Protein AF-0000000078756675 (afdb_homodimer)

Organism: Turneriella parva (strain ATCC BAA-1111 / DSM 21527 / NCTC 11395 / H) (NCBI:txid869212)

Structure (mmCIF, N/CA/C/O backbone):
data_AF-0000000078756675-model_v1
#
loop_
_entity.id
_entity.type
_entity.pdbx_description
1 polymer '7TM-DISM receptor extracellular domain-containing protein'
#
loop_
_atom_site.group_PDB
_atom_site.id
_atom_site.type_symbol
_atom_site.label_atom_id
_atom_site.label_alt_id
_atom_site.label_comp_id
_atom_site.label_asym_id
_atom_site.label_entity_id
_atom_site.label_seq_id
_atom_site.pdbx_PDB_ins_code
_atom_site.Cartn_x
_atom_site.Cartn_y
_atom_site.Cartn_z
_atom_site.occupancy
_atom_site.B_iso_or_equiv
_atom_site.auth_seq_id
_atom_site.auth_comp_id
_atom_site.auth_asym_id
_atom_site.auth_atom_id
_atom_site.pdbx_PDB_model_num
ATOM 1 N N . MET A 1 1 ? -3.453 3.791 39.656 1 21.52 1 MET A N 1
ATOM 2 C CA . MET A 1 1 ? -2.162 3.156 39.406 1 21.52 1 MET A CA 1
ATOM 3 C C . MET A 1 1 ? -2.143 2.504 38.031 1 21.52 1 MET A C 1
ATOM 5 O O . MET A 1 1 ? -2.396 1.304 37.906 1 21.52 1 MET A O 1
ATOM 9 N N . SER A 1 2 ? -2.785 3 37 1 27.17 2 SER A N 1
ATOM 10 C CA . SER A 1 2 ? -3.178 2.438 35.719 1 27.17 2 SER A CA 1
ATOM 11 C C . SER A 1 2 ? -1.96 2.113 34.844 1 27.17 2 SER A C 1
ATOM 13 O O . SER A 1 2 ? -1.198 3.012 34.469 1 27.17 2 SER A O 1
ATOM 15 N N . PHE A 1 3 ? -1.297 0.916 35.156 1 28.25 3 PHE A N 1
ATOM 16 C CA . PHE A 1 3 ? -0.142 0.22 34.594 1 28.25 3 PHE A CA 1
ATOM 17 C C . PHE A 1 3 ? -0.205 0.2 33.062 1 28.25 3 PHE A C 1
ATOM 19 O O . PHE A 1 3 ? -1.239 -0.137 32.5 1 28.25 3 PHE A O 1
ATOM 26 N N . SER A 1 4 ? 0.704 1 32.438 1 28.89 4 SER A N 1
ATOM 27 C CA . SER A 1 4 ? 1.057 1.388 31.078 1 28.89 4 SER A CA 1
ATOM 28 C C . SER A 1 4 ? 1.45 0.174 30.234 1 28.89 4 SER A C 1
ATOM 30 O O . SER A 1 4 ? 2.535 -0.384 30.422 1 28.89 4 SER A O 1
ATOM 32 N N . ALA A 1 5 ? 0.56 -0.736 29.953 1 31.19 5 ALA A N 1
ATOM 33 C CA . ALA A 1 5 ? 0.582 -1.931 29.125 1 31.19 5 ALA A CA 1
ATOM 34 C C . ALA A 1 5 ? 1.232 -1.641 27.766 1 31.19 5 ALA A C 1
ATOM 36 O O . ALA A 1 5 ? 1.244 -2.498 26.891 1 31.19 5 ALA A O 1
ATOM 37 N N . ARG A 1 6 ? 1.563 -0.287 27.438 1 34.44 6 ARG A N 1
ATOM 38 C CA . ARG A 1 6 ? 2.068 0.158 26.141 1 34.44 6 ARG A CA 1
ATOM 39 C C . ARG A 1 6 ? 3.43 -0.458 25.844 1 34.44 6 ARG A C 1
ATOM 41 O O . ARG A 1 6 ? 3.801 -0.626 24.672 1 34.44 6 ARG A O 1
ATOM 48 N N . HIS A 1 7 ? 4.363 -0.682 26.906 1 33.28 7 HIS A N 1
ATOM 49 C CA . HIS A 1 7 ? 5.777 -0.922 26.641 1 33.28 7 HIS A CA 1
ATOM 50 C C . HIS A 1 7 ? 6.031 -2.385 26.281 1 33.28 7 HIS A C 1
ATOM 52 O O . HIS A 1 7 ? 7.082 -2.723 25.734 1 33.28 7 HIS A O 1
ATOM 58 N N . LEU A 1 8 ? 5.262 -3.309 26.953 1 29.09 8 LEU A N 1
ATOM 59 C CA . LEU A 1 8 ? 5.715 -4.695 26.922 1 29.09 8 LEU A CA 1
ATOM 60 C C . LEU A 1 8 ? 5.484 -5.309 25.547 1 29.09 8 LEU A C 1
ATOM 62 O O . LEU A 1 8 ? 6.27 -6.145 25.094 1 29.09 8 LEU A O 1
ATOM 66 N N . PHE A 1 9 ? 4.387 -4.898 25 1 30.77 9 PHE A N 1
ATOM 67 C CA . PHE A 1 9 ? 4.059 -5.684 23.812 1 30.77 9 PHE A CA 1
ATOM 68 C C . PHE A 1 9 ? 5.074 -5.438 22.703 1 30.77 9 PHE A C 1
ATOM 70 O O . PHE A 1 9 ? 5.195 -6.242 21.781 1 30.77 9 PHE A O 1
ATOM 77 N N . SER A 1 10 ? 5.711 -4.203 22.719 1 34.94 10 SER A N 1
ATOM 78 C CA . SER A 1 10 ? 6.426 -3.861 21.484 1 34.94 10 SER A CA 1
ATOM 79 C C . SER A 1 10 ? 7.738 -4.637 21.391 1 34.94 10 SER A C 1
ATOM 81 O O . SER A 1 10 ? 8.156 -5.008 20.281 1 34.94 10 SER A O 1
ATOM 83 N N . ARG A 1 11 ? 8.523 -4.836 22.547 1 36.66 11 ARG A N 1
ATOM 84 C CA . ARG A 1 11 ? 9.883 -5.359 22.422 1 36.66 11 ARG A CA 1
ATOM 85 C C . ARG A 1 11 ? 9.867 -6.859 22.141 1 36.66 11 ARG A C 1
ATOM 87 O O . ARG A 1 11 ? 10.695 -7.363 21.391 1 36.66 11 ARG A O 1
ATOM 94 N N . LEU A 1 12 ? 9.062 -7.617 22.906 1 33.59 12 LEU A N 1
ATOM 95 C CA . LEU A 1 12 ? 9.227 -9.062 22.891 1 33.59 12 LEU A CA 1
ATOM 96 C C . LEU A 1 12 ? 8.688 -9.664 21.594 1 33.59 12 LEU A C 1
ATOM 98 O O . LEU A 1 12 ? 9.219 -10.656 21.094 1 33.59 12 LEU A O 1
ATOM 102 N N . PHE A 1 13 ? 7.629 -9.07 21.156 1 33.25 13 PHE A N 1
ATOM 103 C CA . PHE A 1 13 ? 7.023 -9.742 20.016 1 33.25 13 PHE A CA 1
ATOM 104 C C . PHE A 1 13 ? 7.902 -9.609 18.781 1 33.25 13 PHE A C 1
ATOM 106 O O . PHE A 1 13 ? 8.039 -10.555 18 1 33.25 13 PHE A O 1
ATOM 113 N N . LEU A 1 14 ? 8.602 -8.445 18.688 1 33.94 14 LEU A N 1
ATOM 114 C CA . LEU A 1 14 ? 9.398 -8.273 17.484 1 33.94 14 LEU A CA 1
ATOM 115 C C . LEU A 1 14 ? 10.656 -9.125 17.547 1 33.94 14 LEU A C 1
ATOM 117 O O . LEU A 1 14 ? 11.094 -9.664 16.516 1 33.94 14 LEU A O 1
ATOM 121 N N . ARG A 1 15 ? 11.234 -9.32 18.734 1 33.56 15 ARG A N 1
ATOM 122 C CA . ARG A 1 15 ? 12.453 -10.117 18.812 1 33.56 15 ARG A CA 1
ATOM 123 C C . ARG A 1 15 ? 12.172 -11.586 18.5 1 33.56 15 ARG A C 1
ATOM 125 O O . ARG A 1 15 ? 12.961 -12.242 17.828 1 33.56 15 ARG A O 1
ATOM 132 N N . LYS A 1 16 ? 11.086 -12.148 19 1 34.91 16 LYS A N 1
ATOM 133 C CA . LYS A 1 16 ? 10.828 -13.57 18.812 1 34.91 16 LYS A CA 1
ATOM 134 C C . LYS A 1 16 ? 10.398 -13.859 17.375 1 34.91 16 LYS A C 1
ATOM 136 O O . LYS A 1 16 ? 10.648 -14.945 16.844 1 34.91 16 LYS A O 1
ATOM 141 N N . LEU A 1 17 ? 9.711 -12.875 16.797 1 33.91 17 LEU A N 1
ATOM 142 C CA . LEU A 1 17 ? 9.312 -13.156 15.422 1 33.91 17 LEU A CA 1
ATOM 143 C C . LEU A 1 17 ? 10.523 -13.234 14.5 1 33.91 17 LEU A C 1
ATOM 145 O O . LEU A 1 17 ? 10.586 -14.078 13.609 1 33.91 17 LEU A O 1
ATOM 149 N N . ILE A 1 18 ? 11.523 -12.484 14.859 1 33.81 18 ILE A N 1
ATOM 150 C CA . ILE A 1 18 ? 12.711 -12.5 14.008 1 33.81 18 ILE A CA 1
ATOM 151 C C . ILE A 1 18 ? 13.461 -13.82 14.188 1 33.81 18 ILE A C 1
ATOM 153 O O . ILE A 1 18 ? 13.914 -14.422 13.211 1 33.81 18 ILE A O 1
ATOM 157 N N . PHE A 1 19 ? 13.547 -14.32 15.383 1 33.44 19 PHE A N 1
ATOM 158 C CA . PHE A 1 19 ? 14.336 -15.523 15.594 1 33.44 19 PHE A CA 1
ATOM 159 C C . PHE A 1 19 ? 13.625 -16.75 15.031 1 33.44 19 PHE A C 1
ATOM 161 O O . PHE A 1 19 ? 14.266 -17.656 14.508 1 33.44 19 PHE A O 1
ATOM 168 N N . LEU A 1 20 ? 12.352 -16.797 15.156 1 32.22 20 LEU A N 1
ATOM 169 C CA . LEU A 1 20 ? 11.672 -18.016 14.703 1 32.22 20 LEU A CA 1
ATOM 170 C C . LEU A 1 20 ? 11.773 -18.156 13.188 1 32.22 20 LEU A C 1
ATOM 172 O O . LEU A 1 20 ? 11.914 -19.266 12.672 1 32.22 20 LEU A O 1
ATOM 176 N N . LEU A 1 21 ? 11.758 -17.078 12.539 1 31.56 21 LEU A N 1
ATOM 177 C CA . LEU A 1 21 ? 11.727 -17.234 11.094 1 31.56 21 LEU A CA 1
ATOM 178 C C . LEU A 1 21 ? 13.078 -17.734 10.57 1 31.56 21 LEU A C 1
ATOM 180 O O . LEU A 1 21 ? 13.133 -18.453 9.57 1 31.56 21 LEU A O 1
ATOM 184 N N . PHE A 1 22 ? 14.125 -17.484 11.273 1 31.11 22 PHE A N 1
ATOM 185 C CA . PHE A 1 22 ? 15.438 -17.844 10.75 1 31.11 22 PHE A CA 1
ATOM 186 C C . PHE A 1 22 ? 15.688 -19.344 10.922 1 31.11 22 PHE A C 1
ATOM 188 O O . PHE A 1 22 ? 16.5 -19.922 10.195 1 31.11 22 PHE A O 1
ATOM 195 N N . GLY A 1 23 ? 15.234 -19.906 12.008 1 30.95 23 GLY A N 1
ATOM 196 C CA . GLY A 1 23 ? 15.719 -21.234 12.328 1 30.95 23 GLY A CA 1
ATOM 197 C C . GLY A 1 23 ? 15.203 -22.297 11.375 1 30.95 23 GLY A C 1
ATOM 198 O O . GLY A 1 23 ? 15.781 -23.391 11.281 1 30.95 23 GLY A O 1
ATOM 199 N N . LEU A 1 24 ? 14.062 -22.141 10.875 1 31.36 24 LEU A N 1
ATOM 200 C CA . LEU A 1 24 ? 13.477 -23.328 10.289 1 31.36 24 LEU A CA 1
ATOM 201 C C . LEU A 1 24 ? 14.219 -23.734 9.016 1 31.36 24 LEU A C 1
ATOM 203 O O . LEU A 1 24 ? 13.945 -24.797 8.445 1 31.36 24 LEU A O 1
ATOM 207 N N . LEU A 1 25 ? 14.93 -22.875 8.398 1 31.7 25 LEU A N 1
ATOM 208 C CA . LEU A 1 25 ? 15.148 -23.203 6.996 1 31.7 25 LEU A CA 1
ATOM 209 C C . LEU A 1 25 ? 16.281 -24.219 6.852 1 31.7 25 LEU A C 1
ATOM 211 O O . LEU A 1 25 ? 16.438 -24.844 5.805 1 31.7 25 LEU A O 1
ATOM 215 N N . PHE A 1 26 ? 17.266 -24.25 7.77 1 32.44 26 PHE A N 1
ATOM 216 C CA . PHE A 1 26 ? 18.5 -24.797 7.23 1 32.44 26 PHE A CA 1
ATOM 217 C C . PHE A 1 26 ? 18.562 -26.297 7.457 1 32.44 26 PHE A C 1
ATOM 219 O O . PHE A 1 26 ? 19.641 -26.906 7.422 1 32.44 26 PHE A O 1
ATOM 226 N N . SER A 1 27 ? 17.578 -27.078 7.695 1 28.56 27 SER A N 1
ATOM 227 C CA . SER A 1 27 ? 18.047 -28.406 8.016 1 28.56 27 SER A CA 1
ATOM 228 C C . SER A 1 27 ? 18.422 -29.188 6.758 1 28.56 27 SER A C 1
ATOM 230 O O . SER A 1 27 ? 17.547 -29.594 5.996 1 28.56 27 SER A O 1
ATOM 232 N N . ALA A 1 28 ? 19.562 -28.984 6.125 1 32.38 28 ALA A N 1
ATOM 233 C CA . ALA A 1 28 ? 20.109 -29.812 5.059 1 32.38 28 ALA A CA 1
ATOM 234 C C . ALA A 1 28 ? 20.5 -31.188 5.578 1 32.38 28 ALA A C 1
ATOM 236 O O . ALA A 1 28 ? 21.391 -31.312 6.418 1 32.38 28 ALA A O 1
ATOM 237 N N . SER A 1 29 ? 19.625 -32.094 5.719 1 29.06 29 SER A N 1
ATOM 238 C CA . SER A 1 29 ? 20.047 -33.469 6.066 1 29.06 29 SER A CA 1
ATOM 239 C C . SER A 1 29 ? 20.828 -34.094 4.918 1 29.06 29 SER A C 1
ATOM 241 O O . SER A 1 29 ? 20.328 -34.156 3.791 1 29.06 29 SER A O 1
ATOM 243 N N . ALA A 1 30 ? 22.172 -34.156 4.969 1 33.31 30 ALA A N 1
ATOM 244 C CA . ALA A 1 30 ? 23.125 -34.875 4.125 1 33.31 30 ALA A CA 1
ATOM 245 C C . ALA A 1 30 ? 22.938 -36.375 4.25 1 33.31 30 ALA A C 1
ATOM 247 O O . ALA A 1 30 ? 23.25 -36.969 5.289 1 33.31 30 ALA A O 1
ATOM 248 N N . ILE A 1 31 ? 22.031 -37.031 3.662 1 32.41 31 ILE A N 1
ATOM 249 C CA . ILE A 1 31 ? 22.016 -38.5 3.709 1 32.41 31 ILE A CA 1
ATOM 250 C C . ILE A 1 31 ? 23.078 -39.062 2.76 1 32.41 31 ILE A C 1
ATOM 252 O O . ILE A 1 31 ? 23.062 -38.75 1.561 1 32.41 31 ILE A O 1
ATOM 256 N N . ALA A 1 32 ? 24.219 -39.469 3.164 1 32.16 32 ALA A N 1
ATOM 257 C CA . ALA A 1 32 ? 25.344 -40.094 2.504 1 32.16 32 ALA A CA 1
ATOM 258 C C . ALA A 1 32 ? 24.984 -41.531 2.07 1 32.16 32 ALA A C 1
ATOM 260 O O . ALA A 1 32 ? 24.891 -42.438 2.902 1 32.16 32 ALA A O 1
ATOM 261 N N . ALA A 1 33 ? 24.125 -41.812 1.209 1 37.94 33 ALA A N 1
ATOM 262 C CA . ALA A 1 33 ? 23.938 -43.219 0.865 1 37.94 33 ALA A CA 1
ATOM 263 C C . ALA A 1 33 ? 25.188 -43.781 0.183 1 37.94 33 ALA A C 1
ATOM 265 O O . ALA A 1 33 ? 25.891 -43.062 -0.529 1 37.94 33 ALA A O 1
ATOM 266 N N . SER A 1 34 ? 25.656 -45 0.435 1 35.44 34 SER A N 1
ATOM 267 C CA . SER A 1 34 ? 26.734 -45.875 0.005 1 35.44 34 SER A CA 1
ATOM 268 C C . SER A 1 34 ? 26.641 -46.188 -1.481 1 35.44 34 SER A C 1
ATOM 270 O O . SER A 1 34 ? 25.547 -46.156 -2.057 1 35.44 34 SER A O 1
ATOM 272 N N . ALA A 1 35 ? 27.766 -46.562 -2.367 1 43.72 35 ALA A N 1
ATOM 273 C CA . ALA A 1 35 ? 28.266 -46.594 -3.738 1 43.72 35 ALA A CA 1
ATOM 274 C C . ALA A 1 35 ? 27.5 -47.594 -4.586 1 43.72 35 ALA A C 1
ATOM 276 O O . ALA A 1 35 ? 27.25 -47.375 -5.77 1 43.72 35 ALA A O 1
ATOM 277 N N . THR A 1 36 ? 27.422 -48.906 -4.168 1 47.44 36 THR A N 1
ATOM 278 C CA . THR A 1 36 ? 27.234 -50 -5.105 1 47.44 36 THR A CA 1
ATOM 279 C C . THR A 1 36 ? 25.766 -50.156 -5.504 1 47.44 36 THR A C 1
ATOM 281 O O . THR A 1 36 ? 25.453 -50.656 -6.586 1 47.44 36 THR A O 1
ATOM 284 N N . GLU A 1 37 ? 24.844 -50.219 -4.605 1 63.09 37 GLU A N 1
ATOM 285 C CA . GLU A 1 37 ? 23.422 -50.5 -4.836 1 63.09 37 GLU A CA 1
ATOM 286 C C . GLU A 1 37 ? 22.656 -49.219 -5.238 1 63.09 37 GLU A C 1
ATOM 288 O O . GLU A 1 37 ? 23 -48.125 -4.809 1 63.09 37 GLU A O 1
ATOM 293 N N . LEU A 1 38 ? 21.953 -49.438 -6.324 1 77 38 LEU A N 1
ATOM 294 C CA . LEU A 1 38 ? 21.125 -48.312 -6.73 1 77 38 LEU A CA 1
ATOM 295 C C . LEU A 1 38 ? 20.406 -47.688 -5.531 1 77 38 LEU A C 1
ATOM 297 O O . LEU A 1 38 ? 19.75 -48.406 -4.77 1 77 38 LEU A O 1
ATOM 301 N N . PRO A 1 39 ? 20.688 -46.469 -5.309 1 85.75 39 PRO A N 1
ATOM 302 C CA . PRO A 1 39 ? 19.984 -45.812 -4.199 1 85.75 39 PRO A CA 1
ATOM 303 C C . PRO A 1 39 ? 18.469 -45.875 -4.336 1 85.75 39 PRO A C 1
ATOM 305 O O . PRO A 1 39 ? 17.938 -45.844 -5.453 1 85.75 39 PRO A O 1
ATOM 308 N N . THR A 1 40 ? 17.781 -46.094 -3.25 1 87.44 40 THR A N 1
ATOM 309 C CA . THR A 1 40 ? 16.312 -46.188 -3.23 1 87.44 40 THR A CA 1
ATOM 310 C C . THR A 1 40 ? 15.695 -44.906 -2.725 1 87.44 40 THR A C 1
ATOM 312 O O . THR A 1 40 ? 16.172 -44.312 -1.749 1 87.44 40 THR A O 1
ATOM 315 N N . ILE A 1 41 ? 14.797 -44.406 -3.473 1 88.25 41 ILE A N 1
ATOM 316 C CA . ILE A 1 41 ? 14.039 -43.219 -3.098 1 88.25 41 ILE A CA 1
ATOM 317 C C . ILE A 1 41 ? 12.672 -43.625 -2.551 1 88.25 41 ILE A C 1
ATOM 319 O O . ILE A 1 41 ? 11.875 -44.25 -3.256 1 88.25 41 ILE A O 1
ATOM 323 N N . ASP A 1 42 ? 12.414 -43.25 -1.293 1 85.12 42 ASP A N 1
ATOM 324 C CA . ASP A 1 42 ? 11.117 -43.5 -0.664 1 85.12 42 ASP A CA 1
ATOM 325 C C . ASP A 1 42 ? 10.305 -42.219 -0.543 1 85.12 42 ASP A C 1
ATOM 327 O O . ASP A 1 42 ? 10.68 -41.312 0.201 1 85.12 42 ASP A O 1
ATOM 331 N N . LEU A 1 43 ? 9.219 -42.219 -1.347 1 85.56 43 LEU A N 1
ATOM 332 C CA . LEU A 1 43 ? 8.383 -41 -1.32 1 85.56 43 LEU A CA 1
ATOM 333 C C . LEU A 1 43 ? 7.328 -41.125 -0.224 1 85.56 43 LEU A C 1
ATOM 335 O O . LEU A 1 43 ? 6.727 -42.188 -0.03 1 85.56 43 LEU A O 1
ATOM 339 N N . ASN A 1 44 ? 7.359 -40.188 0.713 1 76.75 44 ASN A N 1
ATOM 340 C CA . ASN A 1 44 ? 6.289 -40.031 1.696 1 76.75 44 ASN A CA 1
ATOM 341 C C . ASN A 1 44 ? 5.258 -39 1.266 1 76.75 44 ASN A C 1
ATOM 343 O O . ASN A 1 44 ? 5.543 -38.156 0.415 1 76.75 44 ASN A O 1
ATOM 347 N N . ALA A 1 45 ? 4.074 -39.188 1.854 1 67.19 45 ALA A N 1
ATOM 348 C CA . ALA A 1 45 ? 2.971 -38.281 1.512 1 67.19 45 ALA A CA 1
ATOM 349 C C . ALA A 1 45 ? 3.314 -36.844 1.844 1 67.19 45 ALA A C 1
ATOM 351 O O . ALA A 1 45 ? 3.758 -36.531 2.955 1 67.19 45 ALA A O 1
ATOM 352 N N . GLY A 1 46 ? 3.502 -35.969 0.932 1 65.56 46 GLY A N 1
ATOM 353 C CA . GLY A 1 46 ? 3.584 -34.531 1.127 1 65.56 46 GLY A CA 1
ATOM 354 C C . GLY A 1 46 ? 4.992 -34 0.973 1 65.56 46 GLY A C 1
ATOM 355 O O . GLY A 1 46 ? 5.184 -32.781 0.848 1 65.56 46 GLY A O 1
ATOM 356 N N . ASP A 1 47 ? 5.922 -34.906 1.044 1 72.31 47 ASP A N 1
ATOM 357 C CA . ASP A 1 47 ? 7.281 -34.375 1.069 1 72.31 47 ASP A CA 1
ATOM 358 C C . ASP A 1 47 ? 7.957 -34.531 -0.293 1 72.31 47 ASP A C 1
ATOM 360 O O . ASP A 1 47 ? 7.684 -35.469 -1.024 1 72.31 47 ASP A O 1
ATOM 364 N N . ALA A 1 48 ? 8.602 -33.531 -0.696 1 81.94 48 ALA A N 1
ATOM 365 C CA . ALA A 1 48 ? 9.469 -33.594 -1.872 1 81.94 48 ALA A CA 1
ATOM 366 C C . ALA A 1 48 ? 10.875 -34.062 -1.491 1 81.94 48 ALA A C 1
ATOM 368 O O . ALA A 1 48 ? 11.391 -33.656 -0.435 1 81.94 48 ALA A O 1
ATOM 369 N N . ILE A 1 49 ? 11.414 -35 -2.186 1 86.44 49 ILE A N 1
ATOM 370 C CA . ILE A 1 49 ? 12.781 -35.469 -1.955 1 86.44 49 ILE A CA 1
ATOM 371 C C . ILE A 1 49 ? 13.734 -34.781 -2.932 1 86.44 49 ILE A C 1
ATOM 373 O O . ILE A 1 49 ? 13.453 -34.719 -4.133 1 86.44 49 ILE A O 1
ATOM 377 N N . ARG A 1 50 ? 14.836 -34.25 -2.344 1 87.75 50 ARG A N 1
ATOM 378 C CA . ARG A 1 50 ? 15.859 -33.594 -3.166 1 87.75 50 ARG A CA 1
ATOM 379 C C . ARG A 1 50 ? 16.766 -34.625 -3.82 1 87.75 50 ARG A C 1
ATOM 381 O O . ARG A 1 50 ? 17.406 -35.438 -3.131 1 87.75 50 ARG A O 1
ATOM 388 N N . LEU A 1 51 ? 16.812 -34.594 -5.137 1 89.38 51 LEU A N 1
ATOM 389 C CA . LEU A 1 51 ? 17.594 -35.594 -5.887 1 89.38 51 LEU A CA 1
ATOM 390 C C . LEU A 1 51 ? 19.047 -35.125 -6.023 1 89.38 51 LEU A C 1
ATOM 392 O O . LEU A 1 51 ? 19.906 -35.906 -6.398 1 89.38 51 LEU A O 1
ATOM 396 N N . HIS A 1 52 ? 19.266 -33.938 -5.684 1 83 52 HIS A N 1
ATOM 397 C CA . HIS A 1 52 ? 20.594 -33.375 -5.883 1 83 52 HIS A CA 1
ATOM 398 C C . HIS A 1 52 ? 21.641 -34.094 -5.039 1 83 52 HIS A C 1
ATOM 400 O O . HIS A 1 52 ? 22.812 -34.125 -5.398 1 83 52 HIS A O 1
ATOM 406 N N . ASP A 1 53 ? 21.203 -34.656 -3.953 1 83.69 53 ASP A N 1
ATOM 407 C CA . ASP A 1 53 ? 22.156 -35.281 -3.02 1 83.69 53 ASP A CA 1
ATOM 408 C C . ASP A 1 53 ? 22.422 -36.75 -3.395 1 83.69 53 ASP A C 1
ATOM 410 O O . ASP A 1 53 ? 23.219 -37.406 -2.734 1 83.69 53 ASP A O 1
ATOM 414 N N . TYR A 1 54 ? 21.906 -37.25 -4.5 1 89.75 54 TYR A N 1
ATOM 415 C CA . TYR A 1 54 ? 22.141 -38.594 -4.992 1 89.75 54 TYR A CA 1
ATOM 416 C C . TYR A 1 54 ? 23.312 -38.625 -5.98 1 89.75 54 TYR A C 1
ATOM 418 O O . TYR A 1 54 ? 23.734 -37.562 -6.469 1 89.75 54 TYR A O 1
ATOM 426 N N . PRO A 1 55 ? 23.859 -39.781 -6.219 1 91.88 55 PRO A N 1
ATOM 427 C CA . PRO A 1 55 ? 25.016 -39.844 -7.121 1 91.88 55 PRO A CA 1
ATOM 428 C C . PRO A 1 55 ? 24.609 -39.781 -8.594 1 91.88 55 PRO A C 1
ATOM 430 O O . PRO A 1 55 ? 24.016 -40.75 -9.117 1 91.88 55 PRO A O 1
ATOM 433 N N . TRP A 1 56 ? 25.031 -38.781 -9.266 1 93.94 56 TRP A N 1
ATOM 434 C CA . TRP A 1 56 ? 24.719 -38.594 -10.672 1 93.94 56 TRP A CA 1
ATOM 435 C C . TRP A 1 56 ? 25.922 -38.938 -11.547 1 93.94 56 TRP A C 1
ATOM 437 O O . TRP A 1 56 ? 27.062 -38.625 -11.195 1 93.94 56 TRP A O 1
ATOM 447 N N . GLN A 1 57 ? 25.703 -39.625 -12.602 1 94.62 57 GLN A N 1
ATOM 448 C CA . GLN A 1 57 ? 26.719 -39.875 -13.617 1 94.62 57 GLN A CA 1
ATOM 449 C C . GLN A 1 57 ? 26.844 -38.688 -14.578 1 94.62 57 GLN A C 1
ATOM 451 O O . GLN A 1 57 ? 25.844 -38.156 -15.039 1 94.62 57 GLN A O 1
ATOM 456 N N . PHE A 1 58 ? 28.062 -38.344 -14.75 1 95.06 58 PHE A N 1
ATOM 457 C CA . PHE A 1 58 ? 28.328 -37.188 -15.578 1 95.06 58 PHE A CA 1
ATOM 458 C C . PHE A 1 58 ? 29.141 -37.562 -16.812 1 95.06 58 PHE A C 1
ATOM 460 O O . PHE A 1 58 ? 30.188 -38.188 -16.688 1 95.06 58 PHE A O 1
ATOM 467 N N . TYR A 1 59 ? 28.609 -37.125 -18 1 95.62 59 TYR A N 1
ATOM 468 C CA . TYR A 1 59 ? 29.266 -37.375 -19.281 1 95.62 59 TYR A CA 1
ATOM 469 C C . TYR A 1 59 ? 29.594 -36.094 -19.984 1 95.62 59 TYR A C 1
ATOM 471 O O . TYR A 1 59 ? 28.719 -35.438 -20.547 1 95.62 59 TYR A O 1
ATOM 479 N N . TRP A 1 60 ? 30.812 -35.781 -20.016 1 95.06 60 TRP A N 1
ATOM 480 C CA . TRP A 1 60 ? 31.266 -34.5 -20.562 1 95.06 60 TRP A CA 1
ATOM 481 C C . TRP A 1 60 ? 31.406 -34.562 -22.078 1 95.06 60 TRP A C 1
ATOM 483 O O . TRP A 1 60 ? 32 -35.5 -22.609 1 95.06 60 TRP A O 1
ATOM 493 N N . LYS A 1 61 ? 30.844 -33.625 -22.797 1 94.38 61 LYS A N 1
ATOM 494 C CA . LYS A 1 61 ? 30.906 -33.438 -24.25 1 94.38 61 LYS A CA 1
ATOM 495 C C . LYS A 1 61 ? 30.312 -34.625 -24.969 1 94.38 61 LYS A C 1
ATOM 497 O O . LYS A 1 61 ? 30.844 -35.062 -26 1 94.38 61 LYS A O 1
ATOM 502 N N . LYS A 1 62 ? 29.297 -35.188 -24.344 1 94.38 62 LYS A N 1
ATOM 503 C CA . LYS A 1 62 ? 28.516 -36.25 -24.938 1 94.38 62 LYS A CA 1
ATOM 504 C C . LYS A 1 62 ? 27.016 -36.031 -24.703 1 94.38 62 LYS A C 1
ATOM 506 O O . LYS A 1 62 ? 26.578 -35.906 -23.562 1 94.38 62 LYS A O 1
ATOM 511 N N . LEU A 1 63 ? 26.344 -35.938 -25.75 1 95 63 LEU A N 1
ATOM 512 C CA . LEU A 1 63 ? 24.891 -35.875 -25.641 1 95 63 LEU A CA 1
ATOM 513 C C . LEU A 1 63 ? 24.281 -37.281 -25.859 1 95 63 LEU A C 1
ATOM 515 O O . LEU A 1 63 ? 24.031 -37.656 -27 1 95 63 LEU A O 1
ATOM 519 N N . LEU A 1 64 ? 24.031 -37.875 -24.781 1 94.56 64 LEU A N 1
ATOM 520 C CA . LEU A 1 64 ? 23.594 -39.25 -24.828 1 94.56 64 LEU A CA 1
ATOM 521 C C . LEU A 1 64 ? 22.094 -39.344 -24.625 1 94.56 64 LEU A C 1
ATOM 523 O O . LEU A 1 64 ? 21.531 -38.688 -23.75 1 94.56 64 LEU A O 1
ATOM 527 N N . SER A 1 65 ? 21.406 -40.094 -25.453 1 91.56 65 SER A N 1
ATOM 528 C CA . SER A 1 65 ? 20 -40.406 -25.297 1 91.56 65 SER A CA 1
ATOM 529 C C . SER A 1 65 ? 19.812 -41.719 -24.547 1 91.56 65 SER A C 1
ATOM 531 O O . SER A 1 65 ? 20.766 -42.5 -24.406 1 91.56 65 SER A O 1
ATOM 533 N N . PRO A 1 66 ? 18.641 -41.938 -24.031 1 91.81 66 PRO A N 1
ATOM 534 C CA . PRO A 1 66 ? 18.422 -43.219 -23.312 1 91.81 66 PRO A CA 1
ATOM 535 C C . PRO A 1 66 ? 18.766 -44.438 -24.172 1 91.81 66 PRO A C 1
ATOM 537 O O . PRO A 1 66 ? 19.203 -45.469 -23.641 1 91.81 66 PRO A O 1
ATOM 540 N N . LYS A 1 67 ? 18.578 -44.344 -25.453 1 88.56 67 LYS A N 1
ATOM 541 C CA . LYS A 1 67 ? 18.891 -45.438 -26.344 1 88.56 67 LYS A CA 1
ATOM 542 C C . LYS A 1 67 ? 20.391 -45.719 -26.391 1 88.56 67 LYS A C 1
ATOM 544 O O . LYS A 1 67 ? 20.812 -46.875 -26.578 1 88.56 67 LYS A O 1
ATOM 549 N N . ASP A 1 68 ? 21.141 -44.75 -26.172 1 90.56 68 ASP A N 1
ATOM 550 C CA . ASP A 1 68 ? 22.594 -44.875 -26.203 1 90.56 68 ASP A CA 1
ATOM 551 C C . ASP A 1 68 ? 23.094 -45.625 -24.984 1 90.56 68 ASP A C 1
ATOM 553 O O . ASP A 1 68 ? 24.156 -46.281 -25.031 1 90.56 68 ASP A O 1
ATOM 557 N N . PHE A 1 69 ? 22.438 -45.594 -23.922 1 90.31 69 PHE A N 1
ATOM 558 C CA . PHE A 1 69 ? 22.859 -46.25 -22.703 1 90.31 69 PHE A CA 1
ATOM 559 C C . PHE A 1 69 ? 22.531 -47.75 -22.781 1 90.31 69 PHE A C 1
ATOM 561 O O . PHE A 1 69 ? 23.156 -48.562 -22.078 1 90.31 69 PHE A O 1
ATOM 568 N N . GLU A 1 70 ? 21.516 -48.094 -23.484 1 81.75 70 GLU A N 1
ATOM 569 C CA . GLU A 1 70 ? 21.156 -49.5 -23.641 1 81.75 70 GLU A CA 1
ATOM 570 C C . GLU A 1 70 ? 22.234 -50.281 -24.375 1 81.75 70 GLU A C 1
ATOM 572 O O . GLU A 1 70 ? 22.422 -51.469 -24.141 1 81.75 70 GLU A O 1
ATOM 577 N N . SER A 1 71 ? 22.938 -49.625 -25.25 1 74.56 71 SER A N 1
ATOM 578 C CA . SER A 1 71 ? 23.969 -50.281 -26.047 1 74.56 71 SER A CA 1
ATOM 579 C C . SER A 1 71 ? 25.234 -50.5 -25.219 1 74.56 71 SER A C 1
ATOM 581 O O . SER A 1 71 ? 26.156 -51.188 -25.656 1 74.56 71 SER A O 1
ATOM 583 N N . GLY A 1 72 ? 25.266 -50.281 -23.828 1 70.12 72 GLY A N 1
ATOM 584 C CA . GLY A 1 72 ? 26.344 -50.531 -22.906 1 70.12 72 GLY A CA 1
ATOM 585 C C . GLY A 1 72 ? 27.547 -49.656 -23.109 1 70.12 72 GLY A C 1
ATOM 586 O O . GLY A 1 72 ? 28.578 -49.812 -22.438 1 70.12 72 GLY A O 1
ATOM 587 N N . ALA A 1 73 ? 27.594 -48.781 -23.969 1 61.81 73 ALA A N 1
ATOM 588 C CA . ALA A 1 73 ? 28.859 -48.219 -24.469 1 61.81 73 ALA A CA 1
ATOM 589 C C . ALA A 1 73 ? 29.266 -47 -23.656 1 61.81 73 ALA A C 1
ATOM 591 O O . ALA A 1 73 ? 30.453 -46.656 -23.578 1 61.81 73 ALA A O 1
ATOM 592 N N . ALA A 1 74 ? 28.438 -46.344 -22.781 1 79.31 74 ALA A N 1
ATOM 593 C CA . ALA A 1 74 ? 28.953 -45.062 -22.312 1 79.31 74 ALA A CA 1
ATOM 594 C C . ALA A 1 74 ? 29.344 -45.094 -20.844 1 79.31 74 ALA A C 1
ATOM 596 O O . ALA A 1 74 ? 28.547 -45.531 -20 1 79.31 74 ALA A O 1
ATOM 597 N N . LYS A 1 75 ? 30.719 -44.969 -20.5 1 87.44 75 LYS A N 1
ATOM 598 C CA . LYS A 1 75 ? 31.203 -44.875 -19.125 1 87.44 75 LYS A CA 1
ATOM 599 C C . LYS A 1 75 ? 31.219 -43.406 -18.672 1 87.44 75 LYS A C 1
ATOM 601 O O . LYS A 1 75 ? 31.625 -42.531 -19.422 1 87.44 75 LYS A O 1
ATOM 606 N N . PRO A 1 76 ? 30.734 -43.25 -17.453 1 93.62 76 PRO A N 1
ATOM 607 C CA . PRO A 1 76 ? 30.734 -41.875 -16.953 1 93.62 76 PRO A CA 1
ATOM 608 C C . PRO A 1 76 ? 32.125 -41.312 -16.719 1 93.62 76 PRO A C 1
ATOM 610 O O . PRO A 1 76 ? 33.031 -42.062 -16.328 1 93.62 76 PRO A O 1
ATOM 613 N N . ASP A 1 77 ? 32.281 -40.062 -16.984 1 93.5 77 ASP A N 1
ATOM 614 C CA . ASP A 1 77 ? 33.562 -39.375 -16.75 1 93.5 77 ASP A CA 1
ATOM 615 C C . ASP A 1 77 ? 33.75 -39.062 -15.266 1 93.5 77 ASP A C 1
ATOM 617 O O . ASP A 1 77 ? 34.875 -39 -14.773 1 93.5 77 ASP A O 1
ATOM 621 N N . LEU A 1 78 ? 32.625 -38.75 -14.664 1 92.44 78 LEU A N 1
ATOM 622 C CA . LEU A 1 78 ? 32.625 -38.375 -13.266 1 92.44 78 LEU A CA 1
ATOM 623 C C . LEU A 1 78 ? 31.328 -38.719 -12.586 1 92.44 78 LEU A C 1
ATOM 625 O O . LEU A 1 78 ? 30.281 -38.75 -13.234 1 92.44 78 LEU A O 1
ATOM 629 N N . ILE A 1 79 ? 31.453 -39.156 -11.281 1 92.19 79 ILE A N 1
ATOM 630 C CA . ILE A 1 79 ? 30.266 -39.281 -10.438 1 92.19 79 ILE A CA 1
ATOM 631 C C . ILE A 1 79 ? 30.141 -38.062 -9.531 1 92.19 79 ILE A C 1
ATOM 633 O O . ILE A 1 79 ? 31.031 -37.781 -8.719 1 92.19 79 ILE A O 1
ATOM 637 N N . MET A 1 80 ? 29.109 -37.344 -9.781 1 89.56 80 MET A N 1
ATOM 638 C CA . MET A 1 80 ? 28.906 -36.094 -9.023 1 89.56 80 MET A CA 1
ATOM 639 C C . MET A 1 80 ? 27.953 -36.312 -7.863 1 89.56 80 MET A C 1
ATOM 641 O O . MET A 1 80 ? 26.828 -36.812 -8.062 1 89.56 80 MET A O 1
ATOM 645 N N . GLN A 1 81 ? 28.391 -35.938 -6.598 1 86.06 81 GLN A N 1
ATOM 646 C CA . GLN A 1 81 ? 27.562 -35.969 -5.395 1 86.06 81 GLN A CA 1
ATOM 647 C C . GLN A 1 81 ? 28.016 -34.906 -4.402 1 86.06 81 GLN A C 1
ATOM 649 O O . GLN A 1 81 ? 29.031 -35.062 -3.719 1 86.06 81 GLN A O 1
ATOM 654 N N . PRO A 1 82 ? 27.125 -33.812 -4.371 1 84.56 82 PRO A N 1
ATOM 655 C CA . PRO A 1 82 ? 25.859 -33.469 -5.02 1 84.56 82 PRO A CA 1
ATOM 656 C C . PRO A 1 82 ? 26.031 -33.031 -6.473 1 84.56 82 PRO A C 1
ATOM 658 O O . PRO A 1 82 ? 27.125 -32.656 -6.879 1 84.56 82 PRO A O 1
ATOM 661 N N . VAL A 1 83 ? 24.984 -33.188 -7.203 1 87.12 83 VAL A N 1
ATOM 662 C CA . VAL A 1 83 ? 25.016 -32.719 -8.578 1 87.12 83 VAL A CA 1
ATOM 663 C C . VAL A 1 83 ? 25.141 -31.188 -8.594 1 87.12 83 VAL A C 1
ATOM 665 O O . VAL A 1 83 ? 24.531 -30.5 -7.77 1 87.12 83 VAL A O 1
ATOM 668 N N . THR A 1 84 ? 26.016 -30.719 -9.391 1 85.06 84 THR A N 1
ATOM 669 C CA . THR A 1 84 ? 26.281 -29.281 -9.453 1 85.06 84 THR A CA 1
ATOM 670 C C . THR A 1 84 ? 26.703 -28.859 -10.859 1 85.06 84 THR A C 1
ATOM 672 O O . THR A 1 84 ? 26.625 -29.672 -11.789 1 85.06 84 THR A O 1
ATOM 675 N N . ILE A 1 85 ? 27.047 -27.703 -10.977 1 88.75 85 ILE A N 1
ATOM 676 C CA . ILE A 1 85 ? 27.531 -27.188 -12.258 1 88.75 85 ILE A CA 1
ATOM 677 C C . ILE A 1 85 ? 28.875 -27.812 -12.602 1 88.75 85 ILE A C 1
ATOM 679 O O . ILE A 1 85 ? 29.578 -28.297 -11.719 1 88.75 85 ILE A O 1
ATOM 683 N N . TRP A 1 86 ? 29.219 -27.844 -13.82 1 91 86 TRP A N 1
ATOM 684 C CA . TRP A 1 86 ? 30.438 -28.531 -14.227 1 91 86 TRP A CA 1
ATOM 685 C C . TRP A 1 86 ? 31.641 -27.594 -14.18 1 91 86 TRP A C 1
ATOM 687 O O . TRP A 1 86 ? 32.781 -28.031 -14.297 1 91 86 TRP A O 1
ATOM 697 N N . ASN A 1 87 ? 31.328 -26.344 -13.781 1 89.12 87 ASN A N 1
ATOM 698 C CA . ASN A 1 87 ? 32.438 -25.406 -13.695 1 89.12 87 ASN A CA 1
ATOM 699 C C . ASN A 1 87 ? 33.531 -25.906 -12.758 1 89.12 87 ASN A C 1
ATOM 701 O O . ASN A 1 87 ? 33.25 -26.359 -11.648 1 89.12 87 ASN A O 1
ATOM 705 N N . HIS A 1 88 ? 34.75 -25.922 -13.211 1 87.69 88 HIS A N 1
ATOM 706 C CA . HIS A 1 88 ? 35.969 -26.172 -12.422 1 87.69 88 HIS A CA 1
ATOM 707 C C . HIS A 1 88 ? 36.031 -27.641 -11.992 1 87.69 88 HIS A C 1
ATOM 709 O O . HIS A 1 88 ? 36.844 -28 -11.125 1 87.69 88 HIS A O 1
ATOM 715 N N . GLN A 1 89 ? 35.125 -28.438 -12.477 1 90.75 89 GLN A N 1
ATOM 716 C CA . GLN A 1 89 ? 35.312 -29.875 -12.266 1 90.75 89 GLN A CA 1
ATOM 717 C C . GLN A 1 89 ? 36.5 -30.406 -13.039 1 90.75 89 GLN A C 1
ATOM 719 O O . GLN A 1 89 ? 36.875 -29.844 -14.078 1 90.75 89 GLN A O 1
ATOM 724 N N . ILE A 1 90 ? 37.094 -31.391 -12.508 1 91.75 90 ILE A N 1
ATOM 725 C CA . ILE A 1 90 ? 38.312 -31.906 -13.109 1 91.75 90 ILE A CA 1
ATOM 726 C C . ILE A 1 90 ? 38.031 -33.25 -13.75 1 91.75 90 ILE A C 1
ATOM 728 O O . ILE A 1 90 ? 37.562 -34.188 -13.078 1 91.75 90 ILE A O 1
ATOM 732 N N . ILE A 1 91 ? 38.188 -33.281 -14.984 1 90.81 91 ILE A N 1
ATOM 733 C CA . ILE A 1 91 ? 38.125 -34.531 -15.742 1 90.81 91 ILE A CA 1
ATOM 734 C C . ILE A 1 91 ? 39.438 -34.75 -16.484 1 90.81 91 ILE A C 1
ATOM 736 O O . ILE A 1 91 ? 39.906 -33.906 -17.234 1 90.81 91 ILE A O 1
ATOM 740 N N . ALA A 1 92 ? 39.969 -35.938 -16.312 1 88.44 92 ALA A N 1
ATOM 741 C CA . ALA A 1 92 ? 41.219 -36.281 -16.969 1 88.44 92 ALA A CA 1
ATOM 742 C C . ALA A 1 92 ? 42.281 -35.188 -16.812 1 88.44 92 ALA A C 1
ATOM 744 O O . ALA A 1 92 ? 42.875 -34.75 -17.797 1 88.44 92 ALA A O 1
ATOM 745 N N . ALA A 1 93 ? 42.375 -34.562 -15.625 1 85.25 93 ALA A N 1
ATOM 746 C CA . ALA A 1 93 ? 43.375 -33.625 -15.211 1 85.25 93 ALA A CA 1
ATOM 747 C C . ALA A 1 93 ? 43.156 -32.25 -15.875 1 85.25 93 ALA A C 1
ATOM 749 O O . ALA A 1 93 ? 44.094 -31.438 -15.922 1 85.25 93 ALA A O 1
ATOM 750 N N . GLU A 1 94 ? 42.062 -32.094 -16.484 1 89.56 94 GLU A N 1
ATOM 751 C CA . GLU A 1 94 ? 41.719 -30.812 -17.062 1 89.56 94 GLU A CA 1
ATOM 752 C C . GLU A 1 94 ? 40.531 -30.188 -16.359 1 89.56 94 GLU A C 1
ATOM 754 O O . GLU A 1 94 ? 39.531 -30.875 -16.078 1 89.56 94 GLU A O 1
ATOM 759 N N . GLU A 1 95 ? 40.688 -29.016 -16.078 1 92.62 95 GLU A N 1
ATOM 760 C CA . GLU A 1 95 ? 39.594 -28.281 -15.461 1 92.62 95 GLU A CA 1
ATOM 761 C C . GLU A 1 95 ? 38.594 -27.812 -16.5 1 92.62 95 GLU A C 1
ATOM 763 O O . GLU A 1 95 ? 38.969 -27.25 -17.531 1 92.62 95 GLU A O 1
ATOM 768 N N . LEU A 1 96 ? 37.375 -28.078 -16.234 1 92.75 96 LEU A N 1
ATOM 769 C CA . LEU A 1 96 ? 36.312 -27.766 -17.188 1 92.75 96 LEU A CA 1
ATOM 770 C C . LEU A 1 96 ? 35.938 -26.281 -17.109 1 92.75 96 LEU A C 1
ATOM 772 O O . LEU A 1 96 ? 35.906 -25.703 -16.031 1 92.75 96 LEU A O 1
ATOM 776 N N . GLY A 1 97 ? 35.688 -25.688 -18.25 1 88.88 97 GLY A N 1
ATOM 777 C CA . GLY A 1 97 ? 35.188 -24.328 -18.312 1 88.88 97 GLY A CA 1
ATOM 778 C C . GLY A 1 97 ? 33.688 -24.25 -18.188 1 88.88 97 GLY A C 1
ATOM 779 O O . GLY A 1 97 ? 33.031 -25.234 -17.828 1 88.88 97 GLY A O 1
ATOM 780 N N . SER A 1 98 ? 33.188 -23.078 -18.547 1 89.12 98 SER A N 1
ATOM 781 C CA . SER A 1 98 ? 31.734 -22.859 -18.391 1 89.12 98 SER A CA 1
ATOM 782 C C . SER A 1 98 ? 30.969 -23.297 -19.641 1 89.12 98 SER A C 1
ATOM 784 O O . SER A 1 98 ? 29.797 -23.672 -19.547 1 89.12 98 SER A O 1
ATOM 786 N N . TYR A 1 99 ? 31.656 -23.359 -20.703 1 91.38 99 TYR A N 1
ATOM 787 C CA . TYR A 1 99 ? 30.969 -23.609 -21.969 1 91.38 99 TYR A CA 1
ATOM 788 C C . TYR A 1 99 ? 31.125 -25.062 -22.391 1 91.38 99 TYR A C 1
ATOM 790 O O . TYR A 1 99 ? 32.188 -25.656 -22.219 1 91.38 99 TYR A O 1
ATOM 798 N N . GLY A 1 100 ? 30 -25.562 -22.828 1 94.06 100 GLY A N 1
ATOM 799 C CA . GLY A 1 100 ? 30.016 -26.938 -23.297 1 94.06 100 GLY A CA 1
ATOM 800 C C . GLY A 1 100 ? 28.656 -27.609 -23.219 1 94.06 100 GLY A C 1
ATOM 801 O O . GLY A 1 100 ? 27.625 -26.922 -23.266 1 94.06 100 GLY A O 1
ATOM 802 N N . TYR A 1 101 ? 28.672 -28.828 -23.391 1 95.69 101 TYR A N 1
ATOM 803 C CA . TYR A 1 101 ? 27.469 -29.656 -23.297 1 95.69 101 TYR A CA 1
ATOM 804 C C . TYR A 1 101 ? 27.766 -30.969 -22.562 1 95.69 101 TYR A C 1
ATOM 806 O O . TYR A 1 101 ? 28.922 -31.422 -22.531 1 95.69 101 TYR A O 1
ATOM 814 N N . ALA A 1 102 ? 26.766 -31.453 -21.938 1 95.75 102 ALA A N 1
ATOM 815 C CA . ALA A 1 102 ? 26.984 -32.656 -21.156 1 95.75 102 ALA A CA 1
ATOM 816 C C . ALA A 1 102 ? 25.656 -33.406 -20.906 1 95.75 102 ALA A C 1
ATOM 818 O O . ALA A 1 102 ? 24.578 -32.875 -21.188 1 95.75 102 ALA A O 1
ATOM 819 N N . THR A 1 103 ? 25.766 -34.625 -20.469 1 96.31 103 THR A N 1
ATOM 820 C CA . THR A 1 103 ? 24.625 -35.438 -20.078 1 96.31 103 THR A CA 1
ATOM 821 C C . THR A 1 103 ? 24.75 -35.875 -18.625 1 96.31 103 THR A C 1
ATOM 823 O O . THR A 1 103 ? 25.812 -36.312 -18.188 1 96.31 103 THR A O 1
ATOM 826 N N . TYR A 1 104 ? 23.781 -35.594 -17.875 1 95 104 TYR A N 1
ATOM 827 C CA . TYR A 1 104 ? 23.656 -36.094 -16.5 1 95 104 TYR A CA 1
ATOM 828 C C . TYR A 1 104 ? 22.703 -37.281 -16.438 1 95 104 TYR A C 1
ATOM 830 O O . TYR A 1 104 ? 21.672 -37.281 -17.109 1 95 104 TYR A O 1
ATOM 838 N N . ARG A 1 105 ? 23.062 -38.312 -15.656 1 95.12 105 ARG A N 1
ATOM 839 C CA . ARG A 1 105 ? 22.172 -39.438 -15.523 1 95.12 105 ARG A CA 1
ATOM 840 C C . ARG A 1 105 ? 22.062 -39.875 -14.062 1 95.12 105 ARG A C 1
ATOM 842 O O . ARG A 1 105 ? 23.078 -40 -13.367 1 95.12 105 ARG A O 1
ATOM 849 N N . LEU A 1 106 ? 20.906 -40.031 -13.641 1 94.44 106 LEU A N 1
ATOM 850 C CA . LEU A 1 106 ? 20.625 -40.562 -12.312 1 94.44 106 LEU A CA 1
ATOM 851 C C . LEU A 1 106 ? 19.781 -41.844 -12.391 1 94.44 106 LEU A C 1
ATOM 853 O O . LEU A 1 106 ? 18.734 -41.844 -13.031 1 94.44 106 LEU A O 1
ATOM 857 N N . ARG A 1 107 ? 20.297 -42.844 -11.789 1 92.81 107 ARG A N 1
ATOM 858 C CA . ARG A 1 107 ? 19.578 -44.094 -11.703 1 92.81 107 ARG A CA 1
ATOM 859 C C . ARG A 1 107 ? 19.266 -44.469 -10.258 1 92.81 107 ARG A C 1
ATOM 861 O O . ARG A 1 107 ? 20.188 -44.531 -9.43 1 92.81 107 ARG A O 1
ATOM 868 N N . CYS A 1 108 ? 17.984 -44.594 -10.016 1 91.62 108 CYS A N 1
ATOM 869 C CA . CYS A 1 108 ? 17.562 -44.938 -8.664 1 91.62 108 CYS A CA 1
ATOM 870 C C . CYS A 1 108 ? 16.344 -45.844 -8.688 1 91.62 108 CYS A C 1
ATOM 872 O O . CYS A 1 108 ? 15.766 -46.094 -9.75 1 91.62 108 CYS A O 1
ATOM 874 N N . ARG A 1 109 ? 16.141 -46.469 -7.52 1 90.62 109 ARG A N 1
ATOM 875 C CA . ARG A 1 109 ? 14.891 -47.188 -7.312 1 90.62 109 ARG A CA 1
ATOM 876 C C . ARG A 1 109 ? 13.828 -46.312 -6.672 1 90.62 109 ARG A C 1
ATOM 878 O O . ARG A 1 109 ? 14.117 -45.594 -5.707 1 90.62 109 ARG A O 1
ATOM 885 N N . LEU A 1 110 ? 12.75 -46.219 -7.324 1 88.69 110 LEU A N 1
ATOM 886 C CA . LEU A 1 110 ? 11.664 -45.375 -6.828 1 88.69 110 LEU A CA 1
ATOM 887 C C . LEU A 1 110 ? 10.531 -46.25 -6.273 1 88.69 110 LEU A C 1
ATOM 889 O O . LEU A 1 110 ? 9.922 -47.031 -7.004 1 88.69 110 LEU A O 1
ATOM 893 N N . ASN A 1 111 ? 10.32 -46.156 -4.977 1 83.81 111 ASN A N 1
ATOM 894 C CA . ASN A 1 111 ? 9.227 -46.875 -4.34 1 83.81 111 ASN A CA 1
ATOM 895 C C . ASN A 1 111 ? 7.898 -46.125 -4.488 1 83.81 111 ASN A C 1
ATOM 897 O O . ASN A 1 111 ? 7.418 -45.5 -3.541 1 83.81 111 ASN A O 1
ATOM 901 N N . ALA A 1 112 ? 7.344 -46.031 -5.621 1 81.75 112 ALA A N 1
ATOM 902 C CA . ALA A 1 112 ? 6.062 -45.375 -5.918 1 81.75 112 ALA A CA 1
ATOM 903 C C . ALA A 1 112 ? 5.328 -46.125 -7.031 1 81.75 112 ALA A C 1
ATOM 905 O O . ALA A 1 112 ? 4.738 -45.5 -7.918 1 81.75 112 ALA A O 1
ATOM 906 N N . HIS A 1 113 ? 5.301 -47.438 -6.891 1 79.12 113 HIS A N 1
ATOM 907 C CA . HIS A 1 113 ? 4.762 -48.25 -7.973 1 79.12 113 HIS A CA 1
ATOM 908 C C . HIS A 1 113 ? 3.301 -47.906 -8.242 1 79.12 113 HIS A C 1
ATOM 910 O O . HIS A 1 113 ? 2.459 -48 -7.348 1 79.12 113 HIS A O 1
ATOM 916 N N . GLY A 1 114 ? 3.068 -47.438 -9.453 1 75.88 114 GLY A N 1
ATOM 917 C CA . GLY A 1 114 ? 1.706 -47.219 -9.914 1 75.88 114 GLY A CA 1
ATOM 918 C C . GLY A 1 114 ? 1.185 -45.844 -9.57 1 75.88 114 GLY A C 1
ATOM 919 O O . GLY A 1 114 ? 0.101 -45.438 -10.008 1 75.88 114 GLY A O 1
ATOM 920 N N . LYS A 1 115 ? 1.943 -45.094 -8.859 1 80.81 115 LYS A N 1
ATOM 921 C CA . LYS A 1 115 ? 1.474 -43.781 -8.445 1 80.81 115 LYS A CA 1
ATOM 922 C C . LYS A 1 115 ? 2.01 -42.688 -9.375 1 80.81 115 LYS A C 1
ATOM 924 O O . LYS A 1 115 ? 2.963 -42.906 -10.125 1 80.81 115 LYS A O 1
ATOM 929 N N . ARG A 1 116 ? 1.314 -41.625 -9.359 1 82 116 ARG A N 1
ATOM 930 C CA . ARG A 1 116 ? 1.748 -40.5 -10.164 1 82 116 ARG A CA 1
ATOM 931 C C . ARG A 1 116 ? 2.727 -39.625 -9.391 1 82 116 ARG A C 1
ATOM 933 O O . ARG A 1 116 ? 2.467 -39.25 -8.242 1 82 116 ARG A O 1
ATOM 940 N N . VAL A 1 117 ? 3.836 -39.438 -10.023 1 87.88 117 VAL A N 1
ATOM 941 C CA . VAL A 1 117 ? 4.898 -38.656 -9.406 1 87.88 117 VAL A CA 1
ATOM 942 C C . VAL A 1 117 ? 5.25 -37.469 -10.297 1 87.88 117 VAL A C 1
ATOM 944 O O . VAL A 1 117 ? 4.875 -37.438 -11.477 1 87.88 117 VAL A O 1
ATOM 947 N N . ALA A 1 118 ? 5.75 -36.469 -9.656 1 88 118 ALA A N 1
ATOM 948 C CA . ALA A 1 118 ? 6.172 -35.312 -10.406 1 88 118 ALA A CA 1
ATOM 949 C C . ALA A 1 118 ? 7.621 -34.938 -10.086 1 88 118 ALA A C 1
ATOM 951 O O . ALA A 1 118 ? 8.078 -35.125 -8.953 1 88 118 ALA A O 1
ATOM 952 N N . LEU A 1 119 ? 8.328 -34.531 -11.086 1 89.06 119 LEU A N 1
ATOM 953 C CA . LEU A 1 119 ? 9.711 -34.062 -11 1 89.06 119 LEU A CA 1
ATOM 954 C C . LEU A 1 119 ? 9.797 -32.562 -11.258 1 89.06 119 LEU A C 1
ATOM 956 O O . LEU A 1 119 ? 9.297 -32.094 -12.273 1 89.06 119 LEU A O 1
ATOM 960 N N . ARG A 1 120 ? 10.359 -31.891 -10.32 1 85.44 120 ARG A N 1
ATOM 961 C CA . ARG A 1 120 ? 10.547 -30.453 -10.484 1 85.44 120 ARG A CA 1
ATOM 962 C C . ARG A 1 120 ? 12.016 -30.125 -10.727 1 85.44 120 ARG A C 1
ATOM 964 O O . ARG A 1 120 ? 12.883 -30.516 -9.938 1 85.44 120 ARG A O 1
ATOM 971 N N . ILE A 1 121 ? 12.289 -29.5 -11.773 1 83.88 121 ILE A N 1
ATOM 972 C CA . ILE A 1 121 ? 13.633 -29.031 -12.109 1 83.88 121 ILE A CA 1
ATOM 973 C C . ILE A 1 121 ? 13.641 -27.5 -12.148 1 83.88 121 ILE A C 1
ATOM 975 O O . ILE A 1 121 ? 13.117 -26.906 -13.086 1 83.88 121 ILE A O 1
ATOM 979 N N . PRO A 1 122 ? 14.18 -26.984 -11.102 1 76.69 122 PRO A N 1
ATOM 980 C CA . PRO A 1 122 ? 14.203 -25.516 -11.109 1 76.69 122 PRO A CA 1
ATOM 981 C C . PRO A 1 122 ? 15.023 -24.953 -12.266 1 76.69 122 PRO A C 1
ATOM 983 O O . PRO A 1 122 ? 15.922 -25.625 -12.781 1 76.69 122 PRO A O 1
ATOM 986 N N . ALA A 1 123 ? 14.695 -23.797 -12.742 1 68.69 123 ALA A N 1
ATOM 987 C CA . ALA A 1 123 ? 15.203 -23.094 -13.914 1 68.69 123 ALA A CA 1
ATOM 988 C C . ALA A 1 123 ? 16.703 -23.344 -14.102 1 68.69 123 ALA A C 1
ATOM 990 O O . ALA A 1 123 ? 17.531 -22.609 -13.547 1 68.69 123 ALA A O 1
ATOM 991 N N . PRO A 1 124 ? 16.938 -24.359 -14.852 1 66.06 124 PRO A N 1
ATOM 992 C CA . PRO A 1 124 ? 18.344 -24.5 -15.227 1 66.06 124 PRO A CA 1
ATOM 993 C C . PRO A 1 124 ? 18.891 -23.266 -15.93 1 66.06 124 PRO A C 1
ATOM 995 O O . PRO A 1 124 ? 18.125 -22.422 -16.391 1 66.06 124 PRO A O 1
ATOM 998 N N . LEU A 1 125 ? 20.109 -23.109 -15.906 1 75.06 125 LEU A N 1
ATOM 999 C CA . LEU A 1 125 ? 20.75 -21.875 -16.328 1 75.06 125 LEU A CA 1
ATOM 1000 C C . LEU A 1 125 ? 20.578 -21.672 -17.844 1 75.06 125 LEU A C 1
ATOM 1002 O O . LEU A 1 125 ? 20.5 -20.531 -18.312 1 75.06 125 LEU A O 1
ATOM 1006 N N . THR A 1 126 ? 20.516 -22.828 -18.578 1 85.69 126 THR A N 1
ATOM 1007 C CA . THR A 1 126 ? 20.406 -22.703 -20.016 1 85.69 126 THR A CA 1
ATOM 1008 C C . THR A 1 126 ? 19.5 -23.797 -20.578 1 85.69 126 THR A C 1
ATOM 1010 O O . THR A 1 126 ? 18.484 -24.156 -19.969 1 85.69 126 THR A O 1
ATOM 1013 N N . SER A 1 127 ? 19.797 -24.328 -21.844 1 90 127 SER A N 1
ATOM 1014 C CA . SER A 1 127 ? 18.922 -25.281 -22.516 1 90 127 SER A CA 1
ATOM 1015 C C . SER A 1 127 ? 19.109 -26.688 -21.938 1 90 127 SER A C 1
ATOM 1017 O O . SER A 1 127 ? 20.203 -27.047 -21.5 1 90 127 SER A O 1
ATOM 1019 N N . TYR A 1 128 ? 18 -27.406 -21.953 1 91.94 128 TYR A N 1
ATOM 1020 C CA . TYR A 1 128 ? 18.078 -28.766 -21.422 1 91.94 128 TYR A CA 1
ATOM 1021 C C . TYR A 1 128 ? 17.016 -29.656 -22.062 1 91.94 128 TYR A C 1
ATOM 1023 O O . TYR A 1 128 ? 16.062 -29.172 -22.656 1 91.94 128 TYR A O 1
ATOM 1031 N N . ARG A 1 129 ? 17.297 -30.922 -22.031 1 93.38 129 ARG A N 1
ATOM 1032 C CA . ARG A 1 129 ? 16.359 -31.984 -22.375 1 93.38 129 ARG A CA 1
ATOM 1033 C C . ARG A 1 129 ? 16.281 -33.031 -21.266 1 93.38 129 ARG A C 1
ATOM 1035 O O . ARG A 1 129 ? 17.312 -33.469 -20.75 1 93.38 129 ARG A O 1
ATOM 1042 N N . VAL A 1 130 ? 15.062 -33.344 -20.906 1 93.38 130 VAL A N 1
ATOM 1043 C CA . VAL A 1 130 ? 14.898 -34.281 -19.797 1 93.38 130 VAL A CA 1
ATOM 1044 C C . VAL A 1 130 ? 14.203 -35.531 -20.281 1 93.38 130 VAL A C 1
ATOM 1046 O O . VAL A 1 130 ? 13.086 -35.5 -20.812 1 93.38 130 VAL A O 1
ATOM 1049 N N . TYR A 1 131 ? 14.914 -36.656 -20.109 1 93.5 131 TYR A N 1
ATOM 1050 C CA . TYR A 1 131 ? 14.352 -37.969 -20.375 1 93.5 131 TYR A CA 1
ATOM 1051 C C . TYR A 1 131 ? 14.062 -38.719 -19.062 1 93.5 131 TYR A C 1
ATOM 1053 O O . TYR A 1 131 ? 14.922 -38.781 -18.188 1 93.5 131 TYR A O 1
ATOM 1061 N N . VAL A 1 132 ? 12.852 -39.188 -18.922 1 92.25 132 VAL A N 1
ATOM 1062 C CA . VAL A 1 132 ? 12.477 -40 -17.766 1 92.25 132 VAL A CA 1
ATOM 1063 C C . VAL A 1 132 ? 12.102 -41.406 -18.234 1 92.25 132 VAL A C 1
ATOM 1065 O O . VAL A 1 132 ? 11.156 -41.562 -19 1 92.25 132 VAL A O 1
ATOM 1068 N N . ASN A 1 133 ? 12.789 -42.344 -17.781 1 89.75 133 ASN A N 1
ATOM 1069 C CA . ASN A 1 133 ? 12.57 -43.75 -18.125 1 89.75 133 ASN A CA 1
ATOM 1070 C C . ASN A 1 133 ? 12.453 -43.938 -19.641 1 89.75 133 ASN A C 1
ATOM 1072 O O . ASN A 1 133 ? 11.523 -44.594 -20.109 1 89.75 133 ASN A O 1
ATOM 1076 N N . GLY A 1 134 ? 13.336 -43.188 -20.297 1 88.62 134 GLY A N 1
ATOM 1077 C CA . GLY A 1 134 ? 13.484 -43.406 -21.734 1 88.62 134 GLY A CA 1
ATOM 1078 C C . GLY A 1 134 ? 12.633 -42.469 -22.562 1 88.62 134 GLY A C 1
ATOM 1079 O O . GLY A 1 134 ? 12.805 -42.375 -23.781 1 88.62 134 GLY A O 1
ATOM 1080 N N . GLU A 1 135 ? 11.742 -41.719 -22 1 86.81 135 GLU A N 1
ATOM 1081 C CA . GLU A 1 135 ? 10.852 -40.844 -22.734 1 86.81 135 GLU A CA 1
ATOM 1082 C C . GLU A 1 135 ? 11.219 -39.375 -22.531 1 86.81 135 GLU A C 1
ATOM 1084 O O . GLU A 1 135 ? 11.523 -38.969 -21.406 1 86.81 135 GLU A O 1
ATOM 1089 N N . LEU A 1 136 ? 11.234 -38.688 -23.625 1 89.44 136 LEU A N 1
ATOM 1090 C CA . LEU A 1 136 ? 11.461 -37.25 -23.547 1 89.44 136 LEU A CA 1
ATOM 1091 C C . LEU A 1 136 ? 10.234 -36.531 -22.984 1 89.44 136 LEU A C 1
ATOM 1093 O O . LEU A 1 136 ? 9.18 -36.5 -23.625 1 89.44 136 LEU A O 1
ATOM 1097 N N . LEU A 1 137 ? 10.352 -35.938 -21.828 1 85.06 137 LEU A N 1
ATOM 1098 C CA . LEU A 1 137 ? 9.172 -35.375 -21.172 1 85.06 137 LEU A CA 1
ATOM 1099 C C . LEU A 1 137 ? 9.25 -33.844 -21.125 1 85.06 137 LEU A C 1
ATOM 1101 O O . LEU A 1 137 ? 8.227 -33.188 -20.953 1 85.06 137 LEU A O 1
ATOM 1105 N N . ALA A 1 138 ? 10.461 -33.281 -21.156 1 86.31 138 ALA A N 1
ATOM 1106 C CA . ALA A 1 138 ? 10.586 -31.844 -21.094 1 86.31 138 ALA A CA 1
ATOM 1107 C C . ALA A 1 138 ? 11.781 -31.359 -21.922 1 86.31 138 ALA A C 1
ATOM 1109 O O . ALA A 1 138 ? 12.789 -32.062 -22.031 1 86.31 138 ALA A O 1
ATOM 1110 N N . GLU A 1 139 ? 11.648 -30.203 -22.484 1 86.94 139 GLU A N 1
ATOM 1111 C CA . GLU A 1 139 ? 12.719 -29.562 -23.25 1 86.94 139 GLU A CA 1
ATOM 1112 C C . GLU A 1 139 ? 12.625 -28.031 -23.156 1 86.94 139 GLU A C 1
ATOM 1114 O O . GLU A 1 139 ? 11.523 -27.484 -23.141 1 86.94 139 GLU A O 1
ATOM 1119 N N . ALA A 1 140 ? 13.664 -27.438 -22.953 1 84 140 ALA A N 1
ATOM 1120 C CA . ALA A 1 140 ? 13.758 -25.984 -22.969 1 84 140 ALA A CA 1
ATOM 1121 C C . ALA A 1 140 ? 14.891 -25.516 -23.875 1 84 140 ALA A C 1
ATOM 1123 O O . ALA A 1 140 ? 16.031 -25.938 -23.719 1 84 140 ALA A O 1
ATOM 1124 N N . GLY A 1 141 ? 14.516 -24.672 -24.797 1 86.5 141 GLY A N 1
ATOM 1125 C CA . GLY A 1 141 ? 15.508 -24.266 -25.766 1 86.5 141 GLY A CA 1
ATOM 1126 C C . GLY A 1 141 ? 15.945 -25.375 -26.688 1 86.5 141 GLY A C 1
ATOM 1127 O O . GLY A 1 141 ? 15.148 -26.25 -27.031 1 86.5 141 GLY A O 1
ATOM 1128 N N . LYS A 1 142 ? 17.125 -25.172 -27.234 1 91 142 LYS A N 1
ATOM 1129 C CA . LYS A 1 142 ? 17.703 -26.188 -28.094 1 91 142 LYS A CA 1
ATOM 1130 C C . LYS A 1 142 ? 19.094 -26.609 -27.609 1 91 142 LYS A C 1
ATOM 1132 O O . LYS A 1 142 ? 19.984 -25.781 -27.5 1 91 142 LYS A O 1
ATOM 1137 N N . VAL A 1 143 ? 19.078 -27.875 -27.219 1 94.5 143 VAL A N 1
ATOM 1138 C CA . VAL A 1 143 ? 20.359 -28.422 -26.781 1 94.5 143 VAL A CA 1
ATOM 1139 C C . VAL A 1 143 ? 21.203 -28.781 -28 1 94.5 143 VAL A C 1
ATOM 1141 O O . VAL A 1 143 ? 20.766 -29.547 -28.875 1 94.5 143 VAL A O 1
ATOM 1144 N N . GLY A 1 144 ? 22.391 -28.141 -28.094 1 92.94 144 GLY A N 1
ATOM 1145 C CA . GLY A 1 144 ? 23.281 -28.391 -29.219 1 92.94 144 GLY A CA 1
ATOM 1146 C C . GLY A 1 144 ? 24.719 -28.609 -28.797 1 92.94 144 GLY A C 1
ATOM 1147 O O . GLY A 1 144 ? 25.078 -28.422 -27.641 1 92.94 144 GLY A O 1
ATOM 1148 N N . GLU A 1 145 ? 25.531 -29.031 -29.75 1 94.25 145 GLU A N 1
ATOM 1149 C CA . GLU A 1 145 ? 26.938 -29.312 -29.484 1 94.25 145 GLU A CA 1
ATOM 1150 C C . GLU A 1 145 ? 27.812 -28.109 -29.828 1 94.25 145 GLU A C 1
ATOM 1152 O O . GLU A 1 145 ? 29.016 -28.109 -29.578 1 94.25 145 GLU A O 1
ATOM 1157 N N . SER A 1 146 ? 27.156 -27.172 -30.375 1 92.38 146 SER A N 1
ATOM 1158 C CA . SER A 1 146 ? 27.891 -25.953 -30.719 1 92.38 146 SER A CA 1
ATOM 1159 C C . SER A 1 146 ? 27.047 -24.703 -30.453 1 92.38 146 SER A C 1
ATOM 1161 O O . SER A 1 146 ? 25.828 -24.797 -30.281 1 92.38 146 SER A O 1
ATOM 1163 N N . ALA A 1 147 ? 27.719 -23.609 -30.422 1 89.31 147 ALA A N 1
ATOM 1164 C CA . ALA A 1 147 ? 27.062 -22.344 -30.141 1 89.31 147 ALA A CA 1
ATOM 1165 C C . ALA A 1 147 ? 26.062 -21.984 -31.234 1 89.31 147 ALA A C 1
ATOM 1167 O O . ALA A 1 147 ? 25.062 -21.297 -30.984 1 89.31 147 ALA A O 1
ATOM 1168 N N . GLU A 1 148 ? 26.219 -22.453 -32.406 1 88.88 148 GLU A N 1
ATOM 1169 C CA . GLU A 1 148 ? 25.344 -22.141 -33.531 1 88.88 148 GLU A CA 1
ATOM 1170 C C . GLU A 1 148 ? 24.047 -22.953 -33.469 1 88.88 148 GLU A C 1
ATOM 1172 O O . GLU A 1 148 ? 22.984 -22.469 -33.875 1 88.88 148 GLU A O 1
ATOM 1177 N N . ASP A 1 149 ? 24.156 -24.109 -32.969 1 90.12 149 ASP A N 1
ATOM 1178 C CA . ASP A 1 149 ? 22.984 -25 -32.906 1 90.12 149 ASP A CA 1
ATOM 1179 C C . ASP A 1 149 ? 22.344 -24.953 -31.516 1 90.12 149 ASP A C 1
ATOM 1181 O O . ASP A 1 149 ? 21.641 -25.891 -31.141 1 90.12 149 ASP A O 1
ATOM 1185 N N . TYR A 1 150 ? 22.641 -24 -30.875 1 87.75 150 TYR A N 1
ATOM 1186 C CA . TYR A 1 150 ? 22.25 -23.875 -29.484 1 87.75 150 TYR A CA 1
ATOM 1187 C C . TYR A 1 150 ? 21.312 -22.672 -29.297 1 87.75 150 TYR A C 1
ATOM 1189 O O . TYR A 1 150 ? 21.516 -21.625 -29.906 1 87.75 150 TYR A O 1
ATOM 1197 N N . LYS A 1 151 ? 20.172 -22.859 -28.672 1 88.56 151 LYS A N 1
ATOM 1198 C CA . LYS A 1 151 ? 19.297 -21.766 -28.25 1 88.56 151 LYS A CA 1
ATOM 1199 C C . LYS A 1 151 ? 19.047 -21.797 -26.75 1 88.56 151 LYS A C 1
ATOM 1201 O O . LYS A 1 151 ? 18.344 -22.688 -26.25 1 88.56 151 LYS A O 1
ATOM 1206 N N . PRO A 1 152 ? 19.578 -20.812 -26.078 1 86.88 152 PRO A N 1
ATOM 1207 C CA . PRO A 1 152 ? 19.453 -20.812 -24.625 1 86.88 152 PRO A CA 1
ATOM 1208 C C . PRO A 1 152 ? 18.031 -20.469 -24.156 1 86.88 152 PRO A C 1
ATOM 1210 O O . PRO A 1 152 ? 17.359 -19.641 -24.781 1 86.88 152 PRO A O 1
ATOM 1213 N N . MET A 1 153 ? 17.578 -21.156 -23.141 1 82.25 153 MET A N 1
ATOM 1214 C CA . MET A 1 153 ? 16.297 -20.859 -22.5 1 82.25 153 MET A CA 1
ATOM 1215 C C . MET A 1 153 ? 16.328 -21.266 -21.031 1 82.25 153 MET A C 1
ATOM 1217 O O . MET A 1 153 ? 16.766 -22.375 -20.703 1 82.25 153 MET A O 1
ATOM 1221 N N . ARG A 1 154 ? 15.984 -20.281 -20.25 1 79.5 154 ARG A N 1
ATOM 1222 C CA . ARG A 1 154 ? 15.891 -20.547 -18.812 1 79.5 154 ARG A CA 1
ATOM 1223 C C . ARG A 1 154 ? 14.445 -20.719 -18.391 1 79.5 154 ARG A C 1
ATOM 1225 O O . ARG A 1 154 ? 13.688 -19.75 -18.297 1 79.5 154 ARG A O 1
ATOM 1232 N N . ARG A 1 155 ? 14.055 -22 -18.125 1 76.94 155 ARG A N 1
ATOM 1233 C CA . ARG A 1 155 ? 12.688 -22.312 -17.734 1 76.94 155 ARG A CA 1
ATOM 1234 C C . ARG A 1 155 ? 12.641 -23.484 -16.766 1 76.94 155 ARG A C 1
ATOM 1236 O O . ARG A 1 155 ? 13.328 -24.484 -16.969 1 76.94 155 ARG A O 1
ATOM 1243 N N . SER A 1 156 ? 11.836 -23.234 -15.719 1 77.62 156 SER A N 1
ATOM 1244 C CA . SER A 1 156 ? 11.617 -24.344 -14.805 1 77.62 156 SER A CA 1
ATOM 1245 C C . SER A 1 156 ? 10.672 -25.375 -15.422 1 77.62 156 SER A C 1
ATOM 1247 O O . SER A 1 156 ? 9.859 -25.047 -16.281 1 77.62 156 SER A O 1
ATOM 1249 N N . ALA A 1 157 ? 10.844 -26.625 -15.008 1 77.88 157 ALA A N 1
ATOM 1250 C CA . ALA A 1 157 ? 9.984 -27.688 -15.523 1 77.88 157 ALA A CA 1
ATOM 1251 C C . ALA A 1 157 ? 9.352 -28.484 -14.391 1 77.88 157 ALA A C 1
ATOM 1253 O O . ALA A 1 157 ? 10 -28.766 -13.383 1 77.88 157 ALA A O 1
ATOM 1254 N N . LEU A 1 158 ? 8.102 -28.562 -14.453 1 79.75 158 LEU A N 1
ATOM 1255 C CA . LEU A 1 158 ? 7.359 -29.5 -13.633 1 79.75 158 LEU A CA 1
ATOM 1256 C C . LEU A 1 158 ? 6.816 -30.656 -14.477 1 79.75 158 LEU A C 1
ATOM 1258 O O . LEU A 1 158 ? 5.863 -30.469 -15.242 1 79.75 158 LEU A O 1
ATOM 1262 N N . ILE A 1 159 ? 7.438 -31.797 -14.289 1 83.06 159 ILE A N 1
ATOM 1263 C CA . ILE A 1 159 ? 7.164 -32.938 -15.156 1 83.06 159 ILE A CA 1
ATOM 1264 C C . ILE A 1 159 ? 6.363 -34 -14.383 1 83.06 159 ILE A C 1
ATOM 1266 O O . ILE A 1 159 ? 6.805 -34.469 -13.336 1 83.06 159 ILE A O 1
ATOM 1270 N N . PHE A 1 160 ? 5.188 -34.312 -14.898 1 80.75 160 PHE A N 1
ATOM 1271 C CA . PHE A 1 160 ? 4.355 -35.344 -14.297 1 80.75 160 PHE A CA 1
ATOM 1272 C C . PHE A 1 160 ? 4.496 -36.656 -15.047 1 80.75 160 PHE A C 1
ATOM 1274 O O . PHE A 1 160 ? 4.543 -36.656 -16.281 1 80.75 160 PHE A O 1
ATOM 1281 N N . PHE A 1 161 ? 4.703 -37.719 -14.336 1 81.81 161 PHE A N 1
ATOM 1282 C CA . PHE A 1 161 ? 4.789 -39.031 -14.977 1 81.81 161 PHE A CA 1
ATOM 1283 C C . PHE A 1 161 ? 4.332 -40.125 -14.016 1 81.81 161 PHE A C 1
ATOM 1285 O O . PHE A 1 161 ? 4.227 -39.906 -12.812 1 81.81 161 PHE A O 1
ATOM 1292 N N . ARG A 1 162 ? 3.918 -41.25 -14.562 1 82 162 ARG A N 1
ATOM 1293 C CA . ARG A 1 162 ? 3.525 -42.406 -13.773 1 82 162 ARG A CA 1
ATOM 1294 C C . ARG A 1 162 ? 4.715 -43.312 -13.523 1 82 162 ARG A C 1
ATOM 1296 O O . ARG A 1 162 ? 5.461 -43.656 -14.453 1 82 162 ARG A O 1
ATOM 1303 N N . ALA A 1 163 ? 4.848 -43.625 -12.258 1 82.81 163 ALA A N 1
ATOM 1304 C CA . ALA A 1 163 ? 5.914 -44.562 -11.922 1 82.81 163 ALA A CA 1
ATOM 1305 C C . ALA A 1 163 ? 5.523 -46 -12.289 1 82.81 163 ALA A C 1
ATOM 1307 O O . ALA A 1 163 ? 4.824 -46.688 -11.531 1 82.81 163 ALA A O 1
ATOM 1308 N N . ALA A 1 164 ? 5.73 -46.375 -13.516 1 71.69 164 ALA A N 1
ATOM 1309 C CA . ALA A 1 164 ? 5.324 -47.688 -14 1 71.69 164 ALA A CA 1
ATOM 1310 C C . ALA A 1 164 ? 6.156 -48.781 -13.352 1 71.69 164 ALA A C 1
ATOM 1312 O O . ALA A 1 164 ? 5.625 -49.812 -12.961 1 71.69 164 ALA A O 1
ATOM 1313 N N . ASP A 1 165 ? 7.445 -48.625 -13.297 1 76.75 165 ASP A N 1
ATOM 1314 C CA . ASP A 1 165 ? 8.352 -49.625 -12.719 1 76.75 165 ASP A CA 1
ATOM 1315 C C . ASP A 1 165 ? 9.117 -49.031 -11.539 1 76.75 165 ASP A C 1
ATOM 1317 O O . ASP A 1 165 ? 8.977 -47.875 -11.211 1 76.75 165 ASP A O 1
ATOM 1321 N N . ASP A 1 166 ? 9.625 -49.875 -10.617 1 82.19 166 ASP A N 1
ATOM 1322 C CA . ASP A 1 166 ? 10.398 -49.469 -9.453 1 82.19 166 ASP A CA 1
ATOM 1323 C C . ASP A 1 166 ? 11.742 -48.844 -9.867 1 82.19 166 ASP A C 1
ATOM 1325 O O . ASP A 1 166 ? 12.68 -48.812 -9.07 1 82.19 166 ASP A O 1
ATOM 1329 N N . ARG A 1 167 ? 11.758 -48.469 -11.117 1 87.5 167 ARG A N 1
ATOM 1330 C CA . ARG A 1 167 ? 13.023 -47.906 -11.562 1 87.5 167 ARG A CA 1
ATOM 1331 C C . ARG A 1 167 ? 12.836 -46.469 -12.047 1 87.5 167 ARG A C 1
ATOM 1333 O O . ARG A 1 167 ? 11.828 -46.156 -12.68 1 87.5 167 ARG A O 1
ATOM 1340 N N . LEU A 1 168 ? 13.68 -45.625 -11.609 1 91.5 168 LEU A N 1
ATOM 1341 C CA . LEU A 1 168 ? 13.766 -44.25 -12.102 1 91.5 168 LEU A CA 1
ATOM 1342 C C . LEU A 1 168 ? 15.078 -44 -12.828 1 91.5 168 LEU A C 1
ATOM 1344 O O . LEU A 1 168 ? 16.156 -44.125 -12.234 1 91.5 168 LEU A O 1
ATOM 1348 N N . ASP A 1 169 ? 15.016 -43.844 -14.109 1 93.12 169 ASP A N 1
ATOM 1349 C CA . ASP A 1 169 ? 16.156 -43.469 -14.938 1 93.12 169 ASP A CA 1
ATOM 1350 C C . ASP A 1 169 ? 15.984 -42.062 -15.5 1 93.12 169 ASP A C 1
ATOM 1352 O O . ASP A 1 169 ? 15.188 -41.844 -16.422 1 93.12 169 ASP A O 1
ATOM 1356 N N . LEU A 1 170 ? 16.734 -41.156 -14.922 1 94.12 170 LEU A N 1
ATOM 1357 C CA . LEU A 1 170 ? 16.656 -39.75 -15.312 1 94.12 170 LEU A CA 1
ATOM 1358 C C . LEU A 1 170 ? 17.891 -39.375 -16.125 1 94.12 170 LEU A C 1
ATOM 1360 O O . LEU A 1 170 ? 19.016 -39.5 -15.656 1 94.12 170 LEU A O 1
ATOM 1364 N N . VAL A 1 171 ? 17.672 -38.938 -17.328 1 95.31 171 VAL A N 1
ATOM 1365 C CA . VAL A 1 171 ? 18.75 -38.469 -18.203 1 95.31 171 VAL A CA 1
ATOM 1366 C C . VAL A 1 171 ? 18.5 -37 -18.578 1 95.31 171 VAL A C 1
ATOM 1368 O O . VAL A 1 171 ? 17.453 -36.688 -19.172 1 95.31 171 VAL A O 1
ATOM 1371 N N . ILE A 1 172 ? 19.391 -36.156 -18.234 1 94.69 172 ILE A N 1
ATOM 1372 C CA . ILE A 1 172 ? 19.25 -34.719 -18.516 1 94.69 172 ILE A CA 1
ATOM 1373 C C . ILE A 1 172 ? 20.438 -34.25 -19.375 1 94.69 172 ILE A C 1
ATOM 1375 O O . ILE A 1 172 ? 21.594 -34.375 -18.969 1 94.69 172 ILE A O 1
ATOM 1379 N N . GLN A 1 173 ? 20.141 -33.812 -20.578 1 95.44 173 GLN A N 1
ATOM 1380 C CA . GLN A 1 173 ? 21.141 -33.188 -21.438 1 95.44 173 GLN A CA 1
ATOM 1381 C C . GLN A 1 173 ? 21.156 -31.688 -21.25 1 95.44 173 GLN A C 1
ATOM 1383 O O . GLN A 1 173 ? 20.094 -31.047 -21.203 1 95.44 173 GLN A O 1
ATOM 1388 N N . VAL A 1 174 ? 22.312 -31.125 -21.062 1 94.5 174 VAL A N 1
ATOM 1389 C CA . VAL A 1 174 ? 22.453 -29.688 -20.859 1 94.5 174 VAL A CA 1
ATOM 1390 C C . VAL A 1 174 ? 23.5 -29.109 -21.812 1 94.5 174 VAL A C 1
ATOM 1392 O O . VAL A 1 174 ? 24.516 -29.75 -22.062 1 94.5 174 VAL A O 1
ATOM 1395 N N . ALA A 1 175 ? 23.219 -28 -22.438 1 95.12 175 ALA A N 1
ATOM 1396 C CA . ALA A 1 175 ? 24.188 -27.25 -23.234 1 95.12 175 ALA A CA 1
ATOM 1397 C C . ALA A 1 175 ? 24.266 -25.797 -22.781 1 95.12 175 ALA A C 1
ATOM 1399 O O . ALA A 1 175 ? 23.25 -25.188 -22.422 1 95.12 175 ALA A O 1
ATOM 1400 N N . ASN A 1 176 ? 25.484 -25.234 -22.719 1 92.69 176 ASN A N 1
ATOM 1401 C CA . ASN A 1 176 ? 25.688 -23.859 -22.312 1 92.69 176 ASN A CA 1
ATOM 1402 C C . ASN A 1 176 ? 26.781 -23.188 -23.125 1 92.69 176 ASN A C 1
ATOM 1404 O O . ASN A 1 176 ? 27.938 -23.609 -23.094 1 92.69 176 ASN A O 1
ATOM 1408 N N . PHE A 1 177 ? 26.438 -22.219 -23.828 1 89.69 177 PHE A N 1
ATOM 1409 C CA . PHE A 1 177 ? 27.422 -21.469 -24.609 1 89.69 177 PHE A CA 1
ATOM 1410 C C . PHE A 1 177 ? 27.219 -19.969 -24.406 1 89.69 177 PHE A C 1
ATOM 1412 O O . PHE A 1 177 ? 27.672 -19.156 -25.219 1 89.69 177 PHE A O 1
ATOM 1419 N N . LEU A 1 178 ? 26.547 -19.688 -23.328 1 85.44 178 LEU A N 1
ATOM 1420 C CA . LEU A 1 178 ? 26.203 -18.281 -23.125 1 85.44 178 LEU A CA 1
ATOM 1421 C C . LEU A 1 178 ? 26.547 -17.828 -21.719 1 85.44 178 LEU A C 1
ATOM 1423 O O . LEU A 1 178 ? 27.125 -16.766 -21.516 1 85.44 178 LEU A O 1
ATOM 1427 N N . VAL A 1 179 ? 26.219 -18.594 -20.766 1 84.44 179 VAL A N 1
ATOM 1428 C CA . VAL A 1 179 ? 26.312 -18.203 -19.359 1 84.44 179 VAL A CA 1
ATOM 1429 C C . VAL A 1 179 ? 27.641 -18.641 -18.781 1 84.44 179 VAL A C 1
ATOM 1431 O O . VAL A 1 179 ? 28.203 -19.672 -19.203 1 84.44 179 VAL A O 1
ATOM 1434 N N . TYR A 1 180 ? 28.078 -17.953 -17.859 1 83.44 180 TYR A N 1
ATOM 1435 C CA . TYR A 1 180 ? 29.391 -18.234 -17.266 1 83.44 180 TYR A CA 1
ATOM 1436 C C . TYR A 1 180 ? 29.312 -19.422 -16.312 1 83.44 180 TYR A C 1
ATOM 1438 O O . TYR A 1 180 ? 30.344 -19.891 -15.844 1 83.44 180 TYR A O 1
ATOM 1446 N N . LYS A 1 181 ? 28.219 -19.906 -16.031 1 83.56 181 LYS A N 1
ATOM 1447 C CA . LYS A 1 181 ? 28.016 -21.141 -15.281 1 83.56 181 LYS A CA 1
ATOM 1448 C C . LYS A 1 181 ? 27.266 -22.172 -16.125 1 83.56 181 LYS A C 1
ATOM 1450 O O . LYS A 1 181 ? 26.188 -21.891 -16.641 1 83.56 181 LYS A O 1
ATOM 1455 N N . GLY A 1 182 ? 27.906 -23.344 -16.203 1 87.25 182 GLY A N 1
ATOM 1456 C CA . GLY A 1 182 ? 27.281 -24.375 -17 1 87.25 182 GLY A CA 1
ATOM 1457 C C . GLY A 1 182 ? 26.938 -25.625 -16.203 1 87.25 182 GLY A C 1
ATOM 1458 O O . GLY A 1 182 ? 27.641 -25.984 -15.258 1 87.25 182 GLY A O 1
ATOM 1459 N N . GLY A 1 183 ? 25.797 -26.188 -16.594 1 88 183 GLY A N 1
ATOM 1460 C CA . GLY A 1 183 ? 25.406 -27.422 -15.938 1 88 183 GLY A CA 1
ATOM 1461 C C . GLY A 1 183 ? 24.109 -27.312 -15.164 1 88 183 GLY A C 1
ATOM 1462 O O . GLY A 1 183 ? 23.281 -26.453 -15.445 1 88 183 GLY A O 1
ATOM 1463 N N . LEU A 1 184 ? 23.938 -28.297 -14.312 1 85.75 184 LEU A N 1
ATOM 1464 C CA . LEU A 1 184 ? 22.703 -28.359 -13.539 1 85.75 184 LEU A CA 1
ATOM 1465 C C . LEU A 1 184 ? 22.906 -27.734 -12.156 1 85.75 184 LEU A C 1
ATOM 1467 O O . LEU A 1 184 ? 23.938 -27.922 -11.523 1 85.75 184 LEU A O 1
ATOM 1471 N N . ARG A 1 185 ? 21.906 -26.844 -11.836 1 79.25 185 ARG A N 1
ATOM 1472 C CA . ARG A 1 185 ? 21.922 -26.266 -10.492 1 79.25 185 ARG A CA 1
ATOM 1473 C C . ARG A 1 185 ? 21.219 -27.203 -9.5 1 79.25 185 ARG A C 1
ATOM 1475 O O . ARG A 1 185 ? 20.5 -28.109 -9.906 1 79.25 185 ARG A O 1
ATOM 1482 N N . ALA A 1 186 ? 21.531 -27.016 -8.227 1 70.88 186 ALA A N 1
ATOM 1483 C CA . ALA A 1 186 ? 20.859 -27.781 -7.18 1 70.88 186 ALA A CA 1
ATOM 1484 C C . ALA A 1 186 ? 19.375 -27.453 -7.129 1 70.88 186 ALA A C 1
ATOM 1486 O O . ALA A 1 186 ? 18.938 -26.438 -7.703 1 70.88 186 ALA A O 1
ATOM 1487 N N . GLY A 1 187 ? 18.609 -28.438 -6.742 1 77.56 187 GLY A N 1
ATOM 1488 C CA . GLY A 1 187 ? 17.219 -28.141 -6.465 1 77.56 187 GLY A CA 1
ATOM 1489 C C . GLY A 1 187 ? 16.25 -29.062 -7.18 1 77.56 187 GLY A C 1
ATOM 1490 O O . GLY A 1 187 ? 15.047 -28.781 -7.234 1 77.56 187 GLY A O 1
ATOM 1491 N N . ILE A 1 188 ? 16.797 -30.094 -7.824 1 87 188 ILE A N 1
ATOM 1492 C CA . ILE A 1 188 ? 15.914 -31.062 -8.453 1 87 188 ILE A CA 1
ATOM 1493 C C . ILE A 1 188 ? 15.188 -31.875 -7.379 1 87 188 ILE A C 1
ATOM 1495 O O . ILE A 1 188 ? 15.82 -32.438 -6.484 1 87 188 ILE A O 1
ATOM 1499 N N . GLU A 1 189 ? 13.883 -31.812 -7.5 1 88.5 189 GLU A N 1
ATOM 1500 C CA . GLU A 1 189 ? 13.078 -32.469 -6.484 1 88.5 189 GLU A CA 1
ATOM 1501 C C . GLU A 1 189 ? 12.047 -33.406 -7.121 1 88.5 189 GLU A C 1
ATOM 1503 O O . GLU A 1 189 ? 11.602 -33.156 -8.25 1 88.5 189 GLU A O 1
ATOM 1508 N N . ILE A 1 190 ? 11.766 -34.469 -6.387 1 89.94 190 ILE A N 1
ATOM 1509 C CA . ILE A 1 190 ? 10.75 -35.406 -6.836 1 89.94 190 ILE A CA 1
ATOM 1510 C C . ILE A 1 190 ? 9.758 -35.688 -5.707 1 89.94 190 ILE A C 1
ATOM 1512 O O . ILE A 1 190 ? 10.117 -35.594 -4.527 1 89.94 190 ILE A O 1
ATOM 1516 N N . GLY A 1 191 ? 8.508 -35.75 -6.02 1 88.12 191 GLY A N 1
ATOM 1517 C CA . GLY A 1 191 ? 7.438 -36.062 -5.082 1 88.12 191 GLY A CA 1
ATOM 1518 C C . GLY A 1 191 ? 6.16 -36.531 -5.758 1 88.12 191 GLY A C 1
ATOM 1519 O O . GLY A 1 191 ? 6.129 -36.688 -6.977 1 88.12 191 GLY A O 1
ATOM 1520 N N . TYR A 1 192 ? 5.219 -36.812 -4.91 1 84.19 192 TYR A N 1
ATOM 1521 C CA . TYR A 1 192 ? 3.92 -37.156 -5.48 1 84.19 192 TYR A CA 1
ATOM 1522 C C . TYR A 1 192 ? 3.332 -35.969 -6.242 1 84.19 192 TYR A C 1
ATOM 1524 O O . TYR A 1 192 ? 3.541 -34.812 -5.863 1 84.19 192 TYR A O 1
ATOM 1532 N N . ALA A 1 193 ? 2.641 -36.312 -7.297 1 79.19 193 ALA A N 1
ATOM 1533 C CA . ALA A 1 193 ? 2.156 -35.312 -8.242 1 79.19 193 ALA A CA 1
ATOM 1534 C C . ALA A 1 193 ? 1.36 -34.219 -7.527 1 79.19 193 ALA A C 1
ATOM 1536 O O . ALA A 1 193 ? 1.57 -33.031 -7.766 1 79.19 193 ALA A O 1
ATOM 1537 N N . SER A 1 194 ? 0.458 -34.531 -6.695 1 71.5 194 SER A N 1
ATOM 1538 C CA . SER A 1 194 ? -0.401 -33.562 -6.023 1 71.5 194 SER A CA 1
ATOM 1539 C C . SER A 1 194 ? 0.406 -32.656 -5.098 1 71.5 194 SER A C 1
ATOM 1541 O O . SER A 1 194 ? 0.207 -31.438 -5.078 1 71.5 194 SER A O 1
ATOM 1543 N N . ALA A 1 195 ? 1.33 -33.219 -4.398 1 74.31 195 ALA A N 1
ATOM 1544 C CA . ALA A 1 195 ? 2.16 -32.469 -3.467 1 74.31 195 ALA A CA 1
ATOM 1545 C C . ALA A 1 195 ? 3.096 -31.516 -4.215 1 74.31 195 ALA A C 1
ATOM 1547 O O . ALA A 1 195 ? 3.309 -30.375 -3.789 1 74.31 195 ALA A O 1
ATOM 1548 N N . MET A 1 196 ? 3.584 -31.984 -5.293 1 78.62 196 MET A N 1
ATOM 1549 C CA . MET A 1 196 ? 4.559 -31.188 -6.043 1 78.62 196 MET A CA 1
ATOM 1550 C C . MET A 1 196 ? 3.885 -30.016 -6.754 1 78.62 196 MET A C 1
ATOM 1552 O O . MET A 1 196 ? 4.492 -28.969 -6.93 1 78.62 196 MET A O 1
ATOM 1556 N N . GLN A 1 197 ? 2.719 -30.266 -7.156 1 72.44 197 GLN A N 1
ATOM 1557 C CA . GLN A 1 197 ? 1.981 -29.172 -7.777 1 72.44 197 GLN A CA 1
ATOM 1558 C C . GLN A 1 197 ? 1.754 -28.031 -6.789 1 72.44 197 GLN A C 1
ATOM 1560 O O . GLN A 1 197 ? 1.981 -26.875 -7.117 1 72.44 197 GLN A O 1
ATOM 1565 N N . ALA A 1 198 ? 1.364 -28.422 -5.637 1 71.12 198 ALA A N 1
ATOM 1566 C CA . ALA A 1 198 ? 1.135 -27.422 -4.594 1 71.12 198 ALA A CA 1
ATOM 1567 C C . ALA A 1 198 ? 2.438 -26.734 -4.195 1 71.12 198 ALA A C 1
ATOM 1569 O O . ALA A 1 198 ? 2.477 -25.516 -4.012 1 71.12 198 ALA A O 1
ATOM 1570 N N . TYR A 1 199 ? 3.434 -27.516 -4.098 1 71.31 199 TYR A N 1
ATOM 1571 C CA . TYR A 1 199 ? 4.742 -27.031 -3.676 1 71.31 199 TYR A CA 1
ATOM 1572 C C . TYR A 1 199 ? 5.289 -26.016 -4.676 1 71.31 199 TYR A C 1
ATOM 1574 O O . TYR A 1 199 ? 5.773 -24.953 -4.289 1 71.31 199 TYR A O 1
ATOM 1582 N N . GLY A 1 200 ? 5.238 -26.312 -5.902 1 69.75 200 GLY A N 1
ATOM 1583 C CA . GLY A 1 200 ? 5.703 -25.406 -6.938 1 69.75 200 GLY A CA 1
ATOM 1584 C C . GLY A 1 200 ? 4.922 -24.109 -6.992 1 69.75 200 GLY A C 1
ATOM 1585 O O . GLY A 1 200 ? 5.5 -23.047 -7.191 1 69.75 200 GLY A O 1
ATOM 1586 N N . MET A 1 201 ? 3.736 -24.25 -6.621 1 74.88 201 MET A N 1
ATOM 1587 C CA . MET A 1 201 ? 2.867 -23.078 -6.703 1 74.88 201 MET A CA 1
ATOM 1588 C C . MET A 1 201 ? 3.068 -22.172 -5.5 1 74.88 201 MET A C 1
ATOM 1590 O O . MET A 1 201 ? 2.85 -20.953 -5.586 1 74.88 201 MET A O 1
ATOM 1594 N N . ARG A 1 202 ? 3.572 -22.703 -4.48 1 76.69 202 ARG A N 1
ATOM 1595 C CA . ARG A 1 202 ? 3.75 -21.906 -3.268 1 76.69 202 ARG A CA 1
ATOM 1596 C C . ARG A 1 202 ? 4.816 -20.828 -3.469 1 76.69 202 ARG A C 1
ATOM 1598 O O . ARG A 1 202 ? 4.648 -19.688 -3.025 1 76.69 202 ARG A O 1
ATOM 1605 N N . TYR A 1 203 ? 5.898 -21.188 -4.094 1 74.12 203 TYR A N 1
ATOM 1606 C CA . TYR A 1 203 ? 6.957 -20.203 -4.332 1 74.12 203 TYR A CA 1
ATOM 1607 C C . TYR A 1 203 ? 6.484 -19.109 -5.273 1 74.12 203 TYR A C 1
ATOM 1609 O O . TYR A 1 203 ? 6.781 -17.938 -5.059 1 74.12 203 TYR A O 1
ATOM 1617 N N . LEU A 1 204 ? 5.758 -19.562 -6.188 1 79.06 204 LEU A N 1
ATOM 1618 C CA . LEU A 1 204 ? 5.188 -18.578 -7.113 1 79.06 204 LEU A CA 1
ATOM 1619 C C . LEU A 1 204 ? 4.188 -17.672 -6.402 1 79.06 204 LEU A C 1
ATOM 1621 O O . LEU A 1 204 ? 4.133 -16.469 -6.668 1 79.06 204 LEU A O 1
ATOM 1625 N N . ALA A 1 205 ? 3.467 -18.281 -5.508 1 83.12 205 ALA A N 1
ATOM 1626 C CA . ALA A 1 205 ? 2.461 -17.531 -4.754 1 83.12 205 ALA A CA 1
ATOM 1627 C C . ALA A 1 205 ? 3.107 -16.453 -3.895 1 83.12 205 ALA A C 1
ATOM 1629 O O . ALA A 1 205 ? 2.631 -15.312 -3.854 1 83.12 205 ALA A O 1
ATOM 1630 N N . ILE A 1 206 ? 4.164 -16.781 -3.33 1 83.12 206 ILE A N 1
ATOM 1631 C CA . ILE A 1 206 ? 4.855 -15.82 -2.471 1 83.12 206 ILE A CA 1
ATOM 1632 C C . ILE A 1 206 ? 5.422 -14.68 -3.312 1 83.12 206 ILE A C 1
ATOM 1634 O O . ILE A 1 206 ? 5.316 -13.516 -2.936 1 83.12 206 ILE A O 1
ATOM 1638 N N . ASP A 1 207 ? 5.961 -15.023 -4.367 1 84.88 207 ASP A N 1
ATOM 1639 C CA . ASP A 1 207 ? 6.523 -14.016 -5.262 1 84.88 207 ASP A CA 1
ATOM 1640 C C . ASP A 1 207 ? 5.445 -13.039 -5.738 1 84.88 207 ASP A C 1
ATOM 1642 O O . ASP A 1 207 ? 5.633 -11.82 -5.676 1 84.88 207 ASP A O 1
ATOM 1646 N N . LEU A 1 208 ? 4.383 -13.578 -6.137 1 86.94 208 LEU A N 1
ATOM 1647 C CA . LEU A 1 208 ? 3.311 -12.75 -6.684 1 86.94 208 LEU A CA 1
ATOM 1648 C C . LEU A 1 208 ? 2.66 -11.914 -5.594 1 86.94 208 LEU A C 1
ATOM 1650 O O . LEU A 1 208 ? 2.242 -10.773 -5.844 1 86.94 208 LEU A O 1
ATOM 1654 N N . PHE A 1 209 ? 2.594 -12.477 -4.473 1 88.88 209 PHE A N 1
ATOM 1655 C CA . PHE A 1 209 ? 2.104 -11.734 -3.32 1 88.88 209 PHE A CA 1
ATOM 1656 C C . PHE A 1 209 ? 2.975 -10.508 -3.055 1 88.88 209 PHE A C 1
ATOM 1658 O O . PHE A 1 209 ? 2.461 -9.398 -2.889 1 88.88 209 PHE A O 1
ATOM 1665 N N . CYS A 1 210 ? 4.254 -10.742 -3.049 1 90.06 210 CYS A N 1
ATOM 1666 C CA . CYS A 1 210 ? 5.195 -9.656 -2.801 1 90.06 210 CYS A CA 1
ATOM 1667 C C . CYS A 1 210 ? 5.133 -8.617 -3.912 1 90.06 210 CYS A C 1
ATOM 1669 O O . CYS A 1 210 ? 5.219 -7.414 -3.65 1 90.06 210 CYS A O 1
ATOM 1671 N N . ILE A 1 211 ? 4.98 -9.062 -5.094 1 90.56 211 ILE A N 1
ATOM 1672 C CA . ILE A 1 211 ? 4.902 -8.156 -6.238 1 90.56 211 ILE A CA 1
ATOM 1673 C C . ILE A 1 211 ? 3.68 -7.254 -6.098 1 90.56 211 ILE A C 1
ATOM 1675 O O . ILE A 1 211 ? 3.764 -6.043 -6.324 1 90.56 211 ILE A O 1
ATOM 1679 N N . GLY A 1 212 ? 2.574 -7.871 -5.695 1 90.62 212 GLY A N 1
ATOM 1680 C CA . GLY A 1 212 ? 1.38 -7.07 -5.469 1 90.62 212 GLY A CA 1
ATOM 1681 C C . GLY A 1 212 ? 1.55 -6.039 -4.371 1 90.62 212 GLY A C 1
ATOM 1682 O O . GLY A 1 212 ? 1.119 -4.895 -4.512 1 90.62 212 GLY A O 1
ATOM 1683 N N . LEU A 1 213 ? 2.162 -6.465 -3.354 1 92.62 213 LEU A N 1
ATOM 1684 C CA . LEU A 1 213 ? 2.424 -5.59 -2.219 1 92.62 213 LEU A CA 1
ATOM 1685 C C . LEU A 1 213 ? 3.301 -4.41 -2.633 1 92.62 213 LEU A C 1
ATOM 1687 O O . LEU A 1 213 ? 2.988 -3.26 -2.322 1 92.62 213 LEU A O 1
ATOM 1691 N N . ILE A 1 214 ? 4.367 -4.66 -3.352 1 93.06 214 ILE A N 1
ATOM 1692 C CA . ILE A 1 214 ? 5.309 -3.641 -3.797 1 93.06 214 ILE A CA 1
ATOM 1693 C C . ILE A 1 214 ? 4.613 -2.678 -4.754 1 93.06 214 ILE A C 1
ATOM 1695 O O . ILE A 1 214 ? 4.824 -1.465 -4.691 1 93.06 214 ILE A O 1
ATOM 1699 N N . PHE A 1 215 ? 3.791 -3.201 -5.52 1 92.75 215 PHE A N 1
ATOM 1700 C CA . PHE A 1 215 ? 3.074 -2.393 -6.5 1 92.75 215 PHE A CA 1
ATOM 1701 C C . PHE A 1 215 ? 2.174 -1.376 -5.809 1 92.75 215 PHE A C 1
ATOM 1703 O O . PHE A 1 215 ? 2.137 -0.207 -6.199 1 92.75 215 PHE A O 1
ATOM 1710 N N . ALA A 1 216 ? 1.454 -1.87 -4.824 1 91.38 216 ALA A N 1
ATOM 1711 C CA . ALA A 1 216 ? 0.549 -0.994 -4.082 1 91.38 216 ALA A CA 1
ATOM 1712 C C . ALA A 1 216 ? 1.312 0.154 -3.428 1 91.38 216 ALA A C 1
ATOM 1714 O O . ALA A 1 216 ? 0.905 1.314 -3.527 1 91.38 216 ALA A O 1
ATOM 1715 N N . ILE A 1 217 ? 2.383 -0.15 -2.834 1 90.5 217 ILE A N 1
ATOM 1716 C CA . ILE A 1 217 ? 3.172 0.841 -2.113 1 90.5 217 ILE A CA 1
ATOM 1717 C C . ILE A 1 217 ? 3.814 1.81 -3.104 1 90.5 217 ILE A C 1
ATOM 1719 O O . ILE A 1 217 ? 3.877 3.016 -2.852 1 90.5 217 ILE A O 1
ATOM 1723 N N . MET A 1 218 ? 4.281 1.275 -4.234 1 92.31 218 MET A N 1
ATOM 1724 C CA . MET A 1 218 ? 4.855 2.092 -5.301 1 92.31 218 MET A CA 1
ATOM 1725 C C . MET A 1 218 ? 3.85 3.129 -5.789 1 92.31 218 MET A C 1
ATOM 1727 O O . MET A 1 218 ? 4.164 4.32 -5.863 1 92.31 218 MET A O 1
ATOM 1731 N N . LEU A 1 219 ? 2.674 2.705 -6.031 1 88.5 219 LEU A N 1
ATOM 1732 C CA . LEU A 1 219 ? 1.648 3.594 -6.566 1 88.5 219 LEU A CA 1
ATOM 1733 C C . LEU A 1 219 ? 1.25 4.645 -5.539 1 88.5 219 LEU A C 1
ATOM 1735 O O . LEU A 1 219 ? 1.022 5.809 -5.887 1 88.5 219 LEU A O 1
ATOM 1739 N N . TYR A 1 220 ? 1.102 4.262 -4.316 1 87.31 220 TYR A N 1
ATOM 1740 C CA . TYR A 1 220 ? 0.755 5.195 -3.25 1 87.31 220 TYR A CA 1
ATOM 1741 C C . TYR A 1 220 ? 1.794 6.305 -3.137 1 87.31 220 TYR A C 1
ATOM 1743 O O . TYR A 1 220 ? 1.445 7.484 -3.055 1 87.31 220 TYR A O 1
ATOM 1751 N N . HIS A 1 221 ? 3.029 5.941 -3.096 1 88.88 221 HIS A N 1
ATOM 1752 C CA . HIS A 1 221 ? 4.098 6.922 -2.941 1 88.88 221 HIS A CA 1
ATOM 1753 C C . HIS A 1 221 ? 4.211 7.816 -4.172 1 88.88 221 HIS A C 1
ATOM 1755 O O . HIS A 1 221 ? 4.492 9.008 -4.055 1 88.88 221 HIS A O 1
ATOM 1761 N N . LEU A 1 222 ? 4.008 7.211 -5.336 1 89.56 222 LEU A N 1
ATOM 1762 C CA . LEU A 1 222 ? 4.031 8 -6.559 1 89.56 222 LEU A CA 1
ATOM 1763 C C . LEU A 1 222 ? 2.908 9.039 -6.559 1 89.56 222 LEU A C 1
ATOM 1765 O O . LEU A 1 222 ? 3.127 10.195 -6.918 1 89.56 222 LEU A O 1
ATOM 1769 N N . LEU A 1 223 ? 1.788 8.617 -6.109 1 83.88 223 LEU A N 1
ATOM 1770 C CA . LEU A 1 223 ? 0.637 9.516 -6.047 1 83.88 223 LEU A CA 1
ATOM 1771 C C . LEU A 1 223 ? 0.857 10.609 -5.016 1 83.88 223 LEU A C 1
ATOM 1773 O O . LEU A 1 223 ? 0.517 11.773 -5.254 1 83.88 223 LEU A O 1
ATOM 1777 N N . LEU A 1 224 ? 1.354 10.227 -3.889 1 83.38 224 LEU A N 1
ATOM 1778 C CA . LEU A 1 224 ? 1.648 11.195 -2.84 1 83.38 224 LEU A CA 1
ATOM 1779 C C . LEU A 1 224 ? 2.625 12.258 -3.336 1 83.38 224 LEU A C 1
ATOM 1781 O O . LEU A 1 224 ? 2.463 13.445 -3.039 1 83.38 224 LEU A O 1
ATOM 1785 N N . PHE A 1 225 ? 3.6 11.906 -4.066 1 88.06 225 PHE A N 1
ATOM 1786 C CA . PHE A 1 225 ? 4.582 12.844 -4.598 1 88.06 225 PHE A CA 1
ATOM 1787 C C . PHE A 1 225 ? 3.939 13.789 -5.609 1 88.06 225 PHE A C 1
ATOM 1789 O O . PHE A 1 225 ? 4.219 14.984 -5.613 1 88.06 225 PHE A O 1
ATOM 1796 N N . VAL A 1 226 ? 3.148 13.266 -6.457 1 84.81 226 VAL A N 1
ATOM 1797 C CA . VAL A 1 226 ? 2.514 14.062 -7.504 1 84.81 226 VAL A CA 1
ATOM 1798 C C . VAL A 1 226 ? 1.6 15.109 -6.871 1 84.81 226 VAL A C 1
ATOM 1800 O O . VAL A 1 226 ? 1.519 16.234 -7.352 1 84.81 226 VAL A O 1
ATOM 1803 N N . LEU A 1 227 ? 0.997 14.773 -5.746 1 77.94 227 LEU A N 1
ATOM 1804 C CA . LEU A 1 227 ? 0.016 15.648 -5.109 1 77.94 227 LEU A CA 1
ATOM 1805 C C . LEU A 1 227 ? 0.702 16.672 -4.203 1 77.94 227 LEU A C 1
ATOM 1807 O O . LEU A 1 227 ? 0.239 17.797 -4.078 1 77.94 227 LEU A O 1
ATOM 1811 N N . THR A 1 228 ? 1.733 16.234 -3.555 1 74.94 228 THR A N 1
ATOM 1812 C CA . THR A 1 228 ? 2.383 17.156 -2.623 1 74.94 228 THR A CA 1
ATOM 1813 C C . THR A 1 228 ? 3.549 17.875 -3.297 1 74.94 228 THR A C 1
ATOM 1815 O O . THR A 1 228 ? 3.752 19.078 -3.082 1 74.94 228 THR A O 1
ATOM 1818 N N . ARG A 1 229 ? 4.312 17.25 -4.203 1 73.81 229 ARG A N 1
ATOM 1819 C CA . ARG A 1 229 ? 5.422 17.703 -5.035 1 73.81 229 ARG A CA 1
ATOM 1820 C C . ARG A 1 229 ? 6.516 18.344 -4.188 1 73.81 229 ARG A C 1
ATOM 1822 O O . ARG A 1 229 ? 7.293 19.172 -4.684 1 73.81 229 ARG A O 1
ATOM 1829 N N . LYS A 1 230 ? 6.582 18.109 -2.971 1 73.88 230 LYS A N 1
ATOM 1830 C CA . LYS A 1 230 ? 7.555 18.797 -2.131 1 73.88 230 LYS A CA 1
ATOM 1831 C C . LYS A 1 230 ? 8.633 17.844 -1.634 1 73.88 230 LYS A C 1
ATOM 1833 O O . LYS A 1 230 ? 9.805 18.203 -1.532 1 73.88 230 LYS A O 1
ATOM 1838 N N . ASP A 1 231 ? 8.281 16.641 -1.444 1 81.5 231 ASP A N 1
ATOM 1839 C CA . ASP A 1 231 ? 9.234 15.719 -0.822 1 81.5 231 ASP A CA 1
ATOM 1840 C C . ASP A 1 231 ? 9.844 14.781 -1.856 1 81.5 231 ASP A C 1
ATOM 1842 O O . ASP A 1 231 ? 9.234 13.773 -2.225 1 81.5 231 ASP A O 1
ATOM 1846 N N . TRP A 1 232 ? 11.062 14.977 -2.283 1 89.88 232 TRP A N 1
ATOM 1847 C CA . TRP A 1 232 ? 11.758 14.195 -3.297 1 89.88 232 TRP A CA 1
ATOM 1848 C C . TRP A 1 232 ? 12.125 12.812 -2.762 1 89.88 232 TRP A C 1
ATOM 1850 O O . TRP A 1 232 ? 12.336 11.875 -3.535 1 89.88 232 TRP A O 1
ATOM 1860 N N . ALA A 1 233 ? 12.312 12.742 -1.44 1 90.5 233 ALA A N 1
ATOM 1861 C CA . ALA A 1 233 ? 12.586 11.43 -0.859 1 90.5 233 ALA A CA 1
ATOM 1862 C C . ALA A 1 233 ? 11.469 10.438 -1.18 1 90.5 233 ALA A C 1
ATOM 1864 O O . ALA A 1 233 ? 11.734 9.266 -1.453 1 90.5 233 ALA A O 1
ATOM 1865 N N . ILE A 1 234 ? 10.258 10.906 -1.233 1 90.19 234 ILE A N 1
ATOM 1866 C CA . ILE A 1 234 ? 9.102 10.062 -1.526 1 90.19 234 ILE A CA 1
ATOM 1867 C C . ILE A 1 234 ? 9.133 9.633 -2.99 1 90.19 234 ILE A C 1
ATOM 1869 O O . ILE A 1 234 ? 8.812 8.492 -3.316 1 90.19 234 ILE A O 1
ATOM 1873 N N . PHE A 1 235 ? 9.562 10.516 -3.844 1 93.75 235 PHE A N 1
ATOM 1874 C CA . PHE A 1 235 ? 9.656 10.195 -5.266 1 93.75 235 PHE A CA 1
ATOM 1875 C C . PHE A 1 235 ? 10.727 9.141 -5.512 1 93.75 235 PHE A C 1
ATOM 1877 O O . PHE A 1 235 ? 10.5 8.188 -6.258 1 93.75 235 PHE A O 1
ATOM 1884 N N . VAL A 1 236 ? 11.867 9.359 -4.945 1 95.38 236 VAL A N 1
ATOM 1885 C CA . VAL A 1 236 ? 12.969 8.414 -5.117 1 95.38 236 VAL A CA 1
ATOM 1886 C C . VAL A 1 236 ? 12.562 7.043 -4.57 1 95.38 236 VAL A C 1
ATOM 1888 O O . VAL A 1 236 ? 12.922 6.012 -5.141 1 95.38 236 VAL A O 1
ATOM 1891 N N . PHE A 1 237 ? 11.852 7.051 -3.512 1 95.44 237 PHE A N 1
ATOM 1892 C CA . PHE A 1 237 ? 11.375 5.789 -2.969 1 95.44 237 PHE A CA 1
ATOM 1893 C C . PHE A 1 237 ? 10.414 5.109 -3.941 1 95.44 237 PHE A C 1
ATOM 1895 O O . PHE A 1 237 ? 10.445 3.889 -4.102 1 95.44 237 PHE A O 1
ATOM 1902 N N . ALA A 1 238 ? 9.539 5.879 -4.516 1 94.38 238 ALA A N 1
ATOM 1903 C CA . ALA A 1 238 ? 8.633 5.32 -5.52 1 94.38 238 ALA A CA 1
ATOM 1904 C C . ALA A 1 238 ? 9.414 4.707 -6.68 1 94.38 238 ALA A C 1
ATOM 1906 O O . ALA A 1 238 ? 9.039 3.65 -7.195 1 94.38 238 ALA A O 1
ATOM 1907 N N . LEU A 1 239 ? 10.461 5.355 -7.062 1 95.38 239 LEU A N 1
ATOM 1908 C CA . LEU A 1 239 ? 11.312 4.836 -8.125 1 95.38 239 LEU A CA 1
ATOM 1909 C C . LEU A 1 239 ? 12.008 3.555 -7.684 1 95.38 239 LEU A C 1
ATOM 1911 O O . LEU A 1 239 ? 12.188 2.631 -8.484 1 95.38 239 LEU A O 1
ATOM 1915 N N . LEU A 1 240 ? 12.461 3.584 -6.477 1 95.88 240 LEU A N 1
ATOM 1916 C CA . LEU A 1 240 ? 13.078 2.395 -5.898 1 95.88 240 LEU A CA 1
ATOM 1917 C C . LEU A 1 240 ? 12.094 1.229 -5.883 1 95.88 240 LEU A C 1
ATOM 1919 O O . LEU A 1 240 ? 12.453 0.102 -6.23 1 95.88 240 LEU A O 1
ATOM 1923 N N . ALA A 1 241 ? 10.859 1.471 -5.465 1 94.75 241 ALA A N 1
ATOM 1924 C CA . ALA A 1 241 ? 9.812 0.449 -5.453 1 94.75 241 ALA A CA 1
ATOM 1925 C C . ALA A 1 241 ? 9.523 -0.05 -6.867 1 94.75 241 ALA A C 1
ATOM 1927 O O . ALA A 1 241 ? 9.273 -1.242 -7.07 1 94.75 241 ALA A O 1
ATOM 1928 N N . LEU A 1 242 ? 9.578 0.868 -7.832 1 94.75 242 LEU A N 1
ATOM 1929 C CA . LEU A 1 242 ? 9.398 0.479 -9.227 1 94.75 242 LEU A CA 1
ATOM 1930 C C . LEU A 1 242 ? 10.516 -0.454 -9.68 1 94.75 242 LEU A C 1
ATOM 1932 O O . LEU A 1 242 ? 10.258 -1.439 -10.375 1 94.75 242 LEU A O 1
ATOM 1936 N N . ASN A 1 243 ? 11.641 -0.104 -9.297 1 95.06 243 ASN A N 1
ATOM 1937 C CA . ASN A 1 243 ? 12.789 -0.937 -9.641 1 95.06 243 ASN A CA 1
ATOM 1938 C C . ASN A 1 243 ? 12.648 -2.344 -9.07 1 95.06 243 ASN A C 1
ATOM 1940 O O . ASN A 1 243 ? 12.875 -3.33 -9.766 1 95.06 243 ASN A O 1
ATOM 1944 N N . TYR A 1 244 ? 12.312 -2.432 -7.852 1 92.62 244 TYR A N 1
ATOM 1945 C CA . TYR A 1 244 ? 12.141 -3.732 -7.215 1 92.62 244 TYR A CA 1
ATOM 1946 C C . TYR A 1 244 ? 10.938 -4.469 -7.797 1 92.62 244 TYR A C 1
ATOM 1948 O O . TYR A 1 244 ? 10.945 -5.699 -7.898 1 92.62 244 TYR A O 1
ATOM 1956 N N . PHE A 1 245 ? 9.914 -3.76 -8.156 1 92.5 245 PHE A N 1
ATOM 1957 C CA . PHE A 1 245 ? 8.75 -4.344 -8.812 1 92.5 245 PHE A CA 1
ATOM 1958 C C . PHE A 1 245 ? 9.141 -5.039 -10.109 1 92.5 245 PHE A C 1
ATOM 1960 O O . PHE A 1 245 ? 8.758 -6.188 -10.344 1 92.5 245 PHE A O 1
ATOM 1967 N N . LEU A 1 246 ? 9.914 -4.41 -10.852 1 90.38 246 LEU A N 1
ATOM 1968 C CA . LEU A 1 246 ? 10.367 -4.977 -12.117 1 90.38 246 LEU A CA 1
ATOM 1969 C C . LEU A 1 246 ? 11.32 -6.141 -11.883 1 90.38 246 LEU A C 1
ATOM 1971 O O . LEU A 1 246 ? 11.242 -7.164 -12.562 1 90.38 246 LEU A O 1
ATOM 1975 N N . LEU A 1 247 ? 12.133 -5.965 -10.914 1 89.69 247 LEU A N 1
ATOM 1976 C CA . LEU A 1 247 ? 13.125 -6.992 -10.617 1 89.69 247 LEU A CA 1
ATOM 1977 C C . LEU A 1 247 ? 12.453 -8.258 -10.102 1 89.69 247 LEU A C 1
ATOM 1979 O O . LEU A 1 247 ? 12.914 -9.367 -10.383 1 89.69 247 LEU A O 1
ATOM 1983 N N . ALA A 1 248 ? 11.43 -8.109 -9.336 1 86.62 248 ALA A N 1
ATOM 1984 C CA . ALA A 1 248 ? 10.727 -9.25 -8.758 1 86.62 248 ALA A CA 1
ATOM 1985 C C . ALA A 1 248 ? 10.133 -10.141 -9.844 1 86.62 248 ALA A C 1
ATOM 1987 O O . ALA A 1 248 ? 10.047 -11.359 -9.68 1 86.62 248 ALA A O 1
ATOM 1988 N N . PHE A 1 249 ? 9.805 -9.523 -10.984 1 84.69 249 PHE A N 1
ATOM 1989 C CA . PHE A 1 249 ? 9.266 -10.312 -12.094 1 84.69 249 PHE A CA 1
ATOM 1990 C C . PHE A 1 249 ? 10.375 -11.078 -12.797 1 84.69 249 PHE A C 1
ATOM 1992 O O . PHE A 1 249 ? 10.125 -12.133 -13.391 1 84.69 249 PHE A O 1
ATOM 1999 N N . LEU A 1 250 ? 11.516 -10.555 -12.664 1 83.56 250 LEU A N 1
ATOM 2000 C CA . LEU A 1 250 ? 12.602 -11.102 -13.461 1 83.56 250 LEU A CA 1
ATOM 2001 C C . LEU A 1 250 ? 13.406 -12.125 -12.664 1 83.56 250 LEU A C 1
ATOM 2003 O O . LEU A 1 250 ? 13.984 -13.055 -13.234 1 83.56 250 LEU A O 1
ATOM 2007 N N . PHE A 1 251 ? 13.383 -11.883 -11.383 1 77.69 251 PHE A N 1
ATOM 2008 C CA . PHE A 1 251 ? 14.156 -12.789 -10.539 1 77.69 251 PHE A CA 1
ATOM 2009 C C . PHE A 1 251 ? 13.234 -13.742 -9.789 1 77.69 251 PHE A C 1
ATOM 2011 O O . PHE A 1 251 ? 12.008 -13.648 -9.898 1 77.69 251 PHE A O 1
ATOM 2018 N N . GLY A 1 252 ? 13.742 -14.703 -9.148 1 71.19 252 GLY A N 1
ATOM 2019 C CA . GLY A 1 252 ? 12.984 -15.672 -8.375 1 71.19 252 GLY A CA 1
ATOM 2020 C C . GLY A 1 252 ? 12.383 -16.766 -9.219 1 71.19 252 GLY A C 1
ATOM 2021 O O . GLY A 1 252 ? 13.102 -17.484 -9.922 1 71.19 252 GLY A O 1
ATOM 2022 N N . GLU A 1 253 ? 11.062 -16.781 -9.188 1 69.25 253 GLU A N 1
ATOM 2023 C CA . GLU A 1 253 ? 10.391 -17.828 -9.961 1 69.25 253 GLU A CA 1
ATOM 2024 C C . GLU A 1 253 ? 10.125 -17.375 -11.391 1 69.25 253 GLU A C 1
ATOM 2026 O O . GLU A 1 253 ? 9.398 -18.031 -12.141 1 69.25 253 GLU A O 1
ATOM 2031 N N . GLN A 1 254 ? 10.773 -16.234 -11.805 1 74 254 GLN A N 1
ATOM 2032 C CA . GLN A 1 254 ? 10.648 -15.68 -13.141 1 74 254 GLN A CA 1
ATOM 2033 C C . GLN A 1 254 ? 9.18 -15.617 -13.578 1 74 254 GLN A C 1
ATOM 2035 O O . GLN A 1 254 ? 8.82 -16.125 -14.641 1 74 254 GLN A O 1
ATOM 2040 N N . SER A 1 255 ? 8.438 -14.984 -12.75 1 76.56 255 SER A N 1
ATOM 2041 C CA . SER A 1 255 ? 7.004 -14.867 -12.984 1 76.56 255 SER A CA 1
ATOM 2042 C C . SER A 1 255 ? 6.703 -14.141 -14.289 1 76.56 255 SER A C 1
ATOM 2044 O O . SER A 1 255 ? 5.59 -14.219 -14.805 1 76.56 255 SER A O 1
ATOM 2046 N N . ILE A 1 256 ? 7.773 -13.578 -14.875 1 76.25 256 ILE A N 1
ATOM 2047 C CA . ILE A 1 256 ? 7.594 -12.883 -16.141 1 76.25 256 ILE A CA 1
ATOM 2048 C C . ILE A 1 256 ? 7.234 -13.883 -17.234 1 76.25 256 ILE A C 1
ATOM 2050 O O . ILE A 1 256 ? 6.555 -13.539 -18.203 1 76.25 256 ILE A O 1
ATOM 2054 N N . SER A 1 257 ? 7.637 -15.102 -17.047 1 75.5 257 SER A N 1
ATOM 2055 C CA . SER A 1 257 ? 7.391 -16.141 -18.062 1 75.5 257 SER A CA 1
ATOM 2056 C C . SER A 1 257 ? 5.902 -16.469 -18.156 1 75.5 257 SER A C 1
ATOM 2058 O O . SER A 1 257 ? 5.449 -17.016 -19.156 1 75.5 257 SER A O 1
ATOM 2060 N N . LEU A 1 258 ? 5.207 -16.109 -17.094 1 74.38 258 LEU A N 1
ATOM 2061 C CA . LEU A 1 258 ? 3.77 -16.344 -17.094 1 74.38 258 LEU A CA 1
ATOM 2062 C C . LEU A 1 258 ? 3.07 -15.414 -18.078 1 74.38 258 LEU A C 1
ATOM 2064 O O . LEU A 1 258 ? 2.023 -15.758 -18.641 1 74.38 258 LEU A O 1
ATOM 2068 N N . PHE A 1 259 ? 3.783 -14.359 -18.297 1 75 259 PHE A N 1
ATOM 2069 C CA . PHE A 1 259 ? 3.156 -13.352 -19.141 1 75 259 PHE A CA 1
ATOM 2070 C C . PHE A 1 259 ? 3.885 -13.242 -20.484 1 75 259 PHE A C 1
ATOM 2072 O O . PHE A 1 259 ? 3.268 -12.953 -21.5 1 75 259 PHE A O 1
ATOM 2079 N N . LEU A 1 260 ? 5.203 -13.398 -20.328 1 76.25 260 LEU A N 1
ATOM 2080 C CA . LEU A 1 260 ? 6.035 -13.383 -21.516 1 76.25 260 LEU A CA 1
ATOM 2081 C C . LEU A 1 260 ? 6.895 -14.641 -21.594 1 76.25 260 LEU A C 1
ATOM 2083 O O . LEU A 1 260 ? 8.094 -14.594 -21.328 1 76.25 260 LEU A O 1
ATOM 2087 N N . PRO A 1 261 ? 6.371 -15.742 -22.125 1 69.62 261 PRO A N 1
ATOM 2088 C CA . PRO A 1 261 ? 7.074 -17.016 -22.094 1 69.62 261 PRO A CA 1
ATOM 2089 C C . PRO A 1 261 ? 8.219 -17.094 -23.109 1 69.62 261 PRO A C 1
ATOM 2091 O O . PRO A 1 261 ? 9.148 -17.891 -22.953 1 69.62 261 PRO A O 1
ATOM 2094 N N . GLU A 1 262 ? 8.305 -16.234 -24.031 1 72.69 262 GLU A N 1
ATOM 2095 C CA . GLU A 1 262 ? 9.281 -16.422 -25.094 1 72.69 262 GLU A CA 1
ATOM 2096 C C . GLU A 1 262 ? 10.398 -15.383 -25 1 72.69 262 GLU A C 1
ATOM 2098 O O . GLU A 1 262 ? 11.047 -15.07 -26 1 72.69 262 GLU A O 1
ATOM 2103 N N . VAL A 1 263 ? 10.656 -15 -23.844 1 76.5 263 VAL A N 1
ATOM 2104 C CA . VAL A 1 263 ? 11.734 -14.023 -23.75 1 76.5 263 VAL A CA 1
ATOM 2105 C C . VAL A 1 263 ? 13.078 -14.734 -23.812 1 76.5 263 VAL A C 1
ATOM 2107 O O . VAL A 1 263 ? 13.32 -15.688 -23.062 1 76.5 263 VAL A O 1
ATOM 2110 N N . GLU A 1 264 ? 13.867 -14.219 -24.734 1 81.69 264 GLU A N 1
ATOM 2111 C CA . GLU A 1 264 ? 15.211 -14.773 -24.875 1 81.69 264 GLU A CA 1
ATOM 2112 C C . GLU A 1 264 ? 16.047 -14.531 -23.609 1 81.69 264 GLU A C 1
ATOM 2114 O O . GLU A 1 264 ? 15.938 -13.477 -22.984 1 81.69 264 GLU A O 1
ATOM 2119 N N . LEU A 1 265 ? 16.891 -15.445 -23.281 1 83.12 265 LEU A N 1
ATOM 2120 C CA . LEU A 1 265 ? 17.688 -15.398 -22.062 1 83.12 265 LEU A CA 1
ATOM 2121 C C . LEU A 1 265 ? 18.641 -14.203 -22.078 1 83.12 265 LEU A C 1
ATOM 2123 O O . LEU A 1 265 ? 18.859 -13.57 -21.047 1 83.12 265 LEU A O 1
ATOM 2127 N N . SER A 1 266 ? 19.188 -13.898 -23.219 1 83.88 266 SER A N 1
ATOM 2128 C CA . SER A 1 266 ? 20.125 -12.781 -23.328 1 83.88 266 SER A CA 1
ATOM 2129 C C . SER A 1 266 ? 19.438 -11.461 -22.984 1 83.88 266 SER A C 1
ATOM 2131 O O . SER A 1 266 ? 19.984 -10.641 -22.25 1 83.88 266 SER A O 1
ATOM 2133 N N . LEU A 1 267 ? 18.312 -11.289 -23.484 1 86 267 LEU A N 1
ATOM 2134 C CA . LEU A 1 267 ? 17.562 -10.062 -23.234 1 86 267 LEU A CA 1
ATOM 2135 C C . LEU A 1 267 ? 17.094 -10.008 -21.766 1 86 267 LEU A C 1
ATOM 2137 O O . LEU A 1 267 ? 17.141 -8.953 -21.141 1 86 267 LEU A O 1
ATOM 2141 N N . HIS A 1 268 ? 16.656 -11.117 -21.328 1 86.75 268 HIS A N 1
ATOM 2142 C CA . HIS A 1 268 ? 16.219 -11.195 -19.938 1 86.75 268 HIS A CA 1
ATOM 2143 C C . HIS A 1 268 ? 17.359 -10.828 -18.984 1 86.75 268 HIS A C 1
ATOM 2145 O O . HIS A 1 268 ? 17.156 -10.031 -18.062 1 86.75 268 HIS A O 1
ATOM 2151 N N . SER A 1 269 ? 18.516 -11.383 -19.203 1 86.38 269 SER A N 1
ATOM 2152 C CA . SER A 1 269 ? 19.656 -11.148 -18.312 1 86.38 269 SER A CA 1
ATOM 2153 C C . SER A 1 269 ? 20.109 -9.695 -18.391 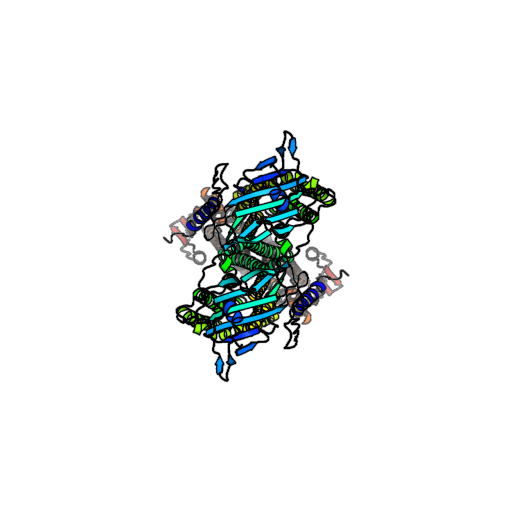1 86.38 269 SER A C 1
ATOM 2155 O O . SER A 1 269 ? 20.516 -9.117 -17.391 1 86.38 269 SER A O 1
ATOM 2157 N N . ARG A 1 270 ? 20.031 -9.148 -19.547 1 91.06 270 ARG A N 1
ATOM 2158 C CA . ARG A 1 270 ? 20.438 -7.762 -19.75 1 91.06 270 ARG A CA 1
ATOM 2159 C C . ARG A 1 270 ? 19.5 -6.812 -19 1 91.06 270 ARG A C 1
ATOM 2161 O O . ARG A 1 270 ? 19.969 -5.957 -18.234 1 91.06 270 ARG A O 1
ATOM 2168 N N . ILE A 1 271 ? 18.266 -6.996 -19.172 1 90.69 271 ILE A N 1
ATOM 2169 C CA . ILE A 1 271 ? 17.281 -6.133 -18.531 1 90.69 271 ILE A CA 1
ATOM 2170 C C . ILE A 1 271 ? 17.344 -6.309 -17.016 1 90.69 271 ILE A C 1
ATOM 2172 O O . ILE A 1 271 ? 17.328 -5.328 -16.266 1 90.69 271 ILE A O 1
ATOM 2176 N N . ALA A 1 272 ? 17.469 -7.547 -16.625 1 89.88 272 ALA A N 1
ATOM 2177 C CA . ALA A 1 272 ? 17.531 -7.844 -15.195 1 89.88 272 ALA A CA 1
ATOM 2178 C C . ALA A 1 272 ? 18.75 -7.195 -14.555 1 89.88 272 ALA A C 1
ATOM 2180 O O . ALA A 1 272 ? 18.656 -6.625 -13.461 1 89.88 272 ALA A O 1
ATOM 2181 N N . SER A 1 273 ? 19.859 -7.227 -15.234 1 91.94 273 SER A N 1
ATOM 2182 C CA . SER A 1 273 ? 21.094 -6.664 -14.695 1 91.94 273 SER A CA 1
ATOM 2183 C C . SER A 1 273 ? 21.031 -5.141 -14.641 1 91.94 273 SER A C 1
ATOM 2185 O O . SER A 1 273 ? 21.453 -4.535 -13.656 1 91.94 273 SER A O 1
ATOM 2187 N N . ILE A 1 274 ? 20.516 -4.586 -15.656 1 94.38 274 ILE A N 1
ATOM 2188 C CA . ILE A 1 274 ? 20.406 -3.133 -15.711 1 94.38 274 ILE A CA 1
ATOM 2189 C C . ILE A 1 274 ? 19.547 -2.631 -14.562 1 94.38 274 ILE A C 1
ATOM 2191 O O . ILE A 1 274 ? 19.906 -1.686 -13.859 1 94.38 274 ILE A O 1
ATOM 2195 N N . ILE A 1 275 ? 18.469 -3.256 -14.336 1 93.94 275 ILE A N 1
ATOM 2196 C CA . ILE A 1 275 ? 17.562 -2.869 -13.266 1 93.94 275 ILE A CA 1
ATOM 2197 C C . ILE A 1 275 ? 18.234 -3.078 -11.914 1 93.94 275 ILE A C 1
ATOM 2199 O O . ILE A 1 275 ? 18.109 -2.242 -11.016 1 93.94 275 ILE A O 1
ATOM 2203 N N . ALA A 1 276 ? 18.953 -4.117 -11.836 1 92.56 276 ALA A N 1
ATOM 2204 C CA . ALA A 1 276 ? 19.641 -4.43 -10.578 1 92.56 276 ALA A CA 1
ATOM 2205 C C . ALA A 1 276 ? 20.75 -3.422 -10.289 1 92.56 276 ALA A C 1
ATOM 2207 O O . ALA A 1 276 ? 21 -3.09 -9.133 1 92.56 276 ALA A O 1
ATOM 2208 N N . TYR A 1 277 ? 21.406 -2.936 -11.312 1 95.69 277 TYR A N 1
ATOM 2209 C CA . TYR A 1 277 ? 22.5 -1.981 -11.148 1 95.69 277 TYR A CA 1
ATOM 2210 C C . TYR A 1 277 ? 21.984 -0.665 -10.57 1 95.69 277 TYR A C 1
ATOM 2212 O O . TYR A 1 277 ? 22.734 0.079 -9.945 1 95.69 277 TYR A O 1
ATOM 2220 N N . LEU A 1 278 ? 20.75 -0.408 -10.711 1 96.25 278 LEU A N 1
ATOM 2221 C CA . LEU A 1 278 ? 20.188 0.87 -10.297 1 96.25 278 LEU A CA 1
ATOM 2222 C C . LEU A 1 278 ? 19.75 0.822 -8.836 1 96.25 278 LEU A C 1
ATOM 2224 O O . LEU A 1 278 ? 19.469 1.86 -8.227 1 96.25 278 LEU A O 1
ATOM 2228 N N . LEU A 1 279 ? 19.828 -0.299 -8.219 1 94.81 279 LEU A N 1
ATOM 2229 C CA . LEU A 1 279 ? 19.312 -0.453 -6.863 1 94.81 279 LEU A CA 1
ATOM 2230 C C . LEU A 1 279 ? 20.203 0.263 -5.855 1 94.81 279 LEU A C 1
ATOM 2232 O O . LEU A 1 279 ? 19.719 1.075 -5.062 1 94.81 279 LEU A O 1
ATOM 2236 N N . PRO A 1 280 ? 21.516 0.089 -5.895 1 95.38 280 PRO A N 1
ATOM 2237 C CA . PRO A 1 280 ? 22.344 0.714 -4.875 1 95.38 280 PRO A CA 1
ATOM 2238 C C . PRO A 1 280 ? 22.281 2.24 -4.902 1 95.38 280 PRO A C 1
ATOM 2240 O O . PRO A 1 280 ? 22.031 2.869 -3.869 1 95.38 280 PRO A O 1
ATOM 2243 N N . PRO A 1 281 ? 22.391 2.861 -6.074 1 96.88 281 PRO A N 1
ATOM 2244 C CA . PRO A 1 281 ? 22.312 4.324 -6.051 1 96.88 281 PRO A CA 1
ATOM 2245 C C . PRO A 1 281 ? 20.938 4.832 -5.633 1 96.88 281 PRO A C 1
ATOM 2247 O O . PRO A 1 281 ? 20.828 5.891 -5.012 1 96.88 281 PRO A O 1
ATOM 2250 N N . LEU A 1 282 ? 19.906 4.145 -5.93 1 96.81 282 LEU A N 1
ATOM 2251 C CA . LEU A 1 282 ? 18.562 4.566 -5.547 1 96.81 282 LEU A CA 1
ATOM 2252 C C . LEU A 1 282 ? 18.375 4.488 -4.035 1 96.81 282 LEU A C 1
ATOM 2254 O O . LEU A 1 282 ? 17.797 5.391 -3.428 1 96.81 282 LEU A O 1
ATOM 2258 N N . VAL A 1 283 ? 18.844 3.373 -3.459 1 96 283 VAL A N 1
ATOM 2259 C CA . VAL A 1 283 ? 18.734 3.232 -2.012 1 96 283 VAL A CA 1
ATOM 2260 C C . VAL A 1 283 ? 19.562 4.32 -1.326 1 96 283 VAL A C 1
ATOM 2262 O O . VAL A 1 283 ? 19.125 4.906 -0.333 1 96 283 VAL A O 1
ATOM 2265 N N . MET A 1 284 ? 20.75 4.602 -1.896 1 95.56 284 MET A N 1
ATOM 2266 C CA . MET A 1 284 ? 21.625 5.641 -1.364 1 95.56 284 MET A CA 1
ATOM 2267 C C . MET A 1 284 ? 20.969 7.012 -1.466 1 95.56 284 MET A C 1
ATOM 2269 O O . MET A 1 284 ? 21 7.797 -0.517 1 95.56 284 MET A O 1
ATOM 2273 N N . GLU A 1 285 ? 20.375 7.207 -2.588 1 96 285 GLU A N 1
ATOM 2274 C CA . GLU A 1 285 ? 19.703 8.484 -2.816 1 96 285 GLU A CA 1
ATOM 2275 C C . GLU A 1 285 ? 18.5 8.656 -1.886 1 96 285 GLU A C 1
ATOM 2277 O O . GLU A 1 285 ? 18.281 9.742 -1.337 1 96 285 GLU A O 1
ATOM 2282 N N . PHE A 1 286 ? 17.781 7.676 -1.655 1 95.81 286 PHE A N 1
ATOM 2283 C CA . PHE A 1 286 ? 16.609 7.719 -0.787 1 95.81 286 PHE A CA 1
ATOM 2284 C C . PHE A 1 286 ? 17.016 8 0.655 1 95.81 286 PHE A C 1
ATOM 2286 O O . PHE A 1 286 ? 16.484 8.922 1.284 1 95.81 286 PHE A O 1
ATOM 2293 N N . THR A 1 287 ? 17.938 7.188 1.067 1 94 287 THR A N 1
ATOM 2294 C CA . THR A 1 287 ? 18.375 7.332 2.451 1 94 287 THR A CA 1
ATOM 2295 C C . THR A 1 287 ? 19 8.703 2.68 1 94 287 THR A C 1
ATOM 2297 O O . THR A 1 287 ? 18.766 9.336 3.711 1 94 287 THR A O 1
ATOM 2300 N N . GLY A 1 288 ? 19.797 9.172 1.726 1 93 288 GLY A N 1
ATOM 2301 C CA . GLY A 1 288 ? 20.453 10.469 1.83 1 93 288 GLY A CA 1
ATOM 2302 C C . GLY A 1 288 ? 19.469 11.625 1.848 1 93 288 GLY A C 1
ATOM 2303 O O . GLY A 1 288 ? 19.672 12.609 2.555 1 93 288 GLY A O 1
ATOM 2304 N N . ARG A 1 289 ? 18.391 11.531 1.098 1 91.69 289 ARG A N 1
ATOM 2305 C CA . ARG A 1 289 ? 17.391 12.594 1.033 1 91.69 289 ARG A CA 1
ATOM 2306 C C . ARG A 1 289 ? 16.469 12.547 2.242 1 91.69 289 ARG A C 1
ATOM 2308 O O . ARG A 1 289 ? 16 13.586 2.713 1 91.69 289 ARG A O 1
ATOM 2315 N N . LEU A 1 290 ? 16.203 11.375 2.684 1 88.88 290 LEU A N 1
ATOM 2316 C CA . LEU A 1 290 ? 15.336 11.227 3.844 1 88.88 290 LEU A CA 1
ATOM 2317 C C . LEU A 1 290 ? 16.016 11.773 5.102 1 88.88 290 LEU A C 1
ATOM 2319 O O . LEU A 1 290 ? 15.375 12.461 5.902 1 88.88 290 LEU A O 1
ATOM 2323 N N . TYR A 1 291 ? 17.234 11.359 5.234 1 89.19 291 TYR A N 1
ATOM 2324 C CA . TYR A 1 291 ? 18 11.844 6.371 1 89.19 291 TYR A CA 1
ATOM 2325 C C . TYR A 1 291 ? 19.078 12.82 5.922 1 89.19 291 TYR A C 1
ATOM 2327 O O . TYR A 1 291 ? 20.25 12.453 5.805 1 89.19 291 TYR A O 1
ATOM 2335 N N . ALA A 1 292 ? 18.625 14.039 5.781 1 86.56 292 ALA A N 1
ATOM 2336 C CA . ALA A 1 292 ? 19.5 15.078 5.258 1 86.56 292 ALA A CA 1
ATOM 2337 C C . ALA A 1 292 ? 20.766 15.211 6.102 1 86.56 292 ALA A C 1
ATOM 2339 O O . ALA A 1 292 ? 20.703 15.211 7.336 1 86.56 292 ALA A O 1
ATOM 2340 N N . GLY A 1 293 ? 21.891 15.156 5.426 1 86.44 293 GLY A N 1
ATOM 2341 C CA . GLY A 1 293 ? 23.141 15.398 6.109 1 86.44 293 GLY A CA 1
ATOM 2342 C C . GLY A 1 293 ? 23.891 14.125 6.457 1 86.44 293 GLY A C 1
ATOM 2343 O O . GLY A 1 293 ? 25.062 14.172 6.848 1 86.44 293 GLY A O 1
ATOM 2344 N N . THR A 1 294 ? 23.281 12.977 6.312 1 91.12 294 THR A N 1
ATOM 2345 C CA . THR A 1 294 ? 23.922 11.734 6.734 1 91.12 294 THR A CA 1
ATOM 2346 C C . THR A 1 294 ? 24.766 11.148 5.602 1 91.12 294 THR A C 1
ATOM 2348 O O . THR A 1 294 ? 25.781 10.492 5.844 1 91.12 294 THR A O 1
ATOM 2351 N N . ILE A 1 295 ? 24.328 11.375 4.367 1 94.56 295 ILE A N 1
ATOM 2352 C CA . ILE A 1 295 ? 25.078 10.906 3.199 1 94.56 295 ILE A CA 1
ATOM 2353 C C . ILE A 1 295 ? 25.359 12.086 2.271 1 94.56 295 ILE A C 1
ATOM 2355 O O . ILE A 1 295 ? 24.438 12.734 1.773 1 94.56 295 ILE A O 1
ATOM 2359 N N . GLY A 1 296 ? 26.609 12.328 2.074 1 93.25 296 GLY A N 1
ATOM 2360 C CA . GLY A 1 296 ? 27.031 13.453 1.262 1 93.25 296 GLY A CA 1
ATOM 2361 C C . GLY A 1 296 ? 26.594 13.352 -0.185 1 93.25 296 GLY A C 1
ATOM 2362 O O . GLY A 1 296 ? 26.438 12.25 -0.714 1 93.25 296 GLY A O 1
ATOM 2363 N N . ALA A 1 297 ? 26.406 14.414 -0.891 1 93.69 297 ALA A N 1
ATOM 2364 C CA . ALA A 1 297 ? 25.953 14.469 -2.281 1 93.69 297 ALA A CA 1
ATOM 2365 C C . ALA A 1 297 ? 27.016 13.898 -3.219 1 93.69 297 ALA A C 1
ATOM 2367 O O . ALA A 1 297 ? 26.703 13.266 -4.223 1 93.69 297 ALA A O 1
ATOM 2368 N N . ARG A 1 298 ? 28.25 14.141 -2.904 1 95 298 ARG A N 1
ATOM 2369 C CA . ARG A 1 298 ? 29.344 13.641 -3.732 1 95 298 ARG A CA 1
ATOM 2370 C C . ARG A 1 298 ? 29.375 12.109 -3.725 1 95 298 ARG A C 1
ATOM 2372 O O . ARG A 1 298 ? 29.594 11.484 -4.762 1 95 298 ARG A O 1
ATOM 2379 N N . LEU A 1 299 ? 29.172 11.562 -2.572 1 95.25 299 LEU A N 1
ATOM 2380 C CA . LEU A 1 299 ? 29.156 10.109 -2.453 1 95.25 299 LEU A CA 1
ATOM 2381 C C . LEU A 1 299 ? 28 9.508 -3.246 1 95.25 299 LEU A C 1
ATOM 2383 O O . LEU A 1 299 ? 28.156 8.484 -3.906 1 95.25 299 LEU A O 1
ATOM 2387 N N . ARG A 1 300 ? 26.859 10.094 -3.17 1 95.88 300 ARG A N 1
ATOM 2388 C CA . ARG A 1 300 ? 25.703 9.617 -3.928 1 95.88 300 ARG A CA 1
ATOM 2389 C C . ARG A 1 300 ? 25.984 9.672 -5.426 1 95.88 300 ARG A C 1
ATOM 2391 O O . ARG A 1 300 ? 25.625 8.742 -6.16 1 95.88 300 ARG A O 1
ATOM 2398 N N . LEU A 1 301 ? 26.688 10.719 -5.852 1 96.19 301 LEU A N 1
ATOM 2399 C CA . LEU A 1 301 ? 27.016 10.867 -7.262 1 96.19 301 LEU A CA 1
ATOM 2400 C C . LEU A 1 301 ? 27.984 9.773 -7.711 1 96.19 301 LEU A C 1
ATOM 2402 O O . LEU A 1 301 ? 27.906 9.297 -8.844 1 96.19 301 LEU A O 1
ATOM 2406 N N . ILE A 1 302 ? 28.844 9.414 -6.832 1 96.62 302 ILE A N 1
ATOM 2407 C CA . ILE A 1 302 ? 29.797 8.352 -7.141 1 96.62 302 ILE A CA 1
ATOM 2408 C C . ILE A 1 302 ? 29.047 7.043 -7.379 1 96.62 302 ILE A C 1
ATOM 2410 O O . ILE A 1 302 ? 29.391 6.293 -8.305 1 96.62 302 ILE A O 1
ATOM 2414 N N . PHE A 1 303 ? 28.094 6.77 -6.617 1 96.81 303 PHE A N 1
ATOM 2415 C CA . PHE A 1 303 ? 27.344 5.539 -6.777 1 96.81 303 PHE A CA 1
ATOM 2416 C C . PHE A 1 303 ? 26.5 5.582 -8.047 1 96.81 303 PHE A C 1
ATOM 2418 O O . PHE A 1 303 ? 26.328 4.562 -8.719 1 96.81 303 PHE A O 1
ATOM 2425 N N . TRP A 1 304 ? 25.984 6.738 -8.445 1 97.19 304 TRP A N 1
ATOM 2426 C CA . TRP A 1 304 ? 25.266 6.879 -9.711 1 97.19 304 TRP A CA 1
ATOM 2427 C C . TRP A 1 304 ? 26.219 6.684 -10.891 1 97.19 304 TRP A C 1
ATOM 2429 O O . TRP A 1 304 ? 25.859 6.047 -11.883 1 97.19 304 TRP A O 1
ATOM 2439 N N . ALA A 1 305 ? 27.391 7.211 -10.703 1 96.75 305 ALA A N 1
ATOM 2440 C CA . ALA A 1 305 ? 28.391 7.062 -11.758 1 96.75 305 ALA A CA 1
ATOM 2441 C C . ALA A 1 305 ? 28.797 5.602 -11.93 1 96.75 305 ALA A C 1
ATOM 2443 O O . ALA A 1 305 ? 28.938 5.117 -13.055 1 96.75 305 ALA A O 1
ATOM 2444 N N . ASN A 1 306 ? 29.016 4.984 -10.812 1 95.31 306 ASN A N 1
ATOM 2445 C CA . ASN A 1 306 ? 29.344 3.562 -10.859 1 95.31 306 ASN A CA 1
ATOM 2446 C C . ASN A 1 306 ? 28.234 2.754 -11.531 1 95.31 306 ASN A C 1
ATOM 2448 O O . ASN A 1 306 ? 28.516 1.876 -12.352 1 95.31 306 ASN A O 1
ATOM 2452 N N . ALA A 1 307 ? 26.984 2.988 -11.18 1 96.19 307 ALA A N 1
ATOM 2453 C CA . ALA A 1 307 ? 25.844 2.299 -11.789 1 96.19 307 ALA A CA 1
ATOM 2454 C C . ALA A 1 307 ? 25.797 2.57 -13.297 1 96.19 307 ALA A C 1
ATOM 2456 O O . ALA A 1 307 ? 25.516 1.666 -14.086 1 96.19 307 ALA A O 1
ATOM 2457 N N . ALA A 1 308 ? 26.094 3.814 -13.648 1 96.5 308 ALA A N 1
ATOM 2458 C CA . ALA A 1 308 ? 26.062 4.188 -15.062 1 96.5 308 ALA A CA 1
ATOM 2459 C C . ALA A 1 308 ? 27.109 3.406 -15.859 1 96.5 308 ALA A C 1
ATOM 2461 O O . ALA A 1 308 ? 26.844 2.98 -16.984 1 96.5 308 ALA A O 1
ATOM 2462 N N . ILE A 1 309 ? 28.203 3.217 -15.289 1 94.44 309 ILE A N 1
ATOM 2463 C CA . ILE A 1 309 ? 29.281 2.463 -15.938 1 94.44 309 ILE A CA 1
ATOM 2464 C C . ILE A 1 309 ? 28.828 1.022 -16.172 1 94.44 309 ILE A C 1
ATOM 2466 O O . ILE A 1 309 ? 28.984 0.486 -17.266 1 94.44 309 ILE A O 1
ATOM 2470 N N . PHE A 1 310 ? 28.234 0.448 -15.234 1 94.19 310 PHE A N 1
ATOM 2471 C CA . PHE A 1 310 ? 27.812 -0.941 -15.352 1 94.19 310 PHE A CA 1
ATOM 2472 C C . PHE A 1 310 ? 26.625 -1.066 -16.312 1 94.19 310 PHE A C 1
ATOM 2474 O O . PHE A 1 310 ? 26.5 -2.068 -17.016 1 94.19 310 PHE A O 1
ATOM 2481 N N . VAL A 1 311 ? 25.766 -0.082 -16.297 1 95.06 311 VAL A N 1
ATOM 2482 C CA . VAL A 1 311 ? 24.641 -0.093 -17.234 1 95.06 311 VAL A CA 1
ATOM 2483 C C . VAL A 1 311 ? 25.172 -0.029 -18.672 1 95.06 311 VAL A C 1
ATOM 2485 O O . VAL A 1 311 ? 24.703 -0.763 -19.547 1 95.06 311 VAL A O 1
ATOM 2488 N N . VAL A 1 312 ? 26.156 0.832 -18.875 1 94.25 312 VAL A N 1
ATOM 2489 C CA . VAL A 1 312 ? 26.734 0.962 -20.203 1 94.25 312 VAL A CA 1
ATOM 2490 C C . VAL A 1 312 ? 27.406 -0.35 -20.609 1 94.25 312 VAL A C 1
ATOM 2492 O O . VAL A 1 312 ? 27.281 -0.795 -21.75 1 94.25 312 VAL A O 1
ATOM 2495 N N . LEU A 1 313 ? 28.047 -0.995 -19.703 1 91.12 313 LEU A N 1
ATOM 2496 C CA . LEU A 1 313 ? 28.688 -2.279 -19.969 1 91.12 313 LEU A CA 1
ATOM 2497 C C . LEU A 1 313 ? 27.656 -3.35 -20.281 1 91.12 313 LEU A C 1
ATOM 2499 O O . LEU A 1 313 ? 27.859 -4.18 -21.172 1 91.12 313 LEU A O 1
ATOM 2503 N N . ALA A 1 314 ? 26.578 -3.328 -19.625 1 92.25 314 ALA A N 1
ATOM 2504 C CA . ALA A 1 314 ? 25.531 -4.328 -19.828 1 92.25 314 ALA A CA 1
ATOM 2505 C C . ALA A 1 314 ? 24.828 -4.121 -21.172 1 92.25 314 ALA A C 1
ATOM 2507 O O . ALA A 1 314 ? 24.375 -5.086 -21.797 1 92.25 314 ALA A O 1
ATOM 2508 N N . VAL A 1 315 ? 24.75 -2.859 -21.609 1 91.94 315 VAL A N 1
ATOM 2509 C CA . VAL A 1 315 ? 24.062 -2.557 -22.859 1 91.94 315 VAL A CA 1
ATOM 2510 C C . VAL A 1 315 ? 24.953 -2.955 -24.047 1 91.94 315 VAL A C 1
ATOM 2512 O O . VAL A 1 315 ? 24.453 -3.471 -25.047 1 91.94 315 VAL A O 1
ATOM 2515 N N . PHE A 1 316 ? 26.25 -2.875 -23.906 1 90 316 PHE A N 1
ATOM 2516 C CA . PHE A 1 316 ? 27.109 -3.025 -25.078 1 90 316 PHE A CA 1
ATOM 2517 C C . PHE A 1 316 ? 27.828 -4.363 -25.047 1 90 316 PHE A C 1
ATOM 2519 O O . PHE A 1 316 ? 28.219 -4.895 -26.094 1 90 316 PHE A O 1
ATOM 2526 N N . LEU A 1 317 ? 28.031 -4.93 -23.906 1 87.12 317 LEU A N 1
ATOM 2527 C CA . LEU A 1 317 ? 28.781 -6.18 -23.812 1 87.12 317 LEU A CA 1
ATOM 2528 C C . LEU A 1 317 ? 27.828 -7.379 -23.859 1 87.12 317 LEU A C 1
ATOM 2530 O O . LEU A 1 317 ? 26.656 -7.27 -23.484 1 87.12 317 LEU A O 1
ATOM 2534 N N . SER A 1 318 ? 28.391 -8.477 -24.406 1 83.25 318 SER A N 1
ATOM 2535 C CA . SER A 1 318 ? 27.656 -9.734 -24.391 1 83.25 318 SER A CA 1
ATOM 2536 C C . SER A 1 318 ? 27.422 -10.234 -22.969 1 83.25 318 SER A C 1
ATOM 2538 O O . SER A 1 318 ? 28.234 -9.977 -22.078 1 83.25 318 SER A O 1
ATOM 2540 N N . PRO A 1 319 ? 26.281 -10.867 -22.703 1 83.56 319 PRO A N 1
ATOM 2541 C CA . PRO A 1 319 ? 25.953 -11.359 -21.375 1 83.56 319 PRO A CA 1
ATOM 2542 C C . PRO A 1 319 ? 27.047 -12.258 -20.781 1 83.56 319 PRO A C 1
ATOM 2544 O O . PRO A 1 319 ? 27.188 -12.328 -19.562 1 83.56 319 PRO A O 1
ATOM 2547 N N . VAL A 1 320 ? 27.828 -12.82 -21.641 1 76.69 320 VAL A N 1
ATOM 2548 C CA . VAL A 1 320 ? 28.891 -13.711 -21.203 1 76.69 320 VAL A CA 1
ATOM 2549 C C . 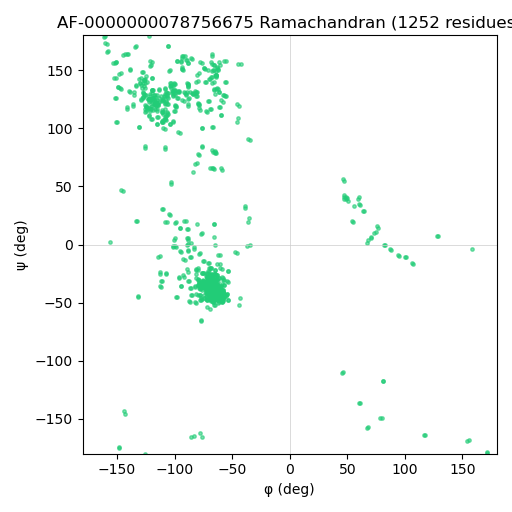VAL A 1 320 ? 29.891 -12.93 -20.344 1 76.69 320 VAL A C 1
ATOM 2551 O O . VAL A 1 320 ? 30.422 -13.461 -19.359 1 76.69 320 VAL A O 1
ATOM 2554 N N . TYR A 1 321 ? 29.984 -11.656 -20.547 1 78.75 321 TYR A N 1
ATOM 2555 C CA . TYR A 1 321 ? 31.016 -10.867 -19.891 1 78.75 321 TYR A CA 1
ATOM 2556 C C . TYR A 1 321 ? 30.453 -10.148 -18.656 1 78.75 321 TYR A C 1
ATOM 2558 O O . TYR A 1 321 ? 31.031 -10.234 -17.562 1 78.75 321 TYR A O 1
ATOM 2566 N N . PHE A 1 322 ? 29.297 -9.562 -18.859 1 82.75 322 PHE A N 1
ATOM 2567 C CA . PHE A 1 322 ? 28.875 -8.727 -17.75 1 82.75 322 PHE A CA 1
ATOM 2568 C C . PHE A 1 322 ? 28.266 -9.57 -16.641 1 82.75 322 PHE A C 1
ATOM 2570 O O . PHE A 1 322 ? 28.297 -9.188 -15.469 1 82.75 322 PHE A O 1
ATOM 2577 N N . MET A 1 323 ? 27.828 -10.742 -16.906 1 81.5 323 MET A N 1
ATOM 2578 C CA . MET A 1 323 ? 27.219 -11.586 -15.883 1 81.5 323 MET A CA 1
ATOM 2579 C C . MET A 1 323 ? 28.281 -12.094 -14.906 1 81.5 323 MET A C 1
ATOM 2581 O O . MET A 1 323 ? 27.984 -12.336 -13.734 1 81.5 323 MET A O 1
ATOM 2585 N N . ARG A 1 324 ? 29.453 -12.234 -15.453 1 77.44 324 ARG A N 1
ATOM 2586 C CA . ARG A 1 324 ? 30.547 -12.68 -14.609 1 77.44 324 ARG A CA 1
ATOM 2587 C C . ARG A 1 324 ? 30.875 -11.648 -13.531 1 77.44 324 ARG A C 1
ATOM 2589 O O . ARG A 1 324 ? 31.25 -12 -12.414 1 77.44 324 ARG A O 1
ATOM 2596 N N . TYR A 1 325 ? 30.609 -10.43 -13.797 1 80.19 325 TYR A N 1
ATOM 2597 C CA . TYR A 1 325 ? 31 -9.359 -12.898 1 80.19 325 TYR A CA 1
ATOM 2598 C C . TYR A 1 325 ? 29.828 -8.906 -12.031 1 80.19 325 TYR A C 1
ATOM 2600 O O . TYR A 1 325 ? 30 -8.078 -11.133 1 80.19 325 TYR A O 1
ATOM 2608 N N . ASN A 1 326 ? 28.703 -9.492 -12.227 1 84.06 326 ASN A N 1
ATOM 2609 C CA . ASN A 1 326 ? 27.516 -9.125 -11.445 1 84.06 326 ASN A CA 1
ATOM 2610 C C . ASN A 1 326 ? 27.719 -9.43 -9.961 1 84.06 326 ASN A C 1
ATOM 2612 O O . ASN A 1 326 ? 27.266 -8.672 -9.102 1 84.06 326 ASN A O 1
ATOM 2616 N N . VAL A 1 327 ? 28.438 -10.508 -9.75 1 79.06 327 VAL A N 1
ATOM 2617 C CA . VAL A 1 327 ? 28.609 -10.906 -8.352 1 79.06 327 VAL A CA 1
ATOM 2618 C C . VAL A 1 327 ? 29.453 -9.859 -7.625 1 79.06 327 VAL A C 1
ATOM 2620 O O . VAL A 1 327 ? 29.219 -9.57 -6.449 1 79.06 327 VAL A O 1
ATOM 2623 N N . PHE A 1 328 ? 30.328 -9.258 -8.312 1 81.81 328 PHE A N 1
ATOM 2624 C CA . PHE A 1 328 ? 31.188 -8.25 -7.707 1 81.81 328 PHE A CA 1
ATOM 2625 C C . PHE A 1 328 ? 30.438 -6.953 -7.469 1 81.81 328 PHE A C 1
ATOM 2627 O O . PHE A 1 328 ? 30.641 -6.277 -6.461 1 81.81 328 PHE A O 1
ATOM 2634 N N . TYR A 1 329 ? 29.578 -6.672 -8.391 1 88.75 329 TYR A N 1
ATOM 2635 C CA . TYR A 1 329 ? 28.766 -5.473 -8.211 1 88.75 329 TYR A CA 1
ATOM 2636 C C . TYR A 1 329 ? 27.766 -5.652 -7.074 1 88.75 329 TYR A C 1
ATOM 2638 O O . TYR A 1 329 ? 27.656 -4.793 -6.195 1 88.75 329 TYR A O 1
ATOM 2646 N N . TYR A 1 330 ? 27.109 -6.777 -7.059 1 85.81 330 TYR A N 1
ATOM 2647 C CA . TYR A 1 330 ? 26.078 -7.02 -6.047 1 85.81 330 TYR A CA 1
ATOM 2648 C C . TYR A 1 330 ? 26.703 -7.176 -4.668 1 85.81 330 TYR A C 1
ATOM 2650 O O . TYR A 1 330 ? 26.188 -6.637 -3.684 1 85.81 330 TYR A O 1
ATOM 2658 N N . GLY A 1 331 ? 27.781 -7.902 -4.656 1 85.25 331 GLY A N 1
ATOM 2659 C CA . GLY A 1 331 ? 28.438 -8.117 -3.381 1 85.25 331 GLY A CA 1
ATOM 2660 C C . GLY A 1 331 ? 29.266 -6.934 -2.924 1 85.25 331 GLY A C 1
ATOM 2661 O O . GLY A 1 331 ? 29.234 -6.559 -1.751 1 85.25 331 GLY A O 1
ATOM 2662 N N . GLY A 1 332 ? 29.984 -6.367 -3.797 1 89.12 332 GLY A N 1
ATOM 2663 C CA . GLY A 1 332 ? 30.859 -5.254 -3.453 1 89.12 332 GLY A CA 1
ATOM 2664 C C . GLY A 1 332 ? 30.125 -3.947 -3.268 1 89.12 332 GLY A C 1
ATOM 2665 O O . GLY A 1 332 ? 30 -3.449 -2.146 1 89.12 332 GLY A O 1
ATOM 2666 N N . VAL A 1 333 ? 29.547 -3.482 -4.406 1 92.38 333 VAL A N 1
ATOM 2667 C CA . VAL A 1 333 ? 28.828 -2.213 -4.367 1 92.38 333 VAL A CA 1
ATOM 2668 C C . VAL A 1 333 ? 27.594 -2.34 -3.471 1 92.38 333 VAL A C 1
ATOM 2670 O O . VAL A 1 333 ? 27.281 -1.429 -2.703 1 92.38 333 VAL A O 1
ATOM 2673 N N . GLY A 1 334 ? 26.938 -3.457 -3.582 1 92.38 334 GLY A N 1
ATOM 2674 C CA . GLY A 1 334 ? 25.781 -3.699 -2.727 1 92.38 334 GLY A CA 1
ATOM 2675 C C . GLY A 1 334 ? 26.141 -3.744 -1.252 1 92.38 334 GLY A C 1
ATOM 2676 O O . GLY A 1 334 ? 25.422 -3.18 -0.42 1 92.38 334 GLY A O 1
ATOM 2677 N N . GLY A 1 335 ? 27.234 -4.398 -0.94 1 92.62 335 GLY A N 1
ATOM 2678 C CA . GLY A 1 335 ? 27.688 -4.453 0.439 1 92.62 335 GLY A CA 1
ATOM 2679 C C . GLY A 1 335 ? 28.062 -3.094 1.003 1 92.62 335 GLY A C 1
ATOM 2680 O O . GLY A 1 335 ? 27.703 -2.771 2.139 1 92.62 335 GLY A O 1
ATOM 2681 N N . LEU A 1 336 ? 28.719 -2.314 0.222 1 94.62 336 LEU A N 1
ATOM 2682 C CA . LEU A 1 336 ? 29.078 -0.965 0.639 1 94.62 336 LEU A CA 1
ATOM 2683 C C . LEU A 1 336 ? 27.844 -0.113 0.866 1 94.62 336 LEU A C 1
ATOM 2685 O O . LEU A 1 336 ? 27.797 0.691 1.8 1 94.62 336 LEU A O 1
ATOM 2689 N N . THR A 1 337 ? 26.891 -0.241 -0.01 1 95.81 337 THR A N 1
ATOM 2690 C CA . THR A 1 337 ? 25.625 0.467 0.142 1 95.81 337 THR A CA 1
ATOM 2691 C C . THR A 1 337 ? 24.953 0.103 1.465 1 95.81 337 THR A C 1
ATOM 2693 O O . THR A 1 337 ? 24.453 0.978 2.174 1 95.81 337 THR A O 1
ATOM 2696 N N . ALA A 1 338 ? 24.953 -1.198 1.785 1 95.75 338 ALA A N 1
ATOM 2697 C CA . ALA A 1 338 ? 24.344 -1.662 3.029 1 95.75 338 ALA A CA 1
ATOM 2698 C C . ALA A 1 338 ? 25.031 -1.034 4.242 1 95.75 338 ALA A C 1
ATOM 2700 O O . ALA A 1 338 ? 24.359 -0.56 5.16 1 95.75 338 ALA A O 1
ATOM 2701 N N . ILE A 1 339 ? 26.312 -0.929 4.184 1 96.12 339 ILE A N 1
ATOM 2702 C CA . ILE A 1 339 ? 27.078 -0.4 5.305 1 96.12 339 ILE A CA 1
ATOM 2703 C C . ILE A 1 339 ? 26.797 1.092 5.469 1 96.12 339 ILE A C 1
ATOM 2705 O O . ILE A 1 339 ? 26.516 1.559 6.57 1 96.12 339 ILE A O 1
ATOM 2709 N N . ILE A 1 340 ? 26.844 1.815 4.426 1 96.5 340 ILE A N 1
ATOM 2710 C CA . ILE A 1 340 ? 26.672 3.264 4.465 1 96.5 340 ILE A CA 1
ATOM 2711 C C . ILE A 1 340 ? 25.25 3.604 4.883 1 96.5 340 ILE A C 1
ATOM 2713 O O . ILE A 1 340 ? 25.031 4.484 5.723 1 96.5 340 ILE A O 1
ATOM 2717 N N . CYS A 1 341 ? 24.25 2.945 4.316 1 96.06 341 CYS A N 1
ATOM 2718 C CA . CYS A 1 341 ? 22.859 3.229 4.637 1 96.06 341 CYS A CA 1
ATOM 2719 C C . CYS A 1 341 ? 22.547 2.84 6.074 1 96.06 341 CYS A C 1
ATOM 2721 O O . CYS A 1 341 ? 21.781 3.535 6.754 1 96.06 341 CYS A O 1
ATOM 2723 N N . MET A 1 342 ? 23.141 1.728 6.492 1 95.75 342 MET A N 1
ATOM 2724 C CA . MET A 1 342 ? 22.922 1.333 7.883 1 95.75 342 MET A CA 1
ATOM 2725 C C . MET A 1 342 ? 23.547 2.348 8.844 1 95.75 342 MET A C 1
ATOM 2727 O O . MET A 1 342 ? 22.969 2.645 9.891 1 95.75 342 MET A O 1
ATOM 2731 N N . ARG A 1 343 ? 24.703 2.832 8.523 1 95.38 343 ARG A N 1
ATOM 2732 C CA . ARG A 1 343 ? 25.328 3.885 9.312 1 95.38 343 ARG A CA 1
ATOM 2733 C C . ARG A 1 343 ? 24.453 5.129 9.367 1 95.38 343 ARG A C 1
ATOM 2735 O O . ARG A 1 343 ? 24.266 5.723 10.43 1 95.38 343 ARG A O 1
ATOM 2742 N N . SER A 1 344 ? 23.938 5.484 8.219 1 95.69 344 SER A N 1
ATOM 2743 C CA . SER A 1 344 ? 23.047 6.633 8.141 1 95.69 344 SER A CA 1
ATOM 2744 C C . SER A 1 344 ? 21.812 6.43 9.023 1 95.69 344 SER A C 1
ATOM 2746 O O . SER A 1 344 ? 21.375 7.352 9.719 1 95.69 344 SER A O 1
ATOM 2748 N N . ALA A 1 345 ? 21.266 5.281 9.008 1 94.5 345 ALA A N 1
ATOM 2749 C CA . ALA A 1 345 ? 20.094 4.969 9.812 1 94.5 345 ALA A CA 1
ATOM 2750 C C . ALA A 1 345 ? 20.422 5.051 11.305 1 94.5 345 ALA A C 1
ATOM 2752 O O . ALA A 1 345 ? 19.609 5.559 12.094 1 94.5 345 ALA A O 1
ATOM 2753 N N . ILE A 1 346 ? 21.578 4.57 11.695 1 95.31 346 ILE A N 1
ATOM 2754 C CA . ILE A 1 346 ? 21.984 4.59 13.094 1 95.31 346 ILE A CA 1
ATOM 2755 C C . ILE A 1 346 ? 22.141 6.035 13.562 1 95.31 346 ILE A C 1
ATOM 2757 O O . ILE A 1 346 ? 21.719 6.387 14.664 1 95.31 346 ILE A O 1
ATOM 2761 N N . ILE A 1 347 ? 22.688 6.906 12.75 1 95.38 347 ILE A N 1
ATOM 2762 C CA . ILE A 1 347 ? 22.859 8.32 13.07 1 95.38 347 ILE A CA 1
ATOM 2763 C C . ILE A 1 347 ? 21.484 8.969 13.242 1 95.38 347 ILE A C 1
ATOM 2765 O O . ILE A 1 347 ? 21.266 9.742 14.18 1 95.38 347 ILE A O 1
ATOM 2769 N N . ALA A 1 348 ? 20.594 8.602 12.391 1 92.94 348 ALA A N 1
ATOM 2770 C CA . ALA A 1 348 ? 19.25 9.164 12.453 1 92.94 348 ALA A CA 1
ATOM 2771 C C . ALA A 1 348 ? 18.516 8.688 13.703 1 92.94 348 ALA A C 1
ATOM 2773 O O . ALA A 1 348 ? 17.781 9.453 14.32 1 92.94 348 ALA A O 1
ATOM 2774 N N . ILE A 1 349 ? 18.688 7.434 14.07 1 93 349 ILE A N 1
ATOM 2775 C CA . ILE A 1 349 ? 18.062 6.871 15.266 1 93 349 ILE A CA 1
ATOM 2776 C C . ILE A 1 349 ? 18.641 7.547 16.516 1 93 349 ILE A C 1
ATOM 2778 O O . ILE A 1 349 ? 17.891 7.891 17.438 1 93 349 ILE A O 1
ATOM 2782 N N . ARG A 1 350 ? 19.938 7.781 16.5 1 92.81 350 ARG A N 1
ATOM 2783 C CA . ARG A 1 350 ? 20.578 8.445 17.625 1 92.81 350 ARG A CA 1
ATOM 2784 C C . ARG A 1 350 ? 20.141 9.898 17.734 1 92.81 350 ARG A C 1
ATOM 2786 O O . ARG A 1 350 ? 20.016 10.438 18.844 1 92.81 350 ARG A O 1
ATOM 2793 N N . ALA A 1 351 ? 19.828 10.492 16.625 1 91.38 351 ALA A N 1
ATOM 2794 C CA . ALA A 1 351 ? 19.344 11.867 16.594 1 91.38 351 ALA A CA 1
ATOM 2795 C C . ALA A 1 351 ? 17.844 11.938 16.875 1 91.38 351 ALA A C 1
ATOM 2797 O O . ALA A 1 351 ? 17.266 13.023 16.875 1 91.38 351 ALA A O 1
ATOM 2798 N N . ARG A 1 352 ? 17.141 10.789 17.062 1 87.62 352 ARG A N 1
ATOM 2799 C CA . ARG A 1 352 ? 15.734 10.664 17.406 1 87.62 352 ARG A CA 1
ATOM 2800 C C . ARG A 1 352 ? 14.852 11.312 16.359 1 87.62 352 ARG A C 1
ATOM 2802 O O . ARG A 1 352 ? 13.914 12.039 16.688 1 87.62 352 ARG A O 1
ATOM 2809 N N . ARG A 1 353 ? 15.234 11.133 15.164 1 85.25 353 ARG A N 1
ATOM 2810 C CA . ARG A 1 353 ? 14.383 11.609 14.078 1 85.25 353 ARG A CA 1
ATOM 2811 C C . ARG A 1 353 ? 13.109 10.781 13.977 1 85.25 353 ARG A C 1
ATOM 2813 O O . ARG A 1 353 ? 13.133 9.57 14.172 1 85.25 353 ARG A O 1
ATOM 2820 N N . PRO A 1 354 ? 12 11.406 13.68 1 82.5 354 PRO A N 1
ATOM 2821 C CA . PRO A 1 354 ? 10.75 10.656 13.625 1 82.5 354 PRO A CA 1
ATOM 2822 C C . PRO A 1 354 ? 10.766 9.555 12.57 1 82.5 354 PRO A C 1
ATOM 2824 O O . PRO A 1 354 ? 11.211 9.781 11.445 1 82.5 354 PRO A O 1
ATOM 2827 N N . GLY A 1 355 ? 10.367 8.328 12.914 1 84.81 355 GLY A N 1
ATOM 2828 C CA . GLY A 1 355 ? 10.227 7.207 12 1 84.81 355 GLY A CA 1
ATOM 2829 C C . GLY A 1 355 ? 11.531 6.496 11.719 1 84.81 355 GLY A C 1
ATOM 2830 O O . GLY A 1 355 ? 11.562 5.5 10.992 1 84.81 355 GLY A O 1
ATOM 2831 N N . SER A 1 356 ? 12.664 6.941 12.305 1 89.25 356 SER A N 1
ATOM 2832 C CA . SER A 1 356 ? 13.984 6.418 11.977 1 89.25 356 SER A CA 1
ATOM 2833 C C . SER A 1 356 ? 14.148 4.98 12.453 1 89.25 356 SER A C 1
ATOM 2835 O O . SER A 1 356 ? 14.812 4.176 11.797 1 89.25 356 SER A O 1
ATOM 2837 N N . ARG A 1 357 ? 13.539 4.598 13.57 1 90.69 357 ARG A N 1
ATOM 2838 C CA . ARG A 1 357 ? 13.648 3.225 14.047 1 90.69 357 ARG A CA 1
ATOM 2839 C C . ARG A 1 357 ? 12.977 2.254 13.086 1 90.69 357 ARG A C 1
ATOM 2841 O O . ARG A 1 357 ? 13.5 1.175 12.812 1 90.69 357 ARG A O 1
ATOM 2848 N N . LEU A 1 358 ? 11.781 2.609 12.625 1 89.31 358 LEU A N 1
ATOM 2849 C CA . LEU A 1 358 ? 11.055 1.769 11.68 1 89.31 358 LEU A CA 1
ATOM 2850 C C . LEU A 1 358 ? 11.836 1.625 10.375 1 89.31 358 LEU A C 1
ATOM 2852 O O . LEU A 1 358 ? 11.992 0.517 9.859 1 89.31 358 LEU A O 1
ATOM 2856 N N . LEU A 1 359 ? 12.359 2.711 9.906 1 90.5 359 LEU A N 1
ATOM 2857 C CA . LEU A 1 359 ? 13.102 2.666 8.656 1 90.5 359 LEU A CA 1
ATOM 2858 C C . LEU A 1 359 ? 14.398 1.869 8.82 1 90.5 359 LEU A C 1
ATOM 2860 O O . LEU A 1 359 ? 14.797 1.137 7.91 1 90.5 359 LEU A O 1
ATOM 2864 N N . GLY A 1 360 ? 15.062 2.078 9.953 1 92.62 360 GLY A N 1
ATOM 2865 C CA . GLY A 1 360 ? 16.25 1.299 10.219 1 92.62 360 GLY A CA 1
ATOM 2866 C C . GLY A 1 360 ? 16 -0.197 10.234 1 92.62 360 GLY A C 1
ATOM 2867 O O . GLY A 1 360 ? 16.781 -0.968 9.672 1 92.62 360 GLY A O 1
ATOM 2868 N N . THR A 1 361 ? 14.883 -0.613 10.844 1 92.19 361 THR A N 1
ATOM 2869 C CA . THR A 1 361 ? 14.508 -2.021 10.859 1 92.19 361 THR A CA 1
ATOM 2870 C C . THR A 1 361 ? 14.188 -2.512 9.445 1 92.19 361 THR A C 1
ATOM 2872 O O . THR A 1 361 ? 14.555 -3.629 9.078 1 92.19 361 THR A O 1
ATOM 2875 N N . GLY A 1 362 ? 13.516 -1.708 8.703 1 93.25 362 GLY A N 1
ATOM 2876 C CA . GLY A 1 362 ? 13.234 -2.055 7.32 1 93.25 362 GLY A CA 1
ATOM 2877 C C . GLY A 1 362 ? 14.484 -2.252 6.488 1 93.25 362 GLY A C 1
ATOM 2878 O O . GLY A 1 362 ? 14.578 -3.207 5.715 1 93.25 362 GLY A O 1
ATOM 2879 N N . LEU A 1 363 ? 15.469 -1.356 6.68 1 94.31 363 LEU A N 1
ATOM 2880 C CA . LEU A 1 363 ? 16.734 -1.464 5.957 1 94.31 363 LEU A CA 1
ATOM 2881 C C . LEU A 1 363 ? 17.484 -2.725 6.367 1 94.31 363 LEU A C 1
ATOM 2883 O O . LEU A 1 363 ? 18.125 -3.373 5.531 1 94.31 363 LEU A O 1
ATOM 2887 N N . LEU A 1 364 ? 17.375 -3.043 7.582 1 93.75 364 LEU A N 1
ATOM 2888 C CA . LEU A 1 364 ? 18.016 -4.258 8.07 1 93.75 364 LEU A CA 1
ATOM 2889 C C . LEU A 1 364 ? 17.438 -5.492 7.387 1 93.75 364 LEU A C 1
ATOM 2891 O O . LEU A 1 364 ? 18.172 -6.383 6.969 1 93.75 364 LEU A O 1
ATOM 2895 N N . PHE A 1 365 ? 16.125 -5.586 7.293 1 92.25 365 PHE A N 1
ATOM 2896 C CA . PHE A 1 365 ? 15.484 -6.703 6.621 1 92.25 365 PHE A CA 1
ATOM 2897 C C . PHE A 1 365 ? 15.852 -6.738 5.145 1 92.25 365 PHE A C 1
ATOM 2899 O O . PHE A 1 365 ? 16.109 -7.809 4.59 1 92.25 365 PHE A O 1
ATOM 2906 N N . LEU A 1 366 ? 15.852 -5.59 4.535 1 93.69 366 LEU A N 1
ATOM 2907 C CA . LEU A 1 366 ? 16.203 -5.5 3.121 1 93.69 366 LEU A CA 1
ATOM 2908 C C . LEU A 1 366 ? 17.594 -6.055 2.869 1 93.69 366 LEU A C 1
ATOM 2910 O O . LEU A 1 366 ? 17.781 -6.922 2.014 1 93.69 366 LEU A O 1
ATOM 2914 N N . PHE A 1 367 ? 18.531 -5.617 3.674 1 94 367 PHE A N 1
ATOM 2915 C CA . PHE A 1 367 ? 19.922 -5.988 3.434 1 94 367 PHE A CA 1
ATOM 2916 C C . PHE A 1 367 ? 20.188 -7.418 3.887 1 94 367 PHE A C 1
ATOM 2918 O O . PHE A 1 367 ? 20.922 -8.156 3.23 1 94 367 PHE A O 1
ATOM 2925 N N . ALA A 1 368 ? 19.578 -7.875 4.938 1 92.31 368 ALA A N 1
ATOM 2926 C CA . ALA A 1 368 ? 19.766 -9.242 5.41 1 92.31 368 ALA A CA 1
ATOM 2927 C C . ALA A 1 368 ? 19.25 -10.25 4.379 1 92.31 368 ALA A C 1
ATOM 2929 O O . ALA A 1 368 ? 19.953 -11.219 4.055 1 92.31 368 ALA A O 1
ATOM 2930 N N . LEU A 1 369 ? 18.125 -10 3.873 1 91.44 369 LEU A N 1
ATOM 2931 C CA . LEU A 1 369 ? 17.547 -10.938 2.916 1 91.44 369 LEU A CA 1
ATOM 2932 C C . LEU A 1 369 ? 18.25 -10.844 1.565 1 91.44 369 LEU A C 1
ATOM 2934 O O . LEU A 1 369 ? 18.375 -11.836 0.855 1 91.44 369 LEU A O 1
ATOM 2938 N N . THR A 1 370 ? 18.703 -9.648 1.252 1 88.06 370 THR A N 1
ATOM 2939 C CA . THR A 1 370 ? 19.469 -9.5 0.018 1 88.06 370 THR A CA 1
ATOM 2940 C C . THR A 1 370 ? 20.797 -10.234 0.115 1 88.06 370 THR A C 1
ATOM 2942 O O . THR A 1 370 ? 21.203 -10.922 -0.826 1 88.06 370 THR A O 1
ATOM 2945 N N . ILE A 1 371 ? 21.438 -10.086 1.203 1 87.44 371 ILE A N 1
ATOM 2946 C CA . ILE A 1 371 ? 22.703 -10.766 1.422 1 87.44 371 ILE A CA 1
ATOM 2947 C C . ILE A 1 371 ? 22.5 -12.281 1.392 1 87.44 371 ILE A C 1
ATOM 2949 O O . ILE A 1 371 ? 23.297 -13.016 0.81 1 87.44 371 ILE A O 1
ATOM 2953 N N . TYR A 1 372 ? 21.453 -12.68 1.932 1 87.44 372 TYR A N 1
ATOM 2954 C CA . TYR A 1 372 ? 21.125 -14.102 1.915 1 87.44 372 TYR A CA 1
ATOM 2955 C C . TYR A 1 372 ? 20.875 -14.586 0.493 1 87.44 372 TYR A C 1
ATOM 2957 O O . TYR A 1 372 ? 21.312 -15.672 0.112 1 87.44 372 TYR A O 1
ATOM 2965 N N . ALA A 1 373 ? 20.219 -13.82 -0.261 1 84.75 373 ALA A N 1
ATOM 2966 C CA . ALA A 1 373 ? 19.953 -14.172 -1.656 1 84.75 373 ALA A CA 1
ATOM 2967 C C . ALA A 1 373 ? 21.25 -14.258 -2.453 1 84.75 373 ALA A C 1
ATOM 2969 O O . ALA A 1 373 ? 21.438 -15.172 -3.264 1 84.75 373 ALA A O 1
ATOM 2970 N N . VAL A 1 374 ? 22.141 -13.336 -2.211 1 81.5 374 VAL A N 1
ATOM 2971 C CA . VAL A 1 374 ? 23.422 -13.32 -2.902 1 81.5 374 VAL A CA 1
ATOM 2972 C C . VAL A 1 374 ? 24.25 -14.531 -2.479 1 81.5 374 VAL A C 1
ATOM 2974 O O . VAL A 1 374 ? 24.953 -15.133 -3.299 1 81.5 374 VAL A O 1
ATOM 2977 N N . TYR A 1 375 ? 24.109 -14.859 -1.238 1 82.44 375 TYR A N 1
ATOM 2978 C CA . TYR A 1 375 ? 24.812 -16.031 -0.728 1 82.44 375 TYR A CA 1
ATOM 2979 C C . TYR A 1 375 ? 24.312 -17.297 -1.409 1 82.44 375 TYR A C 1
ATOM 2981 O O . TYR A 1 375 ? 25.109 -18.141 -1.825 1 82.44 375 TYR A O 1
ATOM 2989 N N . LEU A 1 376 ? 23.047 -17.453 -1.563 1 77.19 376 LEU A N 1
ATOM 2990 C CA . LEU A 1 376 ? 22.469 -18.625 -2.223 1 77.19 376 LEU A CA 1
ATOM 2991 C C . LEU A 1 376 ? 22.875 -18.672 -3.693 1 77.19 376 LEU A C 1
ATOM 2993 O O . LEU A 1 376 ? 23.156 -19.75 -4.23 1 77.19 376 LEU A O 1
ATOM 2997 N N . PHE A 1 377 ? 22.984 -17.531 -4.207 1 73.19 377 PHE A N 1
ATOM 2998 C CA . PHE A 1 377 ? 23.406 -17.453 -5.598 1 73.19 377 PHE A CA 1
ATOM 2999 C C . PHE A 1 377 ? 24.875 -17.875 -5.742 1 73.19 377 PHE A C 1
ATOM 3001 O O . PHE A 1 377 ? 25.219 -18.578 -6.688 1 73.19 377 PHE A O 1
ATOM 3008 N N . ALA A 1 378 ? 25.625 -17.5 -4.828 1 72.75 378 ALA A N 1
ATOM 3009 C CA . ALA A 1 378 ? 27.047 -17.812 -4.863 1 72.75 378 ALA A CA 1
ATOM 3010 C C . ALA A 1 378 ? 27.297 -19.297 -4.621 1 72.75 378 ALA A C 1
ATOM 3012 O O . ALA A 1 378 ? 28.25 -19.875 -5.152 1 72.75 378 ALA A O 1
ATOM 30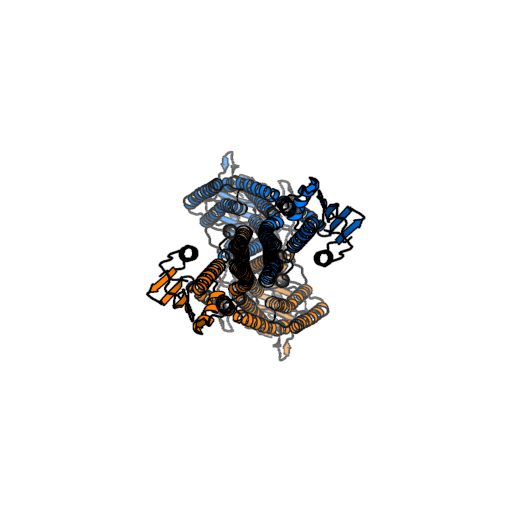13 N N . THR A 1 379 ? 26.359 -19.922 -3.865 1 72.5 379 THR A N 1
ATOM 3014 C CA . THR A 1 379 ? 26.516 -21.344 -3.561 1 72.5 379 THR A CA 1
ATOM 3015 C C . THR A 1 379 ? 25.734 -22.203 -4.547 1 72.5 379 THR A C 1
ATOM 3017 O O . THR A 1 379 ? 25.469 -23.375 -4.281 1 72.5 379 THR A O 1
ATOM 3020 N N . HIS A 1 380 ? 25.312 -21.641 -5.605 1 66.81 380 HIS A N 1
ATOM 3021 C CA . HIS A 1 380 ? 24.672 -22.312 -6.73 1 66.81 380 HIS A CA 1
ATOM 3022 C C . HIS A 1 380 ? 23.344 -22.938 -6.312 1 66.81 380 HIS A C 1
ATOM 3024 O O . HIS A 1 380 ? 23 -24.031 -6.766 1 66.81 380 HIS A O 1
ATOM 3030 N N . THR A 1 381 ? 22.766 -22.281 -5.297 1 68.5 381 THR A N 1
ATOM 3031 C CA . THR A 1 381 ? 21.422 -22.656 -4.879 1 68.5 381 THR A CA 1
ATOM 3032 C C . THR A 1 381 ? 20.391 -21.641 -5.363 1 68.5 381 THR A C 1
ATOM 3034 O O . THR A 1 381 ? 20.75 -20.5 -5.68 1 68.5 381 THR A O 1
ATOM 3037 N N . VAL A 1 382 ? 19.25 -22.047 -5.594 1 67.19 382 VAL A N 1
ATOM 3038 C CA . VAL A 1 382 ? 18.219 -21.156 -6.082 1 67.19 382 VAL A CA 1
ATOM 3039 C C . VAL A 1 382 ? 17.828 -20.156 -4.98 1 67.19 382 VAL A C 1
ATOM 3041 O O . VAL A 1 382 ? 17.547 -20.562 -3.852 1 67.19 382 VAL A O 1
ATOM 3044 N N . ALA A 1 383 ? 18.047 -18.859 -5.176 1 65 383 ALA A N 1
ATOM 3045 C CA . ALA A 1 383 ? 17.766 -17.812 -4.191 1 65 383 ALA A CA 1
ATOM 3046 C C . ALA A 1 383 ? 16.266 -17.609 -3.998 1 65 383 ALA A C 1
ATOM 3048 O O . ALA A 1 383 ? 15.836 -17.109 -2.963 1 65 383 ALA A O 1
ATOM 3049 N N . GLY A 1 384 ? 15.453 -18.031 -4.77 1 68.31 384 GLY A N 1
ATOM 3050 C CA . GLY A 1 384 ? 14.008 -17.922 -4.621 1 68.31 384 GLY A CA 1
ATOM 3051 C C . GLY A 1 384 ? 13.508 -16.5 -4.562 1 68.31 384 GLY A C 1
ATOM 3052 O O . GLY A 1 384 ? 13.969 -15.641 -5.328 1 68.31 384 GLY A O 1
ATOM 3053 N N . SER A 1 385 ? 12.531 -16.188 -3.598 1 78.06 385 SER A N 1
ATOM 3054 C CA . SER A 1 385 ? 11.805 -14.93 -3.516 1 78.06 385 SER A CA 1
ATOM 3055 C C . SER A 1 385 ? 12.328 -14.062 -2.375 1 78.06 385 SER A C 1
ATOM 3057 O O . SER A 1 385 ? 11.641 -13.156 -1.913 1 78.06 385 SER A O 1
ATOM 3059 N N . PHE A 1 386 ? 13.617 -14.242 -1.996 1 84.38 386 PHE A N 1
ATOM 3060 C CA . PHE A 1 386 ? 14.117 -13.547 -0.814 1 84.38 386 PHE A CA 1
ATOM 3061 C C . PHE A 1 386 ? 14.344 -12.07 -1.11 1 84.38 386 PHE A C 1
ATOM 3063 O O . PHE A 1 386 ? 14.148 -11.227 -0.236 1 84.38 386 PHE A O 1
ATOM 3070 N N . LEU A 1 387 ? 14.734 -11.812 -2.295 1 84.06 387 LEU A N 1
ATOM 3071 C CA . LEU A 1 387 ? 14.953 -10.414 -2.668 1 84.06 387 LEU A CA 1
ATOM 3072 C C . LEU A 1 387 ? 13.641 -9.633 -2.611 1 84.06 387 LEU A C 1
ATOM 3074 O O . LEU A 1 387 ? 13.594 -8.547 -2.025 1 84.06 387 LEU A O 1
ATOM 3078 N N . SER A 1 388 ? 12.602 -10.219 -3.18 1 85.88 388 SER A N 1
ATOM 3079 C CA . SER A 1 388 ? 11.305 -9.555 -3.195 1 85.88 388 SER A CA 1
ATOM 3080 C C . SER A 1 388 ? 10.719 -9.445 -1.791 1 85.88 388 SER A C 1
ATOM 3082 O O . SER A 1 388 ? 10.102 -8.438 -1.445 1 85.88 388 SER A O 1
ATOM 3084 N N . MET A 1 389 ? 10.953 -10.453 -1.038 1 87.62 389 MET A N 1
ATOM 3085 C CA . MET A 1 389 ? 10.477 -10.422 0.342 1 87.62 389 MET A CA 1
ATOM 3086 C C . MET A 1 389 ? 11.188 -9.328 1.138 1 87.62 389 MET A C 1
ATOM 3088 O O . MET A 1 389 ? 10.555 -8.641 1.941 1 87.62 389 MET A O 1
ATOM 3092 N N . GLY A 1 390 ? 12.438 -9.273 0.895 1 90 390 GLY A N 1
ATOM 3093 C CA . GLY A 1 390 ? 13.203 -8.242 1.583 1 90 390 GLY A CA 1
ATOM 3094 C C . GLY A 1 390 ? 12.727 -6.84 1.282 1 90 390 GLY A C 1
ATOM 3095 O O . GLY A 1 390 ? 12.539 -6.031 2.195 1 90 390 GLY A O 1
ATOM 3096 N N . PHE A 1 391 ? 12.508 -6.578 0.085 1 91.06 391 PHE A N 1
ATOM 3097 C CA . PHE A 1 391 ? 12.039 -5.242 -0.262 1 91.06 391 PHE A CA 1
ATOM 3098 C C . PHE A 1 391 ? 10.617 -5.02 0.224 1 91.06 391 PHE A C 1
ATOM 3100 O O . PHE A 1 391 ? 10.258 -3.912 0.629 1 91.06 391 PHE A O 1
ATOM 3107 N N . ALA A 1 392 ? 9.797 -6.074 0.055 1 90.75 392 ALA A N 1
ATOM 3108 C CA . ALA A 1 392 ? 8.422 -5.941 0.534 1 90.75 392 ALA A CA 1
ATOM 3109 C C . ALA A 1 392 ? 8.391 -5.539 2.006 1 90.75 392 ALA A C 1
ATOM 3111 O O . ALA A 1 392 ? 7.641 -4.641 2.395 1 90.75 392 ALA A O 1
ATOM 3112 N N . LEU A 1 393 ? 9.188 -6.109 2.754 1 89.94 393 LEU A N 1
ATOM 3113 C CA . LEU A 1 393 ? 9.258 -5.785 4.176 1 89.94 393 LEU A CA 1
ATOM 3114 C C . LEU A 1 393 ? 9.773 -4.363 4.379 1 89.94 393 LEU A C 1
ATOM 3116 O O . LEU A 1 393 ? 9.211 -3.605 5.172 1 89.94 393 LEU A O 1
ATOM 3120 N N . PHE A 1 394 ? 10.844 -4.008 3.672 1 94.62 394 PHE A N 1
ATOM 3121 C CA . PHE A 1 394 ? 11.383 -2.656 3.74 1 94.62 394 PHE A CA 1
ATOM 3122 C C . PHE A 1 394 ? 10.312 -1.625 3.402 1 94.62 394 PHE A C 1
ATOM 3124 O O . PHE A 1 394 ? 10.188 -0.607 4.086 1 94.62 394 PHE A O 1
ATOM 3131 N N . ALA A 1 395 ? 9.578 -1.962 2.352 1 91.25 395 ALA A N 1
ATOM 3132 C CA . ALA A 1 395 ? 8.531 -1.045 1.895 1 91.25 395 ALA A CA 1
ATOM 3133 C C . ALA A 1 395 ? 7.441 -0.885 2.947 1 91.25 395 ALA A C 1
ATOM 3135 O O . ALA A 1 395 ? 6.918 0.213 3.146 1 91.25 395 ALA A O 1
ATOM 3136 N N . LEU A 1 396 ? 7.094 -1.933 3.627 1 89.06 396 LEU A N 1
ATOM 3137 C CA . LEU A 1 396 ? 6.09 -1.879 4.68 1 89.06 396 LEU A CA 1
ATOM 3138 C C . LEU A 1 396 ? 6.57 -1.023 5.848 1 89.06 396 LEU A C 1
ATOM 3140 O O . LEU A 1 396 ? 5.824 -0.182 6.355 1 89.06 396 LEU A O 1
ATOM 3144 N N . PHE A 1 397 ? 7.781 -1.181 6.188 1 90.44 397 PHE A N 1
ATOM 3145 C CA . PHE A 1 397 ? 8.336 -0.406 7.289 1 90.44 397 PHE A CA 1
ATOM 3146 C C . PHE A 1 397 ? 8.453 1.066 6.914 1 90.44 397 PHE A C 1
ATOM 3148 O O . PHE A 1 397 ? 8.242 1.944 7.754 1 90.44 397 PHE A O 1
ATOM 3155 N N . GLN A 1 398 ? 8.805 1.277 5.703 1 88.19 398 GLN A N 1
ATOM 3156 C CA . GLN A 1 398 ? 8.883 2.654 5.227 1 88.19 398 GLN A CA 1
ATOM 3157 C C . GLN A 1 398 ? 7.512 3.32 5.234 1 88.19 398 GLN A C 1
ATOM 3159 O O . GLN A 1 398 ? 7.391 4.5 5.566 1 88.19 398 GLN A O 1
ATOM 3164 N N . SER A 1 399 ? 6.543 2.58 4.805 1 85.75 399 SER A N 1
ATOM 3165 C CA . SER A 1 399 ? 5.184 3.111 4.848 1 85.75 399 SER A CA 1
ATOM 3166 C C . SER A 1 399 ? 4.754 3.416 6.281 1 85.75 399 SER A C 1
ATOM 3168 O O . SER A 1 399 ? 4.066 4.41 6.527 1 85.75 399 SER A O 1
ATOM 3170 N N . GLY A 1 400 ? 5.18 2.557 7.156 1 84.25 400 GLY A N 1
ATOM 3171 C CA . GLY A 1 400 ? 4.93 2.822 8.562 1 84.25 400 GLY A CA 1
ATOM 3172 C C . GLY A 1 400 ? 5.637 4.066 9.07 1 84.25 400 GLY A C 1
ATOM 3173 O O . GLY A 1 400 ? 5.066 4.84 9.836 1 84.25 400 GLY A O 1
ATOM 3174 N N . SER A 1 401 ? 6.832 4.23 8.656 1 87.06 401 SER A N 1
ATOM 3175 C CA . SER A 1 401 ? 7.605 5.41 9.031 1 87.06 401 SER A CA 1
ATOM 3176 C C . SER A 1 401 ? 6.953 6.688 8.516 1 87.06 401 SER A C 1
ATOM 3178 O O . SER A 1 401 ? 6.91 7.699 9.219 1 87.06 401 SER A O 1
ATOM 3180 N N . LEU A 1 402 ? 6.512 6.609 7.359 1 83.25 402 LEU A N 1
ATOM 3181 C CA . LEU A 1 402 ? 5.82 7.746 6.758 1 83.25 402 LEU A CA 1
ATOM 3182 C C . LEU A 1 402 ? 4.555 8.086 7.539 1 83.25 402 LEU A C 1
ATOM 3184 O O . LEU A 1 402 ? 4.262 9.266 7.77 1 83.25 402 LEU A O 1
ATOM 3188 N N . ALA A 1 403 ? 3.805 7.094 7.914 1 80.5 403 ALA A N 1
ATOM 3189 C CA . ALA A 1 403 ? 2.604 7.297 8.719 1 80.5 403 ALA A CA 1
ATOM 3190 C C . ALA A 1 403 ? 2.941 7.961 10.055 1 80.5 403 ALA A C 1
ATOM 3192 O O . ALA A 1 403 ? 2.221 8.852 10.508 1 80.5 403 ALA A O 1
ATOM 3193 N N . HIS A 1 404 ? 3.979 7.582 10.602 1 82.88 404 HIS A N 1
ATOM 3194 C CA . HIS A 1 404 ? 4.434 8.156 11.859 1 82.88 404 HIS A CA 1
ATOM 3195 C C . HIS A 1 404 ? 4.828 9.617 11.68 1 82.88 404 HIS A C 1
ATOM 3197 O O . HIS A 1 404 ? 4.5 10.461 12.523 1 82.88 404 HIS A O 1
ATOM 3203 N N . ALA A 1 405 ? 5.559 9.844 10.672 1 78.88 405 ALA A N 1
ATOM 3204 C CA . ALA A 1 405 ? 5.98 11.211 10.383 1 78.88 405 ALA A CA 1
ATOM 3205 C C . ALA A 1 405 ? 4.773 12.117 10.141 1 78.88 405 ALA A C 1
ATOM 3207 O O . ALA A 1 405 ? 4.762 13.273 10.57 1 78.88 405 ALA A O 1
ATOM 3208 N N . HIS A 1 406 ? 3.824 11.641 9.484 1 77.25 406 HIS A N 1
ATOM 3209 C CA . HIS A 1 406 ? 2.607 12.406 9.234 1 77.25 406 HIS A CA 1
ATOM 3210 C C . HIS A 1 406 ? 1.863 12.703 10.531 1 77.25 406 HIS A C 1
ATOM 3212 O O . HIS A 1 406 ? 1.354 13.812 10.719 1 77.25 406 HIS A O 1
ATOM 3218 N N . ALA A 1 407 ? 1.782 11.734 11.297 1 76.88 407 ALA A N 1
ATOM 3219 C CA . ALA A 1 407 ? 1.121 11.922 12.586 1 76.88 407 ALA A CA 1
ATOM 3220 C C . ALA A 1 407 ? 1.851 12.961 13.438 1 76.88 407 ALA A C 1
ATOM 3222 O O . ALA A 1 407 ? 1.217 13.789 14.094 1 76.88 407 ALA A O 1
ATOM 3223 N N . ALA A 1 408 ? 3.076 12.859 13.391 1 77.94 408 ALA A N 1
ATOM 3224 C CA . ALA A 1 408 ? 3.895 13.805 14.148 1 77.94 408 ALA A CA 1
ATOM 3225 C C . ALA A 1 408 ? 3.734 15.219 13.602 1 77.94 408 ALA A C 1
ATOM 3227 O O . ALA A 1 408 ? 3.678 16.188 14.375 1 77.94 408 ALA A O 1
ATOM 3228 N N . LEU A 1 409 ? 3.705 15.312 12.352 1 77.44 409 LEU A N 1
ATOM 3229 C CA . LEU A 1 409 ? 3.531 16.609 11.711 1 77.44 409 LEU A CA 1
ATOM 3230 C C . LEU A 1 409 ? 2.172 17.203 12.055 1 77.44 409 LEU A C 1
ATOM 3232 O O . LEU A 1 409 ? 2.061 18.406 12.297 1 77.44 409 LEU A O 1
ATOM 3236 N N . GLU A 1 410 ? 1.203 16.453 12.039 1 76.38 410 GLU A N 1
ATOM 3237 C CA . GLU A 1 410 ? -0.138 16.922 12.391 1 76.38 410 GLU A CA 1
ATOM 3238 C C . GLU A 1 410 ? -0.193 17.406 13.836 1 76.38 410 GLU A C 1
ATOM 3240 O O . GLU A 1 410 ? -0.829 18.422 14.133 1 76.38 410 GLU A O 1
ATOM 3245 N N . SER A 1 411 ? 0.375 16.656 14.625 1 77 411 SER A N 1
ATOM 3246 C CA . SER A 1 411 ? 0.426 17.062 16.031 1 77 411 SER A CA 1
ATOM 3247 C C . SER A 1 411 ? 1.187 18.375 16.203 1 77 411 SER A C 1
ATOM 3249 O O . SER A 1 411 ? 0.754 19.25 16.938 1 77 411 SER A O 1
ATOM 3251 N N . HIS A 1 412 ? 2.258 18.438 15.5 1 78.19 412 HIS A N 1
ATOM 3252 C CA . HIS A 1 412 ? 3.064 19.656 15.562 1 78.19 412 HIS A CA 1
ATOM 3253 C C . HIS A 1 412 ? 2.289 20.859 15.039 1 78.19 412 HIS A C 1
ATOM 3255 O O . HIS A 1 412 ? 2.33 21.938 15.641 1 78.19 412 HIS A O 1
ATOM 3261 N N . ASN A 1 413 ? 1.618 20.672 14 1 80.38 413 ASN A N 1
ATOM 3262 C CA . ASN A 1 413 ? 0.823 21.75 13.422 1 80.38 413 ASN A CA 1
ATOM 3263 C C . ASN A 1 413 ? -0.297 22.188 14.367 1 80.38 413 ASN A C 1
ATOM 3265 O O . ASN A 1 413 ? -0.596 23.375 14.469 1 80.38 413 ASN A O 1
ATOM 3269 N N . SER A 1 414 ? -0.86 21.25 14.969 1 77.62 414 SER A N 1
ATOM 3270 C CA . SER A 1 414 ? -1.908 21.562 15.938 1 77.62 414 SER A CA 1
ATOM 3271 C C . SER A 1 414 ? -1.353 22.359 17.109 1 77.62 414 SER A C 1
ATOM 3273 O O . SER A 1 414 ? -1.981 23.297 17.578 1 77.62 414 SER A O 1
ATOM 3275 N N . ASP A 1 415 ? -0.279 21.938 17.578 1 75.94 415 ASP A N 1
ATOM 3276 C CA . ASP A 1 415 ? 0.385 22.625 18.672 1 75.94 415 ASP A CA 1
ATOM 3277 C C . ASP A 1 415 ? 0.758 24.047 18.281 1 75.94 415 ASP A C 1
ATOM 3279 O O . ASP A 1 415 ? 0.579 24.984 19.062 1 75.94 415 ASP A O 1
ATOM 3283 N N . MET A 1 416 ? 1.269 24.156 17.141 1 79.19 416 MET A N 1
ATOM 3284 C CA . MET A 1 416 ? 1.679 25.469 16.641 1 79.19 416 MET A CA 1
ATOM 3285 C C . MET A 1 416 ? 0.476 26.406 16.5 1 79.19 416 MET A C 1
ATOM 3287 O O . MET A 1 416 ? 0.558 27.578 16.828 1 79.19 416 MET A O 1
ATOM 3291 N N . HIS A 1 417 ? -0.568 25.891 16.016 1 79.56 417 HIS A N 1
ATOM 3292 C CA . HIS A 1 417 ? -1.808 26.641 15.883 1 79.56 417 HIS A CA 1
ATOM 3293 C C . HIS A 1 417 ? -2.291 27.141 17.25 1 79.56 417 HIS A C 1
ATOM 3295 O O . HIS A 1 417 ? -2.701 28.297 17.375 1 79.56 417 HIS A O 1
ATOM 3301 N N . GLU A 1 418 ? -2.221 26.297 18.094 1 75.69 418 GLU A N 1
ATOM 3302 C CA . GLU A 1 418 ? -2.67 26.656 19.438 1 75.69 418 GLU A CA 1
ATOM 3303 C C . GLU A 1 418 ? -1.782 27.75 20.047 1 75.69 418 GLU A C 1
ATOM 3305 O O . GLU A 1 418 ? -2.277 28.672 20.703 1 75.69 418 GLU A O 1
ATOM 3310 N N . ARG A 1 419 ? -0.588 27.641 19.812 1 71.94 419 ARG A N 1
ATOM 3311 C CA . ARG A 1 419 ? 0.36 28.625 20.344 1 71.94 419 ARG A CA 1
ATOM 3312 C C . ARG A 1 419 ? 0.157 29.984 19.703 1 71.94 419 ARG A C 1
ATOM 3314 O O . ARG A 1 419 ? 0.171 31.016 20.375 1 71.94 419 ARG A O 1
ATOM 3321 N N . LEU A 1 420 ? -0.005 29.969 18.453 1 78.5 420 LEU A N 1
ATOM 3322 C CA . LEU A 1 420 ? -0.181 31.219 17.734 1 78.5 420 LEU A CA 1
ATOM 3323 C C . LEU A 1 420 ? -1.493 31.891 18.109 1 78.5 420 LEU A C 1
ATOM 3325 O O . LEU A 1 420 ? -1.557 33.125 18.234 1 78.5 420 LEU A O 1
ATOM 3329 N N . GLU A 1 421 ? -2.439 31.078 18.266 1 78.56 421 GLU A N 1
ATOM 3330 C CA . GLU A 1 421 ? -3.74 31.594 18.672 1 78.56 421 GLU A CA 1
ATOM 3331 C C . GLU A 1 421 ? -3.678 32.188 20.094 1 78.56 421 GLU A C 1
ATOM 3333 O O . GLU A 1 421 ? -4.273 33.219 20.359 1 78.56 421 GLU A O 1
ATOM 3338 N N . SER A 1 422 ? -3.002 31.516 20.938 1 67.75 422 SER A N 1
ATOM 3339 C CA . SER A 1 422 ? -2.834 32 22.297 1 67.75 422 SER A CA 1
ATOM 3340 C C . SER A 1 422 ? -2.062 33.344 22.312 1 67.75 422 SER A C 1
ATOM 3342 O O . SER A 1 422 ? -2.402 34.25 23.062 1 67.75 422 SER A O 1
ATOM 3344 N N . SER A 1 423 ? -1.025 33.312 21.5 1 67.75 423 SER A N 1
ATOM 3345 C CA . SER A 1 423 ? -0.238 34.531 21.406 1 67.75 423 SER A CA 1
ATOM 3346 C C . SER A 1 423 ? -1.074 35.688 20.859 1 67.75 423 SER A C 1
ATOM 3348 O O . SER A 1 423 ? -0.955 36.844 21.344 1 67.75 423 SER A O 1
ATOM 3350 N N . ARG A 1 424 ? -1.885 35.438 19.922 1 70.81 424 ARG A N 1
ATOM 3351 C CA . ARG A 1 424 ? -2.779 36.438 19.359 1 70.81 424 ARG A CA 1
ATOM 3352 C C . ARG A 1 424 ? -3.77 36.938 20.406 1 70.81 424 ARG A C 1
ATOM 3354 O O . ARG A 1 424 ? -4 38.156 20.516 1 70.81 424 ARG A O 1
ATOM 3361 N N . LYS A 1 425 ? -4.246 36.094 21.109 1 68 425 LYS A N 1
ATOM 3362 C CA . LYS A 1 425 ? -5.207 36.438 22.141 1 68 425 LYS A CA 1
ATOM 3363 C C . LYS A 1 425 ? -4.547 37.281 23.234 1 68 425 LYS A C 1
ATOM 3365 O O . LYS A 1 425 ? -5.152 38.219 23.75 1 68 425 LYS A O 1
ATOM 3370 N N . ALA A 1 426 ? -3.385 36.906 23.531 1 59.81 426 ALA A N 1
ATOM 3371 C CA . ALA A 1 426 ? -2.633 37.656 24.531 1 59.81 426 ALA A CA 1
ATOM 3372 C C . ALA A 1 426 ? -2.367 39.094 24.047 1 59.81 426 ALA A C 1
ATOM 3374 O O . ALA A 1 426 ? -2.488 40.031 24.812 1 59.81 426 ALA A O 1
ATOM 3375 N N . LEU A 1 427 ? -2.049 39.156 22.797 1 67.5 427 LEU A N 1
ATOM 3376 C CA . LEU A 1 427 ? -1.773 40.469 22.234 1 67.5 427 LEU A CA 1
ATOM 3377 C C . LEU A 1 427 ? -3.043 41.312 22.188 1 67.5 427 LEU A C 1
ATOM 3379 O O . LEU A 1 427 ? -3 42.531 22.438 1 67.5 427 LEU A O 1
ATOM 3383 N N . GLU A 1 428 ? -4.121 40.75 21.906 1 69 428 GLU A N 1
ATOM 3384 C CA . GLU A 1 428 ? -5.41 41.406 21.891 1 69 428 GLU A CA 1
ATOM 3385 C C . GLU A 1 428 ? -5.797 41.906 23.281 1 69 428 GLU A C 1
ATOM 3387 O O . GLU A 1 428 ? -6.309 43 23.453 1 69 428 GLU A O 1
ATOM 3392 N N . SER A 1 429 ? -5.48 41.094 24.188 1 60.53 429 SER A N 1
ATOM 3393 C CA . SER A 1 429 ? -5.777 41.438 25.578 1 60.53 429 SER A CA 1
ATOM 3394 C C . SER A 1 429 ? -4.898 42.594 26.031 1 60.53 429 SER A C 1
ATOM 3396 O O . SER A 1 429 ? -5.359 43.469 26.766 1 60.53 429 SER A O 1
ATOM 3398 N N . GLN A 1 430 ? -3.658 42.562 25.688 1 60.81 430 GLN A N 1
ATOM 3399 C CA . GLN A 1 430 ? -2.74 43.625 26.031 1 60.81 430 GLN A CA 1
ATOM 3400 C C . GLN A 1 430 ? -3.209 44.969 25.438 1 60.81 430 GLN A C 1
ATOM 3402 O O . GLN A 1 430 ? -3.176 46 26.109 1 60.81 430 GLN A O 1
ATOM 3407 N N . ARG A 1 431 ? -3.645 44.906 24.312 1 64.56 431 ARG A N 1
ATOM 3408 C CA . ARG A 1 431 ? -4.133 46.094 23.656 1 64.56 431 ARG A CA 1
ATOM 3409 C C . ARG A 1 431 ? -5.34 46.688 24.375 1 64.56 431 ARG A C 1
ATOM 3411 O O . ARG A 1 431 ? -5.418 47.875 24.594 1 64.56 431 ARG A O 1
ATOM 3418 N N . LYS A 1 432 ? -6.207 45.844 24.734 1 61.56 432 LYS A N 1
ATOM 3419 C CA . LYS A 1 432 ? -7.406 46.281 25.453 1 61.56 432 LYS A CA 1
ATOM 3420 C C . LYS A 1 432 ? -7.051 46.906 26.797 1 61.56 432 LYS A C 1
ATOM 3422 O O . LYS A 1 432 ? -7.656 47.906 27.203 1 61.56 432 LYS A O 1
ATOM 3427 N N . GLN A 1 433 ? -6.102 46.406 27.391 1 57.31 433 GLN A N 1
ATOM 3428 C CA . GLN A 1 433 ? -5.676 46.906 28.688 1 57.31 433 GLN A CA 1
ATOM 3429 C C . GLN A 1 433 ? -4.984 48.25 28.547 1 57.31 433 GLN A C 1
ATOM 3431 O O . GLN A 1 433 ? -5.188 49.156 29.375 1 57.31 433 GLN A O 1
ATOM 3436 N N . ILE A 1 434 ? -4.219 48.281 27.562 1 61.56 434 ILE A N 1
ATOM 3437 C CA . ILE A 1 434 ? -3.543 49.562 27.312 1 61.56 434 ILE A CA 1
ATOM 3438 C C . ILE A 1 434 ? -4.578 50.656 27.094 1 61.56 434 ILE A C 1
ATOM 3440 O O . ILE A 1 434 ? -4.469 51.75 27.656 1 61.56 434 ILE A O 1
ATOM 3444 N N . GLU A 1 435 ? -5.598 50.406 26.406 1 62.34 435 GLU A N 1
ATOM 3445 C CA . GLU A 1 435 ? -6.68 51.344 26.125 1 62.34 435 GLU A CA 1
ATOM 3446 C C . GLU A 1 435 ? -7.383 51.781 27.406 1 62.34 435 GLU A C 1
ATOM 3448 O O . GLU A 1 435 ? -7.645 52.969 27.609 1 62.34 435 GLU A O 1
ATOM 3453 N N . ALA A 1 436 ? -7.59 50.812 28.203 1 58.38 436 ALA A N 1
ATOM 3454 C CA . ALA A 1 436 ? -8.312 51.094 29.438 1 58.38 436 ALA A CA 1
ATOM 3455 C C . ALA A 1 436 ? -7.461 51.906 30.406 1 58.38 436 ALA A C 1
ATOM 3457 O O . ALA A 1 436 ? -7.949 52.875 31 1 58.38 436 ALA A O 1
ATOM 3458 N N . ASN A 1 437 ? -6.188 51.562 30.547 1 55.03 437 ASN A N 1
ATOM 3459 C CA . ASN A 1 437 ? -5.281 52.281 31.453 1 55.03 437 ASN A CA 1
ATOM 3460 C C . ASN A 1 437 ? -5.051 53.719 31.016 1 55.03 437 ASN A C 1
ATOM 3462 O O . ASN A 1 437 ? -5.023 54.625 31.844 1 55.03 437 ASN A O 1
ATOM 3466 N N . LEU A 1 438 ? -4.891 53.875 29.781 1 61.94 438 LEU A N 1
ATOM 3467 C CA . LEU A 1 438 ? -4.688 55.219 29.266 1 61.94 438 LEU A CA 1
ATOM 3468 C C . LEU A 1 438 ? -5.914 56.094 29.516 1 61.94 438 LEU A C 1
ATOM 3470 O O . LEU A 1 438 ? -5.789 57.25 29.938 1 61.94 438 LEU A O 1
ATOM 3474 N N . HIS A 1 439 ? -7.074 55.562 29.344 1 58 439 HIS A N 1
ATOM 3475 C CA . HIS A 1 439 ? -8.328 56.25 29.562 1 58 439 HIS A CA 1
ATOM 3476 C C . HIS A 1 439 ? -8.469 56.688 31.031 1 58 439 HIS A C 1
ATOM 3478 O O . HIS A 1 439 ? -8.719 57.844 31.328 1 58 439 HIS A O 1
ATOM 3484 N N . ASP A 1 440 ? -8.18 55.719 31.875 1 54.72 440 ASP A N 1
ATOM 3485 C CA . ASP A 1 440 ? -8.422 55.969 33.281 1 54.72 440 ASP A CA 1
ATOM 3486 C C . ASP A 1 440 ? -7.395 56.938 33.875 1 54.72 440 ASP A C 1
ATOM 3488 O O . ASP A 1 440 ? -7.75 57.875 34.594 1 54.72 440 ASP A O 1
ATOM 3492 N N . SER A 1 441 ? -6.094 56.719 33.562 1 54.66 441 SER A N 1
ATOM 3493 C CA . SER A 1 441 ? -5.027 57.5 34.188 1 54.66 441 SER A CA 1
ATOM 3494 C C . SER A 1 441 ? -4.938 58.906 33.562 1 54.66 441 SER A C 1
ATOM 3496 O O . SER A 1 441 ? -4.973 59.906 34.25 1 54.66 441 SER A O 1
ATOM 3498 N N . LEU A 1 442 ? -4.934 58.906 32.281 1 63.81 442 LEU A N 1
ATOM 3499 C CA . LEU A 1 442 ? -4.742 60.188 31.625 1 63.81 442 LEU A CA 1
ATOM 3500 C C . LEU A 1 442 ? -6.035 61 31.641 1 63.81 442 LEU A C 1
ATOM 3502 O O . LEU A 1 442 ? -6.004 62.219 31.844 1 63.81 442 LEU A O 1
ATOM 3506 N N . GLY A 1 443 ? -7.094 60.344 31.547 1 58.72 443 GLY A N 1
ATOM 3507 C CA . GLY A 1 443 ? -8.383 61 31.594 1 58.72 443 GLY A CA 1
ATOM 3508 C C . GLY A 1 443 ? -8.664 61.688 32.906 1 58.72 443 GLY A C 1
ATOM 3509 O O . GLY A 1 443 ? -9.094 62.844 32.969 1 58.72 443 GLY A O 1
ATOM 3510 N N . GLY A 1 444 ? -8.398 61 33.969 1 57.81 444 GLY A N 1
ATOM 3511 C CA . GLY A 1 444 ? -8.609 61.562 35.281 1 57.81 444 GLY A CA 1
ATOM 3512 C C . GLY A 1 444 ? -7.715 62.75 35.594 1 57.81 444 GLY A C 1
ATOM 3513 O O . GLY A 1 444 ? -8.18 63.75 36.094 1 57.81 444 GLY A O 1
ATOM 3514 N N . ASN A 1 445 ? -6.449 62.625 35.281 1 60.53 445 ASN A N 1
ATOM 3515 C CA . ASN A 1 445 ? -5.477 63.688 35.594 1 60.53 445 ASN A CA 1
ATOM 3516 C C . ASN A 1 445 ? -5.762 64.938 34.781 1 60.53 445 ASN A C 1
ATOM 3518 O O . ASN A 1 445 ? -5.688 66.062 35.312 1 60.53 445 ASN A O 1
ATOM 3522 N N . LEU A 1 446 ? -6.137 64.75 33.594 1 68.5 446 LEU A N 1
ATOM 3523 C CA . LEU A 1 446 ? -6.414 65.875 32.75 1 68.5 446 LEU A CA 1
ATOM 3524 C C . LEU A 1 446 ? -7.688 66.625 33.156 1 68.5 446 LEU A C 1
ATOM 3526 O O . LEU A 1 446 ? -7.762 67.875 33.125 1 68.5 446 LEU A O 1
ATOM 3530 N N . THR A 1 447 ? -8.633 65.875 33.656 1 61.97 447 THR A N 1
ATOM 3531 C CA . THR A 1 447 ? -9.859 66.438 34.188 1 61.97 447 THR A CA 1
ATOM 3532 C C . THR A 1 447 ? -9.586 67.25 35.438 1 61.97 447 THR A C 1
ATOM 3534 O O . THR A 1 447 ? -10.141 68.375 35.625 1 61.97 447 THR A O 1
ATOM 3537 N N . ASP A 1 448 ? -8.695 66.812 36.25 1 61.88 448 ASP A N 1
ATOM 3538 C CA . ASP A 1 448 ? -8.32 67.5 37.5 1 61.88 448 ASP A CA 1
ATOM 3539 C C . ASP A 1 448 ? -7.629 68.875 37.156 1 61.88 448 ASP A C 1
ATOM 3541 O O . ASP A 1 448 ? -7.887 69.875 37.812 1 61.88 448 ASP A O 1
ATOM 3545 N N . ILE A 1 449 ? -6.758 68.875 36.25 1 69.75 449 ILE A N 1
ATOM 3546 C CA . ILE A 1 449 ? -6.059 70.062 35.812 1 69.75 449 ILE A CA 1
ATOM 3547 C C . ILE A 1 449 ? -7.062 71.062 35.281 1 69.75 449 ILE A C 1
ATOM 3549 O O . ILE A 1 449 ? -6.984 72.25 35.625 1 69.75 449 ILE A O 1
ATOM 3553 N N . LYS A 1 450 ? -7.992 70.625 34.562 1 68 450 LYS A N 1
ATOM 3554 C CA . LYS A 1 450 ? -9.031 71.438 34.031 1 68 450 LYS A CA 1
ATOM 3555 C C . LYS A 1 450 ? -9.844 72.125 35.125 1 68 450 LYS A C 1
ATOM 3557 O O . LYS A 1 450 ? -10.078 73.312 35.094 1 68 450 LYS A O 1
ATOM 3562 N N . LEU A 1 451 ? -10.188 71.375 36.094 1 63.47 451 LEU A N 1
ATOM 3563 C CA . LEU A 1 451 ? -10.977 71.938 37.219 1 63.47 451 LEU A CA 1
ATOM 3564 C C . LEU A 1 451 ? -10.172 72.875 38.031 1 63.47 451 LEU A C 1
ATOM 3566 O O . LEU A 1 451 ? -10.711 73.938 38.5 1 63.47 451 LEU A O 1
ATOM 3570 N N . GLY A 1 452 ? -8.898 72.688 38.156 1 65.06 452 GLY A N 1
ATOM 3571 C CA . GLY A 1 452 ? -8.016 73.625 38.875 1 65.06 452 GLY A CA 1
ATOM 3572 C C . GLY A 1 452 ? -7.871 75 38.188 1 65.06 452 GLY A C 1
ATOM 3573 O O . GLY A 1 452 ? -7.906 76 38.812 1 65.06 452 GLY A O 1
ATOM 3574 N N . LEU A 1 453 ? -7.828 74.875 36.969 1 70 453 LEU A N 1
ATOM 3575 C CA . LEU A 1 453 ? -7.703 76.062 36.188 1 70 453 LEU A CA 1
ATOM 3576 C C . LEU A 1 453 ? -9 76.875 36.188 1 70 453 LEU A C 1
ATOM 3578 O O . LEU A 1 453 ? -8.984 78.125 36.312 1 70 453 LEU A O 1
ATOM 3582 N N . GLU A 1 454 ? -10.086 76.125 36.125 1 63.88 454 GLU A N 1
ATOM 3583 C CA . GLU A 1 454 ? -11.391 76.812 36.188 1 63.88 454 GLU A CA 1
ATOM 3584 C C . GLU A 1 454 ? -11.586 77.5 37.531 1 63.88 454 GLU A C 1
ATOM 3586 O O . GLU A 1 454 ? -12.141 78.562 37.594 1 63.88 454 GLU A O 1
ATOM 3591 N N . ALA A 1 455 ? -11.125 76.938 38.594 1 64.81 455 ALA A N 1
ATOM 3592 C CA . ALA A 1 455 ? -11.227 77.5 39.906 1 64.81 455 ALA A CA 1
ATOM 3593 C C . ALA A 1 455 ? -10.359 78.75 40.062 1 64.81 455 ALA A C 1
ATOM 3595 O O . ALA A 1 455 ? -10.758 79.75 40.688 1 64.81 455 ALA A O 1
ATOM 3596 N N . LEU A 1 456 ? -9.258 78.75 39.406 1 69.19 456 LEU A N 1
ATOM 3597 C CA . LEU A 1 456 ? -8.367 79.938 39.438 1 69.19 456 LEU A CA 1
ATOM 3598 C C . LEU A 1 456 ? -8.992 81.125 38.719 1 69.19 456 LEU A C 1
ATOM 3600 O O . LEU A 1 456 ? -8.844 82.25 39.156 1 69.19 456 LEU A O 1
ATOM 3604 N N . VAL A 1 457 ? -9.75 80.875 37.719 1 63 457 VAL A N 1
ATOM 3605 C CA . VAL A 1 457 ? -10.406 81.938 36.938 1 63 457 VAL A CA 1
ATOM 3606 C C . VAL A 1 457 ? -11.516 82.562 37.781 1 63 457 VAL A C 1
ATOM 3608 O O . VAL A 1 457 ? -11.703 83.75 37.75 1 63 457 VAL A O 1
ATOM 3611 N N . LYS A 1 458 ? -12.172 81.875 38.562 1 59.94 458 LYS A N 1
ATOM 3612 C CA . LYS A 1 458 ? -13.297 82.375 39.344 1 59.94 458 LYS A CA 1
ATOM 3613 C C . LYS A 1 458 ? -12.812 83.125 40.562 1 59.94 458 LYS A C 1
ATOM 3615 O O . LYS A 1 458 ? -13.445 84.125 40.969 1 59.94 458 LYS A O 1
ATOM 3620 N N . ASP A 1 459 ? -11.734 82.812 41.25 1 57.94 459 ASP A N 1
ATOM 3621 C CA . ASP A 1 459 ? -11.328 83.438 42.5 1 57.94 459 ASP A CA 1
ATOM 3622 C C . ASP A 1 459 ? -10.172 84.438 42.281 1 57.94 459 ASP A C 1
ATOM 3624 O O . ASP A 1 459 ? -9.008 84.062 42.438 1 57.94 459 ASP A O 1
ATOM 3628 N N . MET A 1 460 ? -10.164 85.375 41.438 1 53.56 460 MET A N 1
ATOM 3629 C CA . MET A 1 460 ? -9.094 86.25 41.031 1 53.56 460 MET A CA 1
ATOM 3630 C C . MET A 1 460 ? -8.672 87.125 42.188 1 53.56 460 MET A C 1
ATOM 3632 O O . MET A 1 460 ? -7.973 88.125 42 1 53.56 460 MET A O 1
ATOM 3636 N N . ARG A 1 461 ? -9.141 87.125 43.312 1 54 461 ARG A N 1
ATOM 3637 C CA . ARG A 1 461 ? -8.555 88.062 44.281 1 54 461 ARG A CA 1
ATOM 3638 C C . ARG A 1 461 ? -7.09 87.75 44.531 1 54 461 ARG A C 1
ATOM 3640 O O . ARG A 1 461 ? -6.684 86.562 44.469 1 54 461 ARG A O 1
ATOM 3647 N N . ALA A 1 462 ? -6.137 88.75 44.531 1 52.47 462 ALA A N 1
ATOM 3648 C CA . ALA A 1 462 ? -4.684 88.875 44.5 1 52.47 462 ALA A CA 1
ATOM 3649 C C . ALA A 1 462 ? -3.998 87.875 45.438 1 52.47 462 ALA A C 1
ATOM 3651 O O . ALA A 1 462 ? -2.939 87.375 45.125 1 52.47 462 ALA A O 1
ATOM 3652 N N . ARG A 1 463 ? -4.395 87.688 46.625 1 50.88 463 ARG A N 1
ATOM 3653 C CA . ARG A 1 463 ? -3.748 87.062 47.781 1 50.88 463 ARG A CA 1
ATOM 3654 C C . ARG A 1 463 ? -3.918 85.562 47.781 1 50.88 463 ARG A C 1
ATOM 3656 O O . ARG A 1 463 ? -5.031 85.062 47.625 1 50.88 463 ARG A O 1
ATOM 3663 N N . GLY A 1 464 ? -3.371 84.5 46.656 1 57.75 464 GLY A N 1
ATOM 3664 C CA . GLY A 1 464 ? -3.402 83 46.719 1 57.75 464 GLY A CA 1
ATOM 3665 C C . GLY A 1 464 ? -3.32 82.375 45.344 1 57.75 464 GLY A C 1
ATOM 3666 O O . GLY A 1 464 ? -3.199 81.188 45.219 1 57.75 464 GLY A O 1
ATOM 3667 N N . ILE A 1 465 ? -3.314 83.188 44.406 1 64.06 465 ILE A N 1
ATOM 3668 C CA . ILE A 1 465 ? -3.352 82.688 43 1 64.06 465 ILE A CA 1
ATOM 3669 C C . ILE A 1 465 ? -2.031 82 42.656 1 64.06 465 ILE A C 1
ATOM 3671 O O . ILE A 1 465 ? -2.012 81.062 41.906 1 64.06 465 ILE A O 1
ATOM 3675 N N . LYS A 1 466 ? -1.02 82.562 43.156 1 63.75 466 LYS A N 1
ATOM 3676 C CA . LYS A 1 466 ? 0.299 82 42.938 1 63.75 466 LYS A CA 1
ATOM 3677 C C . LYS A 1 466 ? 0.362 80.562 43.438 1 63.75 466 LYS A C 1
ATOM 3679 O O . LYS A 1 466 ? 0.921 79.688 42.75 1 63.75 466 LYS A O 1
ATOM 3684 N N . LYS A 1 467 ? -0.235 80.312 44.562 1 66.75 467 LYS A N 1
ATOM 3685 C CA . LYS A 1 467 ? -0.223 79 45.156 1 66.75 467 LYS A CA 1
ATOM 3686 C C . LYS A 1 467 ? -1.085 78 44.312 1 66.75 467 LYS A C 1
ATOM 3688 O O . LYS A 1 467 ? -0.729 76.875 44.156 1 66.75 467 LYS A O 1
ATOM 3693 N N . ASP A 1 468 ? -2.123 78.562 43.812 1 64 468 ASP A N 1
ATOM 3694 C CA . ASP A 1 468 ? -3.031 77.75 43.031 1 64 468 ASP A CA 1
ATOM 3695 C C . ASP A 1 468 ? -2.418 77.375 41.688 1 64 468 ASP A C 1
ATOM 3697 O O . ASP A 1 468 ? -2.555 76.25 41.188 1 64 468 ASP A O 1
ATOM 3701 N N . ILE A 1 469 ? -1.668 78.312 41.062 1 68.31 469 ILE A N 1
ATOM 3702 C CA . ILE A 1 469 ? -0.995 78.062 39.812 1 68.31 469 ILE A CA 1
ATOM 3703 C C . ILE A 1 469 ? 0.143 77.062 40 1 68.31 469 ILE A C 1
ATOM 3705 O O . ILE A 1 469 ? 0.37 76.188 39.156 1 68.31 469 ILE A O 1
ATOM 3709 N N . GLN A 1 470 ? 0.775 77.188 41.062 1 66.94 470 GLN A N 1
ATOM 3710 C CA . GLN A 1 470 ? 1.848 76.25 41.375 1 66.94 470 GLN A CA 1
ATOM 3711 C C . GLN A 1 470 ? 1.302 74.812 41.594 1 66.94 470 GLN A C 1
ATOM 3713 O O . GLN A 1 470 ? 1.92 73.875 41.188 1 66.94 470 GLN A O 1
ATOM 3718 N N . ARG A 1 471 ? 0.158 74.75 42.156 1 65.38 471 ARG A N 1
ATOM 3719 C CA . ARG A 1 471 ? -0.49 73.438 42.375 1 65.38 471 ARG A CA 1
ATOM 3720 C C . ARG A 1 471 ? -0.877 72.812 41.031 1 65.38 471 ARG A C 1
ATOM 3722 O O . ARG A 1 471 ? -0.717 71.625 40.844 1 65.38 471 ARG A O 1
ATOM 3729 N N . LEU A 1 472 ? -1.367 73.688 40.156 1 67.69 472 LEU A N 1
ATOM 3730 C CA . LEU A 1 472 ? -1.746 73.188 38.844 1 67.69 472 LEU A CA 1
ATOM 3731 C C . LEU A 1 472 ? -0.517 72.75 38.062 1 67.69 472 LEU A C 1
ATOM 3733 O O . LEU A 1 472 ? -0.563 71.75 37.312 1 67.69 472 LEU A O 1
ATOM 3737 N N . ASP A 1 473 ? 0.551 73.5 38.125 1 63.47 473 ASP A N 1
ATOM 3738 C CA . ASP A 1 473 ? 1.818 73.188 37.469 1 63.47 473 ASP A CA 1
ATOM 3739 C C . ASP A 1 473 ? 2.33 71.812 37.969 1 63.47 473 ASP A C 1
ATOM 3741 O O . ASP A 1 473 ? 2.777 71 37.156 1 63.47 473 ASP A O 1
ATOM 3745 N N . HIS A 1 474 ? 2.168 71.562 39.219 1 64.75 474 HIS A N 1
ATOM 3746 C CA . HIS A 1 474 ? 2.584 70.25 39.781 1 64.75 474 HIS A CA 1
ATOM 3747 C C . HIS A 1 474 ? 1.702 69.125 39.281 1 64.75 474 HIS A C 1
ATOM 3749 O O . HIS A 1 474 ? 2.193 68 39.031 1 64.75 474 HIS A O 1
ATOM 3755 N N . ARG A 1 475 ? 0.493 69.438 39.094 1 61.53 475 ARG A N 1
ATOM 3756 C CA . ARG A 1 475 ? -0.435 68.438 38.594 1 61.53 475 ARG A CA 1
ATOM 3757 C C . ARG A 1 475 ? -0.142 68.062 37.156 1 61.53 475 ARG A C 1
ATOM 3759 O O . ARG A 1 475 ? -0.212 66.875 36.781 1 61.53 475 ARG A O 1
ATOM 3766 N N . VAL A 1 476 ? 0.131 69.062 36.312 1 67.38 476 VAL A N 1
ATOM 3767 C CA . VAL A 1 476 ? 0.465 68.812 34.906 1 67.38 476 VAL A CA 1
ATOM 3768 C C . VAL A 1 476 ? 1.77 68 34.812 1 67.38 476 VAL A C 1
ATOM 3770 O O . VAL A 1 476 ? 1.881 67.062 34.031 1 67.38 476 VAL A O 1
ATOM 3773 N N . ALA A 1 477 ? 2.719 68.438 35.594 1 62.28 477 ALA A N 1
ATOM 3774 C CA . ALA A 1 477 ? 3.982 67.688 35.625 1 62.28 477 ALA A CA 1
ATOM 3775 C C . ALA A 1 477 ? 3.76 66.25 36.062 1 62.28 477 ALA A C 1
ATOM 3777 O O . ALA A 1 477 ? 4.371 65.312 35.5 1 62.28 477 ALA A O 1
ATOM 3778 N N . GLY A 1 478 ? 2.854 66.062 36.906 1 61.28 478 GLY A N 1
ATOM 3779 C CA . GLY A 1 478 ? 2.498 64.75 37.344 1 61.28 478 GLY A CA 1
ATOM 3780 C C . GLY A 1 478 ? 1.825 63.938 36.281 1 61.28 478 GLY A C 1
ATOM 3781 O O . GLY A 1 478 ? 2.094 62.719 36.156 1 61.28 478 GLY A O 1
ATOM 3782 N N . THR A 1 479 ? 0.928 64.5 35.531 1 65 479 THR A N 1
ATOM 3783 C CA . THR A 1 479 ? 0.235 63.844 34.438 1 65 479 THR A CA 1
ATOM 3784 C C . THR A 1 479 ? 1.221 63.406 33.375 1 65 479 THR A C 1
ATOM 3786 O O . THR A 1 479 ? 1.103 62.312 32.812 1 65 479 THR A O 1
ATOM 3789 N N . ILE A 1 480 ? 2.152 64.25 33 1 61.88 480 ILE A N 1
ATOM 3790 C CA . ILE A 1 480 ? 3.191 63.938 32.031 1 61.88 480 ILE A CA 1
ATOM 3791 C C . ILE A 1 480 ? 4.016 62.75 32.5 1 61.88 480 ILE A C 1
ATOM 3793 O O . ILE A 1 480 ? 4.301 61.844 31.734 1 61.88 480 ILE A O 1
ATOM 3797 N N . ALA A 1 481 ? 4.305 62.844 33.75 1 59.84 481 ALA A N 1
ATOM 3798 C CA . ALA A 1 481 ? 5.074 61.75 34.344 1 59.84 481 ALA A CA 1
ATOM 3799 C C . ALA A 1 481 ? 4.281 60.438 34.312 1 59.84 481 ALA A C 1
ATOM 3801 O O . ALA A 1 481 ? 4.836 59.375 34.031 1 59.84 481 ALA A O 1
ATOM 3802 N N . SER A 1 482 ? 2.998 60.562 34.469 1 59.78 482 SER A N 1
ATOM 3803 C CA . SER A 1 482 ? 2.125 59.375 34.438 1 59.78 482 SER A CA 1
ATOM 3804 C C . SER A 1 482 ? 2.033 58.781 33.062 1 59.78 482 SER A C 1
ATOM 3806 O O . SER A 1 482 ? 2.043 57.562 32.875 1 59.78 482 SER A O 1
ATOM 3808 N N . LEU A 1 483 ? 1.881 59.594 32.062 1 64.81 483 LEU A N 1
ATOM 3809 C CA . LEU A 1 483 ? 1.842 59.156 30.688 1 64.81 483 LEU A CA 1
ATOM 3810 C C . LEU A 1 483 ? 3.125 58.438 30.312 1 64.81 483 LEU A C 1
ATOM 3812 O O . LEU A 1 483 ? 3.076 57.375 29.688 1 64.81 483 LEU A O 1
ATOM 3816 N N . ARG A 1 484 ? 4.203 59 30.688 1 56.94 484 ARG A N 1
ATOM 3817 C CA . ARG A 1 484 ? 5.5 58.406 30.391 1 56.94 484 ARG A CA 1
ATOM 3818 C C . ARG A 1 484 ? 5.652 57.031 31.062 1 56.94 484 ARG A C 1
ATOM 3820 O O . ARG A 1 484 ? 6.18 56.094 30.469 1 56.94 484 ARG A O 1
ATOM 3827 N N . THR A 1 485 ? 5.145 57.031 32.25 1 60.62 485 THR A N 1
ATOM 3828 C CA . THR A 1 485 ? 5.195 55.781 33 1 60.62 485 THR A CA 1
ATOM 3829 C C . THR A 1 485 ? 4.344 54.719 32.312 1 60.62 485 THR A C 1
ATOM 3831 O O . THR A 1 485 ? 4.734 53.531 32.281 1 60.62 485 THR A O 1
ATOM 3834 N N . GLU A 1 486 ? 3.252 55.125 31.828 1 62.41 486 GLU A N 1
ATOM 3835 C CA . GLU A 1 486 ? 2.361 54.188 31.156 1 62.41 486 GLU A CA 1
ATOM 3836 C C . GLU A 1 486 ? 2.969 53.656 29.859 1 62.41 486 GLU A C 1
ATOM 3838 O O . GLU A 1 486 ? 2.838 52.5 29.531 1 62.41 486 GLU A O 1
ATOM 3843 N N . LEU A 1 487 ? 3.574 54.531 29.141 1 62.84 487 LEU A N 1
ATOM 3844 C CA . LEU A 1 487 ? 4.223 54.156 27.891 1 62.84 487 LEU A CA 1
ATOM 3845 C C . LEU A 1 487 ? 5.387 53.188 28.156 1 62.84 487 LEU A C 1
ATOM 3847 O O . LEU A 1 487 ? 5.582 52.219 27.406 1 62.84 487 LEU A O 1
ATOM 3851 N N . LEU A 1 488 ? 6.125 53.562 29.172 1 60.81 488 LEU A N 1
ATOM 3852 C CA . LEU A 1 488 ? 7.227 52.688 29.562 1 60.81 488 LEU A CA 1
ATOM 3853 C C . LEU A 1 488 ? 6.707 51.344 30 1 60.81 488 LEU A C 1
ATOM 3855 O O . LEU A 1 488 ? 7.32 50.312 29.703 1 60.81 488 LEU A O 1
ATOM 3859 N N . PHE A 1 489 ? 5.586 51.438 30.688 1 63.28 489 PHE A N 1
ATOM 3860 C CA . PHE A 1 489 ? 4.953 50.219 31.125 1 63.28 489 PHE A CA 1
ATOM 3861 C C . PHE A 1 489 ? 4.586 49.344 29.938 1 63.28 489 PHE A C 1
ATOM 3863 O O . PHE A 1 489 ? 4.746 48.125 29.984 1 63.28 489 PHE A O 1
ATOM 3870 N N . LEU A 1 490 ? 4.211 49.906 28.906 1 64.69 490 LEU A N 1
ATOM 3871 C CA . LEU A 1 490 ? 3.846 49.156 27.703 1 64.69 490 LEU A CA 1
ATOM 3872 C C . LEU A 1 490 ? 5.062 48.469 27.094 1 64.69 490 LEU A C 1
ATOM 3874 O O . LEU A 1 490 ? 4.965 47.344 26.625 1 64.69 490 LEU A O 1
ATOM 3878 N N . GLU A 1 491 ? 6.074 49.156 27.062 1 61.22 491 GLU A N 1
ATOM 3879 C CA . GLU A 1 491 ? 7.324 48.594 26.562 1 61.22 491 GLU A CA 1
ATOM 3880 C C . GLU A 1 491 ? 7.781 47.406 27.438 1 61.22 491 GLU A C 1
ATOM 3882 O O . GLU A 1 491 ? 8.227 46.406 26.938 1 61.22 491 GLU A O 1
ATOM 3887 N N . ASP A 1 492 ? 7.672 47.75 28.734 1 65.75 492 ASP A N 1
ATOM 3888 C CA . ASP A 1 492 ? 8.109 46.719 29.688 1 65.75 492 ASP A CA 1
ATOM 3889 C C . ASP A 1 492 ? 7.223 45.5 29.625 1 65.75 492 ASP A C 1
ATOM 3891 O O . ASP A 1 492 ? 7.695 44.375 29.828 1 65.75 492 ASP A O 1
ATOM 3895 N N . LEU A 1 493 ? 6.004 45.656 29.328 1 67.88 493 LEU A N 1
ATOM 3896 C CA . LEU A 1 493 ? 5.059 44.531 29.203 1 67.88 493 LEU A CA 1
ATOM 3897 C C . LEU A 1 493 ? 5.469 43.594 28.078 1 67.88 493 LEU A C 1
ATOM 3899 O O . LEU A 1 493 ? 5.336 42.375 28.219 1 67.88 493 LEU A O 1
ATOM 3903 N N . GLN A 1 494 ? 5.984 44.188 27.094 1 64.06 494 GLN A N 1
ATOM 3904 C CA . GLN A 1 494 ? 6.48 43.375 26 1 64.06 494 GLN A CA 1
ATOM 3905 C C . GLN A 1 494 ? 7.617 42.469 26.469 1 64.06 494 GLN A C 1
ATOM 3907 O O . GLN A 1 494 ? 7.664 41.281 26.125 1 64.06 494 GLN A O 1
ATOM 3912 N N . LEU A 1 495 ? 8.461 43.031 27.156 1 65.75 495 LEU A N 1
ATOM 3913 C CA . LEU A 1 495 ? 9.57 42.25 27.688 1 65.75 495 LEU A CA 1
ATOM 3914 C C . LEU A 1 495 ? 9.07 41.156 28.641 1 65.75 495 LEU A C 1
ATOM 3916 O O . LEU A 1 495 ? 9.594 40.062 28.656 1 65.75 495 LEU A O 1
ATOM 3920 N N . ALA A 1 496 ? 8.039 41.562 29.422 1 73.25 496 ALA A N 1
ATOM 3921 C CA . ALA A 1 496 ? 7.5 40.656 30.422 1 73.25 496 ALA A CA 1
ATOM 3922 C C . ALA A 1 496 ? 6.82 39.469 29.75 1 73.25 496 ALA A C 1
ATOM 3924 O O . ALA A 1 496 ? 6.789 38.344 30.297 1 73.25 496 ALA A O 1
ATOM 3925 N N . MET A 1 497 ? 6.375 39.625 28.609 1 71 497 MET A N 1
ATOM 3926 C CA . MET A 1 497 ? 5.742 38.531 27.891 1 71 497 MET A CA 1
ATOM 3927 C C . MET A 1 497 ? 6.781 37.531 27.375 1 71 497 MET A C 1
ATOM 3929 O O . MET A 1 497 ? 6.531 36.312 27.344 1 71 497 MET A O 1
ATOM 3933 N N . ASP A 1 498 ? 7.969 38.062 27.078 1 66.56 498 ASP A N 1
ATOM 3934 C CA . ASP A 1 498 ? 9.055 37.219 26.578 1 66.56 498 ASP A CA 1
ATOM 3935 C C . ASP A 1 498 ? 9.852 36.625 27.734 1 66.56 498 ASP A C 1
ATOM 3937 O O . ASP A 1 498 ? 10.227 35.438 27.672 1 66.56 498 ASP A O 1
ATOM 3941 N N . ASP A 1 499 ? 10.211 37.469 28.641 1 75 499 AS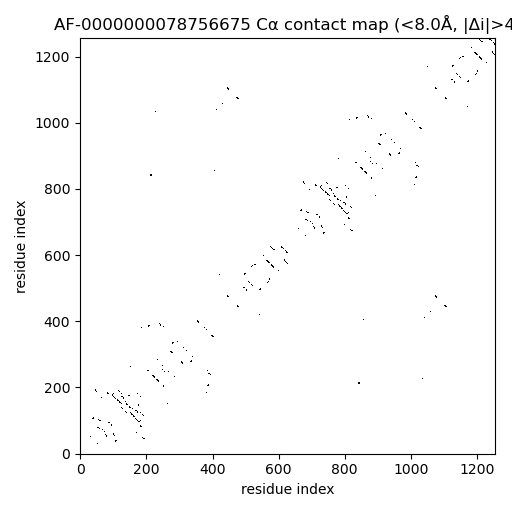P A N 1
ATOM 3942 C CA . ASP A 1 499 ? 10.914 37.094 29.859 1 75 499 ASP A CA 1
ATOM 3943 C C . ASP A 1 499 ? 10.242 37.719 31.094 1 75 499 ASP A C 1
ATOM 3945 O O . ASP A 1 499 ? 10.531 38.875 31.438 1 75 499 ASP A O 1
ATOM 3949 N N . PHE A 1 500 ? 9.477 36.938 31.781 1 81.69 500 PHE A N 1
ATOM 3950 C CA . PHE A 1 500 ? 8.586 37.469 32.812 1 81.69 500 PHE A CA 1
ATOM 3951 C C . PHE A 1 500 ? 9.383 38.062 33.969 1 81.69 500 PHE A C 1
ATOM 3953 O O . PHE A 1 500 ? 9.094 39.188 34.406 1 81.69 500 PHE A O 1
ATOM 3960 N N . ILE A 1 501 ? 10.453 37.375 34.438 1 84.75 501 ILE A N 1
ATOM 3961 C CA . ILE A 1 501 ? 11.219 37.812 35.594 1 84.75 501 ILE A CA 1
ATOM 3962 C C . ILE A 1 501 ? 11.969 39.094 35.281 1 84.75 501 ILE A C 1
ATOM 3964 O O . ILE A 1 501 ? 11.953 40.062 36.062 1 84.75 501 ILE A O 1
ATOM 3968 N N . SER A 1 502 ? 12.562 39.094 34.094 1 82.25 502 SER A N 1
ATOM 3969 C CA . SER A 1 502 ? 13.273 40.312 33.656 1 82.25 502 SER A CA 1
ATOM 3970 C C . SER A 1 502 ? 12.312 41.469 33.469 1 82.25 502 SER A C 1
ATOM 3972 O O . SER A 1 502 ? 12.641 42.625 33.781 1 82.25 502 SER A O 1
ATOM 3974 N N . GLY A 1 503 ? 11.188 41.188 32.938 1 79.56 503 GLY A N 1
ATOM 3975 C CA . GLY A 1 503 ? 10.172 42.219 32.719 1 79.56 503 GLY A CA 1
ATOM 3976 C C . GLY A 1 503 ? 9.664 42.875 34 1 79.56 503 GLY A C 1
ATOM 3977 O O . GLY A 1 503 ? 9.602 44.094 34.094 1 79.56 503 GLY A O 1
ATOM 3978 N N . ILE A 1 504 ? 9.383 42.062 34.969 1 84.88 504 ILE A N 1
ATOM 3979 C CA . ILE A 1 504 ? 8.852 42.594 36.219 1 84.88 504 ILE A CA 1
ATOM 3980 C C . ILE A 1 504 ? 9.938 43.375 36.938 1 84.88 504 ILE A C 1
ATOM 3982 O O . ILE A 1 504 ? 9.656 44.406 37.562 1 84.88 504 ILE A O 1
ATOM 3986 N N . ASN A 1 505 ? 11.156 42.844 36.875 1 85.44 505 ASN A N 1
ATOM 3987 C CA . ASN A 1 505 ? 12.281 43.562 37.469 1 85.44 505 ASN A CA 1
ATOM 3988 C C . ASN A 1 505 ? 12.414 44.969 36.875 1 85.44 505 ASN A C 1
ATOM 3990 O O . ASN A 1 505 ? 12.594 45.938 37.594 1 85.44 505 ASN A O 1
ATOM 3994 N N . LEU A 1 506 ? 12.258 45 35.625 1 80.88 506 LEU A N 1
ATOM 3995 C CA . LEU A 1 506 ? 12.398 46.281 34.938 1 80.88 506 LEU A CA 1
ATOM 3996 C C . LEU A 1 506 ? 11.234 47.219 35.281 1 80.88 506 LEU A C 1
ATOM 3998 O O . LEU A 1 506 ? 11.43 48.406 35.469 1 80.88 506 LEU A O 1
ATOM 4002 N N . ILE A 1 507 ? 10.07 46.688 35.344 1 79.12 507 ILE A N 1
ATOM 4003 C CA . ILE A 1 507 ? 8.875 47.469 35.656 1 79.12 507 ILE A CA 1
ATOM 4004 C C . ILE A 1 507 ? 9.047 48.125 37.031 1 79.12 507 ILE A C 1
ATOM 4006 O O . ILE A 1 507 ? 8.781 49.312 37.188 1 79.12 507 ILE A O 1
ATOM 4010 N N . LEU A 1 508 ? 9.555 47.438 37.969 1 84.69 508 LEU A N 1
ATOM 4011 C CA . LEU A 1 508 ? 9.719 47.938 39.344 1 84.69 508 LEU A CA 1
ATOM 4012 C C . LEU A 1 508 ? 10.867 48.938 39.406 1 84.69 508 LEU A C 1
ATOM 4014 O O . LEU A 1 508 ? 10.719 50.031 39.969 1 84.69 508 LEU A O 1
ATOM 4018 N N . LEU A 1 509 ? 11.953 48.562 38.781 1 82.94 509 LEU A N 1
ATOM 4019 C CA . LEU A 1 509 ? 13.148 49.406 38.844 1 82.94 509 LEU A CA 1
ATOM 4020 C C . LEU A 1 509 ? 12.898 50.781 38.219 1 82.94 509 LEU A C 1
ATOM 4022 O O . LEU A 1 509 ? 13.242 51.812 38.812 1 82.94 509 LEU A O 1
ATOM 4026 N N . ARG A 1 510 ? 12.297 50.812 37.156 1 76.75 510 ARG A N 1
ATOM 4027 C CA . ARG A 1 510 ? 12.062 52.062 36.438 1 76.75 510 ARG A CA 1
ATOM 4028 C C . ARG A 1 510 ? 11.086 52.969 37.188 1 76.75 510 ARG A C 1
ATOM 4030 O O . ARG A 1 510 ? 11.273 54.188 37.25 1 76.75 510 ARG A O 1
ATOM 4037 N N . ARG A 1 511 ? 10.156 52.469 37.781 1 75.88 511 ARG A N 1
ATOM 4038 C CA . ARG A 1 511 ? 9.141 53.25 38.469 1 75.88 511 ARG A CA 1
ATOM 4039 C C . ARG A 1 511 ? 9.719 53.875 39.75 1 75.88 511 ARG A C 1
ATOM 4041 O O . ARG A 1 511 ? 9.461 55.031 40.031 1 75.88 511 ARG A O 1
ATOM 4048 N N . TYR A 1 512 ? 10.5 53.125 40.469 1 81.12 512 TYR A N 1
ATOM 4049 C CA . TYR A 1 512 ? 11.109 53.688 41.656 1 81.12 512 TYR A CA 1
ATOM 4050 C C . TYR A 1 512 ? 12.195 54.688 41.312 1 81.12 512 TYR A C 1
ATOM 4052 O O . TYR A 1 512 ? 12.352 55.688 42.031 1 81.12 512 TYR A O 1
ATOM 4060 N N . GLN A 1 513 ? 12.852 54.438 40.25 1 78.88 513 GLN A N 1
ATOM 4061 C CA . GLN A 1 513 ? 13.883 55.375 39.812 1 78.88 513 GLN A CA 1
ATOM 4062 C C . GLN A 1 513 ? 13.266 56.688 39.375 1 78.88 513 GLN A C 1
ATOM 4064 O O . GLN A 1 513 ? 13.789 57.75 39.719 1 78.88 513 GLN A O 1
ATOM 4069 N N . MET A 1 514 ? 12.18 56.625 38.719 1 69.81 514 MET A N 1
ATOM 4070 C CA . MET A 1 514 ? 11.484 57.812 38.281 1 69.81 514 MET A CA 1
ATOM 4071 C C . MET A 1 514 ? 10.938 58.594 39.469 1 69.81 514 MET A C 1
ATOM 4073 O O . MET A 1 514 ? 10.898 59.844 39.438 1 69.81 514 MET A O 1
ATOM 4077 N N . ALA A 1 515 ? 10.547 57.938 40.531 1 71.19 515 ALA A N 1
ATOM 4078 C CA . ALA A 1 515 ? 10.016 58.594 41.719 1 71.19 515 ALA A CA 1
ATOM 4079 C C . ALA A 1 515 ? 11.141 58.969 42.688 1 71.19 515 ALA A C 1
ATOM 4081 O O . ALA A 1 515 ? 10.891 59.562 43.719 1 71.19 515 ALA A O 1
ATOM 4082 N N . LYS A 1 516 ? 12.391 58.719 42.25 1 76.5 516 LYS A N 1
ATOM 4083 C CA . LYS A 1 516 ? 13.578 59 43.062 1 76.5 516 LYS A CA 1
ATOM 4084 C C . LYS A 1 516 ? 13.445 58.406 44.469 1 76.5 516 LYS A C 1
ATOM 4086 O O . LYS A 1 516 ? 13.758 59.062 45.438 1 76.5 516 LYS A O 1
ATOM 4091 N N . ARG A 1 517 ? 12.883 57.312 44.562 1 86 517 ARG A N 1
ATOM 4092 C CA . ARG A 1 517 ? 12.75 56.562 45.812 1 86 517 ARG A CA 1
ATOM 4093 C C . ARG A 1 517 ? 13.648 55.312 45.812 1 86 517 ARG A C 1
ATOM 4095 O O . ARG A 1 517 ? 13.734 54.625 44.812 1 86 517 ARG A O 1
ATOM 4102 N N . PRO A 1 518 ? 14.438 55.125 46.781 1 88.25 518 PRO A N 1
ATOM 4103 C CA . PRO A 1 518 ? 15.305 53.969 46.812 1 88.25 518 PRO A CA 1
ATOM 4104 C C . PRO A 1 518 ? 14.516 52.656 46.875 1 88.25 518 PRO A C 1
ATOM 4106 O O . PRO A 1 518 ? 13.484 52.594 47.562 1 88.25 518 PRO A O 1
ATOM 4109 N N . VAL A 1 519 ? 14.906 51.688 46.062 1 90.31 519 VAL A N 1
ATOM 4110 C CA . VAL A 1 519 ? 14.25 50.375 46.031 1 90.31 519 VAL A CA 1
ATOM 4111 C C . VAL A 1 519 ? 15.289 49.281 46.031 1 90.31 519 VAL A C 1
ATOM 4113 O O . VAL A 1 519 ? 16.375 49.438 45.469 1 90.31 519 VAL A O 1
ATOM 4116 N N . ASP A 1 520 ? 15.109 48.188 46.812 1 91.44 520 ASP A N 1
ATOM 4117 C CA . ASP A 1 520 ? 15.906 46.969 46.812 1 91.44 520 ASP A CA 1
ATOM 4118 C C . ASP A 1 520 ? 15.109 45.812 46.25 1 91.44 520 ASP A C 1
ATOM 4120 O O . ASP A 1 520 ? 14.164 45.344 46.906 1 91.44 520 ASP A O 1
ATOM 4124 N N . ILE A 1 521 ? 15.422 45.438 45.062 1 92.31 521 ILE A N 1
ATOM 4125 C CA . ILE A 1 521 ? 14.75 44.281 44.438 1 92.31 521 ILE A CA 1
ATOM 4126 C C . ILE A 1 521 ? 15.609 43.031 44.562 1 92.31 521 ILE A C 1
ATOM 4128 O O . ILE A 1 521 ? 16.719 42.969 44.062 1 92.31 521 ILE A O 1
ATOM 4132 N N . ARG A 1 522 ? 15.109 42 45.25 1 91.19 522 ARG A N 1
ATOM 4133 C CA . ARG A 1 522 ? 15.844 40.75 45.531 1 91.19 522 ARG A CA 1
ATOM 4134 C C . ARG A 1 522 ? 15.297 39.594 44.688 1 91.19 522 ARG A C 1
ATOM 4136 O O . ARG A 1 522 ? 14.148 39.188 44.875 1 91.19 522 ARG A O 1
ATOM 4143 N N . ILE A 1 523 ? 16.078 39.188 43.781 1 90.62 523 ILE A N 1
ATOM 4144 C CA . ILE A 1 523 ? 15.766 38.031 42.938 1 90.62 523 ILE A CA 1
ATOM 4145 C C . ILE A 1 523 ? 16.875 37 43.094 1 90.62 523 ILE A C 1
ATOM 4147 O O . ILE A 1 523 ? 18.031 37.25 42.75 1 90.62 523 ILE A O 1
ATOM 4151 N N . SER A 1 524 ? 16.516 35.844 43.594 1 85.25 524 SER A N 1
ATOM 4152 C CA . SER A 1 524 ? 17.516 34.781 43.812 1 85.25 524 SER A CA 1
ATOM 4153 C C . SER A 1 524 ? 17.938 34.156 42.469 1 85.25 524 SER A C 1
ATOM 4155 O O . SER A 1 524 ? 17.203 34.25 41.5 1 85.25 524 SER A O 1
ATOM 4157 N N . ASN A 1 525 ? 19.125 33.688 42.438 1 81.5 525 ASN A N 1
ATOM 4158 C CA . ASN A 1 525 ? 19.609 33 41.25 1 81.5 525 ASN A CA 1
ATOM 4159 C C . ASN A 1 525 ? 18.734 31.797 40.906 1 81.5 525 ASN A C 1
ATOM 4161 O O . ASN A 1 525 ? 18.516 31.484 39.75 1 81.5 525 ASN A O 1
ATOM 4165 N N . LYS A 1 526 ? 18.203 31.266 41.906 1 84.12 526 LYS A N 1
ATOM 4166 C CA . LYS A 1 526 ? 17.297 30.125 41.719 1 84.12 526 LYS A CA 1
ATOM 4167 C C . LYS A 1 526 ? 16.047 30.562 40.969 1 84.12 526 LYS A C 1
ATOM 4169 O O . LYS A 1 526 ? 15.539 29.844 40.094 1 84.12 526 LYS A O 1
ATOM 4174 N N . THR A 1 527 ? 15.594 31.734 41.25 1 86.38 527 THR A N 1
ATOM 4175 C CA . THR A 1 527 ? 14.391 32.281 40.625 1 86.38 527 THR A CA 1
ATOM 4176 C C . THR A 1 527 ? 14.633 32.562 39.125 1 86.38 527 THR A C 1
ATOM 4178 O O . THR A 1 527 ? 13.773 32.25 38.281 1 86.38 527 THR A O 1
ATOM 4181 N N . ARG A 1 528 ? 15.758 32.969 38.812 1 79.94 528 ARG A N 1
ATOM 4182 C CA . ARG A 1 528 ? 16.094 33.281 37.406 1 79.94 528 ARG A CA 1
ATOM 4183 C C . ARG A 1 528 ? 16.188 32.031 36.562 1 79.94 528 ARG A C 1
ATOM 4185 O O . ARG A 1 528 ? 15.711 32 35.438 1 79.94 528 ARG A O 1
ATOM 4192 N N . GLU A 1 529 ? 16.734 31.016 37.188 1 80.31 529 GLU A N 1
ATOM 4193 C CA . GLU A 1 529 ? 16.844 29.75 36.469 1 80.31 529 GLU A CA 1
ATOM 4194 C C . GLU A 1 529 ? 15.477 29.094 36.281 1 80.31 529 GLU A C 1
ATOM 4196 O O . GLU A 1 529 ? 15.156 28.594 35.219 1 80.31 529 GLU A O 1
ATOM 4201 N N . GLU A 1 530 ? 14.719 29.219 37.375 1 80 530 GLU A N 1
ATOM 4202 C CA . GLU A 1 530 ? 13.391 28.609 37.312 1 80 530 GLU A CA 1
ATOM 4203 C C . GLU A 1 530 ? 12.469 29.375 36.375 1 80 530 GLU A C 1
ATOM 4205 O O . GLU A 1 530 ? 11.617 28.781 35.719 1 80 530 GLU A O 1
ATOM 4210 N N . GLY A 1 531 ? 12.664 30.641 36.25 1 76.5 531 GLY A N 1
ATOM 4211 C CA . GLY A 1 531 ? 11.883 31.453 35.344 1 76.5 531 GLY A CA 1
ATOM 4212 C C . GLY A 1 531 ? 12.039 31.047 33.875 1 76.5 531 GLY A C 1
ATOM 4213 O O . GLY A 1 531 ? 11.047 30.953 33.156 1 76.5 531 GLY A O 1
ATOM 4214 N N . ALA A 1 532 ? 13.211 30.719 33.594 1 73.25 532 ALA A N 1
ATOM 4215 C CA . ALA A 1 532 ? 13.492 30.266 32.25 1 73.25 532 ALA A CA 1
ATOM 4216 C C . ALA A 1 532 ? 12.836 28.922 31.969 1 73.25 532 ALA A C 1
ATOM 4218 O O . ALA A 1 532 ? 12.312 28.688 30.875 1 73.25 532 ALA A O 1
ATOM 4219 N N . ASN A 1 533 ? 12.883 28.078 33 1 74.38 533 ASN A N 1
ATOM 4220 C CA . ASN A 1 533 ? 12.258 26.766 32.875 1 74.38 533 ASN A CA 1
ATOM 4221 C C . ASN A 1 533 ? 10.742 26.875 32.75 1 74.38 533 ASN A C 1
ATOM 4223 O O . ASN A 1 533 ? 10.133 26.156 31.953 1 74.38 533 ASN A O 1
ATOM 4227 N N . ILE A 1 534 ? 10.18 27.797 33.438 1 70.12 534 ILE A N 1
ATOM 4228 C CA . ILE A 1 534 ? 8.734 27.953 33.469 1 70.12 534 ILE A CA 1
ATOM 4229 C C . ILE A 1 534 ? 8.258 28.531 32.125 1 70.12 534 ILE A C 1
ATOM 4231 O O . ILE A 1 534 ? 7.199 28.141 31.625 1 70.12 534 ILE A O 1
ATOM 4235 N N . GLU A 1 535 ? 9.023 29.375 31.609 1 66.88 535 GLU A N 1
ATOM 4236 C CA . GLU A 1 535 ? 8.711 29.938 30.297 1 66.88 535 GLU A CA 1
ATOM 4237 C C . GLU A 1 535 ? 8.719 28.859 29.219 1 66.88 535 GLU A C 1
ATOM 4239 O O . GLU A 1 535 ? 7.844 28.828 28.359 1 66.88 535 GLU A O 1
ATOM 4244 N N . ARG A 1 536 ? 9.633 27.969 29.391 1 63.78 536 ARG A N 1
ATOM 4245 C CA . ARG A 1 536 ? 9.766 26.875 28.422 1 63.78 536 ARG A CA 1
ATOM 4246 C C . ARG A 1 536 ? 8.586 25.922 28.531 1 63.78 536 ARG A C 1
ATOM 4248 O O . ARG A 1 536 ? 8.109 25.406 27.516 1 63.78 536 ARG A O 1
ATOM 4255 N N . ARG A 1 537 ? 8.047 26.016 29.844 1 58.56 537 ARG A N 1
ATOM 4256 C CA . ARG A 1 537 ? 6.977 25.062 30.078 1 58.56 537 ARG A CA 1
ATOM 4257 C C . ARG A 1 537 ? 5.609 25.719 29.953 1 58.56 537 ARG A C 1
ATOM 4259 O O . ARG A 1 537 ? 4.578 25.062 30.062 1 58.56 537 ARG A O 1
ATOM 4266 N N . ALA A 1 538 ? 5.672 26.812 29.625 1 59.25 538 ALA A N 1
ATOM 4267 C CA . ALA A 1 538 ? 4.469 27.609 29.406 1 59.25 538 ALA A CA 1
ATOM 4268 C C . ALA A 1 538 ? 3.512 27.5 30.594 1 59.25 538 ALA A C 1
ATOM 4270 O O . ALA A 1 538 ? 2.305 27.328 30.406 1 59.25 538 ALA A O 1
ATOM 4271 N N . LEU A 1 539 ? 4.039 27.5 31.766 1 65.81 539 LEU A N 1
ATOM 4272 C CA . LEU A 1 539 ? 3.229 27.328 32.969 1 65.81 539 LEU A CA 1
ATOM 4273 C C . LEU A 1 539 ? 2.469 28.609 33.281 1 65.81 539 LEU A C 1
ATOM 4275 O O . LEU A 1 539 ? 1.424 28.578 33.938 1 65.81 539 LEU A O 1
ATOM 4279 N N . LEU A 1 540 ? 2.992 29.781 32.812 1 70.69 540 LEU A N 1
ATOM 4280 C CA . LEU A 1 540 ? 2.32 31.062 32.938 1 70.69 540 LEU A CA 1
ATOM 4281 C C . LEU A 1 540 ? 1.785 31.562 31.609 1 70.69 540 LEU A C 1
ATOM 4283 O O . LEU A 1 540 ? 2.561 31.844 30.688 1 70.69 540 LEU A O 1
ATOM 4287 N N . THR A 1 541 ? 0.528 31.5 31.531 1 68.94 541 THR A N 1
ATOM 4288 C CA . THR A 1 541 ? -0.084 31.984 30.297 1 68.94 541 THR A CA 1
ATOM 4289 C C . THR A 1 541 ? 0.128 33.5 30.156 1 68.94 541 THR A C 1
ATOM 4291 O O . THR A 1 541 ? 0.383 34.188 31.141 1 68.94 541 THR A O 1
ATOM 4294 N N . ASN A 1 542 ? 0.132 34.031 29.047 1 68.44 542 ASN A N 1
ATOM 4295 C CA . ASN A 1 542 ? 0.307 35.438 28.797 1 68.44 542 ASN A CA 1
ATOM 4296 C C . ASN A 1 542 ? -0.769 36.281 29.5 1 68.44 542 ASN A C 1
ATOM 4298 O O . ASN A 1 542 ? -0.512 37.406 29.938 1 68.44 542 ASN A O 1
ATOM 4302 N N . GLU A 1 543 ? -1.846 35.625 29.656 1 67.62 543 GLU A N 1
ATOM 4303 C CA . GLU A 1 543 ? -2.92 36.312 30.359 1 67.62 543 GLU A CA 1
ATOM 4304 C C . GLU A 1 543 ? -2.572 36.5 31.828 1 67.62 543 GLU A C 1
ATOM 4306 O O . GLU A 1 543 ? -2.785 37.594 32.375 1 67.62 543 GLU A O 1
ATOM 4311 N N . VAL A 1 544 ? -2.057 35.5 32.344 1 75.62 544 VAL A N 1
ATOM 4312 C CA . VAL A 1 544 ? -1.677 35.531 33.781 1 75.62 544 VAL A CA 1
ATOM 4313 C C . VAL A 1 544 ? -0.505 36.5 33.938 1 75.62 544 VAL A C 1
ATOM 4315 O O . VAL A 1 544 ? -0.487 37.281 34.906 1 75.62 544 VAL A O 1
ATOM 4318 N N . LYS A 1 545 ? 0.419 36.438 33.062 1 79.31 545 LYS A N 1
ATOM 4319 C CA . LYS A 1 545 ? 1.559 37.344 33.094 1 79.31 545 LYS A CA 1
ATOM 4320 C C . LYS A 1 545 ? 1.1 38.812 33.062 1 79.31 545 LYS A C 1
ATOM 4322 O O . LYS A 1 545 ? 1.59 39.656 33.844 1 79.31 545 LYS A O 1
ATOM 4327 N N . LEU A 1 546 ? 0.172 39.031 32.219 1 72.69 546 LEU A N 1
ATOM 4328 C CA . LEU A 1 546 ? -0.354 40.375 32.062 1 72.69 546 LEU A CA 1
ATOM 4329 C C . LEU A 1 546 ? -0.997 40.844 33.375 1 72.69 546 LEU A C 1
ATOM 4331 O O . LEU A 1 546 ? -0.726 41.969 33.844 1 72.69 546 LEU A O 1
ATOM 4335 N N . GLU A 1 547 ? -1.792 40.031 33.844 1 75.25 547 GLU A N 1
ATOM 4336 C CA . GLU A 1 547 ? -2.496 40.406 35.094 1 75.25 547 GLU A CA 1
ATOM 4337 C C . GLU A 1 547 ? -1.52 40.656 36.219 1 75.25 547 GLU A C 1
ATOM 4339 O O . GLU A 1 547 ? -1.71 41.562 37.031 1 75.25 547 GLU A O 1
ATOM 4344 N N . LEU A 1 548 ? -0.528 39.875 36.281 1 83.25 548 LEU A N 1
ATOM 4345 C CA . LEU A 1 548 ? 0.473 40.031 37.344 1 83.25 548 LEU A CA 1
ATOM 4346 C C . LEU A 1 548 ? 1.24 41.344 37.156 1 83.25 548 LEU A C 1
ATOM 4348 O O . LEU A 1 548 ? 1.51 42.031 38.156 1 83.25 548 LEU A O 1
ATOM 4352 N N . CYS A 1 549 ? 1.54 41.625 36 1 81.19 549 CYS A N 1
ATOM 4353 C CA . CYS A 1 549 ? 2.225 42.875 35.719 1 81.19 549 CYS A CA 1
ATOM 4354 C C . CYS A 1 549 ? 1.354 44.062 36.125 1 81.19 549 CYS A C 1
ATOM 4356 O O . CYS A 1 549 ? 1.846 45.031 36.719 1 81.19 549 CYS A O 1
ATOM 4358 N N . MET A 1 550 ? 0.08 43.938 35.875 1 75.88 550 MET A N 1
ATOM 4359 C CA . MET A 1 550 ? -0.851 45 36.25 1 75.88 550 MET A CA 1
ATOM 4360 C C . MET A 1 550 ? -0.949 45.125 37.781 1 75.88 550 MET A C 1
ATOM 4362 O O . MET A 1 550 ? -1.011 46.219 38.312 1 75.88 550 MET A O 1
ATOM 4366 N N . MET A 1 551 ? -0.943 44.062 38.406 1 81.56 551 MET A N 1
ATOM 4367 C CA . MET A 1 551 ? -0.982 44.062 39.875 1 81.56 551 MET A CA 1
ATOM 4368 C C . MET A 1 551 ? 0.277 44.719 40.438 1 81.56 551 MET A C 1
ATOM 4370 O O . MET A 1 551 ? 0.202 45.5 41.406 1 81.56 551 MET A O 1
ATOM 4374 N N . LEU A 1 552 ? 1.356 44.344 39.875 1 85.31 552 LEU A N 1
ATOM 4375 C CA . LEU A 1 552 ? 2.627 44.906 40.344 1 85.31 552 LEU A CA 1
ATOM 4376 C C . LEU A 1 552 ? 2.684 46.406 40.156 1 85.31 552 LEU A C 1
ATOM 4378 O O . LEU A 1 552 ? 3.174 47.125 41 1 85.31 552 LEU A O 1
ATOM 4382 N N . GLN A 1 553 ? 2.193 46.75 39.062 1 78.75 553 GLN A N 1
ATOM 4383 C CA . GLN A 1 553 ? 2.131 48.188 38.812 1 78.75 553 GLN A CA 1
ATOM 4384 C C . GLN A 1 553 ? 1.282 48.906 39.844 1 78.75 553 GLN A C 1
ATOM 4386 O O . GLN A 1 553 ? 1.662 49.969 40.344 1 78.75 553 GLN A O 1
ATOM 4391 N N . GLU A 1 554 ? 0.205 48.344 40.125 1 76.56 554 GLU A N 1
ATOM 4392 C CA . GLU A 1 554 ? -0.698 48.938 41.125 1 76.56 554 GLU A CA 1
ATOM 4393 C C . GLU A 1 554 ? -0.054 48.969 42.5 1 76.56 554 GLU A C 1
ATOM 4395 O O . GLU A 1 554 ? -0.143 49.969 43.219 1 76.56 554 GLU A O 1
ATOM 4400 N N . LEU A 1 555 ? 0.577 47.938 42.906 1 84.25 555 LEU A N 1
ATOM 4401 C CA . LEU A 1 555 ? 1.253 47.875 44.188 1 84.25 555 LEU A CA 1
ATOM 4402 C C . LEU A 1 555 ? 2.395 48.875 44.25 1 84.25 555 LEU A C 1
ATOM 4404 O O . LEU A 1 555 ? 2.592 49.5 45.312 1 84.25 555 LEU A O 1
ATOM 4408 N N . CYS A 1 556 ? 3.084 48.969 43.219 1 83.62 556 CYS A N 1
ATOM 4409 C CA . CYS A 1 556 ? 4.18 49.906 43.156 1 83.62 556 CYS A CA 1
ATOM 4410 C C . CYS A 1 556 ? 3.666 51.344 43.281 1 83.62 556 CYS A C 1
ATOM 4412 O O . CYS A 1 556 ? 4.219 52.125 44.062 1 83.62 556 CYS A O 1
ATOM 4414 N N . ASN A 1 557 ? 2.619 51.656 42.562 1 74.75 557 ASN A N 1
ATOM 4415 C CA . ASN A 1 557 ? 2.016 53 42.656 1 74.75 557 ASN A CA 1
ATOM 4416 C C . ASN A 1 557 ? 1.547 53.312 44.094 1 74.75 557 ASN A C 1
ATOM 4418 O O . ASN A 1 557 ? 1.741 54.406 44.594 1 74.75 557 ASN A O 1
ATOM 4422 N N . ASN A 1 558 ? 0.974 52.375 44.719 1 76.94 558 ASN A N 1
ATOM 4423 C CA . ASN A 1 558 ? 0.514 52.562 46.094 1 76.94 558 ASN A CA 1
ATOM 4424 C C . ASN A 1 558 ? 1.678 52.812 47.031 1 76.94 558 ASN A C 1
ATOM 4426 O O . ASN A 1 558 ? 1.585 53.656 47.938 1 76.94 558 ASN A O 1
ATOM 4430 N N . ASN A 1 559 ? 2.697 52.094 46.875 1 83.94 559 ASN A N 1
ATOM 4431 C CA . ASN A 1 559 ? 3.875 52.25 47.719 1 83.94 559 ASN A CA 1
ATOM 4432 C C . ASN A 1 559 ? 4.531 53.625 47.5 1 83.94 559 ASN A C 1
ATOM 4434 O O . ASN A 1 559 ? 5.012 54.219 48.438 1 83.94 559 ASN A O 1
ATOM 4438 N N . LEU A 1 560 ? 4.531 54 46.312 1 80.44 560 LEU A N 1
ATOM 4439 C CA . LEU A 1 560 ? 5.145 55.281 46 1 80.44 560 LEU A CA 1
ATOM 4440 C C . LEU A 1 560 ? 4.305 56.438 46.562 1 80.44 560 LEU A C 1
ATOM 4442 O O . LEU A 1 560 ? 4.844 57.438 47 1 80.44 560 LEU A O 1
ATOM 4446 N N . LYS A 1 561 ? 3.057 56.25 46.562 1 73.12 561 LYS A N 1
ATOM 4447 C CA . LYS A 1 561 ? 2.141 57.281 47.031 1 73.12 561 LYS A CA 1
ATOM 4448 C C . LYS A 1 561 ? 2.057 57.312 48.531 1 73.12 561 LYS A C 1
ATOM 4450 O O . LYS A 1 561 ? 2.035 58.375 49.156 1 73.12 561 LYS A O 1
ATOM 4455 N N . TYR A 1 562 ? 1.98 56.219 49.125 1 77.5 562 TYR A N 1
ATOM 4456 C CA . TYR A 1 562 ? 1.648 56.156 50.531 1 77.5 562 TYR A CA 1
ATOM 4457 C C . TYR A 1 562 ? 2.836 55.656 51.375 1 77.5 562 TYR A C 1
ATOM 4459 O O . TYR A 1 562 ? 2.822 55.75 52.594 1 77.5 562 TYR A O 1
ATOM 4467 N N . GLY A 1 563 ? 3.84 55.188 50.719 1 79.5 563 GLY A N 1
ATOM 4468 C CA . GLY A 1 563 ? 5.004 54.656 51.406 1 79.5 563 GLY A CA 1
ATOM 4469 C C . GLY A 1 563 ? 6.059 55.719 51.719 1 79.5 563 GLY A C 1
ATOM 4470 O O . GLY A 1 563 ? 5.977 56.812 51.219 1 79.5 563 GLY A O 1
ATOM 4471 N N . ALA A 1 564 ? 6.809 55.406 52.688 1 81.06 564 ALA A N 1
ATOM 4472 C CA . ALA A 1 564 ? 7.922 56.281 53.062 1 81.06 564 ALA A CA 1
ATOM 4473 C C . ALA A 1 564 ? 9.242 55.5 53.094 1 81.06 564 ALA A C 1
ATOM 4475 O O . ALA A 1 564 ? 9.266 54.312 53.406 1 81.06 564 ALA A O 1
ATOM 4476 N N . GLY A 1 565 ? 10.203 56.125 52.688 1 81.19 565 GLY A N 1
ATOM 4477 C CA . GLY A 1 565 ? 11.531 55.531 52.781 1 81.19 565 GLY A CA 1
ATOM 4478 C C . GLY A 1 565 ? 11.82 54.531 51.688 1 81.19 565 GLY A C 1
ATOM 4479 O O . GLY A 1 565 ? 11.258 54.594 50.594 1 81.19 565 GLY A O 1
ATOM 4480 N N . SER A 1 566 ? 12.625 53.562 52 1 86.94 566 SER A N 1
ATOM 4481 C CA . SER A 1 566 ? 13.062 52.562 51.031 1 86.94 566 SER A CA 1
ATOM 4482 C C . SER A 1 566 ? 12.094 51.375 51 1 86.94 566 SER A C 1
ATOM 4484 O O . SER A 1 566 ? 11.5 51 52 1 86.94 566 SER A O 1
ATOM 4486 N N . ALA A 1 567 ? 11.797 50.875 49.781 1 90.25 567 ALA A N 1
ATOM 4487 C CA . ALA A 1 567 ? 10.938 49.719 49.594 1 90.25 567 ALA A CA 1
ATOM 4488 C C . ALA A 1 567 ? 11.773 48.469 49.25 1 90.25 567 ALA A C 1
ATOM 4490 O O . ALA A 1 567 ? 12.773 48.562 48.531 1 90.25 567 ALA A O 1
ATOM 4491 N N . VAL A 1 568 ? 11.422 47.312 49.812 1 92.94 568 VAL A N 1
ATOM 4492 C CA . VAL A 1 568 ? 12.102 46.062 49.5 1 92.94 568 VAL A CA 1
ATOM 4493 C C . VAL A 1 568 ? 11.141 45.094 48.812 1 92.94 568 VAL A C 1
ATOM 4495 O O . VAL A 1 568 ? 10.094 44.75 49.344 1 92.94 568 VAL A O 1
ATOM 4498 N N . TRP A 1 569 ? 11.484 44.812 47.562 1 93.56 569 TRP A N 1
ATOM 4499 C CA . TRP A 1 569 ? 10.734 43.812 46.812 1 93.56 569 TRP A CA 1
ATOM 4500 C C . TRP A 1 569 ? 11.445 42.469 46.781 1 93.56 569 TRP A C 1
ATOM 4502 O O . TRP A 1 569 ? 12.656 42.406 46.531 1 93.56 569 TRP A O 1
ATOM 4512 N N . GLN A 1 570 ? 10.766 41.375 47.094 1 93.38 570 GLN A N 1
ATOM 4513 C CA . GLN A 1 570 ? 11.297 40 47.031 1 93.38 570 GLN A CA 1
ATOM 4514 C C . GLN A 1 570 ? 10.5 39.156 46.031 1 93.38 570 GLN A C 1
ATOM 4516 O O . GLN A 1 570 ? 9.281 39.031 46.156 1 93.38 570 GLN A O 1
ATOM 4521 N N . ILE A 1 571 ? 11.164 38.719 44.969 1 92.44 571 ILE A N 1
ATOM 4522 C CA . ILE A 1 571 ? 10.547 37.875 43.969 1 92.44 571 ILE A CA 1
ATOM 4523 C C . ILE A 1 571 ? 11.133 36.469 44.031 1 92.44 571 ILE A C 1
ATOM 4525 O O . ILE A 1 571 ? 12.336 36.281 43.812 1 92.44 571 ILE A O 1
ATOM 4529 N N . GLU A 1 572 ? 10.305 35.5 44.375 1 89.44 572 GLU A N 1
ATOM 4530 C CA . GLU A 1 572 ? 10.727 34.094 44.469 1 89.44 572 GLU A CA 1
ATOM 4531 C C . GLU A 1 572 ? 9.852 33.188 43.625 1 89.44 572 GLU A C 1
ATOM 4533 O O . GLU A 1 572 ? 8.625 33.156 43.781 1 89.44 572 GLU A O 1
ATOM 4538 N N . MET A 1 573 ? 10.523 32.594 42.75 1 87 573 MET A N 1
ATOM 4539 C CA . MET A 1 573 ? 9.836 31.641 41.906 1 87 573 MET A CA 1
ATOM 4540 C C . MET A 1 573 ? 10.406 30.234 42.125 1 87 573 MET A C 1
ATOM 4542 O O . MET A 1 573 ? 11.617 30.047 42.094 1 87 573 MET A O 1
ATOM 4546 N N . ASN A 1 574 ? 9.555 29.188 42.531 1 80.62 574 ASN A N 1
ATOM 4547 C CA . ASN A 1 574 ? 9.93 27.781 42.656 1 80.62 574 ASN A CA 1
ATOM 4548 C C . ASN A 1 574 ? 9 26.891 41.844 1 80.62 574 ASN A C 1
ATOM 4550 O O . ASN A 1 574 ? 8.148 27.391 41.094 1 80.62 574 ASN A O 1
ATOM 4554 N N . ALA A 1 575 ? 9.281 25.531 41.906 1 78.56 575 ALA A N 1
ATOM 4555 C CA . ALA A 1 575 ? 8.492 24.578 41.125 1 78.56 575 ALA A CA 1
ATOM 4556 C C . ALA A 1 575 ? 7.016 24.641 41.531 1 78.56 575 ALA A C 1
ATOM 4558 O O . ALA A 1 575 ? 6.137 24.344 40.688 1 78.56 575 ALA A O 1
ATOM 4559 N N . ALA A 1 576 ? 6.781 25.172 42.719 1 78.25 576 ALA A N 1
ATOM 4560 C CA . ALA A 1 576 ? 5.422 25.141 43.25 1 78.25 576 ALA A CA 1
ATOM 4561 C C . ALA A 1 576 ? 4.66 26.406 42.906 1 78.25 576 ALA A C 1
ATOM 4563 O O . ALA A 1 576 ? 3.43 26.406 42.812 1 78.25 576 ALA A O 1
ATOM 4564 N N . GLY A 1 577 ? 5.41 27.453 42.719 1 86.25 577 GLY A N 1
ATOM 4565 C CA . GLY A 1 577 ? 4.688 28.688 42.438 1 86.25 577 GLY A CA 1
ATOM 4566 C C . GLY A 1 577 ? 5.574 29.906 42.438 1 86.25 577 GLY A C 1
ATOM 4567 O O . GLY A 1 577 ? 6.805 29.797 42.469 1 86.25 577 GLY A O 1
ATOM 4568 N N . LEU A 1 578 ? 4.918 31.047 42.219 1 88.25 578 LEU A N 1
ATOM 4569 C CA . LEU A 1 578 ? 5.551 32.375 42.219 1 88.25 578 LEU A CA 1
ATOM 4570 C C . LEU A 1 578 ? 5.047 33.219 43.375 1 88.25 578 LEU A C 1
ATOM 4572 O O . LEU A 1 578 ? 3.85 33.219 43.688 1 88.25 578 LEU A O 1
ATOM 4576 N N . GLU A 1 579 ? 6.023 33.75 44.188 1 90.94 579 GLU A N 1
ATOM 4577 C CA . GLU A 1 579 ? 5.691 34.656 45.281 1 90.94 579 GLU A CA 1
ATOM 4578 C C . GLU A 1 579 ? 6.402 36 45.094 1 90.94 579 GLU A C 1
ATOM 4580 O O . GLU A 1 579 ? 7.621 36.062 44.938 1 90.94 579 GLU A O 1
ATOM 4585 N N . ILE A 1 580 ? 5.637 37.062 45.062 1 91.56 580 ILE A N 1
ATOM 4586 C CA . ILE A 1 580 ? 6.156 38.438 45.031 1 91.56 580 ILE A CA 1
ATOM 4587 C C . ILE A 1 580 ? 5.738 39.156 46.281 1 91.56 580 ILE A C 1
ATOM 4589 O O . ILE A 1 580 ? 4.547 39.25 46.594 1 91.56 580 ILE A O 1
ATOM 4593 N N . SER A 1 581 ? 6.711 39.656 47.031 1 92.44 581 SER A N 1
ATOM 4594 C CA . SER A 1 581 ? 6.398 40.344 48.281 1 92.44 581 SER A CA 1
ATOM 4595 C C . SER A 1 581 ? 7.02 41.719 48.312 1 92.44 581 SER A C 1
ATOM 4597 O O . SER A 1 581 ? 8.094 41.938 47.75 1 92.44 581 SER A O 1
ATOM 4599 N N . LEU A 1 582 ? 6.316 42.688 48.844 1 92.69 582 LEU A N 1
ATOM 4600 C CA . LEU A 1 582 ? 6.73 44.062 49.062 1 92.69 582 LEU A CA 1
ATOM 4601 C C . LEU A 1 582 ? 6.75 44.406 50.562 1 92.69 582 LEU A C 1
ATOM 4603 O O . LEU A 1 582 ? 5.797 44.094 51.281 1 92.69 582 LEU A O 1
ATOM 4607 N N . THR A 1 583 ? 7.891 44.875 51.094 1 89.75 583 THR A N 1
ATOM 4608 C CA . THR A 1 583 ? 8.016 45.375 52.438 1 89.75 583 THR A CA 1
ATOM 4609 C C . THR A 1 583 ? 8.516 46.844 52.438 1 89.75 583 THR A C 1
ATOM 4611 O O . THR A 1 583 ? 9.422 47.188 51.688 1 89.75 583 THR A O 1
ATOM 4614 N N . GLY A 1 584 ? 7.805 47.656 53.125 1 85.19 584 GLY A N 1
ATOM 4615 C CA . GLY A 1 584 ? 8.211 49.031 53.219 1 85.19 584 GLY A CA 1
ATOM 4616 C C . GLY A 1 584 ? 7.586 49.75 54.406 1 85.19 584 GLY A C 1
ATOM 4617 O O . GLY A 1 584 ? 6.891 49.125 55.219 1 85.19 584 GLY A O 1
ATOM 4618 N N . LYS A 1 585 ? 8.062 51.062 54.625 1 81.69 585 LYS A N 1
ATOM 4619 C CA . LYS A 1 585 ? 7.52 51.906 55.688 1 81.69 585 LYS A CA 1
ATOM 4620 C C . LYS A 1 585 ? 6.316 52.688 55.188 1 81.69 585 LYS A C 1
ATOM 4622 O O . LYS A 1 585 ? 6.211 53 54 1 81.69 585 LYS A O 1
ATOM 4627 N N . SER A 1 586 ? 5.25 52.844 55.906 1 74.5 586 SER A N 1
ATOM 4628 C CA . SER A 1 586 ? 4.051 53.594 55.531 1 74.5 586 SER A CA 1
ATOM 4629 C C . SER A 1 586 ? 3.977 54.938 56.281 1 74.5 586 SER A C 1
ATOM 4631 O O . SER A 1 586 ? 4.418 55.031 57.406 1 74.5 586 SER A O 1
ATOM 4633 N N . LYS A 1 587 ? 3.746 56 55.594 1 66.81 587 LYS A N 1
ATOM 4634 C CA . LYS A 1 587 ? 3.426 57.281 56.25 1 66.81 587 LYS A CA 1
ATOM 4635 C C . LYS A 1 587 ? 2.178 57.125 57.094 1 66.81 587 LYS A C 1
ATOM 4637 O O . LYS A 1 587 ? 1.271 56.375 56.781 1 66.81 587 LYS A O 1
ATOM 4642 N N . ALA A 1 588 ? 2.15 57.406 58.375 1 53.53 588 ALA A N 1
ATOM 4643 C CA . ALA A 1 588 ? 1.166 57.219 59.469 1 53.53 588 ALA A CA 1
ATOM 4644 C C . ALA A 1 588 ? -0.252 57.438 58.938 1 53.53 588 ALA A C 1
ATOM 4646 O O . ALA A 1 588 ? -1.199 57.562 59.719 1 53.53 588 ALA A O 1
ATOM 4647 N N . ARG A 1 589 ? -0.505 57.75 57.75 1 50.91 589 ARG A N 1
ATOM 4648 C CA . ARG A 1 589 ? -1.897 58.156 57.625 1 50.91 589 ARG A CA 1
ATOM 4649 C C . ARG A 1 589 ? -2.844 57 57.844 1 50.91 589 ARG A C 1
ATOM 4651 O O . ARG A 1 589 ? -2.461 55.844 57.656 1 50.91 589 ARG A O 1
ATOM 4658 N N . LYS A 1 590 ? -4.199 57.312 58.094 1 49.22 590 LYS A N 1
ATOM 4659 C CA . LYS A 1 590 ? -5.5 56.688 58.344 1 49.22 590 LYS A CA 1
ATOM 4660 C C . LYS A 1 590 ? -5.742 55.531 57.375 1 49.22 590 LYS A C 1
ATOM 4662 O O . LYS A 1 590 ? -5.152 55.469 56.312 1 49.22 590 LYS A O 1
ATOM 4667 N N . ASN A 1 591 ? -6.645 54.531 57.812 1 44.19 591 ASN A N 1
ATOM 4668 C CA . ASN A 1 591 ? -7.281 53.312 57.344 1 44.19 591 ASN A CA 1
ATOM 4669 C C . ASN A 1 591 ? -7.695 53.406 55.875 1 44.19 591 ASN A C 1
ATOM 4671 O O . ASN A 1 591 ? -8.844 53.75 55.562 1 44.19 591 ASN A O 1
ATOM 4675 N N . HIS A 1 592 ? -7.141 54 55.031 1 41 592 HIS A N 1
ATOM 4676 C CA . HIS A 1 592 ? -7.832 54.125 53.75 1 41 592 HIS A CA 1
ATOM 4677 C C . HIS A 1 592 ? -7.949 52.75 53.094 1 41 592 HIS A C 1
ATOM 4679 O O . HIS A 1 592 ? -6.977 52.25 52.531 1 41 592 HIS A O 1
ATOM 4685 N N . SER A 1 593 ? -8.625 51.844 53.562 1 48.78 593 SER A N 1
ATOM 4686 C CA . SER A 1 593 ? -9.086 50.594 52.969 1 48.78 593 SER A CA 1
ATOM 4687 C C . SER A 1 593 ? -9.438 50.781 51.5 1 48.78 593 SER A C 1
ATOM 4689 O O . SER A 1 593 ? -10.594 50.625 51.094 1 48.78 593 SER A O 1
ATOM 4691 N N . GLY A 1 594 ? -9.062 51.75 50.656 1 50.44 594 GLY A N 1
ATOM 4692 C CA . GLY A 1 594 ? -9.797 52.281 49.531 1 50.44 594 GLY A CA 1
ATOM 4693 C C . GLY A 1 594 ? -9.75 51.406 48.312 1 50.44 594 GLY A C 1
ATOM 4694 O O . GLY A 1 594 ? -9.281 50.25 48.375 1 50.44 594 GLY A O 1
ATOM 4695 N N . LYS A 1 595 ? -10.047 51.844 47.062 1 59.75 595 LYS A N 1
ATOM 4696 C CA . LYS A 1 595 ? -10.336 51.344 45.719 1 59.75 595 LYS A CA 1
ATOM 4697 C C . LYS A 1 595 ? -9.148 50.594 45.156 1 59.75 595 LYS A C 1
ATOM 4699 O O . LYS A 1 595 ? -9.328 49.594 44.438 1 59.75 595 LYS A O 1
ATOM 4704 N N . GLY A 1 596 ? -7.965 50.781 45.75 1 64.19 596 GLY A N 1
ATOM 4705 C CA . GLY A 1 596 ? -6.801 50.125 45.156 1 64.19 596 GLY A CA 1
ATOM 4706 C C . GLY A 1 596 ? -6.633 48.688 45.625 1 64.19 596 GLY A C 1
ATOM 4707 O O . GLY A 1 596 ? -6.324 47.812 44.812 1 64.19 596 GLY A O 1
ATOM 4708 N N . ALA A 1 597 ? -6.816 48.469 46.969 1 73.94 597 ALA A N 1
ATOM 4709 C CA . ALA A 1 597 ? -6.688 47.125 47.531 1 73.94 597 ALA A CA 1
ATOM 4710 C C . ALA A 1 597 ? -7.77 46.219 46.969 1 73.94 597 ALA A C 1
ATOM 4712 O O . ALA A 1 597 ? -7.512 45.031 46.719 1 73.94 597 ALA A O 1
ATOM 4713 N N . GLU A 1 598 ? -8.859 46.75 46.75 1 76.88 598 GLU A N 1
ATOM 4714 C CA . GLU A 1 598 ? -9.953 45.969 46.188 1 76.88 598 GLU A CA 1
ATOM 4715 C C . GLU A 1 598 ? -9.664 45.594 44.719 1 76.88 598 GLU A C 1
ATOM 4717 O O . GLU A 1 598 ? -9.969 44.469 44.312 1 76.88 598 GLU A O 1
ATOM 4722 N N . THR A 1 599 ? -9.07 46.469 44.031 1 76 599 THR A N 1
ATOM 4723 C CA . THR A 1 599 ? -8.703 46.188 42.656 1 76 599 THR A CA 1
ATOM 4724 C C . THR A 1 599 ? -7.668 45.062 42.562 1 76 599 THR A C 1
ATOM 4726 O O . THR A 1 599 ? -7.742 44.188 41.688 1 76 599 THR A O 1
ATOM 4729 N N . LEU A 1 600 ? -6.785 45.062 43.5 1 82.38 600 LEU A N 1
ATOM 4730 C CA . LEU A 1 600 ? -5.738 44.062 43.531 1 82.38 600 LEU A CA 1
ATOM 4731 C C . LEU A 1 600 ? -6.312 42.688 43.906 1 82.38 600 LEU A C 1
ATOM 4733 O O . LEU A 1 600 ? -5.922 41.688 43.312 1 82.38 600 LEU A O 1
ATOM 4737 N N . ARG A 1 601 ? -7.27 42.688 44.781 1 83.5 601 ARG A N 1
ATOM 4738 C CA . ARG A 1 601 ? -7.918 41.438 45.188 1 83.5 601 ARG A CA 1
ATOM 4739 C C . ARG A 1 601 ? -8.734 40.875 44.031 1 83.5 601 ARG A C 1
ATOM 4741 O O . ARG A 1 601 ? -8.719 39.656 43.781 1 83.5 601 ARG A O 1
ATOM 4748 N N . ARG A 1 602 ? -9.328 41.719 43.344 1 80.75 602 ARG A N 1
ATOM 4749 C CA . ARG A 1 602 ? -10.133 41.281 42.219 1 80.75 602 ARG A CA 1
ATOM 4750 C C . ARG A 1 602 ? -9.258 40.688 41.094 1 80.75 602 ARG A C 1
ATOM 4752 O O . ARG A 1 602 ? -9.602 39.688 40.5 1 80.75 602 ARG A O 1
ATOM 4759 N N . ARG A 1 603 ? -8.211 41.312 40.844 1 77.94 603 ARG A N 1
ATOM 4760 C CA . ARG A 1 603 ? -7.285 40.844 39.812 1 77.94 603 ARG A CA 1
ATOM 4761 C C . ARG A 1 603 ? -6.656 39.5 40.219 1 77.94 603 ARG A C 1
ATOM 4763 O O . ARG A 1 603 ? -6.457 38.625 39.375 1 77.94 603 ARG A O 1
ATOM 4770 N N . ALA A 1 604 ? -6.359 39.406 41.531 1 84.31 604 ALA A N 1
ATOM 4771 C CA . ALA A 1 604 ? -5.801 38.156 42.031 1 84.31 604 ALA A CA 1
ATOM 4772 C C . ALA A 1 604 ? -6.789 37.031 41.875 1 84.31 604 ALA A C 1
ATOM 4774 O O . ALA A 1 604 ? -6.406 35.906 41.5 1 84.31 604 ALA A O 1
ATOM 4775 N N . GLU A 1 605 ? -7.957 37.281 42.031 1 81.06 605 GLU A N 1
ATOM 4776 C CA . GLU A 1 605 ? -8.992 36.25 41.906 1 81.06 605 GLU A CA 1
ATOM 4777 C C . GLU A 1 605 ? -9.133 35.812 40.438 1 81.06 605 GLU A C 1
ATOM 4779 O O . GLU A 1 605 ? -9.328 34.625 40.188 1 81.06 605 GLU A O 1
ATOM 4784 N N . LYS A 1 606 ? -8.953 36.688 39.594 1 72.31 606 LYS A N 1
ATOM 4785 C CA . LYS A 1 606 ? -9.094 36.375 38.156 1 72.31 606 LYS A CA 1
ATOM 4786 C C . LYS A 1 606 ? -7.977 35.438 37.688 1 72.31 606 LYS A C 1
ATOM 4788 O O . LYS A 1 606 ? -8.172 34.656 36.781 1 72.31 606 LYS A O 1
ATOM 4793 N N . THR A 1 607 ? -6.848 35.531 38.25 1 75.38 607 THR A N 1
ATOM 4794 C CA . THR A 1 607 ? -5.676 34.781 37.781 1 75.38 607 THR A CA 1
ATOM 4795 C C . THR A 1 607 ? -5.434 33.562 38.656 1 75.38 607 THR A C 1
ATOM 4797 O O . THR A 1 607 ? -4.527 32.75 38.406 1 75.38 607 THR A O 1
ATOM 4800 N N . GLY A 1 608 ? -6.223 33.406 39.625 1 78.88 608 GLY A N 1
ATOM 4801 C CA . GLY A 1 608 ? -6.02 32.312 40.594 1 78.88 608 GLY A CA 1
ATOM 4802 C C . GLY A 1 608 ? -4.898 32.562 41.562 1 78.88 608 GLY A C 1
ATOM 4803 O O . GLY A 1 608 ? -4.395 31.656 42.219 1 78.88 608 GLY A O 1
ATOM 4804 N N . ALA A 1 609 ? -4.5 33.781 41.625 1 84.38 609 ALA A N 1
ATOM 4805 C CA . ALA A 1 609 ? -3.453 34.188 42.562 1 84.38 609 ALA A CA 1
ATOM 4806 C C . ALA A 1 609 ? -4.047 34.594 43.906 1 84.38 609 ALA A C 1
ATOM 4808 O O . ALA A 1 609 ? -5.266 34.75 44.031 1 84.38 609 ALA A O 1
ATOM 4809 N N . THR A 1 610 ? -3.258 34.594 45.031 1 88 610 THR A N 1
ATOM 4810 C CA . THR A 1 610 ? -3.639 35.094 46.344 1 88 610 THR A CA 1
ATOM 4811 C C . THR A 1 610 ? -2.908 36.406 46.656 1 88 610 THR A C 1
ATOM 4813 O O . THR A 1 610 ? -1.724 36.531 46.344 1 88 610 THR A O 1
ATOM 4816 N N . PHE A 1 611 ? -3.67 37.406 47.094 1 89.75 611 PHE A N 1
ATOM 4817 C CA . PHE A 1 611 ? -3.127 38.688 47.5 1 89.75 611 PHE A CA 1
ATOM 4818 C C . PHE A 1 611 ? -3.338 38.938 48.969 1 89.75 611 PHE A C 1
ATOM 4820 O O . PHE A 1 611 ? -4.453 38.781 49.469 1 89.75 611 PHE A O 1
ATOM 4827 N N . GLU A 1 612 ? -2.279 39.156 49.75 1 88.5 612 GLU A N 1
ATOM 4828 C CA . GLU A 1 612 ? -2.318 39.469 51.156 1 88.5 612 GLU A CA 1
ATOM 4829 C C . GLU A 1 612 ? -1.633 40.781 51.469 1 88.5 612 GLU A C 1
ATOM 4831 O O . GLU A 1 612 ? -0.585 41.094 50.875 1 88.5 612 GLU A O 1
ATOM 4836 N N . GLU A 1 613 ? -2.289 41.656 52.094 1 86.38 613 GLU A N 1
ATOM 4837 C CA . GLU A 1 613 ? -1.729 42.938 52.5 1 86.38 613 GLU A CA 1
ATOM 4838 C C . GLU A 1 613 ? -1.848 43.156 54 1 86.38 613 GLU A C 1
ATOM 4840 O O . GLU A 1 613 ? -2.869 42.812 54.625 1 86.38 613 GLU A O 1
ATOM 4845 N N . THR A 1 614 ? -0.752 43.438 54.75 1 81.19 614 THR A N 1
ATOM 4846 C CA . THR A 1 614 ? -0.747 43.75 56.188 1 81.19 614 THR A CA 1
ATOM 4847 C C . THR A 1 614 ? -0.079 45.094 56.469 1 81.19 614 THR A C 1
ATOM 4849 O O . THR A 1 614 ? 0.985 45.375 55.906 1 81.19 614 THR A O 1
ATOM 4852 N N . SER A 1 615 ? -0.835 45.969 57 1 75.56 615 SER A N 1
ATOM 4853 C CA . SER A 1 615 ? -0.297 47.25 57.438 1 75.56 615 SER A CA 1
ATOM 4854 C C . SER A 1 615 ? -0.279 47.375 58.938 1 75.56 615 SER A C 1
ATOM 4856 O O . SER A 1 615 ? -1.331 47.344 59.594 1 75.56 615 SER A O 1
ATOM 4858 N N . VAL A 1 616 ? 0.801 47.188 59.75 1 70.69 616 VAL A N 1
ATOM 4859 C CA . VAL A 1 616 ? 0.928 47.312 61.219 1 70.69 616 VAL A CA 1
ATOM 4860 C C . VAL A 1 616 ? 1.798 48.531 61.531 1 70.69 616 VAL A C 1
ATOM 4862 O O . VAL A 1 616 ? 2.965 48.594 61.125 1 70.69 616 VAL A O 1
ATOM 4865 N N . SER A 1 617 ? 1.319 49.531 62.344 1 71.75 617 SER A N 1
ATOM 4866 C CA . SER A 1 617 ? 1.985 50.75 62.75 1 71.75 617 SER A CA 1
ATOM 4867 C C . SER A 1 617 ? 2.641 51.438 61.562 1 71.75 617 SER A C 1
ATOM 4869 O O . SER A 1 617 ? 1.959 51.844 60.625 1 71.75 617 SER A O 1
ATOM 4871 N N . ASN A 1 618 ? 3.959 51.469 61.438 1 74.94 618 ASN A N 1
ATOM 4872 C CA . ASN A 1 618 ? 4.711 52.219 60.438 1 74.94 618 ASN A CA 1
ATOM 4873 C C . ASN A 1 618 ? 5.312 51.281 59.406 1 74.94 618 ASN A C 1
ATOM 4875 O O . ASN A 1 618 ? 6.215 51.688 58.656 1 74.94 618 ASN A O 1
ATOM 4879 N N . SER A 1 619 ? 4.641 50.031 59.406 1 79.44 619 SER A N 1
ATOM 4880 C CA . SER A 1 619 ? 5.207 49.062 58.469 1 79.44 619 SER A CA 1
ATOM 4881 C C . SER A 1 619 ? 4.133 48.531 57.531 1 79.44 619 SER A C 1
ATOM 4883 O O . SER A 1 619 ? 3.012 48.25 57.969 1 79.44 619 SER A O 1
ATOM 4885 N N . TYR A 1 620 ? 4.398 48.438 56.219 1 84.25 620 TYR A N 1
ATOM 4886 C CA . TYR A 1 620 ? 3.496 47.906 55.219 1 84.25 620 TYR A CA 1
ATOM 4887 C C . TYR A 1 620 ? 4.09 46.688 54.531 1 84.25 620 TYR A C 1
ATOM 4889 O O . TYR A 1 620 ? 5.266 46.688 54.156 1 84.25 620 TYR A O 1
ATOM 4897 N N . LYS A 1 621 ? 3.336 45.562 54.594 1 87.81 621 LYS A N 1
ATOM 4898 C CA . LYS A 1 621 ? 3.738 44.344 53.875 1 87.81 621 LYS A CA 1
ATOM 4899 C C . LYS A 1 621 ? 2.627 43.844 52.969 1 87.81 621 LYS A C 1
ATOM 4901 O O . LYS A 1 621 ? 1.458 43.812 53.344 1 87.81 621 LYS A O 1
ATOM 4906 N N . ALA A 1 622 ? 2.988 43.594 51.656 1 89.19 622 ALA A N 1
ATOM 4907 C CA . ALA A 1 622 ? 2.053 43 50.688 1 89.19 622 ALA A CA 1
ATOM 4908 C C . ALA A 1 622 ? 2.682 41.812 49.969 1 89.19 622 ALA A C 1
ATOM 4910 O O . ALA A 1 622 ? 3.891 41.812 49.719 1 89.19 622 ALA A O 1
ATOM 4911 N N . ALA A 1 623 ? 1.865 40.75 49.688 1 91.5 623 ALA A N 1
ATOM 4912 C CA . ALA A 1 623 ? 2.387 39.594 49 1 91.5 623 ALA A CA 1
ATOM 4913 C C . ALA A 1 623 ? 1.389 39.062 47.969 1 91.5 623 ALA A C 1
ATOM 4915 O O . ALA A 1 623 ? 0.183 39.031 48.25 1 91.5 623 ALA A O 1
ATOM 4916 N N . ILE A 1 624 ? 1.898 38.812 46.75 1 91.5 624 ILE A N 1
ATOM 4917 C CA . ILE A 1 624 ? 1.149 38.156 45.688 1 91.5 624 ILE A CA 1
ATOM 4918 C C . ILE A 1 624 ? 1.698 36.75 45.5 1 91.5 624 ILE A C 1
ATOM 4920 O O . ILE A 1 624 ? 2.908 36.562 45.344 1 91.5 624 ILE A O 1
ATOM 4924 N N . ARG A 1 625 ? 0.783 35.688 45.531 1 91.81 625 ARG A N 1
ATOM 4925 C CA . ARG A 1 625 ? 1.191 34.312 45.312 1 91.81 625 ARG A CA 1
ATOM 4926 C C . ARG A 1 625 ? 0.385 33.656 44.219 1 91.81 625 ARG A C 1
ATOM 4928 O O . ARG A 1 625 ? -0.837 33.781 44.156 1 91.81 625 ARG A O 1
ATOM 4935 N N . VAL A 1 626 ? 1.182 33.094 43.344 1 88.06 626 VAL A N 1
ATOM 4936 C CA . VAL A 1 626 ? 0.569 32.312 42.281 1 88.06 626 VAL A CA 1
ATOM 4937 C C . VAL A 1 626 ? 1.056 30.875 42.344 1 88.06 626 VAL A C 1
ATOM 4939 O O . VAL A 1 626 ? 2.26 30.625 42.438 1 88.06 626 VAL A O 1
ATOM 4942 N N . LYS A 1 627 ? 0.128 29.844 42.25 1 84.31 627 LYS A N 1
ATOM 4943 C CA . LYS A 1 627 ? 0.48 28.422 42.25 1 84.31 627 LYS A CA 1
ATOM 4944 C C . LYS A 1 627 ? 0.481 27.859 40.844 1 84.31 627 LYS A C 1
ATOM 4946 O O . LYS A 1 627 ? -0.375 28.203 40.031 1 84.31 627 LYS A O 1
ATOM 4951 N N . PHE A 1 628 ? 1.505 27.188 40.656 1 78.19 628 PHE A N 1
ATOM 4952 C CA . PHE A 1 628 ? 1.584 26.531 39.344 1 78.19 628 PHE A CA 1
ATOM 4953 C C . PHE A 1 628 ? 0.92 25.156 39.406 1 78.19 628 PHE A C 1
ATOM 4955 O O . PHE A 1 628 ? 0.962 24.484 40.438 1 78.19 628 PHE A O 1
ATOM 4962 N N . MET B 1 1 ? 1.667 33.062 -23.141 1 21.28 1 MET B N 1
ATOM 4963 C CA . MET B 1 1 ? 0.44 32.344 -23.484 1 21.28 1 MET B CA 1
ATOM 4964 C C . MET B 1 1 ? 0.548 30.875 -23.094 1 21.28 1 MET B C 1
ATOM 4966 O O . MET B 1 1 ? 0.893 30.031 -23.922 1 21.28 1 MET B O 1
ATOM 4970 N N . SER B 1 2 ? 1.192 30.469 -22.031 1 26.88 2 SER B N 1
ATOM 4971 C CA . SER B 1 2 ? 1.684 29.156 -21.609 1 26.88 2 SER B CA 1
ATOM 4972 C C . SER B 1 2 ? 0.532 28.188 -21.359 1 26.88 2 SER B C 1
ATOM 4974 O O . SER B 1 2 ? -0.306 28.422 -20.484 1 26.88 2 SER B O 1
ATOM 4976 N N . PHE B 1 3 ? -0.011 27.578 -22.516 1 27.69 3 PHE B N 1
ATOM 4977 C CA . PHE B 1 3 ? -1.069 26.609 -22.734 1 27.69 3 PHE B CA 1
ATOM 4978 C C . PHE B 1 3 ? -0.954 25.453 -21.75 1 27.69 3 PHE B C 1
ATOM 4980 O O . PHE B 1 3 ? 0.121 24.859 -21.578 1 27.69 3 PHE B O 1
ATOM 4987 N N . SER B 1 4 ? -1.859 25.438 -20.719 1 28.16 4 SER B N 1
ATOM 4988 C CA . SER B 1 4 ? -2.176 24.625 -19.547 1 28.16 4 SER B CA 1
ATOM 4989 C C . SER B 1 4 ? -2.502 23.188 -19.953 1 28.16 4 SER B C 1
ATOM 4991 O O . SER B 1 4 ? -3.584 22.906 -20.469 1 28.16 4 SER B O 1
ATOM 4993 N N . ALA B 1 5 ? -1.562 22.438 -20.516 1 29.28 5 ALA B N 1
ATOM 4994 C CA . ALA B 1 5 ? -1.533 21.047 -20.922 1 29.28 5 ALA B CA 1
ATOM 4995 C C . ALA B 1 5 ? -2.08 20.141 -19.812 1 29.28 5 ALA B C 1
ATOM 4997 O O . ALA B 1 5 ? -2.012 18.906 -19.922 1 29.28 5 ALA B O 1
ATOM 4998 N N . ARG B 1 6 ? -2.389 20.703 -18.547 1 33.69 6 ARG B N 1
ATOM 4999 C CA . ARG B 1 6 ? -2.791 19.938 -17.375 1 33.69 6 ARG B CA 1
ATOM 5000 C C . ARG B 1 6 ? -4.121 19.234 -17.609 1 33.69 6 ARG B C 1
ATOM 5002 O O . ARG B 1 6 ? -4.414 18.219 -16.969 1 33.69 6 ARG B O 1
ATOM 5009 N N . HIS B 1 7 ? -5.137 19.828 -18.422 1 33.34 7 HIS B N 1
ATOM 5010 C CA . HIS B 1 7 ? -6.523 19.375 -18.391 1 33.34 7 HIS B CA 1
ATOM 5011 C C . HIS B 1 7 ? -6.723 18.156 -19.281 1 33.34 7 HIS B C 1
ATOM 5013 O O . HIS B 1 7 ? -7.734 17.469 -19.172 1 33.34 7 HIS B O 1
ATOM 5019 N N . LEU B 1 8 ? -5.977 18.125 -20.453 1 29.06 8 LEU B N 1
ATOM 5020 C CA . LEU B 1 8 ? -6.402 17.188 -21.484 1 29.06 8 LEU B CA 1
ATOM 5021 C C . LEU B 1 8 ? -6.074 15.75 -21.094 1 29.06 8 LEU B C 1
ATOM 5023 O O . LEU B 1 8 ? -6.809 14.82 -21.438 1 29.06 8 LEU B O 1
ATOM 5027 N N . PHE B 1 9 ? -4.945 15.664 -20.438 1 30.86 9 PHE B N 1
ATOM 5028 C CA . PHE B 1 9 ? -4.523 14.273 -20.297 1 30.86 9 PHE B CA 1
ATOM 5029 C C . PHE B 1 9 ? -5.477 13.508 -19.391 1 30.86 9 PHE B C 1
ATOM 5031 O O . PHE B 1 9 ? -5.527 12.273 -19.422 1 30.86 9 PHE B O 1
ATOM 5038 N N . SER B 1 10 ? -6.141 14.266 -18.422 1 34.75 10 SER B N 1
ATOM 5039 C CA . SER B 1 10 ? -6.777 13.492 -17.375 1 34.75 10 SER B CA 1
ATOM 5040 C C . SER B 1 10 ? -8.07 12.844 -17.859 1 34.75 10 SER B C 1
ATOM 5042 O O . SER B 1 10 ? -8.422 11.75 -17.422 1 34.75 10 SER B O 1
ATOM 5044 N N . ARG B 1 11 ? -8.906 13.547 -18.75 1 36.91 11 ARG B N 1
ATOM 5045 C CA . ARG B 1 11 ? -10.25 13.039 -19.031 1 36.91 11 ARG B CA 1
ATOM 5046 C C . ARG B 1 11 ? -10.195 11.867 -20 1 36.91 11 ARG B C 1
ATOM 5048 O O . ARG B 1 11 ? -10.969 10.914 -19.875 1 36.91 11 ARG B O 1
ATOM 5055 N N . LEU B 1 12 ? -9.414 12 -21.094 1 33.59 12 LEU B N 1
ATOM 5056 C CA . LEU B 1 12 ? -9.547 11.047 -22.188 1 33.59 12 LEU B CA 1
ATOM 5057 C C . LEU B 1 12 ? -8.906 9.711 -21.812 1 33.59 12 LEU B C 1
ATOM 5059 O O . LEU B 1 12 ? -9.383 8.656 -22.25 1 33.59 12 LEU B O 1
ATOM 5063 N N . PHE B 1 13 ? -7.848 9.828 -21.094 1 33.28 13 PHE B N 1
ATOM 5064 C CA . PHE B 1 13 ? -7.156 8.562 -20.875 1 33.28 13 PHE B CA 1
ATOM 5065 C C . PHE B 1 13 ? -7.969 7.656 -19.953 1 33.28 13 PHE B C 1
ATOM 5067 O O . PHE B 1 13 ? -8.039 6.445 -20.172 1 33.28 13 PHE B O 1
ATOM 5074 N N . LEU B 1 14 ? -8.695 8.289 -19 1 33.66 14 LEU B N 1
ATOM 5075 C CA . LEU B 1 14 ? -9.445 7.438 -18.078 1 33.66 14 LEU B CA 1
ATOM 5076 C C . LEU B 1 14 ? -10.672 6.848 -18.766 1 33.66 14 LEU B C 1
ATOM 5078 O O . LEU B 1 14 ? -11.039 5.699 -18.5 1 33.66 14 LEU B O 1
ATOM 5082 N N . ARG B 1 15 ? -11.305 7.598 -19.688 1 33.78 15 ARG B N 1
ATOM 5083 C CA . ARG B 1 15 ? -12.492 7.07 -20.344 1 33.78 15 ARG B CA 1
ATOM 5084 C C . ARG B 1 15 ? -12.141 5.906 -21.266 1 33.78 15 ARG B C 1
ATOM 5086 O O . ARG B 1 15 ? -12.859 4.91 -21.312 1 33.78 15 ARG B O 1
ATOM 5093 N N . LYS B 1 16 ? -11.055 5.996 -22.031 1 35.16 16 LYS B N 1
ATOM 5094 C CA . LYS B 1 16 ? -10.727 4.941 -22.984 1 35.16 16 LYS B CA 1
ATOM 5095 C C . LYS B 1 16 ? -10.227 3.689 -22.281 1 35.16 16 LYS B C 1
ATOM 5097 O O . LYS B 1 16 ? -10.406 2.574 -22.766 1 35.16 16 LYS B O 1
ATOM 5102 N N . LEU B 1 17 ? -9.547 3.936 -21.156 1 33.91 17 LEU B N 1
ATOM 5103 C CA . LEU B 1 17 ? -9.07 2.736 -20.469 1 33.91 17 LEU B CA 1
ATOM 5104 C C . LEU B 1 17 ? -10.234 1.913 -19.938 1 33.91 17 LEU B C 1
ATOM 5106 O O . LEU B 1 17 ? -10.219 0.682 -20.016 1 33.91 17 LEU B O 1
ATOM 5110 N N . ILE B 1 18 ? -11.266 2.607 -19.594 1 34.19 18 ILE B N 1
ATOM 5111 C CA . ILE B 1 18 ? -12.406 1.876 -19.047 1 34.19 18 ILE B CA 1
ATOM 5112 C C . ILE B 1 18 ? -13.117 1.118 -20.172 1 34.19 18 ILE B C 1
ATOM 5114 O O . ILE B 1 18 ? -13.492 -0.042 -20 1 34.19 18 ILE B O 1
ATOM 5118 N N . PHE B 1 19 ? -13.234 1.709 -21.312 1 33.28 19 PHE B N 1
ATOM 5119 C CA . PHE B 1 19 ? -13.992 1.046 -22.375 1 33.28 19 PHE B CA 1
ATOM 5120 C C . PHE B 1 19 ? -13.203 -0.127 -22.938 1 33.28 19 PHE B C 1
ATOM 5122 O O . PHE B 1 19 ? -13.781 -1.151 -23.312 1 33.28 19 PHE B O 1
ATOM 5129 N N . LEU B 1 20 ? -11.93 0.028 -23.062 1 32.16 20 LEU B N 1
ATOM 5130 C CA . LEU B 1 20 ? -11.188 -1.06 -23.688 1 32.16 20 LEU B CA 1
ATOM 5131 C C . LEU B 1 20 ? -11.203 -2.307 -22.812 1 32.16 20 LEU B C 1
ATOM 5133 O O . LEU B 1 20 ? -11.273 -3.428 -23.328 1 32.16 20 LEU B O 1
ATOM 5137 N N . LEU B 1 21 ? -11.203 -2.1 -21.578 1 31.41 21 LEU B N 1
ATOM 5138 C CA . LEU B 1 21 ? -11.102 -3.305 -20.766 1 31.41 21 LEU B CA 1
ATOM 5139 C C . LEU B 1 21 ? -12.391 -4.109 -20.812 1 31.41 21 LEU B C 1
ATOM 5141 O O . LEU B 1 21 ? -12.367 -5.336 -20.703 1 31.41 21 LEU B O 1
ATOM 5145 N N . PHE B 1 22 ? -13.484 -3.479 -21.094 1 31.02 22 PHE B N 1
ATOM 5146 C CA . PHE B 1 22 ? -14.742 -4.203 -21.062 1 31.02 22 PHE B CA 1
ATOM 5147 C C . PHE B 1 22 ? -14.914 -5.062 -22.312 1 31.02 22 PHE B C 1
ATOM 5149 O O . PHE B 1 22 ? -15.664 -6.043 -22.297 1 31.02 22 PHE B O 1
ATOM 5156 N N . GLY B 1 23 ? -14.477 -4.562 -23.422 1 31.08 23 GLY B N 1
ATOM 5157 C CA . GLY B 1 23 ? -14.883 -5.215 -24.656 1 31.08 23 GLY B CA 1
ATOM 5158 C C . GLY B 1 23 ? -14.273 -6.594 -24.844 1 31.08 23 GLY B C 1
ATOM 5159 O O . GLY B 1 23 ? -14.789 -7.41 -25.609 1 31.08 23 GLY B O 1
ATOM 5160 N N . LEU B 1 24 ? -13.109 -6.766 -24.375 1 31.33 24 LEU B N 1
ATOM 5161 C CA . LEU B 1 24 ? -12.422 -7.938 -24.906 1 31.33 24 LEU B CA 1
ATOM 5162 C C . LEU B 1 24 ? -13.07 -9.227 -24.391 1 31.33 24 LEU B C 1
ATOM 5164 O O . LEU B 1 24 ? -12.703 -10.32 -24.828 1 31.33 24 LEU B O 1
ATOM 5168 N N . LEU B 1 25 ? -13.789 -9.188 -23.328 1 31.92 25 LEU B N 1
ATOM 5169 C CA . LEU B 1 25 ? -13.906 -10.5 -22.688 1 31.92 25 LEU B CA 1
ATOM 5170 C C . LEU B 1 25 ? -14.984 -11.336 -23.375 1 31.92 25 LEU B C 1
ATOM 5172 O O . LEU B 1 25 ? -15.07 -12.547 -23.156 1 31.92 25 LEU B O 1
ATOM 5176 N N . PHE B 1 26 ? -15.977 -10.711 -24.016 1 32.5 26 PHE B N 1
ATOM 5177 C CA . PHE B 1 26 ? -17.156 -11.555 -24.141 1 32.5 26 PHE B CA 1
ATOM 5178 C C . PHE B 1 26 ? -17.125 -12.367 -25.438 1 32.5 26 PHE B C 1
ATOM 5180 O O . PHE B 1 26 ? -18.156 -12.852 -25.906 1 32.5 26 PHE B O 1
ATOM 5187 N N . SER B 1 27 ? -16.094 -12.617 -26.125 1 28.62 27 SER B N 1
ATOM 5188 C CA . SER B 1 27 ? -16.469 -13.266 -27.375 1 28.62 27 SER B CA 1
ATOM 5189 C C . SER B 1 27 ? -16.766 -14.742 -27.156 1 28.62 27 SER B C 1
ATOM 5191 O O . SER B 1 27 ? -15.859 -15.547 -26.938 1 28.62 27 SER B O 1
ATOM 5193 N N . ALA B 1 28 ? -17.906 -15.156 -26.609 1 32.28 28 ALA B N 1
ATOM 5194 C CA . ALA B 1 28 ? -18.391 -16.531 -26.562 1 32.28 28 ALA B CA 1
ATOM 5195 C C . ALA B 1 28 ? -18.688 -17.062 -27.953 1 32.28 28 ALA B C 1
ATOM 5197 O O . ALA B 1 28 ? -19.578 -16.562 -28.641 1 32.28 28 ALA B O 1
ATOM 5198 N N . SER B 1 29 ? -17.734 -17.484 -28.719 1 28.89 29 SER B N 1
ATOM 5199 C CA . SER B 1 29 ? -18.078 -18.125 -29.984 1 28.89 29 SER B CA 1
ATOM 5200 C C . SER B 1 29 ? -18.766 -19.453 -29.766 1 28.89 29 SER B C 1
ATOM 5202 O O . SER B 1 29 ? -18.25 -20.328 -29.078 1 28.89 29 SER B O 1
ATOM 5204 N N . ALA B 1 30 ? -20.109 -19.547 -29.891 1 33.31 30 ALA B N 1
ATOM 5205 C CA . ALA B 1 30 ? -20.984 -20.719 -29.922 1 33.31 30 ALA B CA 1
ATOM 5206 C C . ALA B 1 30 ? -20.703 -21.578 -31.156 1 33.31 30 ALA B C 1
ATOM 5208 O O . ALA B 1 30 ? -21.016 -21.172 -32.281 1 33.31 30 ALA B O 1
ATOM 5209 N N . ILE B 1 31 ? -19.719 -22.375 -31.234 1 32.75 31 ILE B N 1
ATOM 5210 C CA . ILE B 1 31 ? -19.609 -23.281 -32.375 1 32.75 31 ILE B CA 1
ATOM 5211 C C . ILE B 1 31 ? -20.594 -24.438 -32.219 1 32.75 31 ILE B C 1
ATOM 5213 O O . ILE B 1 31 ? -20.562 -25.156 -31.219 1 32.75 31 ILE B O 1
ATOM 5217 N N . ALA B 1 32 ? -21.719 -24.453 -32.844 1 33.5 32 ALA B N 1
ATOM 5218 C CA . ALA B 1 32 ? -22.781 -25.453 -32.969 1 33.5 32 ALA B CA 1
ATOM 5219 C C . ALA B 1 32 ? -22.312 -26.656 -33.75 1 33.5 32 ALA B C 1
ATOM 5221 O O . ALA B 1 32 ? -22.25 -26.609 -35 1 33.5 32 ALA B O 1
ATOM 5222 N N . ALA B 1 33 ? -21.422 -27.484 -33.406 1 38.28 33 ALA B N 1
ATOM 5223 C CA . ALA B 1 33 ? -21.141 -28.641 -34.25 1 38.28 33 ALA B CA 1
ATOM 5224 C C . ALA B 1 33 ? -22.328 -29.609 -34.25 1 38.28 33 ALA B C 1
ATOM 5226 O O . ALA B 1 33 ? -23.047 -29.734 -33.281 1 38.28 33 ALA B O 1
ATOM 5227 N N . SER B 1 34 ? -22.734 -30.203 -35.344 1 35.75 34 SER B N 1
ATOM 5228 C CA . SER B 1 34 ? -23.766 -31.156 -35.75 1 35.75 34 SER B CA 1
ATOM 5229 C C . SER B 1 34 ? -23.594 -32.5 -35.031 1 35.75 34 SER B C 1
ATOM 5231 O O . SER B 1 34 ? -22.484 -32.844 -34.625 1 35.75 34 SER B O 1
ATOM 5233 N N . ALA B 1 35 ? -24.672 -33.5 -34.812 1 43.59 35 ALA B N 1
ATOM 5234 C CA . ALA B 1 35 ? -25.125 -34.594 -33.938 1 43.59 35 ALA B CA 1
ATOM 5235 C C . ALA B 1 35 ? -24.25 -35.844 -34.125 1 43.59 35 ALA B C 1
ATOM 5237 O O . ALA B 1 35 ? -23.984 -36.562 -33.188 1 43.59 35 ALA B O 1
ATOM 5238 N N . THR B 1 36 ? -24.094 -36.344 -35.406 1 47.47 36 THR B N 1
ATOM 5239 C CA . THR B 1 36 ? -23.812 -37.781 -35.625 1 47.47 36 THR B CA 1
ATOM 5240 C C . THR B 1 36 ? -22.328 -38.062 -35.438 1 47.47 36 THR B C 1
ATOM 5242 O O . THR B 1 36 ? -21.953 -39.188 -35.094 1 47.47 36 THR B O 1
ATOM 5245 N N . GLU B 1 37 ? -21.438 -37.344 -36.031 1 63.44 37 GLU B N 1
ATOM 5246 C CA . GLU B 1 37 ? -20 -37.625 -36.062 1 63.44 37 GLU B CA 1
ATOM 5247 C C . GLU B 1 37 ? -19.312 -37.062 -34.812 1 63.44 37 GLU B C 1
ATOM 5249 O O . GLU B 1 37 ? -19.734 -36.031 -34.281 1 63.44 37 GLU B O 1
ATOM 5254 N N . LEU B 1 38 ? -18.547 -37.969 -34.25 1 77.19 38 LEU B N 1
ATOM 5255 C CA . LEU B 1 38 ? -17.781 -37.5 -33.094 1 77.19 38 LEU B CA 1
ATOM 5256 C C . LEU B 1 38 ? -17.141 -36.156 -33.406 1 77.19 38 LEU B C 1
ATOM 5258 O O . LEU B 1 38 ? -16.469 -35.969 -34.406 1 77.19 38 LEU B O 1
ATOM 5262 N N . PRO B 1 39 ? -17.484 -35.188 -32.625 1 86.06 39 PRO B N 1
ATOM 5263 C CA . PRO B 1 39 ? -16.859 -33.875 -32.812 1 86.06 39 PRO B CA 1
ATOM 5264 C C . PRO B 1 39 ? -15.336 -33.938 -32.75 1 86.06 39 PRO B C 1
ATOM 5266 O O . PRO B 1 39 ? -14.789 -34.719 -31.984 1 86.06 39 PRO B O 1
ATOM 5269 N N . THR B 1 40 ? -14.672 -33.219 -33.594 1 87.56 40 THR B N 1
ATOM 5270 C CA . THR B 1 40 ? -13.211 -33.156 -33.625 1 87.56 40 THR B CA 1
ATOM 5271 C C . THR B 1 40 ? -12.688 -31.906 -32.938 1 87.56 40 THR B C 1
ATOM 5273 O O . THR B 1 40 ? -13.234 -30.812 -33.125 1 87.56 40 THR B O 1
ATOM 5276 N N . ILE B 1 41 ? -11.805 -32.094 -32.062 1 88.38 41 ILE B N 1
ATOM 5277 C CA . ILE B 1 41 ? -11.133 -31 -31.359 1 88.38 41 ILE B CA 1
ATOM 5278 C C . ILE B 1 41 ? -9.758 -30.766 -32 1 88.38 41 ILE B C 1
ATOM 5280 O O . ILE B 1 41 ? -8.906 -31.656 -31.984 1 88.38 41 ILE B O 1
ATOM 5284 N N . ASP B 1 42 ? -9.555 -29.562 -32.531 1 85.19 42 ASP B N 1
ATOM 5285 C CA . ASP B 1 42 ? -8.273 -29.172 -33.094 1 85.19 42 ASP B CA 1
ATOM 5286 C C . ASP B 1 42 ? -7.543 -28.188 -32.156 1 85.19 42 ASP B C 1
ATOM 5288 O O . ASP B 1 42 ? -7.988 -27.062 -31.984 1 85.19 42 ASP B O 1
ATOM 5292 N N . LEU B 1 43 ? -6.43 -28.734 -31.609 1 85.62 43 LEU B N 1
ATOM 5293 C CA . LEU B 1 43 ? -5.668 -27.891 -30.688 1 85.62 43 LEU B CA 1
ATOM 5294 C C . LEU B 1 43 ? -4.641 -27.062 -31.438 1 85.62 43 LEU B C 1
ATOM 5296 O O . LEU B 1 43 ? -3.979 -27.547 -32.344 1 85.62 43 LEU B O 1
ATOM 5300 N N . ASN B 1 44 ? -4.758 -25.734 -31.344 1 76.81 44 ASN B N 1
ATOM 5301 C CA . ASN B 1 44 ? -3.725 -24.844 -31.844 1 76.81 44 ASN B CA 1
ATOM 5302 C C . ASN B 1 44 ? -2.75 -24.438 -30.75 1 76.81 44 ASN B C 1
ATOM 5304 O O . ASN B 1 44 ? -3.057 -24.562 -29.562 1 76.81 44 ASN B O 1
ATOM 5308 N N . ALA B 1 45 ? -1.569 -24.031 -31.234 1 67.38 45 ALA B N 1
ATOM 5309 C CA . ALA B 1 45 ? -0.513 -23.641 -30.297 1 67.38 45 ALA B CA 1
ATOM 5310 C C . ALA B 1 45 ? -0.958 -22.484 -29.406 1 67.38 45 ALA B C 1
ATOM 5312 O O . ALA B 1 45 ? -1.455 -21.469 -29.906 1 67.38 45 ALA B O 1
ATOM 5313 N N . GLY B 1 46 ? -1.162 -22.641 -28.156 1 65.81 46 GLY B N 1
ATOM 5314 C CA . GLY B 1 46 ? -1.337 -21.578 -27.188 1 65.81 46 GLY B CA 1
ATOM 5315 C C . GLY B 1 46 ? -2.771 -21.422 -26.719 1 65.81 46 GLY B C 1
ATOM 5316 O O . GLY B 1 46 ? -3.033 -20.766 -25.719 1 65.81 46 GLY B O 1
ATOM 5317 N N . ASP B 1 47 ? -3.645 -22.016 -27.484 1 72.62 47 ASP B N 1
ATOM 5318 C CA . ASP B 1 47 ? -5.035 -21.734 -27.125 1 72.62 47 ASP B CA 1
ATOM 5319 C C . ASP B 1 47 ? -5.66 -22.906 -26.391 1 72.62 47 ASP B C 1
ATOM 5321 O O . ASP B 1 47 ? -5.312 -24.062 -26.641 1 72.62 47 ASP B O 1
ATOM 5325 N N . ALA B 1 48 ? -6.371 -22.625 -25.391 1 82.12 48 ALA B N 1
ATOM 5326 C CA . ALA B 1 48 ? -7.199 -23.625 -24.703 1 82.12 48 ALA B CA 1
ATOM 5327 C C . ALA B 1 48 ? -8.586 -23.688 -25.328 1 82.12 48 ALA B C 1
ATOM 5329 O O . ALA B 1 48 ? -9.148 -22.672 -25.75 1 82.12 48 ALA B O 1
ATOM 5330 N N . ILE B 1 49 ? -9.055 -24.859 -25.625 1 86.56 49 ILE B N 1
ATOM 5331 C CA . ILE B 1 49 ? -10.398 -25.062 -26.172 1 86.56 49 ILE B CA 1
ATOM 5332 C C . ILE B 1 49 ? -11.359 -25.422 -25.047 1 86.56 49 ILE B C 1
ATOM 5334 O O . ILE B 1 49 ? -11.062 -26.281 -24.203 1 86.56 49 ILE B O 1
ATOM 5338 N N . ARG B 1 50 ? -12.516 -24.703 -25.047 1 87.69 50 ARG B N 1
ATOM 5339 C CA . ARG B 1 50 ? -13.555 -24.984 -24.062 1 87.69 50 ARG B CA 1
ATOM 5340 C C . ARG B 1 50 ? -14.383 -26.188 -24.453 1 87.69 50 ARG B C 1
ATOM 5342 O O . ARG B 1 50 ? -14.984 -26.219 -25.531 1 87.69 50 ARG B O 1
ATOM 5349 N N . LEU B 1 51 ? -14.391 -27.188 -23.578 1 89.44 51 LEU B N 1
ATOM 5350 C CA . LEU B 1 51 ? -15.094 -28.422 -23.859 1 89.44 51 LEU B CA 1
ATOM 5351 C C . LEU B 1 51 ? -16.562 -28.328 -23.469 1 89.44 51 LEU B C 1
ATOM 5353 O O . LEU B 1 51 ? -17.359 -29.188 -23.859 1 89.44 51 LEU B O 1
ATOM 5357 N N . HIS B 1 52 ? -16.875 -27.312 -22.797 1 83 52 HIS B N 1
ATOM 5358 C CA . HIS B 1 52 ? -18.219 -27.188 -22.266 1 83 52 HIS B CA 1
ATOM 5359 C C . HIS B 1 52 ? -19.25 -27.078 -23.391 1 83 52 HIS B C 1
ATOM 5361 O O . HIS B 1 52 ? -20.406 -27.469 -23.219 1 83 52 HIS B O 1
ATOM 5367 N N . ASP B 1 53 ? -18.828 -26.609 -24.531 1 83.69 53 ASP B N 1
ATOM 5368 C CA . ASP B 1 53 ? -19.75 -26.359 -25.625 1 83.69 53 ASP B CA 1
ATOM 5369 C C . ASP B 1 53 ? -19.922 -27.594 -26.5 1 83.69 53 ASP B C 1
ATOM 5371 O O . ASP B 1 53 ? -20.672 -27.594 -27.469 1 83.69 53 ASP B O 1
ATOM 5375 N N . TYR B 1 54 ? -19.344 -28.734 -26.141 1 89.88 54 TYR B N 1
ATOM 5376 C CA . TYR B 1 54 ? -19.469 -30 -26.859 1 89.88 54 TYR B CA 1
ATOM 5377 C C . TYR B 1 54 ? -20.594 -30.844 -26.281 1 89.88 54 TYR B C 1
ATOM 5379 O O . TYR B 1 54 ? -21.078 -30.562 -25.172 1 89.88 54 TYR B O 1
ATOM 5387 N N . PRO B 1 55 ? -21.078 -31.797 -27.031 1 92.06 55 PRO B N 1
ATOM 5388 C CA . PRO B 1 55 ? -22.188 -32.594 -26.547 1 92.06 55 PRO B CA 1
ATOM 5389 C C . PRO B 1 55 ? -21.766 -33.656 -25.531 1 92.06 55 PRO B C 1
ATOM 5391 O O . PRO B 1 55 ? -21.094 -34.625 -25.891 1 92.06 55 PRO B O 1
ATOM 5394 N N . TRP B 1 56 ? -22.203 -33.562 -24.344 1 94 56 TRP B N 1
ATOM 5395 C CA . TRP B 1 56 ? -21.875 -34.469 -23.266 1 94 56 TRP B CA 1
ATOM 5396 C C . TRP B 1 56 ? -23.031 -35.438 -23 1 94 56 TRP B C 1
ATOM 5398 O O . TRP B 1 56 ? -24.203 -35.062 -23.031 1 94 56 TRP B O 1
ATOM 5408 N N . GLN B 1 57 ? -22.734 -36.688 -22.844 1 94.69 57 GLN B N 1
ATOM 5409 C CA . GLN B 1 57 ? -23.703 -37.688 -22.406 1 94.69 57 GLN B CA 1
ATOM 5410 C C . GLN B 1 57 ? -23.875 -37.656 -20.891 1 94.69 57 GLN B C 1
ATOM 5412 O O . GLN B 1 57 ? -22.891 -37.625 -20.156 1 94.69 57 GLN B O 1
ATOM 5417 N N . PHE B 1 58 ? -25.109 -37.625 -20.547 1 95.12 58 PHE B N 1
ATOM 5418 C CA . PHE B 1 58 ? -25.422 -37.531 -19.125 1 95.12 58 PHE B CA 1
ATOM 5419 C C . PHE B 1 58 ? -26.172 -38.75 -18.641 1 95.12 58 PHE B C 1
ATOM 5421 O O . PHE B 1 58 ? -27.172 -39.156 -19.25 1 95.12 58 PHE B O 1
ATOM 5428 N N . TYR B 1 59 ? -25.625 -39.375 -17.531 1 95.69 59 TYR B N 1
ATOM 5429 C CA . TYR B 1 59 ? -26.219 -40.562 -16.922 1 95.69 59 TYR B CA 1
ATOM 5430 C C . TYR B 1 59 ? -26.609 -40.281 -15.469 1 95.69 59 TYR B C 1
ATOM 5432 O O . TYR B 1 59 ? -25.75 -40.219 -14.586 1 95.69 59 TYR B O 1
ATOM 5440 N N . TRP B 1 60 ? -27.844 -40.188 -15.266 1 95.06 60 TRP B N 1
ATOM 5441 C CA . TRP B 1 60 ? -28.375 -39.812 -13.953 1 95.06 60 TRP B CA 1
ATOM 5442 C C . TRP B 1 60 ? -28.453 -41 -13.031 1 95.06 60 TRP B C 1
ATOM 5444 O O . TRP B 1 60 ? -28.984 -42.062 -13.422 1 95.06 60 TRP B O 1
ATOM 5454 N N . LYS B 1 61 ? -27.938 -40.906 -11.812 1 94.44 61 LYS B N 1
ATOM 5455 C CA . LYS B 1 61 ? -27.969 -41.906 -10.742 1 94.44 61 LYS B CA 1
ATOM 5456 C C . LYS B 1 61 ? -27.281 -43.188 -11.172 1 94.44 61 LYS B C 1
ATOM 5458 O O . LYS B 1 61 ? -27.75 -44.281 -10.859 1 94.44 61 LYS B O 1
ATOM 5463 N N . LYS B 1 62 ? -26.25 -43 -11.969 1 94.44 62 LYS B N 1
ATOM 5464 C CA . LYS B 1 62 ? -25.375 -44.094 -12.398 1 94.44 62 LYS B CA 1
ATOM 5465 C C . LYS B 1 62 ? -23.906 -43.688 -12.32 1 94.44 62 LYS B C 1
ATOM 5467 O O . LYS B 1 62 ? -23.5 -42.688 -12.93 1 94.44 62 LYS B O 1
ATOM 5472 N N . LEU B 1 63 ? -23.203 -44.375 -11.539 1 95 63 LEU B N 1
ATOM 5473 C CA . LEU B 1 63 ? -21.766 -44.188 -11.523 1 95 63 LEU B CA 1
ATOM 5474 C C . LEU B 1 63 ? -21.062 -45.188 -12.422 1 95 63 LEU B C 1
ATOM 5476 O O . LEU B 1 63 ? -20.766 -46.312 -11.984 1 95 63 LEU B O 1
ATOM 5480 N N . LEU B 1 64 ? -20.812 -44.719 -13.586 1 94.56 64 LEU B N 1
ATOM 5481 C CA . LEU B 1 64 ? -20.281 -45.625 -14.609 1 94.56 64 LEU B CA 1
ATOM 5482 C C . LEU B 1 64 ? -18.781 -45.438 -14.766 1 94.56 64 LEU B C 1
ATOM 5484 O O . LEU B 1 64 ? -18.297 -44.312 -14.805 1 94.56 64 LEU B O 1
ATOM 5488 N N . SER B 1 65 ? -18.047 -46.5 -14.758 1 91.56 65 SER B N 1
ATOM 5489 C CA . SER B 1 65 ? -16.625 -46.5 -15.07 1 91.56 65 SER B CA 1
ATOM 5490 C C . SER B 1 65 ? -16.375 -46.75 -16.547 1 91.56 65 SER B C 1
ATOM 5492 O O . SER B 1 65 ? -17.281 -47.219 -17.266 1 91.56 65 SER B O 1
ATOM 5494 N N . PRO B 1 66 ? -15.203 -46.438 -17.031 1 91.75 66 PRO B N 1
ATOM 5495 C CA . PRO B 1 66 ? -14.922 -46.719 -18.438 1 91.75 66 PRO B CA 1
ATOM 5496 C C . PRO B 1 66 ? -15.164 -48.156 -18.844 1 91.75 66 PRO B C 1
ATOM 5498 O O . PRO B 1 66 ? -15.562 -48.438 -19.969 1 91.75 66 PRO B O 1
ATOM 5501 N N . LYS B 1 67 ? -14.945 -49.062 -17.938 1 88.62 67 LYS B N 1
ATOM 5502 C CA . LYS B 1 67 ? -15.156 -50.5 -18.203 1 88.62 67 LYS B CA 1
ATOM 5503 C C . LYS B 1 67 ? -16.641 -50.781 -18.422 1 88.62 67 LYS B C 1
ATOM 5505 O O . LYS B 1 67 ? -16.984 -51.688 -19.188 1 88.62 67 LYS B O 1
ATOM 5510 N N . ASP B 1 68 ? -17.453 -50.031 -17.828 1 90.56 68 ASP B N 1
ATOM 5511 C CA . ASP B 1 68 ? -18.891 -50.219 -17.953 1 90.56 68 ASP B CA 1
ATOM 5512 C C . ASP B 1 68 ? -19.391 -49.812 -19.344 1 90.56 68 ASP B C 1
ATOM 5514 O O . ASP B 1 68 ? -20.391 -50.344 -19.828 1 90.56 68 ASP B O 1
ATOM 5518 N N . PHE B 1 69 ? -18.75 -48.938 -19.969 1 90.44 69 PHE B N 1
ATOM 5519 C CA . PHE B 1 69 ? -19.156 -48.469 -21.281 1 90.44 69 PHE B CA 1
ATOM 5520 C C . PHE B 1 69 ? -18.75 -49.469 -22.359 1 90.44 69 PHE B C 1
ATOM 5522 O O . PHE B 1 69 ? -19.344 -49.5 -23.438 1 90.44 69 PHE B O 1
ATOM 5529 N N . GLU B 1 70 ? -17.703 -50.156 -22.141 1 82.06 70 GLU B N 1
ATOM 5530 C CA . GLU B 1 70 ? -17.234 -51.156 -23.109 1 82.06 70 GLU B CA 1
ATOM 5531 C C . GLU B 1 70 ? -18.25 -52.281 -23.25 1 82.06 70 GLU B C 1
ATOM 5533 O O . GLU B 1 70 ? -18.375 -52.875 -24.312 1 82.06 70 GLU B O 1
ATOM 5538 N N . SER B 1 71 ? -18.938 -52.594 -22.188 1 75 71 SER B N 1
ATOM 5539 C CA . SER B 1 71 ? -19.906 -53.688 -22.219 1 75 71 SER B CA 1
ATOM 5540 C C . SER B 1 71 ? -21.188 -53.281 -22.938 1 75 71 SER B C 1
ATOM 5542 O O . SER B 1 71 ? -22.047 -54.125 -23.219 1 75 71 SER B O 1
ATOM 5544 N N . GLY B 1 72 ? -21.281 -52.062 -23.656 1 70.62 72 GLY B N 1
ATOM 5545 C CA . GLY B 1 72 ? -22.375 -51.594 -24.5 1 70.62 72 GLY B CA 1
ATOM 5546 C C . GLY B 1 72 ? -23.625 -51.281 -23.719 1 70.62 72 GLY B C 1
ATOM 5547 O O . GLY B 1 72 ? -24.656 -50.938 -24.297 1 70.62 72 GLY B O 1
ATOM 5548 N N . ALA B 1 73 ? -23.703 -51.344 -22.484 1 61.94 73 ALA B N 1
ATOM 5549 C CA . ALA B 1 73 ? -24.969 -51.438 -21.781 1 61.94 73 ALA B CA 1
ATOM 5550 C C . ALA B 1 73 ? -25.484 -50.062 -21.391 1 61.94 73 ALA B C 1
ATOM 5552 O O . ALA B 1 73 ? -26.703 -49.875 -21.234 1 61.94 73 ALA B O 1
ATOM 5553 N N . ALA B 1 74 ? -24.734 -48.906 -21.453 1 79.62 74 ALA B N 1
ATOM 5554 C CA . ALA B 1 74 ? -25.328 -47.781 -20.781 1 79.62 74 ALA B CA 1
ATOM 5555 C C . ALA B 1 74 ? -25.766 -46.719 -21.797 1 79.62 74 ALA B C 1
ATOM 5557 O O . ALA B 1 74 ? -24.969 -46.281 -22.641 1 79.62 74 ALA B O 1
ATOM 5558 N N . LYS B 1 75 ? -27.156 -46.438 -21.953 1 87.62 75 LYS B N 1
ATOM 5559 C CA . LYS B 1 75 ? -27.688 -45.344 -22.766 1 87.62 75 LYS B CA 1
ATOM 5560 C C . LYS B 1 75 ? -27.812 -44.062 -21.953 1 87.62 75 LYS B C 1
ATOM 5562 O O . LYS B 1 75 ? -28.234 -44.094 -20.797 1 87.62 75 LYS B O 1
ATOM 5567 N N . PRO B 1 76 ? -27.391 -43 -22.625 1 93.62 76 PRO B N 1
ATOM 5568 C CA . PRO B 1 76 ? -27.469 -41.719 -21.891 1 93.62 76 PRO B CA 1
ATOM 5569 C C . PRO B 1 76 ? -28.922 -41.281 -21.656 1 93.62 76 PRO B C 1
ATOM 5571 O O . PRO B 1 76 ? -29.781 -41.531 -22.5 1 93.62 76 PRO B O 1
ATOM 5574 N N . ASP B 1 77 ? -29.141 -40.688 -20.516 1 93.5 77 ASP B N 1
ATOM 5575 C CA . ASP B 1 77 ? -30.453 -40.156 -20.188 1 93.5 77 ASP B CA 1
ATOM 5576 C C . ASP B 1 77 ? -30.703 -38.812 -20.906 1 93.5 77 ASP B C 1
ATOM 5578 O O . ASP B 1 77 ? -31.844 -38.5 -21.219 1 93.5 77 ASP B O 1
ATOM 5582 N N . LEU B 1 78 ? -29.625 -38.125 -21.047 1 92.5 78 LEU B N 1
ATOM 5583 C CA . LEU B 1 78 ? -29.703 -36.781 -21.641 1 92.5 78 LEU B CA 1
ATOM 5584 C C . LEU B 1 78 ? -28.391 -36.438 -22.328 1 92.5 78 LEU B C 1
ATOM 5586 O O . LEU B 1 78 ? -27.312 -36.875 -21.891 1 92.5 78 LEU B O 1
ATOM 5590 N N . ILE B 1 79 ? -28.531 -35.719 -23.484 1 92.19 79 ILE B N 1
ATOM 5591 C CA . ILE B 1 79 ? -27.359 -35.094 -24.094 1 92.19 79 ILE B CA 1
ATOM 5592 C C . ILE B 1 79 ? -27.344 -33.594 -23.734 1 92.19 79 ILE B C 1
ATOM 5594 O O . ILE B 1 79 ? -28.266 -32.844 -24.078 1 92.19 79 ILE B O 1
ATOM 5598 N N . MET B 1 80 ? -26.344 -33.25 -23 1 89.62 80 MET B N 1
ATOM 5599 C CA . MET B 1 80 ? -26.25 -31.875 -22.547 1 89.62 80 MET B CA 1
ATOM 5600 C C . MET B 1 80 ? -25.312 -31.062 -23.438 1 89.62 80 MET B C 1
ATOM 5602 O O . MET B 1 80 ? -24.156 -31.469 -23.656 1 89.62 80 MET B O 1
ATOM 5606 N N . GLN B 1 81 ? -25.812 -29.891 -23.984 1 86.19 81 GLN B N 1
ATOM 5607 C CA . GLN B 1 81 ? -25.016 -28.938 -24.75 1 86.19 81 GLN B CA 1
ATOM 5608 C C . GLN B 1 81 ? -25.562 -27.516 -24.578 1 86.19 81 GLN B C 1
ATOM 5610 O O . GLN B 1 81 ? -26.578 -27.172 -25.188 1 86.19 81 GLN B O 1
ATOM 5615 N N . PRO B 1 82 ? -24.75 -26.734 -23.734 1 84.69 82 PRO B N 1
ATOM 5616 C CA . PRO B 1 82 ? -23.484 -26.938 -23.047 1 84.69 82 PRO B CA 1
ATOM 5617 C C . PRO B 1 82 ? -23.641 -27.781 -21.781 1 84.69 82 PRO B C 1
ATOM 5619 O O . PRO B 1 82 ? -24.75 -27.922 -21.266 1 84.69 82 PRO B O 1
ATOM 5622 N N . VAL B 1 83 ? -22.562 -28.375 -21.391 1 87.25 83 VAL B N 1
ATOM 5623 C CA . VAL B 1 83 ? -22.594 -29.109 -20.141 1 87.25 83 VAL B CA 1
ATOM 5624 C C . VAL B 1 83 ? -22.812 -28.156 -18.969 1 87.25 83 VAL B C 1
ATOM 5626 O O . VAL B 1 83 ? -22.281 -27.047 -18.953 1 87.25 83 VAL B O 1
ATOM 5629 N N . THR B 1 84 ? -23.688 -28.516 -18.125 1 85.12 84 THR B N 1
ATOM 5630 C CA . THR B 1 84 ? -24.047 -27.641 -17 1 85.12 84 THR B CA 1
ATOM 5631 C C . THR B 1 84 ? -24.453 -28.484 -15.781 1 85.12 84 THR B C 1
ATOM 5633 O O . THR B 1 84 ? -24.312 -29.703 -15.789 1 85.12 84 THR B O 1
ATOM 5636 N N . ILE B 1 85 ? -24.859 -27.859 -14.82 1 88.81 85 ILE B N 1
ATOM 5637 C CA . ILE B 1 85 ? -25.328 -28.516 -13.617 1 88.81 85 ILE B CA 1
ATOM 5638 C C . ILE B 1 85 ? -26.625 -29.266 -13.906 1 88.81 85 ILE B C 1
ATOM 5640 O O . ILE B 1 85 ? -27.328 -28.953 -14.867 1 88.81 85 ILE B O 1
ATOM 5644 N N . TRP B 1 86 ? -26.922 -30.25 -13.164 1 91.19 86 TRP B N 1
ATOM 5645 C CA . TRP B 1 86 ? -28.078 -31.078 -13.469 1 91.19 86 TRP B CA 1
ATOM 5646 C C . TRP B 1 86 ? -29.328 -30.516 -12.812 1 91.19 86 TRP B C 1
ATOM 5648 O O . TRP B 1 86 ? -30.453 -30.953 -13.102 1 91.19 86 TRP B O 1
ATOM 5658 N N . ASN B 1 87 ? -29.109 -29.375 -12.109 1 89.31 87 ASN B N 1
ATOM 5659 C CA . ASN B 1 87 ? -30.281 -28.781 -11.477 1 89.31 87 ASN B CA 1
ATOM 5660 C C . ASN B 1 87 ? -31.375 -28.453 -12.5 1 89.31 87 ASN B C 1
ATOM 5662 O O . ASN B 1 87 ? -31.094 -27.891 -13.547 1 89.31 87 ASN B O 1
ATOM 5666 N N . HIS B 1 88 ? -32.594 -28.891 -12.25 1 87.88 88 HIS B N 1
ATOM 5667 C CA . HIS B 1 88 ? -33.812 -28.531 -12.992 1 87.88 88 HIS B CA 1
ATOM 5668 C C . HIS B 1 88 ? -33.812 -29.156 -14.383 1 87.88 88 HIS B C 1
ATOM 5670 O O . HIS B 1 88 ? -34.594 -28.781 -15.234 1 87.88 88 HIS B O 1
ATOM 5676 N N . GLN B 1 89 ? -32.844 -29.969 -14.664 1 90.88 89 GLN B N 1
ATOM 5677 C CA . GLN B 1 89 ? -32.938 -30.75 -15.898 1 90.88 89 GLN B CA 1
ATOM 5678 C C . GLN B 1 89 ? -34.062 -31.75 -15.836 1 90.88 89 GLN B C 1
ATOM 5680 O O . GLN B 1 89 ? -34.438 -32.219 -14.75 1 90.88 89 GLN B O 1
ATOM 5685 N N . ILE B 1 90 ? -34.594 -32.031 -16.938 1 91.81 90 ILE B N 1
ATOM 5686 C CA . ILE B 1 90 ? -35.781 -32.875 -16.984 1 91.81 90 ILE B CA 1
ATOM 5687 C C . ILE B 1 90 ? -35.406 -34.219 -17.594 1 91.81 90 ILE B C 1
ATOM 5689 O O . ILE B 1 90 ? -34.906 -34.281 -18.719 1 91.81 90 ILE B O 1
ATOM 5693 N N . ILE B 1 91 ? -35.5 -35.188 -16.797 1 90.88 91 ILE B N 1
ATOM 5694 C CA . ILE B 1 91 ? -35.344 -36.562 -17.266 1 90.88 91 ILE B CA 1
ATOM 5695 C C . ILE B 1 91 ? -36.625 -37.344 -17 1 90.88 91 ILE B C 1
ATOM 5697 O O . ILE B 1 91 ? -37.125 -37.406 -15.875 1 90.88 91 ILE B O 1
ATOM 5701 N N . ALA B 1 92 ? -37.094 -38 -18 1 88.5 92 ALA B N 1
ATOM 5702 C CA . ALA B 1 92 ? -38.281 -38.812 -17.891 1 88.5 92 ALA B CA 1
ATOM 5703 C C . ALA B 1 92 ? -39.406 -38.062 -17.172 1 88.5 92 ALA B C 1
ATOM 5705 O O . ALA B 1 92 ? -40 -38.562 -16.234 1 88.5 92 ALA B O 1
ATOM 5706 N N . ALA B 1 93 ? -39.594 -36.781 -17.5 1 85.31 93 ALA B N 1
ATOM 5707 C CA . ALA B 1 93 ? -40.688 -35.906 -17.062 1 85.31 93 ALA B CA 1
ATOM 5708 C C . ALA B 1 93 ? -40.531 -35.5 -15.594 1 85.31 93 ALA B C 1
ATOM 5710 O O . ALA B 1 93 ? -41.5 -35.062 -14.961 1 85.31 93 ALA B O 1
ATOM 5711 N N . GLU B 1 94 ? -39.406 -35.812 -15.047 1 89.69 94 GLU B N 1
ATOM 5712 C CA . GLU B 1 94 ? -39.125 -35.375 -13.672 1 89.69 94 GLU B CA 1
ATOM 5713 C C . GLU B 1 94 ? -38 -34.375 -13.625 1 89.69 94 GLU B C 1
ATOM 5715 O O . GLU B 1 94 ? -36.969 -34.531 -14.305 1 89.69 94 GLU B O 1
ATOM 5720 N N . GLU B 1 95 ? -38.25 -33.406 -12.906 1 92.69 95 GLU B N 1
ATOM 5721 C CA . GLU B 1 95 ? -37.219 -32.406 -12.719 1 92.69 95 GLU B CA 1
ATOM 5722 C C . GLU B 1 95 ? -36.188 -32.844 -11.664 1 92.69 95 GLU B C 1
ATOM 5724 O O . GLU B 1 95 ? -36.562 -33.281 -10.578 1 92.69 95 GLU B O 1
ATOM 5729 N N . LEU B 1 96 ? -34.969 -32.719 -12.008 1 92.88 96 LEU B N 1
ATOM 5730 C CA . LEU B 1 96 ? -33.906 -33.188 -11.117 1 92.88 96 LEU B CA 1
ATOM 5731 C C . LEU B 1 96 ? -33.625 -32.156 -10.031 1 92.88 96 LEU B C 1
ATOM 5733 O O . LEU B 1 96 ? -33.656 -30.953 -10.289 1 92.88 96 LEU B O 1
ATOM 5737 N N . GLY B 1 97 ? -33.406 -32.625 -8.844 1 89 97 GLY B N 1
ATOM 5738 C CA . GLY B 1 97 ? -32.969 -31.766 -7.746 1 89 97 GLY B CA 1
ATOM 5739 C C . GLY B 1 97 ? -31.469 -31.531 -7.73 1 89 97 GLY B C 1
ATOM 5740 O O . GLY B 1 97 ? -30.781 -31.875 -8.688 1 89 97 GLY B O 1
ATOM 5741 N N . SER B 1 98 ? -31.031 -31.031 -6.586 1 89 98 SER B N 1
ATOM 5742 C CA . SER B 1 98 ? -29.609 -30.688 -6.469 1 89 98 SER B CA 1
ATOM 5743 C C . SER B 1 98 ? -28.781 -31.875 -5.996 1 89 98 SER B C 1
ATOM 5745 O O . SER B 1 98 ? -27.594 -31.984 -6.309 1 89 98 SER B O 1
ATOM 5747 N N . TYR B 1 99 ? -29.438 -32.781 -5.344 1 91.44 99 TYR B N 1
ATOM 5748 C CA . TYR B 1 99 ? -28.688 -33.875 -4.719 1 91.44 99 TYR B CA 1
ATOM 5749 C C . TYR B 1 99 ? -28.75 -35.125 -5.57 1 91.44 99 TYR B C 1
ATOM 5751 O O . TYR B 1 99 ? -29.781 -35.438 -6.172 1 91.44 99 TYR B O 1
ATOM 5759 N N . GLY B 1 100 ? -27.594 -35.719 -5.621 1 94.06 100 GLY B N 1
ATOM 5760 C CA . GLY B 1 100 ? -27.5 -36.938 -6.375 1 94.06 100 GLY B CA 1
ATOM 5761 C C . GLY B 1 100 ? -26.094 -37.219 -6.895 1 94.06 100 GLY B C 1
ATOM 5762 O O . GLY B 1 100 ? -25.109 -36.75 -6.328 1 94.06 100 GLY B O 1
ATOM 5763 N N . TYR B 1 101 ? -26.047 -38.156 -7.723 1 95.75 101 TYR B N 1
ATOM 5764 C CA . TYR B 1 101 ? -24.797 -38.531 -8.383 1 95.75 101 TYR B CA 1
ATOM 5765 C C . TYR B 1 101 ? -25.031 -38.844 -9.859 1 95.75 101 TYR B C 1
ATOM 5767 O O . TYR B 1 101 ? -26.156 -39.188 -10.258 1 95.75 101 TYR B O 1
ATOM 5775 N N . ALA B 1 102 ? -24.016 -38.594 -10.609 1 95.75 102 ALA B N 1
ATOM 5776 C CA . ALA B 1 102 ? -24.172 -38.812 -12.047 1 95.75 102 ALA B CA 1
ATOM 5777 C C . ALA B 1 102 ? -22.812 -39 -12.727 1 95.75 102 ALA B C 1
ATOM 5779 O O . ALA B 1 102 ? -21.781 -38.812 -12.102 1 95.75 102 ALA B O 1
ATOM 5780 N N . THR B 1 103 ? -22.859 -39.469 -13.922 1 96.31 103 THR B N 1
ATOM 5781 C CA . THR B 1 103 ? -21.688 -39.594 -14.773 1 96.31 103 THR B CA 1
ATOM 5782 C C . THR B 1 103 ? -21.828 -38.781 -16.047 1 96.31 103 THR B C 1
ATOM 5784 O O . THR B 1 103 ? -22.875 -38.812 -16.703 1 96.31 103 THR B O 1
ATOM 5787 N N . TYR B 1 104 ? -20.906 -37.969 -16.297 1 94.94 104 TYR B N 1
ATOM 5788 C CA . TYR B 1 104 ? -20.797 -37.25 -17.562 1 94.94 104 TYR B CA 1
ATOM 5789 C C . TYR B 1 104 ? -19.766 -37.906 -18.484 1 94.94 104 TYR B C 1
ATOM 5791 O O . TYR B 1 104 ? -18.719 -38.344 -18.031 1 94.94 104 TYR B O 1
ATOM 5799 N N . ARG B 1 105 ? -20.078 -38 -19.766 1 95.12 105 ARG B N 1
ATOM 5800 C CA . ARG B 1 105 ? -19.141 -38.594 -20.719 1 95.12 105 ARG B CA 1
ATOM 5801 C C . ARG B 1 105 ? -19.047 -37.75 -21.984 1 95.12 105 ARG B C 1
ATOM 5803 O O . ARG B 1 105 ? -20.062 -37.344 -22.547 1 95.12 105 ARG B O 1
ATOM 5810 N N . LEU B 1 106 ? -17.891 -37.438 -22.344 1 94.5 106 LEU B N 1
ATOM 5811 C CA . LEU B 1 106 ? -17.609 -36.75 -23.594 1 94.5 106 LEU B CA 1
ATOM 5812 C C . LEU B 1 106 ? -16.703 -37.562 -24.484 1 94.5 106 LEU B C 1
ATOM 5814 O O . LEU B 1 106 ? -15.625 -38 -24.062 1 94.5 106 LEU B O 1
ATOM 5818 N N . ARG B 1 107 ? -17.156 -37.781 -25.656 1 92.88 107 ARG B N 1
ATOM 5819 C CA . ARG B 1 107 ? -16.359 -38.469 -26.656 1 92.88 107 ARG B CA 1
ATOM 5820 C C . ARG B 1 107 ? -16.078 -37.594 -27.859 1 92.88 107 ARG B C 1
ATOM 5822 O O . ARG B 1 107 ? -17.016 -37.062 -28.484 1 92.88 107 ARG B O 1
ATOM 5829 N N . CYS B 1 108 ? -14.797 -37.406 -28.078 1 91.75 108 CYS B N 1
ATOM 5830 C CA . CYS B 1 108 ? -14.391 -36.562 -29.203 1 91.75 108 CYS B CA 1
ATOM 5831 C C . CYS B 1 108 ? -13.125 -37.125 -29.844 1 91.75 108 CYS B C 1
ATOM 5833 O O . CYS B 1 108 ? -12.5 -38.031 -29.328 1 91.75 108 CYS B O 1
ATOM 5835 N N . ARG B 1 109 ? -12.906 -36.594 -31.078 1 90.81 109 ARG B N 1
ATOM 5836 C CA . ARG B 1 109 ? -11.617 -36.844 -31.719 1 90.81 109 ARG B CA 1
ATOM 5837 C C . ARG B 1 109 ? -10.641 -35.719 -31.422 1 90.81 109 ARG B C 1
ATOM 5839 O O . ARG B 1 109 ? -10.992 -34.531 -31.5 1 90.81 109 ARG B O 1
ATOM 5846 N N . LEU B 1 110 ? -9.547 -36.062 -30.906 1 88.81 110 LEU B N 1
ATOM 5847 C CA . LEU B 1 110 ? -8.523 -35.094 -30.562 1 88.81 110 LEU B CA 1
ATOM 5848 C C . LEU B 1 110 ? -7.363 -35.156 -31.531 1 88.81 110 LEU B C 1
ATOM 5850 O O . LEU B 1 110 ? -6.684 -36.188 -31.641 1 88.81 110 LEU B O 1
ATOM 5854 N N . ASN B 1 111 ? -7.188 -34.094 -32.312 1 83.81 111 ASN B N 1
ATOM 5855 C CA . ASN B 1 111 ? -6.07 -34 -33.25 1 83.81 111 ASN B CA 1
ATOM 5856 C C . ASN B 1 111 ? -4.789 -33.562 -32.531 1 83.81 111 ASN B C 1
ATOM 5858 O O . ASN B 1 111 ? -4.379 -32.406 -32.656 1 83.81 111 ASN B O 1
ATOM 5862 N N . ALA B 1 112 ? -4.203 -34.344 -31.719 1 81.94 112 ALA B N 1
ATOM 5863 C CA . ALA B 1 112 ? -2.961 -34.062 -31 1 81.94 112 ALA B CA 1
ATOM 5864 C C . ALA B 1 112 ? -2.146 -35.344 -30.812 1 81.94 112 ALA B C 1
ATOM 5866 O O . ALA B 1 112 ? -1.574 -35.594 -29.75 1 81.94 112 ALA B O 1
ATOM 5867 N N . HIS B 1 113 ? -2.031 -36.062 -31.891 1 79.38 113 HIS B N 1
ATOM 5868 C CA . HIS B 1 113 ? -1.414 -37.375 -31.812 1 79.38 113 HIS B CA 1
ATOM 5869 C C . HIS B 1 113 ? 0.029 -37.281 -31.328 1 79.38 113 HIS B C 1
ATOM 5871 O O . HIS B 1 113 ? 0.853 -36.625 -31.953 1 79.38 113 HIS B O 1
ATOM 5877 N N . GLY B 1 114 ? 0.259 -37.906 -30.188 1 76 114 GLY B N 1
ATOM 5878 C CA . GLY B 1 114 ? 1.614 -38.031 -29.672 1 76 114 GLY B CA 1
ATOM 5879 C C . GLY B 1 114 ? 2.039 -36.844 -28.828 1 76 114 GLY B C 1
ATOM 5880 O O . GLY B 1 114 ? 3.109 -36.875 -28.203 1 76 114 GLY B O 1
ATOM 5881 N N . LYS B 1 115 ? 1.214 -35.875 -28.734 1 80.75 115 LYS B N 1
ATOM 5882 C CA . LYS B 1 115 ? 1.588 -34.688 -27.984 1 80.75 115 LYS B CA 1
ATOM 5883 C C . LYS B 1 115 ? 1.012 -34.719 -26.562 1 80.75 115 LYS B C 1
ATOM 5885 O O . LYS B 1 115 ? 0.1 -35.5 -26.297 1 80.75 115 LYS B O 1
ATOM 5890 N N . ARG B 1 116 ? 1.649 -33.969 -25.75 1 81.88 116 ARG B N 1
ATOM 5891 C CA . ARG B 1 116 ? 1.168 -33.906 -24.375 1 81.88 116 ARG B CA 1
ATOM 5892 C C . ARG B 1 116 ? 0.111 -32.812 -24.234 1 81.88 116 ARG B C 1
ATOM 5894 O O . ARG B 1 116 ? 0.308 -31.672 -24.703 1 81.88 116 ARG B O 1
ATOM 5901 N N . VAL B 1 117 ? -0.995 -33.219 -23.734 1 87.75 117 VAL B N 1
ATOM 5902 C CA . VAL B 1 117 ? -2.123 -32.312 -23.562 1 87.75 117 VAL B CA 1
ATOM 5903 C C . VAL B 1 117 ? -2.523 -32.25 -22.094 1 87.75 117 VAL B C 1
ATOM 5905 O O . VAL B 1 117 ? -2.119 -33.125 -21.297 1 87.75 117 VAL B O 1
ATOM 5908 N N . ALA B 1 118 ? -3.104 -31.172 -21.781 1 88.12 118 ALA B N 1
ATOM 5909 C CA . ALA B 1 118 ? -3.578 -31 -20.406 1 88.12 118 ALA B CA 1
ATOM 5910 C C . ALA B 1 118 ? -5.055 -30.625 -20.391 1 88.12 118 ALA B C 1
ATOM 5912 O O . ALA B 1 118 ? -5.535 -29.906 -21.266 1 88.12 118 ALA B O 1
ATOM 5913 N N . LEU B 1 119 ? -5.754 -31.172 -19.438 1 89.19 119 LEU B N 1
ATOM 5914 C CA . LEU B 1 119 ? -7.16 -30.906 -19.188 1 89.19 119 LEU B CA 1
ATOM 5915 C C . LEU B 1 119 ? -7.336 -30.141 -17.875 1 89.19 119 LEU B C 1
ATOM 5917 O O . LEU B 1 119 ? -6.84 -30.562 -16.828 1 89.19 119 LEU B O 1
ATOM 5921 N N . ARG B 1 120 ? -7.965 -29.016 -17.984 1 85.5 120 ARG B N 1
ATOM 5922 C CA . ARG B 1 120 ? -8.242 -28.234 -16.797 1 85.5 120 ARG B CA 1
ATOM 5923 C C . ARG B 1 120 ? -9.719 -28.281 -16.422 1 85.5 120 ARG B C 1
ATOM 5925 O O . ARG B 1 120 ? -10.578 -27.984 -17.25 1 85.5 120 ARG B O 1
ATOM 5932 N N . ILE B 1 121 ? -9.992 -28.703 -15.273 1 83.88 121 ILE B N 1
ATOM 5933 C CA . ILE B 1 121 ? -11.352 -28.734 -14.742 1 83.88 121 ILE B CA 1
ATOM 5934 C C . ILE B 1 121 ? -11.453 -27.781 -13.547 1 83.88 121 ILE B C 1
ATOM 5936 O O . ILE B 1 121 ? -10.945 -28.078 -12.461 1 83.88 121 ILE B O 1
ATOM 5940 N N . PRO B 1 122 ? -12.055 -26.688 -13.844 1 76.56 122 PRO B N 1
ATOM 5941 C CA . PRO B 1 122 ? -12.172 -25.75 -12.727 1 76.56 122 PRO B CA 1
ATOM 5942 C C . PRO B 1 122 ? -13 -26.312 -11.57 1 76.56 122 PRO B C 1
ATOM 5944 O O . PRO B 1 122 ? -13.859 -27.172 -11.781 1 76.56 122 PRO B O 1
ATOM 5947 N N . ALA B 1 123 ? -12.719 -25.922 -10.375 1 68.62 123 ALA B N 1
ATOM 5948 C CA . ALA B 1 123 ? -13.234 -26.391 -9.086 1 68.62 123 ALA B CA 1
ATOM 5949 C C . ALA B 1 123 ? -14.703 -26.797 -9.195 1 68.62 123 ALA B C 1
ATOM 5951 O O . ALA B 1 123 ? -15.586 -25.953 -9.023 1 68.62 123 ALA B O 1
ATOM 5952 N N . PRO B 1 124 ? -14.852 -28.047 -9.508 1 65.88 124 PRO B N 1
ATOM 5953 C CA . PRO B 1 124 ? -16.234 -28.516 -9.414 1 65.88 124 PRO B CA 1
ATOM 5954 C C . PRO B 1 124 ? -16.844 -28.281 -8.031 1 65.88 124 PRO B C 1
ATOM 5956 O O . PRO B 1 124 ? -16.125 -28.016 -7.07 1 65.88 124 PRO B O 1
ATOM 5959 N N . LEU B 1 125 ? -18.078 -28.25 -7.973 1 75 125 LEU B N 1
ATOM 5960 C CA . LEU B 1 125 ? -18.797 -27.828 -6.777 1 75 125 LEU B CA 1
ATOM 5961 C C . LEU B 1 125 ? -18.594 -28.812 -5.637 1 75 125 LEU B C 1
ATOM 5963 O O . LEU B 1 125 ? -18.562 -28.422 -4.465 1 75 125 LEU B O 1
ATOM 5967 N N . THR B 1 126 ? -18.422 -30.109 -6.027 1 85.62 126 THR B N 1
ATOM 5968 C CA . THR B 1 126 ? -18.25 -31.125 -4.984 1 85.62 126 THR B CA 1
ATOM 5969 C C . THR B 1 126 ? -17.266 -32.188 -5.418 1 85.62 126 THR B C 1
ATOM 5971 O O . THR B 1 126 ? -16.25 -31.891 -6.059 1 85.62 126 THR B O 1
ATOM 5974 N N . SER B 1 127 ? -17.516 -33.531 -5.031 1 90 127 SER B N 1
ATOM 5975 C CA . SER B 1 127 ? -16.578 -34.594 -5.301 1 90 127 SER B CA 1
ATOM 5976 C C . SER B 1 127 ? -16.688 -35.094 -6.746 1 90 127 SER B C 1
ATOM 5978 O O . SER B 1 127 ? -17.766 -35.031 -7.34 1 90 127 SER B O 1
ATOM 5980 N N . TYR B 1 128 ? -15.539 -35.469 -7.258 1 91.88 128 TYR B N 1
ATOM 5981 C CA . TYR B 1 128 ? -15.547 -35.938 -8.641 1 91.88 128 TYR B CA 1
ATOM 5982 C C . TYR B 1 128 ? -14.414 -36.938 -8.875 1 91.88 128 TYR B C 1
ATOM 5984 O O . TYR B 1 128 ? -13.469 -37.031 -8.078 1 91.88 128 TYR B O 1
ATOM 5992 N N . ARG B 1 129 ? -14.602 -37.75 -9.859 1 93.5 129 ARG B N 1
ATOM 5993 C CA . ARG B 1 129 ? -13.594 -38.656 -10.422 1 93.5 129 ARG B CA 1
ATOM 5994 C C . ARG B 1 129 ? -13.484 -38.469 -11.93 1 93.5 129 ARG B C 1
ATOM 5996 O O . ARG B 1 129 ? -14.492 -38.406 -12.633 1 93.5 129 ARG B O 1
ATOM 6003 N N . VAL B 1 130 ? -12.258 -38.312 -12.375 1 93.44 130 VAL B N 1
ATOM 6004 C CA . VAL B 1 130 ? -12.062 -38.062 -13.797 1 93.44 130 VAL B CA 1
ATOM 6005 C C . VAL B 1 130 ? -11.281 -39.219 -14.43 1 93.44 130 VAL B C 1
ATOM 6007 O O . VAL B 1 130 ? -10.156 -39.5 -14.016 1 93.44 130 VAL B O 1
ATOM 6010 N N . TYR B 1 131 ? -11.922 -39.844 -15.406 1 93.56 131 TYR B N 1
ATOM 6011 C CA . TYR B 1 131 ? -11.281 -40.844 -16.234 1 93.56 131 TYR B CA 1
ATOM 6012 C C . TYR B 1 131 ? -10.984 -40.312 -17.625 1 93.56 131 TYR B C 1
ATOM 6014 O O . TYR B 1 131 ? -11.859 -39.75 -18.281 1 93.56 131 TYR B O 1
ATOM 6022 N N . VAL B 1 132 ? -9.758 -40.406 -18.047 1 92.25 132 VAL B N 1
ATOM 6023 C CA . VAL B 1 132 ? -9.367 -40.031 -19.391 1 92.25 132 VAL B CA 1
ATOM 6024 C C . VAL B 1 132 ? -8.891 -41.281 -20.156 1 92.25 132 VAL B C 1
ATOM 6026 O O . VAL B 1 132 ? -7.918 -41.906 -19.766 1 92.25 132 VAL B O 1
ATOM 6029 N N . ASN B 1 133 ? -9.523 -41.594 -21.219 1 89.75 133 ASN B N 1
ATOM 6030 C CA . ASN B 1 133 ? -9.211 -42.75 -22.047 1 89.75 133 ASN B CA 1
ATOM 6031 C C . ASN B 1 133 ? -9.039 -44 -21.219 1 89.75 133 ASN B C 1
ATOM 6033 O O . ASN B 1 133 ? -8.062 -44.719 -21.375 1 89.75 133 ASN B O 1
ATOM 6037 N N . GLY B 1 134 ? -9.953 -44.094 -20.234 1 88.69 134 GLY B N 1
ATOM 6038 C CA . GLY B 1 134 ? -10.047 -45.312 -19.469 1 88.69 134 GLY B CA 1
ATOM 6039 C C . GLY B 1 134 ? -9.234 -45.312 -18.188 1 88.69 134 GLY B C 1
ATOM 6040 O O . GLY B 1 134 ? -9.383 -46.188 -17.344 1 88.69 134 GLY B O 1
ATOM 6041 N N . GLU B 1 135 ? -8.406 -44.344 -17.969 1 86.81 135 GLU B N 1
ATOM 6042 C CA . GLU B 1 135 ? -7.547 -44.281 -16.797 1 86.81 135 GLU B CA 1
ATOM 6043 C C . GLU B 1 135 ? -8.008 -43.188 -15.828 1 86.81 135 GLU B C 1
ATOM 6045 O O . GLU B 1 135 ? -8.367 -42.094 -16.25 1 86.81 135 GLU B O 1
ATOM 6050 N N . LEU B 1 136 ? -8.047 -43.594 -14.578 1 89.56 136 LEU B N 1
ATOM 6051 C CA . LEU B 1 136 ? -8.359 -42.625 -13.547 1 89.56 136 LEU B CA 1
ATOM 6052 C C . LEU B 1 136 ? -7.191 -41.656 -13.328 1 89.56 136 LEU B C 1
ATOM 6054 O O . LEU B 1 136 ? -6.121 -42.062 -12.867 1 89.56 136 LEU B O 1
ATOM 6058 N N . LEU B 1 137 ? -7.375 -40.406 -13.633 1 85.19 137 LEU B N 1
ATOM 6059 C CA . LEU B 1 137 ? -6.25 -39.469 -13.594 1 85.19 137 LEU B CA 1
ATOM 6060 C C . LEU B 1 137 ? -6.422 -38.438 -12.477 1 85.19 137 LEU B C 1
ATOM 6062 O O . LEU B 1 137 ? -5.449 -37.844 -12.031 1 85.19 137 LEU B O 1
ATOM 6066 N N . ALA B 1 138 ? -7.664 -38.188 -12.047 1 86.38 138 ALA B N 1
ATOM 6067 C CA . ALA B 1 138 ? -7.879 -37.219 -10.977 1 86.38 138 ALA B CA 1
ATOM 6068 C C . ALA B 1 138 ? -9.078 -37.594 -10.117 1 86.38 138 ALA B C 1
ATOM 6070 O O . ALA B 1 138 ? -10.039 -38.219 -10.617 1 86.38 138 ALA B O 1
ATOM 6071 N N . GLU B 1 139 ? -8.992 -37.281 -8.859 1 87 139 GLU B N 1
ATOM 6072 C CA . GLU B 1 139 ? -10.078 -37.531 -7.91 1 87 139 GLU B CA 1
ATOM 6073 C C . GLU B 1 139 ? -10.078 -36.469 -6.809 1 87 139 GLU B C 1
ATOM 6075 O O . GLU B 1 139 ? -9.016 -36.031 -6.355 1 87 139 GLU B O 1
ATOM 6080 N N . ALA B 1 140 ? -11.164 -36 -6.512 1 84.19 140 ALA B N 1
ATOM 6081 C CA . ALA B 1 140 ? -11.352 -35.062 -5.398 1 84.19 140 ALA B CA 1
ATOM 6082 C C . ALA B 1 140 ? -12.477 -35.531 -4.48 1 84.19 140 ALA B C 1
ATOM 6084 O O . ALA B 1 140 ? -13.602 -35.75 -4.938 1 84.19 140 ALA B O 1
ATOM 6085 N N . GLY B 1 141 ? -12.125 -35.656 -3.23 1 86.56 141 GLY B N 1
ATOM 6086 C CA . GLY B 1 141 ? -13.117 -36.188 -2.312 1 86.56 141 GLY B CA 1
ATOM 6087 C C . GLY B 1 141 ? -13.453 -37.656 -2.578 1 86.56 141 GLY B C 1
ATOM 6088 O O . GLY B 1 141 ? -12.594 -38.438 -3.006 1 86.56 141 GLY B O 1
ATOM 6089 N N . LYS B 1 142 ? -14.633 -38 -2.111 1 91 142 LYS B N 1
ATOM 6090 C CA . LYS B 1 142 ? -15.125 -39.375 -2.35 1 91 142 LYS B CA 1
ATOM 6091 C C . LYS B 1 142 ? -16.5 -39.344 -3.021 1 91 142 LYS B C 1
ATOM 6093 O O . LYS B 1 142 ? -17.453 -38.781 -2.477 1 91 142 LYS B O 1
ATOM 6098 N N . VAL B 1 143 ? -16.422 -39.844 -4.25 1 94.56 143 VAL B N 1
ATOM 6099 C CA . VAL B 1 143 ? -17.688 -39.938 -4.977 1 94.56 143 VAL B CA 1
ATOM 6100 C C . VAL B 1 143 ? -18.469 -41.156 -4.492 1 94.56 143 VAL B C 1
ATOM 6102 O O . VAL B 1 143 ? -17.953 -42.281 -4.504 1 94.56 143 VAL B O 1
ATOM 6105 N N . GLY B 1 144 ? -19.688 -40.906 -3.98 1 93.06 144 GLY B N 1
ATOM 6106 C CA . GLY B 1 144 ? -20.516 -41.969 -3.465 1 93.06 144 GLY B CA 1
ATOM 6107 C C . GLY B 1 144 ? -21.953 -41.875 -3.941 1 93.06 144 GLY B C 1
ATOM 6108 O O . GLY B 1 144 ? -22.359 -40.906 -4.562 1 93.06 144 GLY B O 1
ATOM 6109 N N . GLU B 1 145 ? -22.719 -42.938 -3.68 1 94.25 145 GLU B N 1
ATOM 6110 C CA . GLU B 1 145 ? -24.109 -43 -4.098 1 94.25 145 GLU B CA 1
ATOM 6111 C C . GLU B 1 145 ? -25.047 -42.531 -2.984 1 94.25 145 GLU B C 1
ATOM 6113 O O . GLU B 1 145 ? -26.266 -42.438 -3.189 1 94.25 145 GLU B O 1
ATOM 6118 N N . SER B 1 146 ? -24.438 -42.312 -1.9 1 92.38 146 SER B N 1
ATOM 6119 C CA . SER B 1 146 ? -25.234 -41.844 -0.767 1 92.38 146 SER B CA 1
ATOM 6120 C C . SER B 1 146 ? -24.484 -40.781 0.031 1 92.38 146 SER B C 1
ATOM 6122 O O . SER B 1 146 ? -23.266 -40.625 -0.116 1 92.38 146 SER B O 1
ATOM 6124 N N . ALA B 1 147 ? -25.219 -40.094 0.833 1 89.31 147 ALA B N 1
ATOM 6125 C CA . ALA B 1 147 ? -24.656 -39 1.648 1 89.31 147 ALA B CA 1
ATOM 6126 C C . ALA B 1 147 ? -23.641 -39.562 2.658 1 89.31 147 ALA B C 1
ATOM 6128 O O . ALA B 1 147 ? -22.703 -38.875 3.039 1 89.31 147 ALA B O 1
ATOM 6129 N N . GLU B 1 148 ? -23.734 -40.781 3.045 1 88.94 148 GLU B N 1
ATOM 6130 C CA . GLU B 1 148 ? -22.859 -41.375 4.031 1 88.94 148 GLU B CA 1
ATOM 6131 C C . GLU B 1 148 ? -21.516 -41.781 3.412 1 88.94 148 GLU B C 1
ATOM 6133 O O . GLU B 1 148 ? -20.469 -41.688 4.066 1 88.94 148 GLU B O 1
ATOM 6138 N N . ASP B 1 149 ? -21.562 -42.125 2.193 1 90.12 149 ASP B N 1
ATOM 6139 C CA . ASP B 1 149 ? -20.344 -42.594 1.51 1 90.12 149 ASP B CA 1
ATOM 6140 C C . ASP B 1 149 ? -19.734 -41.469 0.669 1 90.12 149 ASP B C 1
ATOM 6142 O O . ASP B 1 149 ? -19 -41.719 -0.279 1 90.12 149 ASP B O 1
ATOM 6146 N N . TYR B 1 150 ? -20.125 -40.375 0.98 1 87.75 150 TYR B N 1
ATOM 6147 C CA . TYR B 1 150 ? -19.766 -39.188 0.192 1 87.75 150 TYR B CA 1
ATOM 6148 C C . TYR B 1 150 ? -18.922 -38.25 1.006 1 87.75 150 TYR B C 1
ATOM 6150 O O . TYR B 1 150 ? -19.172 -38.031 2.195 1 87.75 150 TYR B O 1
ATOM 6158 N N . LYS B 1 151 ? -17.781 -37.812 0.489 1 88.62 151 LYS B N 1
ATOM 6159 C CA . LYS B 1 151 ? -16.984 -36.75 1.079 1 88.62 151 LYS B CA 1
ATOM 6160 C C . LYS B 1 151 ? -16.766 -35.594 0.089 1 88.62 151 LYS B C 1
ATOM 6162 O O . LYS B 1 151 ? -16.047 -35.75 -0.895 1 88.62 151 LYS B O 1
ATOM 6167 N N . PRO B 1 152 ? -17.391 -34.469 0.388 1 86.81 152 PRO B N 1
ATOM 6168 C CA . PRO B 1 152 ? -17.297 -33.344 -0.549 1 86.81 152 PRO B CA 1
ATOM 6169 C C . PRO B 1 152 ? -15.922 -32.688 -0.544 1 86.81 152 PRO B C 1
ATOM 6171 O O . PRO B 1 152 ? -15.281 -32.594 0.506 1 86.81 152 PRO B O 1
ATOM 6174 N N . MET B 1 153 ? -15.461 -32.344 -1.704 1 82.25 153 MET B N 1
ATOM 6175 C CA . MET B 1 153 ? -14.211 -31.594 -1.864 1 82.25 153 MET B CA 1
ATOM 6176 C C . MET B 1 153 ? -14.258 -30.734 -3.121 1 82.25 153 MET B C 1
ATOM 6178 O O . MET B 1 153 ? -14.625 -31.203 -4.195 1 82.25 153 MET B O 1
ATOM 6182 N N . ARG B 1 154 ? -14 -29.469 -2.873 1 79.5 154 ARG B N 1
ATOM 6183 C CA . ARG B 1 154 ? -13.93 -28.547 -3.994 1 79.5 154 ARG B CA 1
ATOM 6184 C C . ARG B 1 154 ? -12.477 -28.25 -4.367 1 79.5 154 ARG B C 1
ATOM 6186 O O . ARG B 1 154 ? -11.781 -27.531 -3.645 1 79.5 154 ARG B O 1
ATOM 6193 N N . ARG B 1 155 ? -12.031 -28.844 -5.508 1 76.88 155 ARG B N 1
ATOM 6194 C CA . ARG B 1 155 ? -10.656 -28.641 -5.953 1 76.88 155 ARG B CA 1
ATOM 6195 C C . ARG B 1 155 ? -10.562 -28.656 -7.477 1 76.88 155 ARG B C 1
ATOM 6197 O O . ARG B 1 155 ? -11.18 -29.5 -8.133 1 76.88 155 ARG B O 1
ATOM 6204 N N . SER B 1 156 ? -9.812 -27.656 -7.934 1 77.69 156 SER B N 1
ATOM 6205 C CA . SER B 1 156 ? -9.547 -27.656 -9.367 1 77.69 156 SER B CA 1
ATOM 6206 C C . SER B 1 156 ? -8.523 -28.734 -9.734 1 77.69 156 SER B C 1
ATOM 6208 O O . SER B 1 156 ? -7.715 -29.141 -8.898 1 77.69 156 SER B O 1
ATOM 6210 N N . ALA B 1 157 ? -8.633 -29.219 -10.953 1 77.88 157 ALA B N 1
ATOM 6211 C CA . ALA B 1 157 ? -7.691 -30.25 -11.406 1 77.88 157 ALA B CA 1
ATOM 6212 C C . ALA B 1 157 ? -7.043 -29.859 -12.727 1 77.88 157 ALA B C 1
ATOM 6214 O O . ALA B 1 157 ? -7.707 -29.312 -13.609 1 77.88 157 ALA B O 1
ATOM 6215 N N . LEU B 1 158 ? -5.809 -29.891 -12.711 1 79.75 158 LEU B N 1
ATOM 6216 C CA . LEU B 1 158 ? -5.027 -29.812 -13.945 1 79.75 158 LEU B CA 1
ATOM 6217 C C . LEU B 1 158 ? -4.391 -31.172 -14.258 1 79.75 158 LEU B C 1
ATOM 6219 O O . LEU B 1 158 ? -3.432 -31.578 -13.594 1 79.75 158 LEU B O 1
ATOM 6223 N N . ILE B 1 159 ? -4.93 -31.797 -15.258 1 83.12 159 ILE B N 1
ATOM 6224 C CA . ILE B 1 159 ? -4.562 -33.188 -15.57 1 83.12 159 ILE B CA 1
ATOM 6225 C C . ILE B 1 159 ? -3.723 -33.219 -16.844 1 83.12 159 ILE B C 1
ATOM 6227 O O . ILE B 1 159 ? -4.16 -32.75 -17.891 1 83.12 159 ILE B O 1
ATOM 6231 N N . PHE B 1 160 ? -2.527 -33.75 -16.719 1 80.81 160 PHE B N 1
ATOM 6232 C CA . PHE B 1 160 ? -1.65 -33.875 -17.875 1 80.81 160 PHE B CA 1
ATOM 6233 C C . PHE B 1 160 ? -1.685 -35.312 -18.391 1 80.81 160 PHE B C 1
ATOM 6235 O O . PHE B 1 160 ? -1.692 -36.281 -17.609 1 80.81 160 PHE B O 1
ATOM 6242 N N . PHE B 1 161 ? -1.845 -35.5 -19.672 1 81.94 161 PHE B N 1
ATOM 6243 C CA . PHE B 1 161 ? -1.831 -36.812 -20.266 1 81.94 161 PHE B CA 1
ATOM 6244 C C . PHE B 1 161 ? -1.331 -36.781 -21.703 1 81.94 161 PHE B C 1
ATOM 6246 O O . PHE B 1 161 ? -1.272 -35.688 -22.312 1 81.94 161 PHE B O 1
ATOM 6253 N N . ARG B 1 162 ? -0.842 -37.875 -22.188 1 82 162 ARG B N 1
ATOM 6254 C CA . ARG B 1 162 ? -0.399 -38 -23.562 1 82 162 ARG B CA 1
ATOM 6255 C C . ARG B 1 162 ? -1.535 -38.469 -24.469 1 82 162 ARG B C 1
ATOM 6257 O O . ARG B 1 162 ? -2.229 -39.438 -24.141 1 82 162 ARG B O 1
ATOM 6264 N N . ALA B 1 163 ? -1.685 -37.719 -25.516 1 82.75 163 ALA B N 1
ATOM 6265 C CA . ALA B 1 163 ? -2.701 -38.125 -26.484 1 82.75 163 ALA B CA 1
ATOM 6266 C C . ALA B 1 163 ? -2.213 -39.312 -27.328 1 82.75 163 ALA B C 1
ATOM 6268 O O . ALA B 1 163 ? -1.498 -39.125 -28.312 1 82.75 163 ALA B O 1
ATOM 6269 N N . ALA B 1 164 ? -2.352 -40.469 -26.828 1 71.88 164 ALA B N 1
ATOM 6270 C CA . ALA B 1 164 ? -1.852 -41.656 -27.5 1 71.88 164 ALA B CA 1
ATOM 6271 C C . ALA B 1 164 ? -2.635 -41.938 -28.797 1 71.88 164 ALA B C 1
ATOM 6273 O O . ALA B 1 164 ? -2.049 -42.281 -29.828 1 71.88 164 ALA B O 1
ATOM 6274 N N . ASP B 1 165 ? -3.939 -41.844 -28.75 1 76.81 165 ASP B N 1
ATOM 6275 C CA . ASP B 1 165 ? -4.801 -42.094 -29.906 1 76.81 165 ASP B CA 1
ATOM 6276 C C . ASP B 1 165 ? -5.633 -40.875 -30.234 1 76.81 165 ASP B C 1
ATOM 6278 O O . ASP B 1 165 ? -5.566 -39.875 -29.547 1 76.81 165 ASP B O 1
ATOM 6282 N N . ASP B 1 166 ? -6.117 -40.75 -31.484 1 82.25 166 ASP B N 1
ATOM 6283 C CA . ASP B 1 166 ? -6.945 -39.656 -31.953 1 82.25 166 ASP B CA 1
ATOM 6284 C C . ASP B 1 166 ? -8.305 -39.656 -31.25 1 82.25 166 ASP B C 1
ATOM 6286 O O . ASP B 1 166 ? -9.273 -39.094 -31.766 1 82.25 166 ASP B O 1
ATOM 6290 N N . ARG B 1 167 ? -8.312 -40.375 -30.156 1 87.5 167 ARG B N 1
ATOM 6291 C CA . ARG B 1 167 ? -9.602 -40.438 -29.469 1 87.5 167 ARG B CA 1
ATOM 6292 C C . ARG B 1 167 ? -9.492 -39.844 -28.062 1 87.5 167 ARG B C 1
ATOM 6294 O O . ARG B 1 167 ? -8.484 -40.062 -27.375 1 87.5 167 ARG B O 1
ATOM 6301 N N . LEU B 1 168 ? -10.398 -39.031 -27.719 1 91.62 168 LEU B N 1
ATOM 6302 C CA . LEU B 1 168 ? -10.555 -38.531 -26.359 1 91.62 168 LEU B CA 1
ATOM 6303 C C . LEU B 1 168 ? -11.867 -39 -25.75 1 91.62 168 LEU B C 1
ATOM 6305 O O . LEU B 1 168 ? -12.945 -38.688 -26.25 1 91.62 168 LEU B O 1
ATOM 6309 N N . ASP B 1 169 ? -11.758 -39.875 -24.797 1 93.19 169 ASP B N 1
ATOM 6310 C CA . ASP B 1 169 ? -12.898 -40.344 -24 1 93.19 169 ASP B CA 1
ATOM 6311 C C . ASP B 1 169 ? -12.797 -39.844 -22.562 1 93.19 169 ASP B C 1
ATOM 6313 O O . ASP B 1 169 ? -12 -40.375 -21.781 1 93.19 169 ASP B O 1
ATOM 6317 N N . LEU B 1 170 ? -13.625 -38.875 -22.266 1 94.19 170 LEU B N 1
ATOM 6318 C CA . LEU B 1 170 ? -13.625 -38.281 -20.938 1 94.19 170 LEU B CA 1
ATOM 6319 C C . LEU B 1 170 ? -14.852 -38.719 -20.141 1 94.19 170 LEU B C 1
ATOM 6321 O O . LEU B 1 170 ? -15.984 -38.5 -20.562 1 94.19 170 LEU B O 1
ATOM 6325 N N . VAL B 1 171 ? -14.609 -39.344 -19.031 1 95.38 171 VAL B N 1
ATOM 6326 C CA . VAL B 1 171 ? -15.688 -39.781 -18.141 1 95.38 171 VAL B CA 1
ATOM 6327 C C . VAL B 1 171 ? -15.508 -39.125 -16.766 1 95.38 171 VAL B C 1
ATOM 6329 O O . VAL B 1 171 ? -14.484 -39.281 -16.109 1 95.38 171 VAL B O 1
ATOM 6332 N N . ILE B 1 172 ? -16.484 -38.344 -16.359 1 94.75 172 ILE B N 1
ATOM 6333 C CA . ILE B 1 172 ? -16.422 -37.656 -15.094 1 94.75 172 ILE B CA 1
ATOM 6334 C C . ILE B 1 172 ? -17.594 -38.062 -14.211 1 94.75 172 ILE B C 1
ATOM 6336 O O . ILE B 1 172 ? -18.766 -37.906 -14.586 1 94.75 172 ILE B O 1
ATOM 6340 N N . GLN B 1 173 ? -17.297 -38.688 -13.102 1 95.5 173 GLN B N 1
ATOM 6341 C CA . GLN B 1 173 ? -18.297 -39 -12.094 1 95.5 173 GLN B CA 1
ATOM 6342 C C . GLN B 1 173 ? -18.422 -37.875 -11.055 1 95.5 173 GLN B C 1
ATOM 6344 O O . GLN B 1 173 ? -17.406 -37.375 -10.57 1 95.5 173 GLN B O 1
ATOM 6349 N N . VAL B 1 174 ? -19.641 -37.438 -10.781 1 94.62 174 VAL B N 1
ATOM 6350 C CA . VAL B 1 174 ? -19.859 -36.375 -9.812 1 94.62 174 VAL B CA 1
ATOM 6351 C C . VAL B 1 174 ? -20.922 -36.812 -8.805 1 94.62 174 VAL B C 1
ATOM 6353 O O . VAL B 1 174 ? -21.891 -37.469 -9.156 1 94.62 174 VAL B O 1
ATOM 6356 N N . ALA B 1 175 ? -20.688 -36.531 -7.547 1 95.12 175 ALA B N 1
ATOM 6357 C CA . ALA B 1 175 ? -21.672 -36.719 -6.484 1 95.12 175 ALA B CA 1
ATOM 6358 C C . ALA B 1 175 ? -21.859 -35.438 -5.672 1 95.12 175 ALA B C 1
ATOM 6360 O O . ALA B 1 175 ? -20.891 -34.719 -5.41 1 95.12 175 ALA B O 1
ATOM 6361 N N . ASN B 1 176 ? -23.109 -35.125 -5.332 1 92.62 176 ASN B N 1
ATOM 6362 C CA . ASN B 1 176 ? -23.406 -33.938 -4.543 1 92.62 176 ASN B CA 1
ATOM 6363 C C . ASN B 1 176 ? -24.516 -34.219 -3.533 1 92.62 176 ASN B C 1
ATOM 6365 O O . ASN B 1 176 ? -25.656 -34.531 -3.916 1 92.62 176 ASN B O 1
ATOM 6369 N N . PHE B 1 177 ? -24.219 -34.094 -2.328 1 89.69 177 PHE B N 1
ATOM 6370 C CA . PHE B 1 177 ? -25.219 -34.25 -1.274 1 89.69 177 PHE B CA 1
ATOM 6371 C C . PHE B 1 177 ? -25.109 -33.125 -0.256 1 89.69 177 PHE B C 1
ATOM 6373 O O . PHE B 1 177 ? -25.578 -33.25 0.877 1 89.69 177 PHE B O 1
ATOM 6380 N N . LEU B 1 178 ? -24.484 -32.094 -0.719 1 85.25 178 LEU B N 1
ATOM 6381 C CA . LEU B 1 178 ? -24.234 -31.016 0.236 1 85.25 178 LEU B CA 1
ATOM 6382 C C . LEU B 1 178 ? -24.641 -29.656 -0.346 1 85.25 178 LEU B C 1
ATOM 6384 O O . LEU B 1 178 ? -25.266 -28.844 0.334 1 85.25 178 LEU B O 1
ATOM 6388 N N . VAL B 1 179 ? -24.297 -29.406 -1.538 1 84.12 179 VAL B N 1
ATOM 6389 C CA . VAL B 1 179 ? -24.453 -28.094 -2.143 1 84.12 179 VAL B CA 1
ATOM 6390 C C . VAL B 1 179 ? -25.781 -28.016 -2.887 1 84.12 179 VAL B C 1
ATOM 6392 O O . VAL B 1 179 ? -26.266 -29.031 -3.406 1 84.12 179 VAL B O 1
ATOM 6395 N N . TYR B 1 180 ? -26.266 -26.875 -2.979 1 83.38 180 TYR B N 1
ATOM 6396 C CA . TYR B 1 180 ? -27.578 -26.688 -3.602 1 83.38 180 TYR B CA 1
ATOM 6397 C C . TYR B 1 180 ? -27.469 -26.734 -5.121 1 83.38 180 TYR B C 1
ATOM 6399 O O . TYR B 1 180 ? -28.484 -26.75 -5.824 1 83.38 180 TYR B O 1
ATOM 6407 N N . LYS B 1 181 ? -26.344 -26.766 -5.652 1 83.56 181 LYS B N 1
ATOM 6408 C CA . LYS B 1 181 ? -26.078 -26.984 -7.074 1 83.56 181 LYS B CA 1
ATOM 6409 C C . LYS B 1 181 ? -25.25 -28.25 -7.293 1 83.56 181 LYS B C 1
ATOM 6411 O O . LYS B 1 181 ? -24.188 -28.406 -6.688 1 83.56 181 LYS B O 1
ATOM 6416 N N . GLY B 1 182 ? -25.812 -29.109 -8.156 1 87.31 182 GLY B N 1
ATOM 6417 C CA . GLY B 1 182 ? -25.094 -30.344 -8.414 1 87.31 182 GLY B CA 1
ATOM 6418 C C . GLY B 1 182 ? -24.703 -30.516 -9.867 1 87.31 182 GLY B C 1
ATOM 6419 O O . GLY B 1 182 ? -25.406 -30.062 -10.766 1 87.31 182 GLY B O 1
ATOM 6420 N N . GLY B 1 183 ? -23.531 -31.094 -10.016 1 88.06 183 GLY B N 1
ATOM 6421 C CA . GLY B 1 183 ? -23.094 -31.359 -11.375 1 88.06 183 GLY B CA 1
ATOM 6422 C C . GLY B 1 183 ? -21.828 -30.609 -11.758 1 88.06 183 GLY B C 1
ATOM 6423 O O . GLY B 1 183 ? -21.047 -30.234 -10.883 1 88.06 183 GLY B O 1
ATOM 6424 N N . LEU B 1 184 ? -21.625 -30.578 -13.039 1 85.94 184 LEU B N 1
ATOM 6425 C CA . LEU B 1 184 ? -20.406 -29.953 -13.555 1 85.94 184 LEU B CA 1
ATOM 6426 C C . LEU B 1 184 ? -20.688 -28.516 -13.977 1 85.94 184 LEU B C 1
ATOM 6428 O O . LEU B 1 184 ? -21.734 -28.219 -14.562 1 85.94 184 LEU B O 1
ATOM 6432 N N . ARG B 1 185 ? -19.75 -27.625 -13.477 1 79.44 185 ARG B N 1
ATOM 6433 C CA . ARG B 1 185 ? -19.844 -26.25 -13.914 1 79.44 185 ARG B CA 1
ATOM 6434 C C . ARG B 1 185 ? -19.109 -26.047 -15.242 1 79.44 185 ARG B C 1
ATOM 6436 O O . ARG B 1 185 ? -18.328 -26.891 -15.656 1 79.44 185 ARG B O 1
ATOM 6443 N N . ALA B 1 186 ? -19.453 -24.969 -15.914 1 71.12 186 ALA B N 1
ATOM 6444 C CA . ALA B 1 186 ? -18.766 -24.625 -17.156 1 71.12 186 ALA B CA 1
ATOM 6445 C C . ALA B 1 186 ? -17.312 -24.281 -16.891 1 71.12 186 ALA B C 1
ATOM 6447 O O . ALA B 1 186 ? -16.906 -24.062 -15.742 1 71.12 186 ALA B O 1
ATOM 6448 N N . GLY B 1 187 ? -16.5 -24.562 -17.891 1 77.62 187 GLY B N 1
ATOM 6449 C CA . GLY B 1 187 ? -15.141 -24.062 -17.781 1 77.62 187 GLY B CA 1
ATOM 6450 C C . GLY B 1 187 ? -14.102 -25.156 -18 1 77.62 187 GLY B C 1
ATOM 6451 O O . GLY B 1 187 ? -12.922 -24.953 -17.719 1 77.62 187 GLY B O 1
ATOM 6452 N N . ILE B 1 188 ? -14.57 -26.359 -18.406 1 87.12 188 ILE B N 1
ATOM 6453 C CA . ILE B 1 188 ? -13.609 -27.406 -18.703 1 87.12 188 ILE B CA 1
ATOM 6454 C C . ILE B 1 188 ? -12.867 -27.062 -20 1 87.12 188 ILE B C 1
ATOM 6456 O O . ILE B 1 188 ? -13.492 -26.781 -21.031 1 87.12 188 ILE B O 1
ATOM 6460 N N . GLU B 1 189 ? -11.562 -27.031 -19.828 1 88.56 189 GLU B N 1
ATOM 6461 C CA . GLU B 1 189 ? -10.742 -26.641 -20.969 1 88.56 189 GLU B CA 1
ATOM 6462 C C . GLU B 1 189 ? -9.641 -27.656 -21.25 1 88.56 189 GLU B C 1
ATOM 6464 O O . GLU B 1 189 ? -9.18 -28.344 -20.328 1 88.56 189 GLU B O 1
ATOM 6469 N N . ILE B 1 190 ? -9.32 -27.75 -22.516 1 90.06 190 ILE B N 1
ATOM 6470 C CA . ILE B 1 190 ? -8.242 -28.641 -22.922 1 90.06 190 ILE B CA 1
ATOM 6471 C C . ILE B 1 190 ? -7.266 -27.891 -23.828 1 90.06 190 ILE B C 1
ATOM 6473 O O . ILE B 1 190 ? -7.66 -26.969 -24.531 1 90.06 190 ILE B O 1
ATOM 6477 N N . GLY B 1 191 ? -6 -28.109 -23.656 1 88.25 191 GLY B N 1
ATOM 6478 C CA . GLY B 1 191 ? -4.941 -27.516 -24.453 1 88.25 191 GLY B CA 1
ATOM 6479 C C . GLY B 1 191 ? -3.619 -28.25 -24.344 1 88.25 191 GLY B C 1
ATOM 6480 O O . GLY B 1 191 ? -3.539 -29.297 -23.672 1 88.25 191 GLY B O 1
ATOM 6481 N N . TYR B 1 192 ? -2.686 -27.734 -25.078 1 84.25 192 TYR B N 1
ATOM 6482 C CA . TYR B 1 192 ? -1.354 -28.312 -24.938 1 84.25 192 TYR B CA 1
ATOM 6483 C C . TYR B 1 192 ? -0.818 -28.094 -23.531 1 84.25 192 TYR B C 1
ATOM 6485 O O . TYR B 1 192 ? -1.11 -27.078 -22.891 1 84.25 192 TYR B O 1
ATOM 6493 N N . ALA B 1 193 ? -0.075 -29.062 -23.078 1 79.19 193 ALA B N 1
ATOM 6494 C CA . ALA B 1 193 ? 0.372 -29.109 -21.688 1 79.19 193 ALA B CA 1
ATOM 6495 C C . ALA B 1 193 ? 1.081 -27.812 -21.297 1 79.19 193 ALA B C 1
ATOM 6497 O O . ALA B 1 193 ? 0.806 -27.25 -20.234 1 79.19 193 ALA B O 1
ATOM 6498 N N . SER B 1 194 ? 1.974 -27.328 -22.047 1 71.56 194 SER B N 1
ATOM 6499 C CA . SER B 1 194 ? 2.752 -26.141 -21.719 1 71.56 194 SER B CA 1
ATOM 6500 C C . SER B 1 194 ? 1.865 -24.891 -21.641 1 71.56 194 SER B C 1
ATOM 6502 O O . SER B 1 194 ? 1.988 -24.078 -20.719 1 71.56 194 SER B O 1
ATOM 6504 N N . ALA B 1 195 ? 0.961 -24.797 -22.562 1 74.44 195 ALA B N 1
ATOM 6505 C CA . ALA B 1 195 ? 0.06 -23.641 -22.609 1 74.44 195 ALA B CA 1
ATOM 6506 C C . ALA B 1 195 ? -0.912 -23.656 -21.438 1 74.44 195 ALA B C 1
ATOM 6508 O O . ALA B 1 195 ? -1.207 -22.625 -20.844 1 74.44 195 ALA B O 1
ATOM 6509 N N . MET B 1 196 ? -1.34 -24.812 -21.109 1 78.69 196 MET B N 1
ATOM 6510 C CA . MET B 1 196 ? -2.34 -24.938 -20.047 1 78.69 196 MET B CA 1
ATOM 6511 C C . MET B 1 196 ? -1.72 -24.688 -18.672 1 78.69 196 MET B C 1
ATOM 6513 O O . MET B 1 196 ? -2.385 -24.172 -17.781 1 78.69 196 MET B O 1
ATOM 6517 N N . GLN B 1 197 ? -0.528 -25.078 -18.562 1 72.62 197 GLN B N 1
ATOM 6518 C CA . GLN B 1 197 ? 0.157 -24.812 -17.312 1 72.62 197 GLN B CA 1
ATOM 6519 C C . GLN B 1 197 ? 0.285 -23.312 -17.078 1 72.62 197 GLN B C 1
ATOM 6521 O O . GLN B 1 197 ? -0.006 -22.812 -15.977 1 72.62 197 GLN B O 1
ATOM 6526 N N . ALA B 1 198 ? 0.665 -22.656 -18.109 1 71.25 198 ALA B N 1
ATOM 6527 C CA . ALA B 1 198 ? 0.804 -21.203 -18.016 1 71.25 198 ALA B CA 1
ATOM 6528 C C . ALA B 1 198 ? -0.55 -20.531 -17.797 1 71.25 198 ALA B C 1
ATOM 6530 O O . ALA B 1 198 ? -0.667 -19.609 -16.984 1 71.25 198 ALA B O 1
ATOM 6531 N N . TYR B 1 199 ? -1.5 -21.016 -18.484 1 71.38 199 TYR B N 1
ATOM 6532 C CA . TYR B 1 199 ? -2.846 -20.453 -18.406 1 71.38 199 TYR B CA 1
ATOM 6533 C C . TYR B 1 199 ? -3.428 -20.609 -17.016 1 71.38 199 TYR B C 1
ATOM 6535 O O . TYR B 1 199 ? -3.986 -19.656 -16.453 1 71.38 199 TYR B O 1
ATOM 6543 N N . GLY B 1 200 ? -3.322 -21.734 -16.453 1 69.94 200 GLY B N 1
ATOM 6544 C CA . GLY B 1 200 ? -3.816 -21.969 -15.102 1 69.94 200 GLY B CA 1
ATOM 6545 C C . GLY B 1 200 ? -3.111 -21.141 -14.055 1 69.94 200 GLY B C 1
ATOM 6546 O O . GLY B 1 200 ? -3.746 -20.625 -13.125 1 69.94 200 GLY B O 1
ATOM 6547 N N . MET B 1 201 ? -1.935 -20.875 -14.359 1 75 201 MET B N 1
ATOM 6548 C CA . MET B 1 201 ? -1.135 -20.125 -13.391 1 75 201 MET B CA 1
ATOM 6549 C C . MET B 1 201 ? -1.421 -18.641 -13.477 1 75 201 MET B C 1
ATOM 6551 O O . MET B 1 201 ? -1.274 -17.906 -12.484 1 75 201 MET B O 1
ATOM 6555 N N . ARG B 1 202 ? -1.916 -18.219 -14.562 1 76.75 202 ARG B N 1
ATOM 6556 C CA . ARG B 1 202 ? -2.178 -16.797 -14.734 1 76.75 202 ARG B CA 1
ATOM 6557 C C . ARG B 1 202 ? -3.303 -16.328 -13.82 1 76.75 202 ARG B C 1
ATOM 6559 O O . ARG B 1 202 ? -3.221 -15.25 -13.227 1 76.75 202 ARG B O 1
ATOM 6566 N N . TYR B 1 203 ? -4.336 -17.109 -13.711 1 74.25 203 TYR B N 1
ATOM 6567 C CA . TYR B 1 203 ? -5.449 -16.734 -12.852 1 74.25 203 TYR B CA 1
ATOM 6568 C C . TYR B 1 203 ? -5.02 -16.719 -11.383 1 74.25 203 TYR B C 1
ATOM 6570 O O . TYR B 1 203 ? -5.398 -15.82 -10.633 1 74.25 203 TYR B O 1
ATOM 6578 N N . LEU B 1 204 ? -4.238 -17.656 -11.117 1 79 204 LEU B N 1
ATOM 6579 C CA . LEU B 1 204 ? -3.709 -17.703 -9.758 1 79 204 LEU B CA 1
ATOM 6580 C C . LEU B 1 204 ? -2.793 -16.5 -9.5 1 79 204 LEU B C 1
ATOM 6582 O O . LEU B 1 204 ? -2.809 -15.93 -8.406 1 79 204 LEU B O 1
ATOM 6586 N N . ALA B 1 205 ? -2.064 -16.172 -10.516 1 83.31 205 ALA B N 1
ATOM 6587 C CA . ALA B 1 205 ? -1.131 -15.055 -10.406 1 83.31 205 ALA B CA 1
ATOM 6588 C C . ALA B 1 205 ? -1.871 -13.742 -10.148 1 83.31 205 ALA B C 1
ATOM 6590 O O . ALA B 1 205 ? -1.467 -12.945 -9.297 1 83.31 205 ALA B O 1
ATOM 6591 N N . ILE B 1 206 ? -2.914 -13.586 -10.797 1 83.25 206 ILE B N 1
ATOM 6592 C CA . ILE B 1 206 ? -3.689 -12.359 -10.648 1 83.25 206 ILE B CA 1
ATOM 6593 C C . ILE B 1 206 ? -4.301 -12.305 -9.25 1 83.25 206 ILE B C 1
ATOM 6595 O O . ILE B 1 206 ? -4.281 -11.258 -8.602 1 83.25 206 ILE B O 1
ATOM 6599 N N . ASP B 1 207 ? -4.781 -13.367 -8.836 1 84.94 207 ASP B N 1
ATOM 6600 C CA . ASP B 1 207 ? -5.379 -13.43 -7.508 1 84.94 207 ASP B CA 1
ATOM 6601 C C . ASP B 1 207 ? -4.352 -13.102 -6.426 1 84.94 207 ASP B C 1
ATOM 6603 O O . ASP B 1 207 ? -4.609 -12.281 -5.547 1 84.94 207 ASP B O 1
ATOM 6607 N N . LEU B 1 208 ? -3.244 -13.688 -6.551 1 87 208 LEU B N 1
ATOM 6608 C CA . LEU B 1 208 ? -2.211 -13.508 -5.539 1 87 208 LEU B CA 1
ATOM 6609 C C . LEU B 1 208 ? -1.648 -12.086 -5.582 1 87 208 LEU B C 1
ATOM 6611 O O . LEU B 1 208 ? -1.297 -11.523 -4.543 1 87 208 LEU B O 1
ATOM 6615 N N . PHE B 1 209 ? -1.578 -11.586 -6.734 1 89.06 209 PHE B N 1
ATOM 6616 C CA . PHE B 1 209 ? -1.172 -10.195 -6.895 1 89.06 209 PHE B CA 1
ATOM 6617 C C . PHE B 1 209 ? -2.127 -9.266 -6.156 1 89.06 209 PHE B C 1
ATOM 6619 O O . PHE B 1 209 ? -1.692 -8.391 -5.406 1 89.06 209 PHE B O 1
ATOM 6626 N N . CYS B 1 210 ? -3.387 -9.492 -6.383 1 90.19 210 CYS B N 1
ATOM 6627 C CA . CYS B 1 210 ? -4.402 -8.664 -5.742 1 90.19 210 CYS B CA 1
ATOM 6628 C C . CYS B 1 210 ? -4.375 -8.836 -4.23 1 90.19 210 CYS B C 1
ATOM 6630 O O . CYS B 1 210 ? -4.539 -7.871 -3.484 1 90.19 210 CYS B O 1
ATOM 6632 N N . ILE B 1 211 ? -4.156 -10.023 -3.799 1 90.56 211 ILE B N 1
ATOM 6633 C CA . ILE B 1 211 ? -4.102 -10.305 -2.369 1 90.56 211 ILE B CA 1
ATOM 6634 C C . ILE B 1 211 ? -2.939 -9.539 -1.735 1 90.56 211 ILE B C 1
ATOM 6636 O O . ILE B 1 211 ? -3.094 -8.938 -0.67 1 90.56 211 ILE B O 1
ATOM 6640 N N . GLY B 1 212 ? -1.81 -9.555 -2.428 1 90.56 212 GLY B N 1
ATOM 6641 C CA . GLY B 1 212 ? -0.676 -8.797 -1.93 1 90.56 212 GLY B CA 1
ATOM 6642 C C . GLY B 1 212 ? -0.942 -7.301 -1.863 1 90.56 212 GLY B C 1
ATOM 6643 O O . GLY B 1 212 ? -0.584 -6.645 -0.884 1 90.56 212 GLY B O 1
ATOM 6644 N N . LEU B 1 213 ? -1.558 -6.844 -2.867 1 92.75 213 LEU B N 1
ATOM 6645 C CA . LEU B 1 213 ? -1.908 -5.43 -2.941 1 92.75 213 LEU B CA 1
ATOM 6646 C C . LEU B 1 213 ? -2.846 -5.043 -1.802 1 92.75 213 LEU B C 1
ATOM 6648 O O . LEU B 1 213 ? -2.617 -4.043 -1.117 1 92.75 213 LEU B O 1
ATOM 6652 N N . ILE B 1 214 ? -3.867 -5.824 -1.557 1 93.12 214 ILE B N 1
ATOM 6653 C CA . ILE B 1 214 ? -4.859 -5.562 -0.519 1 93.12 214 ILE B CA 1
ATOM 6654 C C . ILE B 1 214 ? -4.195 -5.629 0.855 1 93.12 214 ILE B C 1
ATOM 6656 O O . ILE B 1 214 ? -4.488 -4.809 1.731 1 93.12 214 ILE B O 1
ATOM 6660 N N . PHE B 1 215 ? -3.322 -6.496 0.979 1 92.75 215 PHE B N 1
ATOM 6661 C CA . PHE B 1 215 ? -2.631 -6.676 2.25 1 92.75 215 PHE B CA 1
ATOM 6662 C C . PHE B 1 215 ? -1.817 -5.438 2.602 1 92.75 215 PHE B C 1
ATOM 6664 O O . PHE B 1 215 ? -1.843 -4.973 3.746 1 92.75 215 PHE B O 1
ATOM 6671 N N . ALA B 1 216 ? -1.094 -4.961 1.606 1 91.38 216 ALA B N 1
ATOM 6672 C CA . ALA B 1 216 ? -0.269 -3.773 1.822 1 91.38 216 ALA B CA 1
ATOM 6673 C C . ALA B 1 216 ? -1.122 -2.582 2.25 1 91.38 216 ALA B C 1
ATOM 6675 O O . ALA B 1 216 ? -0.788 -1.885 3.209 1 91.38 216 ALA B O 1
ATOM 6676 N N . ILE B 1 217 ? -2.195 -2.391 1.61 1 90.44 217 ILE B N 1
ATOM 6677 C CA . ILE B 1 217 ? -3.068 -1.253 1.876 1 90.44 217 ILE B CA 1
ATOM 6678 C C . ILE B 1 217 ? -3.742 -1.426 3.234 1 90.44 217 ILE B C 1
ATOM 6680 O O . ILE B 1 217 ? -3.887 -0.462 3.99 1 90.44 217 ILE B O 1
ATOM 6684 N N . MET B 1 218 ? -4.137 -2.664 3.545 1 92.31 218 MET B N 1
ATOM 6685 C CA . MET B 1 218 ? -4.73 -2.986 4.84 1 92.31 218 MET B CA 1
ATOM 6686 C C . MET B 1 218 ? -3.777 -2.629 5.977 1 92.31 218 MET B C 1
ATOM 6688 O O . MET B 1 218 ? -4.164 -1.939 6.922 1 92.31 218 MET B O 1
ATOM 6692 N N . LEU B 1 219 ? -2.568 -3.01 5.844 1 88.44 219 LEU B N 1
ATOM 6693 C CA . LEU B 1 219 ? -1.587 -2.779 6.898 1 88.44 219 LEU B CA 1
ATOM 6694 C C . LEU B 1 219 ? -1.285 -1.292 7.047 1 88.44 219 LEU B C 1
ATOM 6696 O O . LEU B 1 219 ? -1.124 -0.793 8.164 1 88.44 219 LEU B O 1
ATOM 6700 N N . TYR B 1 220 ? -1.152 -0.599 5.965 1 87.12 220 TYR B N 1
ATOM 6701 C CA . TYR B 1 220 ? -0.896 0.837 5.992 1 87.12 220 TYR B CA 1
ATOM 6702 C C . TYR B 1 220 ? -2.006 1.574 6.734 1 87.12 220 TYR B C 1
ATOM 6704 O O . TYR B 1 220 ? -1.733 2.418 7.59 1 87.12 220 TYR B O 1
ATOM 6712 N N . HIS B 1 221 ? -3.219 1.296 6.398 1 88.81 221 HIS B N 1
ATOM 6713 C CA . HIS B 1 221 ? -4.352 1.979 7.016 1 88.81 221 HIS B CA 1
ATOM 6714 C C . HIS B 1 221 ? -4.48 1.61 8.484 1 88.81 221 HIS B C 1
ATOM 6716 O O . HIS B 1 221 ? -4.84 2.453 9.312 1 88.81 221 HIS B O 1
ATOM 6722 N N . LEU B 1 222 ? -4.207 0.35 8.781 1 89.56 222 LEU B N 1
ATOM 6723 C CA . LEU B 1 222 ? -4.246 -0.072 10.18 1 89.56 222 LEU B CA 1
ATOM 6724 C C . LEU B 1 222 ? -3.189 0.665 11 1 89.56 222 LEU B C 1
ATOM 6726 O O . LEU B 1 222 ? -3.471 1.131 12.102 1 89.56 222 LEU B O 1
ATOM 6730 N N . LEU B 1 223 ? -2.055 0.802 10.438 1 83.69 223 LEU B N 1
ATOM 6731 C CA . LEU B 1 223 ? -0.964 1.498 11.109 1 83.69 223 LEU B CA 1
ATOM 6732 C C . LEU B 1 223 ? -1.283 2.98 11.273 1 83.69 223 LEU B C 1
ATOM 6734 O O . LEU B 1 223 ? -1.014 3.566 12.32 1 83.69 223 LEU B O 1
ATOM 6738 N N . LEU B 1 224 ? -1.787 3.553 10.227 1 83.31 224 LEU B N 1
ATOM 6739 C CA . LEU B 1 224 ? -2.17 4.961 10.273 1 83.31 224 LEU B CA 1
ATOM 6740 C C . LEU B 1 224 ? -3.195 5.207 11.375 1 83.31 224 LEU B C 1
ATOM 6742 O O . LEU B 1 224 ? -3.117 6.207 12.094 1 83.31 224 LEU B O 1
ATOM 6746 N N . PHE B 1 225 ? -4.125 4.363 11.555 1 88.06 225 PHE B N 1
ATOM 6747 C CA . PHE B 1 225 ? -5.148 4.5 12.586 1 88.06 225 PHE B CA 1
ATOM 6748 C C . PHE B 1 225 ? -4.539 4.383 13.977 1 88.06 225 PHE B C 1
ATOM 6750 O O . PHE B 1 225 ? -4.895 5.141 14.883 1 88.06 225 PHE B O 1
ATOM 6757 N N . VAL B 1 226 ? -3.701 3.449 14.141 1 84.69 226 VAL B N 1
ATOM 6758 C CA . VAL B 1 226 ? -3.086 3.211 15.445 1 84.69 226 VAL B CA 1
ATOM 6759 C C . VAL B 1 226 ? -2.26 4.43 15.859 1 84.69 226 VAL B C 1
ATOM 6761 O O . VAL B 1 226 ? -2.234 4.797 17.031 1 84.69 226 VAL B O 1
ATOM 6764 N N . LEU B 1 227 ? -1.676 5.117 14.891 1 77.62 227 LEU B N 1
ATOM 6765 C CA . LEU B 1 227 ? -0.773 6.227 15.172 1 77.62 227 LEU B CA 1
ATOM 6766 C C . LEU B 1 227 ? -1.55 7.527 15.336 1 77.62 227 LEU B C 1
ATOM 6768 O O . LEU B 1 227 ? -1.17 8.383 16.141 1 77.62 227 LEU B O 1
ATOM 6772 N N . THR B 1 228 ? -2.559 7.684 14.562 1 74.88 228 THR B N 1
ATOM 6773 C CA . THR B 1 228 ? -3.295 8.945 14.633 1 74.88 228 THR B CA 1
ATOM 6774 C C . THR B 1 228 ? -4.48 8.82 15.586 1 74.88 228 THR B C 1
ATOM 6776 O O . THR B 1 228 ? -4.762 9.742 16.359 1 74.88 228 THR B O 1
ATOM 6779 N N . ARG B 1 229 ? -5.18 7.676 15.672 1 73.56 229 ARG B N 1
ATOM 6780 C CA . ARG B 1 229 ? -6.281 7.266 16.531 1 73.56 229 ARG B CA 1
ATOM 6781 C C . ARG B 1 229 ? -7.441 8.25 16.438 1 73.56 229 ARG B C 1
ATOM 6783 O O . ARG B 1 229 ? -8.258 8.344 17.359 1 73.56 229 ARG B O 1
ATOM 6790 N N . LYS B 1 230 ? -7.531 9.023 15.469 1 73.81 230 LYS B N 1
ATOM 6791 C CA . LYS B 1 230 ? -8.578 10.047 15.43 1 73.81 230 LYS B CA 1
ATOM 6792 C C . LYS B 1 230 ? -9.602 9.734 14.344 1 73.81 230 LYS B C 1
ATOM 6794 O O . LYS B 1 230 ? -10.797 9.969 14.523 1 73.81 230 LYS B O 1
ATOM 6799 N N . ASP B 1 231 ? -9.172 9.133 13.312 1 81.38 231 ASP B N 1
ATOM 6800 C CA . ASP B 1 231 ? -10.078 8.953 12.18 1 81.38 231 ASP B CA 1
ATOM 6801 C C . ASP B 1 231 ? -10.594 7.52 12.117 1 81.38 231 ASP B C 1
ATOM 6803 O O . ASP B 1 231 ? -9.914 6.629 11.602 1 81.38 231 ASP B O 1
ATOM 6807 N N . TRP B 1 232 ? -11.805 7.234 12.508 1 89.88 232 TRP B N 1
ATOM 6808 C CA . TRP B 1 232 ? -12.422 5.91 12.547 1 89.88 232 TRP B CA 1
ATOM 6809 C C . TRP B 1 232 ? -12.719 5.406 11.141 1 89.88 232 TRP B C 1
ATOM 6811 O O . TRP B 1 232 ? -12.852 4.199 10.922 1 89.88 232 TRP B O 1
ATOM 6821 N N . ALA B 1 233 ? -12.945 6.352 10.227 1 90.38 233 ALA B N 1
ATOM 6822 C CA . ALA B 1 233 ? -13.156 5.934 8.844 1 90.38 233 ALA B CA 1
ATOM 6823 C C . ALA B 1 233 ? -11.969 5.121 8.328 1 90.38 233 ALA B C 1
ATOM 6825 O O . ALA B 1 233 ? -12.148 4.141 7.605 1 90.38 233 ALA B O 1
ATOM 6826 N N . ILE B 1 234 ? -10.781 5.465 8.758 1 90.19 234 ILE B N 1
ATOM 6827 C CA . ILE B 1 234 ? -9.57 4.77 8.336 1 90.19 234 ILE B CA 1
ATOM 6828 C C . ILE B 1 234 ? -9.531 3.377 8.953 1 90.19 234 ILE B C 1
ATOM 6830 O O . ILE B 1 234 ? -9.133 2.41 8.305 1 90.19 234 ILE B O 1
ATOM 6834 N N . PHE B 1 235 ? -9.977 3.268 10.164 1 93.69 235 PHE B N 1
ATOM 6835 C CA . PHE B 1 235 ? -10.016 1.976 10.844 1 93.69 235 PHE B CA 1
ATOM 6836 C C . PHE B 1 235 ? -11.008 1.037 10.164 1 93.69 235 PHE B C 1
ATOM 6838 O O . PHE B 1 235 ? -10.695 -0.132 9.922 1 93.69 235 PHE B O 1
ATOM 6845 N N . VAL B 1 236 ? -12.18 1.538 9.93 1 95.31 236 VAL B N 1
ATOM 6846 C CA . VAL B 1 236 ? -13.211 0.729 9.289 1 95.31 236 VAL B CA 1
ATOM 6847 C C . VAL B 1 236 ? -12.742 0.285 7.906 1 95.31 236 VAL B C 1
ATOM 6849 O O . VAL B 1 236 ? -13.016 -0.839 7.48 1 95.31 236 VAL B O 1
ATOM 6852 N N . PHE B 1 237 ? -12.062 1.143 7.25 1 95.44 237 PHE B N 1
ATOM 6853 C CA . PHE B 1 237 ? -11.523 0.77 5.949 1 95.44 237 PHE B CA 1
ATOM 6854 C C . PHE B 1 237 ? -10.5 -0.349 6.09 1 95.44 237 PHE B C 1
ATOM 6856 O O . PHE B 1 237 ? -10.445 -1.26 5.262 1 95.44 237 PHE B O 1
ATOM 6863 N N . ALA B 1 238 ? -9.656 -0.237 7.07 1 94.38 238 ALA B N 1
ATOM 6864 C CA . ALA B 1 238 ? -8.688 -1.306 7.32 1 94.38 238 ALA B CA 1
ATOM 6865 C C . ALA B 1 238 ? -9.398 -2.633 7.582 1 94.38 238 ALA B C 1
ATOM 6867 O O . ALA B 1 238 ? -8.945 -3.684 7.121 1 94.38 238 ALA B O 1
ATOM 6868 N N . LEU B 1 239 ? -10.469 -2.568 8.289 1 95.31 239 LEU B N 1
ATOM 6869 C CA . LEU B 1 239 ? -11.258 -3.768 8.555 1 95.31 239 LEU B CA 1
ATOM 6870 C C . LEU B 1 239 ? -11.891 -4.297 7.273 1 95.31 239 LEU B C 1
ATOM 6872 O O . LEU B 1 239 ? -11.984 -5.512 7.082 1 95.31 239 LEU B O 1
ATOM 6876 N N . LEU B 1 240 ? -12.375 -3.398 6.508 1 95.88 240 LEU B N 1
ATOM 6877 C CA . LEU B 1 240 ? -12.93 -3.764 5.207 1 95.88 240 LEU B CA 1
ATOM 6878 C C . LEU B 1 240 ? -11.875 -4.438 4.34 1 95.88 240 LEU B C 1
ATOM 6880 O O . LEU B 1 240 ? -12.148 -5.453 3.693 1 95.88 240 LEU B O 1
ATOM 6884 N N . ALA B 1 241 ? -10.672 -3.889 4.285 1 94.81 241 ALA B N 1
ATOM 6885 C CA . ALA B 1 241 ? -9.57 -4.477 3.531 1 94.81 241 ALA B CA 1
ATOM 6886 C C . ALA B 1 241 ? -9.203 -5.855 4.074 1 94.81 241 ALA B C 1
ATOM 6888 O O . ALA B 1 241 ? -8.883 -6.766 3.307 1 94.81 241 ALA B O 1
ATOM 6889 N N . LEU B 1 242 ? -9.289 -6.004 5.402 1 94.75 242 LEU B N 1
ATOM 6890 C CA . LEU B 1 242 ? -9.039 -7.305 6.016 1 94.75 242 LEU B CA 1
ATOM 6891 C C . LEU B 1 242 ? -10.086 -8.32 5.562 1 94.75 242 LEU B C 1
ATOM 6893 O O . LEU B 1 242 ? -9.75 -9.477 5.27 1 94.75 242 LEU B O 1
ATOM 6897 N N . ASN B 1 243 ? -11.242 -7.883 5.543 1 95.06 243 ASN B N 1
ATOM 6898 C CA . ASN B 1 243 ? -12.32 -8.75 5.094 1 95.06 243 ASN B CA 1
ATOM 6899 C C . ASN B 1 243 ? -12.109 -9.211 3.654 1 95.06 243 ASN B C 1
ATOM 6901 O O . ASN B 1 243 ? -12.242 -10.398 3.35 1 95.06 243 ASN B O 1
ATOM 6905 N N . TYR B 1 244 ? -11.805 -8.312 2.811 1 92.69 244 TYR B N 1
ATOM 6906 C CA . TYR B 1 244 ? -11.57 -8.656 1.412 1 92.69 244 TYR B CA 1
ATOM 6907 C C . TYR B 1 244 ? -10.312 -9.5 1.263 1 92.69 244 TYR B C 1
ATOM 6909 O O . TYR B 1 244 ? -10.234 -10.367 0.388 1 92.69 244 TYR B O 1
ATOM 6917 N N . PHE B 1 245 ? -9.32 -9.258 2.078 1 92.5 245 PHE B N 1
ATOM 6918 C CA . PHE B 1 245 ? -8.102 -10.055 2.088 1 92.5 245 PHE B CA 1
ATOM 6919 C C . PHE B 1 245 ? -8.406 -11.516 2.389 1 92.5 245 PHE B C 1
ATOM 6921 O O . PHE B 1 245 ? -7.945 -12.406 1.678 1 92.5 245 PHE B O 1
ATOM 6928 N N . LEU B 1 246 ? -9.195 -11.727 3.318 1 90.31 246 LEU B N 1
ATOM 6929 C CA . LEU B 1 246 ? -9.578 -13.086 3.695 1 90.31 246 LEU B CA 1
ATOM 6930 C C . LEU B 1 246 ? -10.461 -13.719 2.631 1 90.31 246 LEU B C 1
ATOM 6932 O O . LEU B 1 246 ? -10.297 -14.891 2.293 1 90.31 246 LEU B O 1
ATOM 6936 N N . LEU B 1 247 ? -11.305 -12.922 2.113 1 89.62 247 LEU B N 1
ATOM 6937 C CA . LEU B 1 247 ? -12.242 -13.414 1.109 1 89.62 247 LEU B CA 1
ATOM 6938 C C . LEU B 1 247 ? -11.508 -13.797 -0.174 1 89.62 247 LEU B C 1
ATOM 6940 O O . LEU B 1 247 ? -11.898 -14.75 -0.853 1 89.62 247 LEU B O 1
ATOM 6944 N N . ALA B 1 248 ? -10.523 -13.055 -0.521 1 86.62 248 ALA B N 1
ATOM 6945 C CA . ALA B 1 248 ? -9.766 -13.305 -1.747 1 86.62 248 ALA B CA 1
ATOM 6946 C C . ALA B 1 248 ? -9.094 -14.672 -1.708 1 86.62 248 ALA B C 1
ATOM 6948 O O . ALA B 1 248 ? -8.938 -15.32 -2.744 1 86.62 248 ALA B O 1
ATOM 6949 N N . PHE B 1 249 ? -8.773 -15.125 -0.49 1 84.44 249 PHE B N 1
ATOM 6950 C CA . PHE B 1 249 ? -8.164 -16.438 -0.359 1 84.44 249 PHE B CA 1
ATOM 6951 C C . PHE B 1 249 ? -9.203 -17.547 -0.52 1 84.44 249 PHE B C 1
ATOM 6953 O O . PHE B 1 249 ? -8.875 -18.656 -0.928 1 84.44 249 PHE B O 1
ATOM 6960 N N . LEU B 1 250 ? -10.375 -17.172 -0.24 1 83.5 250 LEU B N 1
ATOM 6961 C CA . LEU B 1 250 ? -11.406 -18.203 -0.174 1 83.5 250 LEU B CA 1
ATOM 6962 C C . LEU B 1 250 ? -12.172 -18.297 -1.489 1 83.5 250 LEU B C 1
ATOM 6964 O O . LEU B 1 250 ? -12.688 -19.359 -1.844 1 83.5 250 LEU B O 1
ATOM 6968 N N . PHE B 1 251 ? -12.188 -17.156 -2.133 1 77.62 251 PHE B N 1
ATOM 6969 C CA . PHE B 1 251 ? -12.922 -17.141 -3.393 1 77.62 251 PHE B CA 1
ATOM 6970 C C . PHE B 1 251 ? -11.969 -17.125 -4.578 1 77.62 251 PHE B C 1
ATOM 6972 O O . PHE B 1 251 ? -10.75 -17.062 -4.398 1 77.62 251 PHE B O 1
ATOM 6979 N N . GLY B 1 252 ? -12.422 -17.281 -5.742 1 71.06 252 GLY B N 1
ATOM 6980 C CA . GLY B 1 252 ? -11.625 -17.266 -6.957 1 71.06 252 GLY B CA 1
ATOM 6981 C C . GLY B 1 252 ? -10.93 -18.594 -7.234 1 71.06 252 GLY B C 1
ATOM 6982 O O . GLY B 1 252 ? -11.578 -19.625 -7.344 1 71.06 252 GLY B O 1
ATOM 6983 N N . GLU B 1 253 ? -9.609 -18.5 -7.234 1 69.06 253 GLU B N 1
ATOM 6984 C CA . GLU B 1 253 ? -8.844 -19.703 -7.508 1 69.06 253 GLU B CA 1
ATOM 6985 C C . GLU B 1 253 ? -8.57 -20.484 -6.223 1 69.06 253 GLU B C 1
ATOM 6987 O O . GLU B 1 253 ? -7.785 -21.438 -6.227 1 69.06 253 GLU B O 1
ATOM 6992 N N . GLN B 1 254 ? -9.289 -20.109 -5.125 1 73.19 254 GLN B N 1
ATOM 6993 C CA . GLN B 1 254 ? -9.164 -20.766 -3.828 1 73.19 254 GLN B CA 1
ATOM 6994 C C . GLN B 1 254 ? -7.699 -20.969 -3.459 1 73.19 254 GLN B C 1
ATOM 6996 O O . GLN B 1 254 ? -7.281 -22.094 -3.166 1 73.19 254 GLN B O 1
ATOM 7001 N N . SER B 1 255 ? -7.02 -19.891 -3.453 1 76.06 255 SER B N 1
ATOM 7002 C CA . SER B 1 255 ? -5.586 -19.906 -3.18 1 76.06 255 SER B CA 1
ATOM 7003 C C . SER B 1 255 ? -5.297 -20.422 -1.771 1 76.06 255 SER B C 1
ATOM 7005 O O . SER B 1 255 ? -4.164 -20.797 -1.458 1 76.06 255 SER B O 1
ATOM 7007 N N . ILE B 1 256 ? -6.391 -20.578 -0.998 1 76 256 ILE B N 1
ATOM 7008 C CA . ILE B 1 256 ? -6.215 -21.078 0.361 1 76 256 ILE B CA 1
ATOM 7009 C C . ILE B 1 256 ? -5.746 -22.531 0.321 1 76 256 ILE B C 1
ATOM 7011 O O . ILE B 1 256 ? -5.062 -23 1.234 1 76 256 ILE B O 1
ATOM 7015 N N . SER B 1 257 ? -6.074 -23.219 -0.73 1 74.94 257 SER B N 1
ATOM 7016 C CA . SER B 1 257 ? -5.727 -24.625 -0.854 1 74.94 257 SER B CA 1
ATOM 7017 C C . SER B 1 257 ? -4.219 -24.812 -1.001 1 74.94 257 SER B C 1
ATOM 7019 O O . SER B 1 257 ? -3.695 -25.906 -0.743 1 74.94 257 SER B O 1
ATOM 7021 N N . LEU B 1 258 ? -3.58 -23.734 -1.395 1 74.06 258 LEU B N 1
ATOM 7022 C CA . LEU B 1 258 ? -2.129 -23.797 -1.526 1 74.06 258 LEU B CA 1
ATOM 7023 C C . LEU B 1 258 ? -1.463 -23.875 -0.157 1 74.06 258 LEU B C 1
ATOM 7025 O O . LEU B 1 258 ? -0.376 -24.453 -0.027 1 74.06 258 LEU B O 1
ATOM 7029 N N . PHE B 1 259 ? -2.24 -23.406 0.763 1 74.5 259 PHE B N 1
ATOM 7030 C CA . PHE B 1 259 ? -1.657 -23.359 2.1 1 74.5 259 PHE B CA 1
ATOM 7031 C C . PHE B 1 259 ? -2.352 -24.344 3.029 1 74.5 259 PHE B C 1
ATOM 7033 O O . PHE B 1 259 ? -1.724 -24.906 3.936 1 74.5 259 PHE B O 1
ATOM 7040 N N . LEU B 1 260 ? -3.66 -24.422 2.76 1 75.88 260 LEU B N 1
ATOM 7041 C CA . LEU B 1 260 ? -4.457 -25.375 3.525 1 75.88 260 LEU B CA 1
ATOM 7042 C C . LEU B 1 260 ? -5.23 -26.312 2.596 1 75.88 260 LEU B C 1
ATOM 7044 O O . LEU B 1 260 ? -6.441 -26.156 2.42 1 75.88 260 LEU B O 1
ATOM 7048 N N . PRO B 1 261 ? -4.613 -27.375 2.111 1 69.06 261 PRO B N 1
ATOM 7049 C CA . PRO B 1 261 ? -5.23 -28.234 1.097 1 69.06 261 PRO B CA 1
ATOM 7050 C C . PRO B 1 261 ? -6.34 -29.125 1.667 1 69.06 261 PRO B C 1
ATOM 7052 O O . PRO B 1 261 ? -7.215 -29.578 0.925 1 69.06 261 PRO B O 1
ATOM 7055 N N . GLU B 1 262 ? -6.453 -29.266 2.908 1 72.06 262 GLU B N 1
ATOM 7056 C CA . GLU B 1 262 ? -7.391 -30.25 3.438 1 72.06 262 GLU B CA 1
ATOM 7057 C C . GLU B 1 262 ? -8.578 -29.578 4.121 1 72.06 262 GLU B C 1
ATOM 7059 O O . GLU B 1 262 ? -9.219 -30.172 4.992 1 72.06 262 GLU B O 1
ATOM 7064 N N . VAL B 1 263 ? -8.898 -28.484 3.65 1 76.12 263 VAL B N 1
ATOM 7065 C CA . VAL B 1 263 ? -10.039 -27.844 4.301 1 76.12 263 VAL B CA 1
ATOM 7066 C C . VAL B 1 263 ? -11.336 -28.438 3.75 1 76.12 263 VAL B C 1
ATOM 7068 O O . VAL B 1 263 ? -11.531 -28.5 2.533 1 76.12 263 VAL B O 1
ATOM 7071 N N . GLU B 1 264 ? -12.125 -28.844 4.719 1 81.25 264 GLU B N 1
ATOM 7072 C CA . GLU B 1 264 ? -13.43 -29.406 4.348 1 81.25 264 GLU B CA 1
ATOM 7073 C C . GLU B 1 264 ? -14.312 -28.344 3.697 1 81.25 264 GLU B C 1
ATOM 7075 O O . GLU B 1 264 ? -14.289 -27.172 4.094 1 81.25 264 GLU B O 1
ATOM 7080 N N . LEU B 1 265 ? -15.109 -28.734 2.766 1 83.06 265 LEU B N 1
ATOM 7081 C CA . LEU B 1 265 ? -15.945 -27.828 1.987 1 83.06 265 LEU B CA 1
ATOM 7082 C C . LEU B 1 265 ? -16.969 -27.141 2.881 1 83.06 265 LEU B C 1
ATOM 7084 O O . LEU B 1 265 ? -17.25 -25.953 2.695 1 83.06 265 LEU B O 1
ATOM 7088 N N . SER B 1 266 ? -17.5 -27.844 3.836 1 83.62 266 SER B N 1
ATOM 7089 C CA . SER B 1 266 ? -18.5 -27.25 4.723 1 83.62 266 SER B CA 1
ATOM 7090 C C . SER B 1 266 ? -17.906 -26.109 5.535 1 83.62 266 SER B C 1
ATOM 7092 O O . SER B 1 266 ? -18.531 -25.047 5.656 1 83.62 266 SER B O 1
ATOM 7094 N N . LEU B 1 267 ? -16.781 -26.297 6.023 1 85.75 267 LEU B N 1
ATOM 7095 C CA . LEU B 1 267 ? -16.109 -25.266 6.805 1 85.75 267 LEU B CA 1
ATOM 7096 C C . LEU B 1 267 ? -15.703 -24.094 5.918 1 85.75 267 LEU B C 1
ATOM 7098 O O . LEU B 1 267 ? -15.836 -22.938 6.316 1 85.75 267 LEU B O 1
ATOM 7102 N N . HIS B 1 268 ? -15.203 -24.438 4.793 1 86.62 268 HIS B N 1
ATOM 7103 C CA . HIS B 1 268 ? -14.805 -23.406 3.842 1 86.62 268 HIS B CA 1
ATOM 7104 C C . HIS B 1 268 ? -15.992 -22.516 3.477 1 86.62 268 HIS B C 1
ATOM 7106 O O . HIS B 1 268 ? -15.875 -21.281 3.498 1 86.62 268 HIS B O 1
ATOM 7112 N N . SER B 1 269 ? -17.109 -23.109 3.16 1 86.25 269 SER B N 1
ATOM 7113 C CA . SER B 1 269 ? -18.281 -22.359 2.74 1 86.25 269 SER B CA 1
ATOM 7114 C C . SER B 1 269 ? -18.844 -21.5 3.881 1 86.25 269 SER B C 1
ATOM 7116 O O . SER B 1 269 ? -19.297 -20.391 3.66 1 86.25 269 SER B O 1
ATOM 7118 N N . ARG B 1 270 ? -18.75 -22.031 5.051 1 91 270 ARG B N 1
ATOM 7119 C CA . ARG B 1 270 ? -19.234 -21.312 6.223 1 91 270 ARG B CA 1
ATOM 7120 C C . ARG B 1 270 ? -18.391 -20.062 6.484 1 91 270 ARG B C 1
ATOM 7122 O O . ARG B 1 270 ? -18.922 -18.969 6.637 1 91 270 ARG B O 1
ATOM 7129 N N . ILE B 1 271 ? -17.141 -20.25 6.488 1 90.56 271 ILE B N 1
ATOM 7130 C CA . ILE B 1 271 ? -16.234 -19.141 6.758 1 90.56 271 ILE B CA 1
ATOM 7131 C C . ILE B 1 271 ? -16.328 -18.094 5.641 1 90.56 271 ILE B C 1
ATOM 7133 O O . ILE B 1 271 ? -16.391 -16.891 5.902 1 90.56 271 ILE B O 1
ATOM 7137 N N . ALA B 1 272 ? -16.359 -18.609 4.445 1 89.75 272 ALA B N 1
ATOM 7138 C CA . ALA B 1 272 ? -16.453 -17.719 3.293 1 89.75 272 ALA B CA 1
ATOM 7139 C C . ALA B 1 272 ? -17.734 -16.891 3.342 1 89.75 272 ALA B C 1
ATOM 7141 O O . ALA B 1 272 ? -17.719 -15.68 3.078 1 89.75 272 ALA B O 1
ATOM 7142 N N . SER B 1 273 ? -18.828 -17.5 3.725 1 91.81 273 SER B N 1
ATOM 7143 C CA . SER B 1 273 ? -20.109 -16.797 3.768 1 91.81 273 SER B CA 1
ATOM 7144 C C . SER B 1 273 ? -20.141 -15.766 4.891 1 91.81 273 SER B C 1
ATOM 7146 O O . SER B 1 273 ? -20.625 -14.648 4.707 1 91.81 273 SER B O 1
ATOM 7148 N N . ILE B 1 274 ? -19.625 -16.141 5.984 1 94.38 274 ILE B N 1
ATOM 7149 C CA . ILE B 1 274 ? -19.609 -15.25 7.133 1 94.38 274 ILE B CA 1
ATOM 7150 C C . ILE B 1 274 ? -18.812 -13.992 6.801 1 94.38 274 ILE B C 1
ATOM 7152 O O . ILE B 1 274 ? -19.266 -12.875 7.059 1 94.38 274 ILE B O 1
ATOM 7156 N N . ILE B 1 275 ? -17.703 -14.164 6.211 1 93.88 275 ILE B N 1
ATOM 7157 C CA . ILE B 1 275 ? -16.844 -13.039 5.84 1 93.88 275 ILE B CA 1
ATOM 7158 C C . ILE B 1 275 ? -17.547 -12.188 4.785 1 93.88 275 ILE B C 1
ATOM 7160 O O . ILE B 1 275 ? -17.5 -10.953 4.844 1 93.88 275 ILE B O 1
ATOM 7164 N N . ALA B 1 276 ? -18.219 -12.836 3.92 1 92.56 276 ALA B N 1
ATOM 7165 C CA . ALA B 1 276 ? -18.906 -12.125 2.85 1 92.56 276 ALA B CA 1
ATOM 7166 C C . ALA B 1 276 ? -20.078 -11.328 3.396 1 92.56 276 ALA B C 1
ATOM 7168 O O . ALA B 1 276 ? -20.391 -10.242 2.893 1 92.56 276 ALA B O 1
ATOM 7169 N N . TYR B 1 277 ? -20.734 -11.836 4.41 1 95.69 277 TYR B N 1
ATOM 7170 C CA . TYR B 1 277 ? -21.891 -11.164 5 1 95.69 277 TYR B CA 1
ATOM 7171 C C . TYR B 1 277 ? -21.484 -9.844 5.645 1 95.69 277 TYR B C 1
ATOM 7173 O O . TYR B 1 277 ? -22.297 -8.93 5.781 1 95.69 277 TYR B O 1
ATOM 7181 N N . LEU B 1 278 ? -20.266 -9.711 5.965 1 96.25 278 LEU B N 1
ATOM 7182 C CA . LEU B 1 278 ? -19.797 -8.531 6.684 1 96.25 278 LEU B CA 1
ATOM 7183 C C . LEU B 1 278 ? -19.406 -7.422 5.715 1 96.25 278 LEU B C 1
ATOM 7185 O O . LEU B 1 278 ? -19.203 -6.277 6.125 1 96.25 278 LEU B O 1
ATOM 7189 N N . LEU B 1 279 ? -19.422 -7.688 4.465 1 94.88 279 LEU B N 1
ATOM 7190 C CA . LEU B 1 279 ? -18.938 -6.723 3.484 1 94.88 279 LEU B CA 1
ATOM 7191 C C . LEU B 1 279 ? -19.906 -5.547 3.352 1 94.88 279 LEU B C 1
ATOM 7193 O O . LEU B 1 279 ? -19.5 -4.391 3.477 1 94.88 279 LEU B O 1
ATOM 7197 N N . PRO B 1 280 ? -21.203 -5.77 3.207 1 95.31 280 PRO B N 1
ATOM 7198 C CA . PRO B 1 280 ? -22.109 -4.641 2.996 1 95.31 280 PRO B CA 1
ATOM 7199 C C . PRO B 1 280 ? -22.125 -3.672 4.18 1 95.31 280 PRO B C 1
ATOM 7201 O O . PRO B 1 280 ? -21.953 -2.465 3.996 1 95.31 280 PRO B O 1
ATOM 7204 N N . PRO B 1 281 ? -22.25 -4.164 5.406 1 96.88 281 PRO B N 1
ATOM 7205 C CA . PRO B 1 281 ? -22.266 -3.199 6.508 1 96.88 281 PRO B CA 1
ATOM 7206 C C . PRO B 1 281 ? -20.922 -2.467 6.664 1 96.88 281 PRO B C 1
ATOM 7208 O O . PRO B 1 281 ? -20.906 -1.304 7.074 1 96.88 281 PRO B O 1
ATOM 7211 N N . LEU B 1 282 ? -19.844 -3.076 6.359 1 96.81 282 LEU B N 1
ATOM 7212 C CA . LEU B 1 282 ? -18.547 -2.43 6.473 1 96.81 282 LEU B CA 1
ATOM 7213 C C . LEU B 1 282 ? -18.406 -1.318 5.441 1 96.81 282 LEU B C 1
ATOM 7215 O O . LEU B 1 282 ? -17.891 -0.238 5.754 1 96.81 282 LEU B O 1
ATOM 7219 N N . VAL B 1 283 ? -18.812 -1.624 4.211 1 96.06 283 VAL B N 1
ATOM 7220 C CA . VAL B 1 283 ? -18.734 -0.604 3.168 1 96.06 283 VAL B CA 1
ATOM 7221 C C . VAL B 1 283 ? -19.656 0.567 3.531 1 96.06 283 VAL B C 1
ATOM 7223 O O . VAL B 1 283 ? -19.281 1.729 3.348 1 96.06 283 VAL B O 1
ATOM 7226 N N . MET B 1 284 ? -20.828 0.238 4.074 1 95.62 284 MET B N 1
ATOM 7227 C CA . MET B 1 284 ? -21.781 1.258 4.496 1 95.62 284 MET B CA 1
ATOM 7228 C C . MET B 1 284 ? -21.203 2.107 5.625 1 95.62 284 MET B C 1
ATOM 7230 O O . MET B 1 284 ? -21.328 3.334 5.609 1 95.62 284 MET B O 1
ATOM 7234 N N . GLU B 1 285 ? -20.594 1.417 6.523 1 96 285 GLU B N 1
ATOM 7235 C CA . GLU B 1 285 ? -20 2.107 7.664 1 96 285 GLU B CA 1
ATOM 7236 C C . GLU B 1 285 ? -18.844 3.006 7.227 1 96 285 GLU B C 1
ATOM 7238 O O . GLU B 1 285 ? -18.719 4.137 7.703 1 96 285 GLU B O 1
ATOM 7243 N N . PHE B 1 286 ? -18.062 2.592 6.352 1 95.75 286 PHE B N 1
ATOM 7244 C CA . PHE B 1 286 ? -16.922 3.354 5.855 1 95.75 286 PHE B CA 1
ATOM 7245 C C . PHE B 1 286 ? -17.391 4.605 5.125 1 95.75 286 PHE B C 1
ATOM 7247 O O . PHE B 1 286 ? -16.938 5.715 5.426 1 95.75 286 PHE B O 1
ATOM 7254 N N . THR B 1 287 ? -18.281 4.34 4.215 1 94 287 THR B N 1
ATOM 7255 C CA . THR B 1 287 ? -18.766 5.457 3.414 1 94 287 THR B CA 1
ATOM 7256 C C . THR B 1 287 ? -19.484 6.477 4.289 1 94 287 THR B C 1
ATOM 7258 O O . THR B 1 287 ? -19.328 7.684 4.113 1 94 287 THR B O 1
ATOM 7261 N N . GLY B 1 288 ? -20.281 6 5.23 1 93 288 GLY B N 1
ATOM 7262 C CA . GLY B 1 288 ? -21.016 6.875 6.133 1 93 288 GLY B CA 1
ATOM 7263 C C . GLY B 1 288 ? -20.109 7.699 7.031 1 93 288 GLY B C 1
ATOM 7264 O O . GLY B 1 288 ? -20.391 8.867 7.312 1 93 288 GLY B O 1
ATOM 7265 N N . ARG B 1 289 ? -19.016 7.133 7.48 1 91.69 289 ARG B N 1
ATOM 7266 C CA . ARG B 1 289 ? -18.078 7.836 8.359 1 91.69 289 ARG B CA 1
ATOM 7267 C C . ARG B 1 289 ? -17.188 8.789 7.566 1 91.69 289 ARG B C 1
ATOM 7269 O O . ARG B 1 289 ? -16.812 9.844 8.062 1 91.69 289 ARG B O 1
ATOM 7276 N N . LEU B 1 290 ? -16.875 8.383 6.391 1 88.81 290 LEU B N 1
ATOM 7277 C CA . LEU B 1 290 ? -16.031 9.227 5.555 1 88.81 290 LEU B CA 1
ATOM 7278 C C . LEU B 1 290 ? -16.781 10.492 5.129 1 88.81 290 LEU B C 1
ATOM 7280 O O . LEU B 1 290 ? -16.203 11.586 5.152 1 88.81 290 LEU B O 1
ATOM 7284 N N . TYR B 1 291 ? -17.969 10.25 4.695 1 89.12 291 TYR B N 1
ATOM 7285 C CA . TYR B 1 291 ? -18.812 11.375 4.297 1 89.12 291 TYR B CA 1
ATOM 7286 C C . TYR B 1 291 ? -19.922 11.602 5.301 1 89.12 291 TYR B C 1
ATOM 7288 O O . TYR B 1 291 ? -21.062 11.195 5.07 1 89.12 291 TYR B O 1
ATOM 7296 N N . ALA B 1 292 ? -19.531 12.305 6.332 1 86.44 292 ALA B N 1
ATOM 7297 C CA . ALA B 1 292 ? -20.453 12.531 7.441 1 86.44 292 ALA B CA 1
ATOM 7298 C C . ALA B 1 292 ? -21.75 13.172 6.953 1 86.44 292 ALA B C 1
ATOM 7300 O O . ALA B 1 292 ? -21.719 14.117 6.152 1 86.44 292 ALA B O 1
ATOM 7301 N N . GLY B 1 293 ? -22.859 12.547 7.32 1 86.25 293 GLY B N 1
ATOM 7302 C CA . GLY B 1 293 ? -24.156 13.148 7.027 1 86.25 293 GLY B CA 1
ATOM 7303 C C . GLY B 1 293 ? -24.828 12.539 5.812 1 86.25 293 GLY B C 1
ATOM 7304 O O . GLY B 1 293 ? -26.016 12.789 5.566 1 86.25 293 GLY B O 1
ATOM 7305 N N . THR B 1 294 ? -24.125 11.734 5.039 1 91 294 THR B N 1
ATOM 7306 C CA . THR B 1 294 ? -24.703 11.211 3.807 1 91 294 THR B CA 1
ATOM 7307 C C . THR B 1 294 ? -25.469 9.914 4.074 1 91 294 THR B C 1
ATOM 7309 O O . THR B 1 294 ? -26.438 9.609 3.379 1 91 294 THR B O 1
ATOM 7312 N N . ILE B 1 295 ? -25.016 9.148 5.055 1 94.5 295 ILE B N 1
ATOM 7313 C CA . ILE B 1 295 ? -25.688 7.91 5.438 1 94.5 295 ILE B CA 1
ATOM 7314 C C . ILE B 1 295 ? -26.031 7.945 6.926 1 94.5 295 ILE B C 1
ATOM 7316 O O . ILE B 1 295 ? -25.141 8.047 7.77 1 94.5 295 ILE B O 1
ATOM 7320 N N . GLY B 1 296 ? -27.281 7.875 7.207 1 93.12 296 GLY B N 1
ATOM 7321 C CA . GLY B 1 296 ? -27.766 7.957 8.578 1 93.12 296 GLY B CA 1
ATOM 7322 C C . GLY B 1 296 ? -27.266 6.816 9.445 1 93.12 296 GLY B C 1
ATOM 7323 O O . GLY B 1 296 ? -27.031 5.711 8.953 1 93.12 296 GLY B O 1
ATOM 7324 N N . ALA B 1 297 ? -27.125 6.98 10.711 1 93.62 297 ALA B N 1
ATOM 7325 C CA . ALA B 1 297 ? -26.641 5.984 11.664 1 93.62 297 ALA B CA 1
ATOM 7326 C C . ALA B 1 297 ? -27.641 4.84 11.812 1 93.62 297 ALA B C 1
ATOM 7328 O O . ALA B 1 297 ? -27.25 3.684 11.984 1 93.62 297 ALA B O 1
ATOM 7329 N N . ARG B 1 298 ? -28.891 5.148 11.75 1 94.94 298 ARG B N 1
ATOM 7330 C CA . ARG B 1 298 ? -29.922 4.121 11.867 1 94.94 298 ARG B CA 1
ATOM 7331 C C . ARG B 1 298 ? -29.859 3.141 10.703 1 94.94 298 ARG B C 1
ATOM 7333 O O . ARG B 1 298 ? -30.016 1.932 10.891 1 94.94 298 ARG B O 1
ATOM 7340 N N . LEU B 1 299 ? -29.656 3.682 9.547 1 95.19 299 LEU B N 1
ATOM 7341 C CA . LEU B 1 299 ? -29.562 2.834 8.359 1 95.19 299 LEU B CA 1
ATOM 7342 C C . LEU B 1 299 ? -28.344 1.917 8.453 1 95.19 299 LEU B C 1
ATOM 7344 O O . LEU B 1 299 ? -28.422 0.739 8.094 1 95.19 299 LEU B O 1
ATOM 7348 N N . ARG B 1 300 ? -27.25 2.424 8.883 1 95.88 300 ARG B N 1
ATOM 7349 C CA . ARG B 1 300 ? -26.047 1.612 9.047 1 95.88 300 ARG B CA 1
ATOM 7350 C C . ARG B 1 300 ? -26.281 0.488 10.055 1 95.88 300 ARG B C 1
ATOM 7352 O O . ARG B 1 300 ? -25.844 -0.646 9.836 1 95.88 300 ARG B O 1
ATOM 7359 N N . LEU B 1 301 ? -27.031 0.804 11.102 1 96.19 301 LEU B N 1
ATOM 7360 C CA . LEU B 1 301 ? -27.328 -0.193 12.125 1 96.19 301 LEU B CA 1
ATOM 7361 C C . LEU B 1 301 ? -28.219 -1.303 11.555 1 96.19 301 LEU B C 1
ATOM 7363 O O . LEU B 1 301 ? -28.062 -2.469 11.93 1 96.19 301 LEU B O 1
ATOM 7367 N N . ILE B 1 302 ? -29.078 -0.927 10.68 1 96.62 302 ILE B N 1
ATOM 7368 C CA . ILE B 1 302 ? -29.953 -1.906 10.039 1 96.62 302 ILE B CA 1
ATOM 7369 C C . ILE B 1 302 ? -29.109 -2.889 9.227 1 96.62 302 ILE B C 1
ATOM 7371 O O . ILE B 1 302 ? -29.375 -4.094 9.242 1 96.62 302 ILE B O 1
ATOM 7375 N N . PHE B 1 303 ? -28.156 -2.424 8.555 1 96.81 303 PHE B N 1
ATOM 7376 C CA . PHE B 1 303 ? -27.312 -3.293 7.746 1 96.81 303 PHE B CA 1
ATOM 7377 C C . PHE B 1 303 ? -26.453 -4.18 8.633 1 96.81 303 PHE B C 1
ATOM 7379 O O . PHE B 1 303 ? -26.203 -5.34 8.297 1 96.81 303 PHE B O 1
ATOM 7386 N N . TRP B 1 304 ? -26 -3.699 9.789 1 97.12 304 TRP B N 1
ATOM 7387 C CA . TRP B 1 304 ? -25.266 -4.527 10.734 1 97.12 304 TRP B CA 1
ATOM 7388 C C . TRP B 1 304 ? -26.156 -5.613 11.32 1 97.12 304 TRP B C 1
ATOM 7390 O O . TRP B 1 304 ? -25.734 -6.758 11.492 1 97.12 304 TRP B O 1
ATOM 7400 N N . ALA B 1 305 ? -27.375 -5.203 11.57 1 96.75 305 ALA B N 1
ATOM 7401 C CA . ALA B 1 305 ? -28.328 -6.164 12.109 1 96.75 305 ALA B CA 1
ATOM 7402 C C . ALA B 1 305 ? -28.641 -7.266 11.094 1 96.75 305 ALA B C 1
ATOM 7404 O O . ALA B 1 305 ? -28.719 -8.445 11.453 1 96.75 305 ALA B O 1
ATOM 7405 N N . ASN B 1 306 ? -28.844 -6.84 9.891 1 95.25 306 ASN B N 1
ATOM 7406 C CA . ASN B 1 306 ? -29.078 -7.816 8.836 1 95.25 306 ASN B CA 1
ATOM 7407 C C . ASN B 1 306 ? -27.906 -8.781 8.688 1 95.25 306 ASN B C 1
ATOM 7409 O O . ASN B 1 306 ? -28.094 -9.984 8.539 1 95.25 306 ASN B O 1
ATOM 7413 N N . ALA B 1 307 ? -26.672 -8.258 8.672 1 96.19 307 ALA B N 1
ATOM 7414 C CA . ALA B 1 307 ? -25.484 -9.102 8.578 1 96.19 307 ALA B CA 1
ATOM 7415 C C . ALA B 1 307 ? -25.406 -10.062 9.766 1 96.19 307 ALA B C 1
ATOM 7417 O O . ALA B 1 307 ? -25.047 -11.234 9.594 1 96.19 307 ALA B O 1
ATOM 7418 N N . ALA B 1 308 ? -25.781 -9.539 10.938 1 96.5 308 ALA B N 1
ATOM 7419 C CA . ALA B 1 308 ? -25.734 -10.367 12.141 1 96.5 308 ALA B CA 1
ATOM 7420 C C . ALA B 1 308 ? -26.703 -11.547 12.031 1 96.5 308 ALA B C 1
ATOM 7422 O O . ALA B 1 308 ? -26.375 -12.664 12.438 1 96.5 308 ALA B O 1
ATOM 7423 N N . ILE B 1 309 ? -27.797 -11.312 11.484 1 94.44 309 ILE B N 1
ATOM 7424 C CA . ILE B 1 309 ? -28.797 -12.359 11.297 1 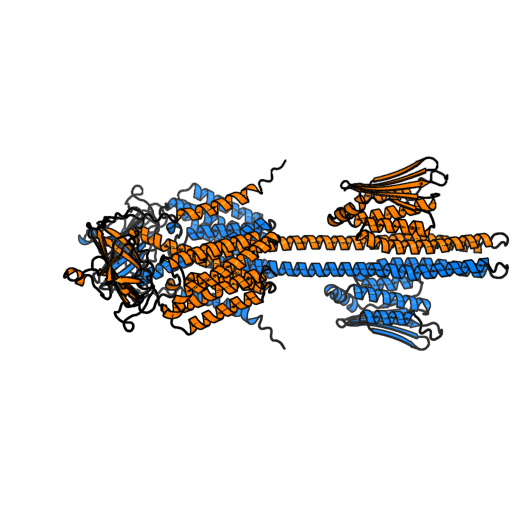94.44 309 ILE B CA 1
ATOM 7425 C C . ILE B 1 309 ? -28.25 -13.438 10.367 1 94.44 309 ILE B C 1
ATOM 7427 O O . ILE B 1 309 ? -28.328 -14.633 10.664 1 94.44 309 ILE B O 1
ATOM 7431 N N . PHE B 1 310 ? -27.656 -13.078 9.336 1 94.19 310 PHE B N 1
ATOM 7432 C CA . PHE B 1 310 ? -27.141 -14.031 8.367 1 94.19 310 PHE B CA 1
ATOM 7433 C C . PHE B 1 310 ? -25.922 -14.766 8.93 1 94.19 310 PHE B C 1
ATOM 7435 O O . PHE B 1 310 ? -25.719 -15.945 8.633 1 94.19 310 PHE B O 1
ATOM 7442 N N . VAL B 1 311 ? -25.125 -14.07 9.703 1 95.06 311 VAL B N 1
ATOM 7443 C CA . VAL B 1 311 ? -23.984 -14.719 10.336 1 95.06 311 VAL B CA 1
ATOM 7444 C C . VAL B 1 311 ? -24.469 -15.797 11.297 1 95.06 311 VAL B C 1
ATOM 7446 O O . VAL B 1 311 ? -23.938 -16.906 11.312 1 95.06 311 VAL B O 1
ATOM 7449 N N . VAL B 1 312 ? -25.5 -15.461 12.047 1 94.31 312 VAL B N 1
ATOM 7450 C CA . VAL B 1 312 ? -26.062 -16.422 12.992 1 94.31 312 VAL B CA 1
ATOM 7451 C C . VAL B 1 312 ? -26.625 -17.625 12.234 1 94.31 312 VAL B C 1
ATOM 7453 O O . VAL B 1 312 ? -26.438 -18.766 12.641 1 94.31 312 VAL B O 1
ATOM 7456 N N . LEU B 1 313 ? -27.25 -17.391 11.141 1 91.19 313 LEU B N 1
ATOM 7457 C CA . LEU B 1 313 ? -27.797 -18.469 10.32 1 91.19 313 LEU B CA 1
ATOM 7458 C C . LEU B 1 313 ? -26.688 -19.328 9.742 1 91.19 313 LEU B C 1
ATOM 7460 O O . LEU B 1 313 ? -26.812 -20.562 9.68 1 91.19 313 LEU B O 1
ATOM 7464 N N . ALA B 1 314 ? -25.641 -18.734 9.352 1 92.19 314 ALA B N 1
ATOM 7465 C CA . ALA B 1 314 ? -24.531 -19.469 8.758 1 92.19 314 ALA B CA 1
ATOM 7466 C C . ALA B 1 314 ? -23.812 -20.328 9.805 1 92.19 314 ALA B C 1
ATOM 7468 O O . ALA B 1 314 ? -23.281 -21.391 9.484 1 92.19 314 ALA B O 1
ATOM 7469 N N . VAL B 1 315 ? -23.797 -19.828 11.047 1 91.88 315 VAL B N 1
ATOM 7470 C CA . VAL B 1 315 ? -23.094 -20.547 12.109 1 91.88 315 VAL B CA 1
ATOM 7471 C C . VAL B 1 315 ? -23.906 -21.766 12.547 1 91.88 315 VAL B C 1
ATOM 7473 O O . VAL B 1 315 ? -23.359 -22.828 12.812 1 91.88 315 VAL B O 1
ATOM 7476 N N . PHE B 1 316 ? -25.219 -21.688 12.477 1 90.06 316 PHE B N 1
ATOM 7477 C CA . PHE B 1 316 ? -26.031 -22.719 13.102 1 90.06 316 PHE B CA 1
ATOM 7478 C C . PHE B 1 316 ? -26.672 -23.609 12.039 1 90.06 316 PHE B C 1
ATOM 7480 O O . PHE B 1 316 ? -26.984 -24.781 12.305 1 90.06 316 PHE B O 1
ATOM 7487 N N . LEU B 1 317 ? -26.859 -23.141 10.867 1 87.06 317 LEU B N 1
ATOM 7488 C CA . LEU B 1 317 ? -27.531 -23.922 9.836 1 87.06 317 LEU B CA 1
ATOM 7489 C C . LEU B 1 317 ? -26.516 -24.672 8.977 1 87.06 317 LEU B C 1
ATOM 7491 O O . LEU B 1 317 ? -25.375 -24.25 8.852 1 87.06 317 LEU B O 1
ATOM 7495 N N . SER B 1 318 ? -27 -25.812 8.477 1 82.94 318 SER B N 1
ATOM 7496 C CA . SER B 1 318 ? -26.203 -26.578 7.527 1 82.94 318 SER B CA 1
ATOM 7497 C C . SER B 1 318 ? -25.984 -25.797 6.234 1 82.94 318 SER B C 1
ATOM 7499 O O . SER B 1 318 ? -26.828 -25 5.836 1 82.94 318 SER B O 1
ATOM 7501 N N . PRO B 1 319 ? -24.812 -25.938 5.609 1 83.44 319 PRO B N 1
ATOM 7502 C CA . PRO B 1 319 ? -24.5 -25.203 4.379 1 83.44 319 PRO B CA 1
ATOM 7503 C C . PRO B 1 319 ? -25.547 -25.391 3.289 1 83.44 319 PRO B C 1
ATOM 7505 O O . PRO B 1 319 ? -25.719 -24.5 2.443 1 83.44 319 PRO B O 1
ATOM 7508 N N . VAL B 1 320 ? -26.25 -26.438 3.379 1 76.31 320 VAL B N 1
ATOM 7509 C CA . VAL B 1 320 ? -27.266 -26.734 2.373 1 76.31 320 VAL B CA 1
ATOM 7510 C C . VAL B 1 320 ? -28.344 -25.641 2.395 1 76.31 320 VAL B C 1
ATOM 7512 O O . VAL B 1 320 ? -28.859 -25.25 1.345 1 76.31 320 VAL B O 1
ATOM 7515 N N . TYR B 1 321 ? -28.516 -25 3.5 1 78.81 321 TYR B N 1
ATOM 7516 C CA . TYR B 1 321 ? -29.609 -24.047 3.654 1 78.81 321 TYR B CA 1
ATOM 7517 C C . TYR B 1 321 ? -29.125 -22.609 3.428 1 78.81 321 TYR B C 1
ATOM 7519 O O . TYR B 1 321 ? -29.719 -21.875 2.645 1 78.81 321 TYR B O 1
ATOM 7527 N N . PHE B 1 322 ? -28 -22.328 4.039 1 82.62 322 PHE B N 1
ATOM 7528 C CA . PHE B 1 322 ? -27.656 -20.922 3.967 1 82.62 322 PHE B CA 1
ATOM 7529 C C . PHE B 1 322 ? -27.031 -20.578 2.617 1 82.62 322 PHE B C 1
ATOM 7531 O O . PHE B 1 322 ? -27.109 -19.453 2.154 1 82.62 322 PHE B O 1
ATOM 7538 N N . MET B 1 323 ? -26.5 -21.516 1.915 1 81.75 323 MET B N 1
ATOM 7539 C CA . MET B 1 323 ? -25.875 -21.25 0.623 1 81.75 323 MET B CA 1
ATOM 7540 C C . MET B 1 323 ? -26.938 -20.891 -0.424 1 81.75 323 MET B C 1
ATOM 7542 O O . MET B 1 323 ? -26.656 -20.141 -1.361 1 81.75 323 MET B O 1
ATOM 7546 N N . ARG B 1 324 ? -28.078 -21.469 -0.213 1 77.62 324 ARG B N 1
ATOM 7547 C CA . ARG B 1 324 ? -29.172 -21.188 -1.125 1 77.62 324 ARG B CA 1
ATOM 7548 C C . ARG B 1 324 ? -29.578 -19.719 -1.046 1 77.62 324 ARG B C 1
ATOM 7550 O O . ARG B 1 324 ? -29.969 -19.125 -2.051 1 77.62 324 ARG B O 1
ATOM 7557 N N . TYR B 1 325 ? -29.391 -19.125 0.053 1 80.44 325 TYR B N 1
ATOM 7558 C CA . TYR B 1 325 ? -29.875 -17.766 0.278 1 80.44 325 TYR B CA 1
ATOM 7559 C C . TYR B 1 325 ? -28.766 -16.75 0.087 1 80.44 325 TYR B C 1
ATOM 7561 O O . TYR B 1 325 ? -29 -15.539 0.142 1 80.44 325 TYR B O 1
ATOM 7569 N N . ASN B 1 326 ? -27.578 -17.203 -0.201 1 84 326 ASN B N 1
ATOM 7570 C CA . ASN B 1 326 ? -26.453 -16.312 -0.4 1 84 326 ASN B CA 1
ATOM 7571 C C . ASN B 1 326 ? -26.672 -15.391 -1.603 1 84 326 ASN B C 1
ATOM 7573 O O . ASN B 1 326 ? -26.312 -14.219 -1.569 1 84 326 ASN B O 1
ATOM 7577 N N . VAL B 1 327 ? -27.328 -15.969 -2.586 1 78.75 327 VAL B N 1
ATOM 7578 C CA . VAL B 1 327 ? -27.531 -15.172 -3.793 1 78.75 327 VAL B CA 1
ATOM 7579 C C . VAL B 1 327 ? -28.453 -13.992 -3.49 1 78.75 327 VAL B C 1
ATOM 7581 O O . VAL B 1 327 ? -28.266 -12.898 -4.02 1 78.75 327 VAL B O 1
ATOM 7584 N N . PHE B 1 328 ? -29.344 -14.18 -2.605 1 81.44 328 PHE B N 1
ATOM 7585 C CA . PHE B 1 328 ? -30.281 -13.125 -2.254 1 81.44 328 PHE B CA 1
ATOM 7586 C C . PHE B 1 328 ? -29.609 -12.062 -1.397 1 81.44 328 PHE B C 1
ATOM 7588 O O . PHE B 1 328 ? -29.891 -10.867 -1.543 1 81.44 328 PHE B O 1
ATOM 7595 N N . TYR B 1 329 ? -28.75 -12.531 -0.567 1 88.69 329 TYR B N 1
ATOM 7596 C CA . TYR B 1 329 ? -28.016 -11.578 0.255 1 88.69 329 TYR B CA 1
ATOM 7597 C C . TYR B 1 329 ? -27.047 -10.758 -0.59 1 88.69 329 TYR B C 1
ATOM 7599 O O . TYR B 1 329 ? -27.016 -9.531 -0.503 1 88.69 329 TYR B O 1
ATOM 7607 N N . TYR B 1 330 ? -26.297 -11.43 -1.438 1 85.75 330 TYR B N 1
ATOM 7608 C CA . TYR B 1 330 ? -25.297 -10.758 -2.248 1 85.75 330 TYR B CA 1
ATOM 7609 C C . TYR B 1 330 ? -25.938 -9.844 -3.283 1 85.75 330 TYR B C 1
ATOM 7611 O O . TYR B 1 330 ? -25.484 -8.719 -3.5 1 85.75 330 TYR B O 1
ATOM 7619 N N . GLY B 1 331 ? -26.969 -10.367 -3.865 1 85.12 331 GLY B N 1
ATOM 7620 C CA . GLY B 1 331 ? -27.656 -9.586 -4.879 1 85.12 331 GLY B CA 1
ATOM 7621 C C . GLY B 1 331 ? -28.562 -8.523 -4.301 1 85.12 331 GLY B C 1
ATOM 7622 O O . GLY B 1 331 ? -28.594 -7.383 -4.777 1 85.12 331 GLY B O 1
ATOM 7623 N N . GLY B 1 332 ? -29.297 -8.852 -3.309 1 89.06 332 GLY B N 1
ATOM 7624 C CA . GLY B 1 332 ? -30.25 -7.93 -2.713 1 89.06 332 GLY B CA 1
ATOM 7625 C C . GLY B 1 332 ? -29.594 -6.895 -1.818 1 89.06 332 GLY B C 1
ATOM 7626 O O . GLY B 1 332 ? -29.547 -5.711 -2.16 1 89.06 332 GLY B O 1
ATOM 7627 N N . VAL B 1 333 ? -29.016 -7.422 -0.719 1 92.38 333 VAL B N 1
ATOM 7628 C CA . VAL B 1 333 ? -28.391 -6.527 0.242 1 92.38 333 VAL B CA 1
ATOM 7629 C C . VAL B 1 333 ? -27.172 -5.852 -0.401 1 92.38 333 VAL B C 1
ATOM 7631 O O . VAL B 1 333 ? -26.938 -4.66 -0.198 1 92.38 333 VAL B O 1
ATOM 7634 N N . GLY B 1 334 ? -26.453 -6.625 -1.159 1 92.31 334 GLY B N 1
ATOM 7635 C CA . GLY B 1 334 ? -25.312 -6.062 -1.865 1 92.31 334 GLY B CA 1
ATOM 7636 C C . GLY B 1 334 ? -25.703 -4.988 -2.865 1 92.31 334 GLY B C 1
ATOM 7637 O O . GLY B 1 334 ? -25.047 -3.947 -2.951 1 92.31 334 GLY B O 1
ATOM 7638 N N . GLY B 1 335 ? -26.75 -5.242 -3.604 1 92.5 335 GLY B N 1
ATOM 7639 C CA . GLY B 1 335 ? -27.25 -4.254 -4.555 1 92.5 335 GLY B CA 1
ATOM 7640 C C . GLY B 1 335 ? -27.719 -2.971 -3.893 1 92.5 335 GLY B C 1
ATOM 7641 O O . GLY B 1 335 ? -27.406 -1.875 -4.371 1 92.5 335 GLY B O 1
ATOM 7642 N N . LEU B 1 336 ? -28.406 -3.111 -2.816 1 94.62 336 LEU B N 1
ATOM 7643 C CA . LEU B 1 336 ? -28.859 -1.946 -2.068 1 94.62 336 LEU B CA 1
ATOM 7644 C C . LEU B 1 336 ? -27.688 -1.146 -1.529 1 94.62 336 LEU B C 1
ATOM 7646 O O . LEU B 1 336 ? -27.719 0.088 -1.521 1 94.62 336 LEU B O 1
ATOM 7650 N N . THR B 1 337 ? -26.703 -1.841 -1.025 1 95.75 337 THR B N 1
ATOM 7651 C CA . THR B 1 337 ? -25.484 -1.19 -0.547 1 95.75 337 THR B CA 1
ATOM 7652 C C . THR B 1 337 ? -24.844 -0.371 -1.66 1 95.75 337 THR B C 1
ATOM 7654 O O . THR B 1 337 ? -24.422 0.765 -1.436 1 95.75 337 THR B O 1
ATOM 7657 N N . ALA B 1 338 ? -24.766 -0.96 -2.859 1 95.75 338 ALA B N 1
ATOM 7658 C CA . ALA B 1 338 ? -24.172 -0.272 -4 1 95.75 338 ALA B CA 1
ATOM 7659 C C . ALA B 1 338 ? -24.922 1.013 -4.324 1 95.75 338 ALA B C 1
ATOM 7661 O O . ALA B 1 338 ? -24.312 2.064 -4.535 1 95.75 338 ALA B O 1
ATOM 7662 N N . ILE B 1 339 ? -26.203 0.957 -4.25 1 96.06 339 ILE B N 1
ATOM 7663 C CA . ILE B 1 339 ? -27.047 2.102 -4.594 1 96.06 339 ILE B CA 1
ATOM 7664 C C . ILE B 1 339 ? -26.859 3.205 -3.553 1 96.06 339 ILE B C 1
ATOM 7666 O O . ILE B 1 339 ? -26.641 4.363 -3.902 1 96.06 339 ILE B O 1
ATOM 7670 N N . ILE B 1 340 ? -26.922 2.871 -2.328 1 96.5 340 ILE B N 1
ATOM 7671 C CA . ILE B 1 340 ? -26.844 3.844 -1.245 1 96.5 340 ILE B CA 1
ATOM 7672 C C . ILE B 1 340 ? -25.453 4.473 -1.216 1 96.5 340 ILE B C 1
ATOM 7674 O O . ILE B 1 340 ? -25.312 5.691 -1.083 1 96.5 340 ILE B O 1
ATOM 7678 N N . CYS B 1 341 ? -24.422 3.674 -1.322 1 95.94 341 CYS B N 1
ATOM 7679 C CA . CYS B 1 341 ? -23.047 4.188 -1.271 1 95.94 341 CYS B CA 1
ATOM 7680 C C . CYS B 1 341 ? -22.75 5.051 -2.488 1 95.94 341 CYS B C 1
ATOM 7682 O O . CYS B 1 341 ? -22.062 6.066 -2.377 1 95.94 341 CYS B O 1
ATOM 7684 N N . MET B 1 342 ? -23.297 4.621 -3.627 1 95.69 342 MET B N 1
ATOM 7685 C CA . MET B 1 342 ? -23.094 5.438 -4.82 1 95.69 342 MET B CA 1
ATOM 7686 C C . MET B 1 342 ? -23.797 6.781 -4.684 1 95.69 342 MET B C 1
ATOM 7688 O O . MET B 1 342 ? -23.266 7.812 -5.113 1 95.69 342 MET B O 1
ATOM 7692 N N . ARG B 1 343 ? -24.969 6.777 -4.141 1 95.38 343 ARG B N 1
ATOM 7693 C CA . ARG B 1 343 ? -25.688 8.023 -3.871 1 95.38 343 ARG B CA 1
ATOM 7694 C C . ARG B 1 343 ? -24.891 8.914 -2.93 1 95.38 343 ARG B C 1
ATOM 7696 O O . ARG B 1 343 ? -24.766 10.125 -3.162 1 95.38 343 ARG B O 1
ATOM 7703 N N . SER B 1 344 ? -24.359 8.32 -1.899 1 95.69 344 SER B N 1
ATOM 7704 C CA . SER B 1 344 ? -23.531 9.055 -0.952 1 95.69 344 SER B CA 1
ATOM 7705 C C . SER B 1 344 ? -22.328 9.672 -1.642 1 95.69 344 SER B C 1
ATOM 7707 O O . SER B 1 344 ? -21.969 10.82 -1.377 1 95.69 344 SER B O 1
ATOM 7709 N N . ALA B 1 345 ? -21.719 8.945 -2.488 1 94.5 345 ALA B N 1
ATOM 7710 C CA . ALA B 1 345 ? -20.547 9.43 -3.219 1 94.5 345 ALA B CA 1
ATOM 7711 C C . ALA B 1 345 ? -20.922 10.594 -4.133 1 94.5 345 ALA B C 1
ATOM 7713 O O . ALA B 1 345 ? -20.172 11.578 -4.234 1 94.5 345 ALA B O 1
ATOM 7714 N N . ILE B 1 346 ? -22.062 10.516 -4.785 1 95.25 346 ILE B N 1
ATOM 7715 C CA . ILE B 1 346 ? -22.516 11.562 -5.688 1 95.25 346 ILE B CA 1
ATOM 7716 C C . ILE B 1 346 ? -22.766 12.844 -4.898 1 95.25 346 ILE B C 1
ATOM 7718 O O . ILE B 1 346 ? -22.391 13.938 -5.332 1 95.25 346 ILE B O 1
ATOM 7722 N N . ILE B 1 347 ? -23.344 12.75 -3.725 1 95.38 347 ILE B N 1
ATOM 7723 C CA . ILE B 1 347 ? -23.609 13.898 -2.859 1 95.38 347 ILE B CA 1
ATOM 7724 C C . ILE B 1 347 ? -22.281 14.531 -2.443 1 95.38 347 ILE B C 1
ATOM 7726 O O . ILE B 1 347 ? -22.156 15.758 -2.459 1 95.38 347 ILE B O 1
ATOM 7730 N N . ALA B 1 348 ? -21.359 13.703 -2.141 1 92.94 348 ALA B N 1
ATOM 7731 C CA . ALA B 1 348 ? -20.047 14.203 -1.714 1 92.94 348 ALA B CA 1
ATOM 7732 C C . ALA B 1 348 ? -19.312 14.891 -2.865 1 92.94 348 ALA B C 1
ATOM 7734 O O . ALA B 1 348 ? -18.641 15.898 -2.664 1 92.94 348 ALA B O 1
ATOM 7735 N N . ILE B 1 349 ? -19.438 14.352 -4.066 1 93.06 349 ILE B N 1
ATOM 7736 C CA . ILE B 1 349 ? -18.812 14.93 -5.246 1 93.06 349 ILE B CA 1
ATOM 7737 C C . ILE B 1 349 ? -19.453 16.281 -5.559 1 93.06 349 ILE B C 1
ATOM 7739 O O . ILE B 1 349 ? -18.75 17.25 -5.875 1 93.06 349 ILE B O 1
ATOM 7743 N N . ARG B 1 350 ? -20.766 16.344 -5.406 1 92.81 350 ARG B N 1
ATOM 7744 C CA . ARG B 1 350 ? -21.484 17.594 -5.652 1 92.81 350 ARG B CA 1
ATOM 7745 C C . ARG B 1 350 ? -21.141 18.641 -4.602 1 92.81 350 ARG B C 1
ATOM 7747 O O . ARG B 1 350 ? -21.094 19.828 -4.902 1 92.81 350 ARG B O 1
ATOM 7754 N N . ALA B 1 351 ? -20.828 18.203 -3.42 1 91.38 351 ALA B N 1
ATOM 7755 C CA . ALA B 1 351 ? -20.438 19.094 -2.336 1 91.38 351 ALA B CA 1
ATOM 7756 C C . ALA B 1 351 ? -18.953 19.453 -2.424 1 91.38 351 ALA B C 1
ATOM 7758 O O . ALA B 1 351 ? -18.438 20.188 -1.584 1 91.38 351 ALA B O 1
ATOM 7759 N N . ARG B 1 352 ? -18.188 18.891 -3.379 1 87.69 352 ARG B N 1
ATOM 7760 C CA . ARG B 1 352 ? -16.781 19.156 -3.662 1 87.69 352 ARG B CA 1
ATOM 7761 C C . ARG B 1 352 ? -15.914 18.844 -2.455 1 87.69 352 ARG B C 1
ATOM 7763 O O . ARG B 1 352 ? -15.039 19.625 -2.088 1 87.69 352 ARG B O 1
ATOM 7770 N N . ARG B 1 353 ? -16.25 17.781 -1.849 1 85.38 353 ARG B N 1
ATOM 7771 C CA . ARG B 1 353 ? -15.398 17.312 -0.757 1 85.38 353 ARG B CA 1
ATOM 7772 C C . ARG B 1 353 ? -14.062 16.797 -1.285 1 85.38 353 ARG B C 1
ATOM 7774 O O . ARG B 1 353 ? -14.016 16.156 -2.338 1 85.38 353 ARG B O 1
ATOM 7781 N N . PRO B 1 354 ? -12.992 17.047 -0.585 1 82.69 354 PRO B N 1
ATOM 7782 C CA . PRO B 1 354 ? -11.695 16.594 -1.088 1 82.69 354 PRO B CA 1
ATOM 7783 C C . PRO B 1 354 ? -11.609 15.078 -1.243 1 82.69 354 PRO B C 1
ATOM 7785 O O . PRO B 1 354 ? -12.031 14.336 -0.35 1 82.69 354 PRO B O 1
ATOM 7788 N N . GLY B 1 355 ? -11.148 14.578 -2.393 1 85 355 GLY B N 1
ATOM 7789 C CA . GLY B 1 355 ? -10.906 13.172 -2.646 1 85 355 GLY B CA 1
ATOM 7790 C C . GLY B 1 355 ? -12.156 12.414 -3.045 1 85 355 GLY B C 1
ATOM 7791 O O . GLY B 1 355 ? -12.102 11.211 -3.332 1 85 355 GLY B O 1
ATOM 7792 N N . SER B 1 356 ? -13.328 13.062 -3.121 1 89.38 356 SER B N 1
ATOM 7793 C CA . SER B 1 356 ? -14.602 12.391 -3.344 1 89.38 356 SER B CA 1
ATOM 7794 C C . SER B 1 356 ? -14.688 11.812 -4.75 1 89.38 356 SER B C 1
ATOM 7796 O O . SER B 1 356 ? -15.273 10.75 -4.957 1 89.38 356 SER B O 1
ATOM 7798 N N . ARG B 1 357 ? -14.102 12.453 -5.742 1 90.88 357 ARG B N 1
ATOM 7799 C CA . ARG B 1 357 ? -14.125 11.93 -7.105 1 90.88 357 ARG B CA 1
ATOM 7800 C C . ARG B 1 357 ? -13.367 10.609 -7.195 1 90.88 357 ARG B C 1
ATOM 7802 O O . ARG B 1 357 ? -13.82 9.672 -7.855 1 90.88 357 ARG B O 1
ATOM 7809 N N . LEU B 1 358 ? -12.18 10.562 -6.59 1 89.5 358 LEU B N 1
ATOM 7810 C CA . LEU B 1 358 ? -11.383 9.344 -6.594 1 89.5 358 LEU B CA 1
ATOM 7811 C C . LEU B 1 358 ? -12.117 8.211 -5.879 1 89.5 358 LEU B C 1
ATOM 7813 O O . LEU B 1 358 ? -12.188 7.094 -6.395 1 89.5 358 LEU B O 1
ATOM 7817 N N . LEU B 1 359 ? -12.688 8.531 -4.77 1 90.62 359 LEU B N 1
ATOM 7818 C CA . LEU B 1 359 ? -13.398 7.5 -4.012 1 90.62 359 LEU B CA 1
ATOM 7819 C C . LEU B 1 359 ? -14.633 7.027 -4.762 1 90.62 359 LEU B C 1
ATOM 7821 O O . LEU B 1 359 ? -14.961 5.84 -4.746 1 90.62 359 LEU B O 1
ATOM 7825 N N . GLY B 1 360 ? -15.344 7.98 -5.359 1 92.75 360 GLY B N 1
ATOM 7826 C CA . GLY B 1 360 ? -16.5 7.605 -6.16 1 92.75 360 GLY B CA 1
ATOM 7827 C C . GLY B 1 360 ? -16.156 6.668 -7.301 1 92.75 360 GLY B C 1
ATOM 7828 O O . GLY B 1 360 ? -16.859 5.688 -7.543 1 92.75 360 GLY B O 1
ATOM 7829 N N . THR B 1 361 ? -15.031 6.93 -7.98 1 92.31 361 THR B N 1
ATOM 7830 C CA . THR B 1 361 ? -14.562 6.055 -9.047 1 92.31 361 THR B CA 1
ATOM 7831 C C . THR B 1 361 ? -14.172 4.684 -8.5 1 92.31 361 THR B C 1
ATOM 7833 O O . THR B 1 361 ? -14.461 3.658 -9.117 1 92.31 361 THR B O 1
ATOM 7836 N N . GLY B 1 362 ? -13.523 4.688 -7.383 1 93.31 362 GLY B N 1
ATOM 7837 C CA . GLY B 1 362 ? -13.18 3.43 -6.742 1 93.31 362 GLY B CA 1
ATOM 7838 C C . GLY B 1 362 ? -14.391 2.592 -6.387 1 93.31 362 GLY B C 1
ATOM 7839 O O . GLY B 1 362 ? -14.406 1.38 -6.617 1 93.31 362 GLY B O 1
ATOM 7840 N N . LEU B 1 363 ? -15.438 3.246 -5.863 1 94.44 363 LEU B N 1
ATOM 7841 C CA . LEU B 1 363 ? -16.672 2.551 -5.512 1 94.44 363 LEU B CA 1
ATOM 7842 C C . LEU B 1 363 ? -17.359 1.999 -6.758 1 94.44 363 LEU B C 1
ATOM 7844 O O . LEU B 1 363 ? -17.922 0.904 -6.73 1 94.44 363 LEU B O 1
ATOM 7848 N N . LEU B 1 364 ? -17.25 2.727 -7.781 1 93.88 364 LEU B N 1
ATOM 7849 C CA . LEU B 1 364 ? -17.844 2.273 -9.039 1 93.88 364 LEU B CA 1
ATOM 7850 C C . LEU B 1 364 ? -17.156 0.992 -9.523 1 93.88 364 LEU B C 1
ATOM 7852 O O . LEU B 1 364 ? -17.844 0.053 -9.945 1 93.88 364 LEU B O 1
ATOM 7856 N N . PHE B 1 365 ? -15.852 0.949 -9.5 1 92.31 365 PHE B N 1
ATOM 7857 C CA . PHE B 1 365 ? -15.117 -0.242 -9.898 1 92.31 365 PHE B CA 1
ATOM 7858 C C . PHE B 1 365 ? -15.438 -1.414 -8.984 1 92.31 365 PHE B C 1
ATOM 7860 O O . PHE B 1 365 ? -15.617 -2.543 -9.445 1 92.31 365 PHE B O 1
ATOM 7867 N N . LEU B 1 366 ? -15.492 -1.137 -7.711 1 93.88 366 LEU B N 1
ATOM 7868 C CA . LEU B 1 366 ? -15.797 -2.18 -6.738 1 93.88 366 LEU B CA 1
ATOM 7869 C C . LEU B 1 366 ? -17.156 -2.814 -7.035 1 93.88 366 LEU B C 1
ATOM 7871 O O . LEU B 1 366 ? -17.266 -4.039 -7.145 1 93.88 366 LEU B O 1
ATOM 7875 N N . PHE B 1 367 ? -18.125 -1.979 -7.246 1 94 367 PHE B N 1
ATOM 7876 C CA . PHE B 1 367 ? -19.484 -2.486 -7.41 1 94 367 PHE B CA 1
ATOM 7877 C C . PHE B 1 367 ? -19.672 -3.08 -8.797 1 94 367 PHE B C 1
ATOM 7879 O O . PHE B 1 367 ? -20.344 -4.102 -8.961 1 94 367 PHE B O 1
ATOM 7886 N N . ALA B 1 368 ? -19.078 -2.535 -9.82 1 92.38 368 ALA B N 1
ATOM 7887 C CA . ALA B 1 368 ? -19.188 -3.07 -11.172 1 92.38 368 ALA B CA 1
ATOM 7888 C C . ALA B 1 368 ? -18.594 -4.473 -11.258 1 92.38 368 ALA B C 1
ATOM 7890 O O . ALA B 1 368 ? -19.219 -5.387 -11.797 1 92.38 368 ALA B O 1
ATOM 7891 N N . LEU B 1 369 ? -17.469 -4.625 -10.695 1 91.62 369 LEU B N 1
ATOM 7892 C CA . LEU B 1 369 ? -16.797 -5.922 -10.773 1 91.62 369 LEU B CA 1
ATOM 7893 C C . LEU B 1 369 ? -17.469 -6.93 -9.844 1 91.62 369 LEU B C 1
ATOM 7895 O O . LEU B 1 369 ? -17.516 -8.125 -10.148 1 91.62 369 LEU B O 1
ATOM 7899 N N . THR B 1 370 ? -17.984 -6.43 -8.75 1 88.19 370 THR B N 1
ATOM 7900 C CA . THR B 1 370 ? -18.719 -7.324 -7.855 1 88.19 370 THR B CA 1
ATOM 7901 C C . THR B 1 370 ? -20 -7.801 -8.516 1 88.19 370 THR B C 1
ATOM 7903 O O . THR B 1 370 ? -20.344 -8.984 -8.438 1 88.19 370 THR B O 1
ATOM 7906 N N . ILE B 1 371 ? -20.688 -6.91 -9.133 1 87.5 371 ILE B N 1
ATOM 7907 C CA . ILE B 1 371 ? -21.922 -7.262 -9.828 1 87.5 371 ILE B CA 1
ATOM 7908 C C . ILE B 1 371 ? -21.609 -8.25 -10.953 1 87.5 371 ILE B C 1
ATOM 7910 O O . ILE B 1 371 ? -22.344 -9.219 -11.156 1 87.5 371 ILE B O 1
ATOM 7914 N N . TYR B 1 372 ? -20.562 -8.023 -11.578 1 87.56 372 TYR B N 1
ATOM 7915 C CA . TYR B 1 372 ? -20.156 -8.938 -12.641 1 87.56 372 TYR B CA 1
ATOM 7916 C C . TYR B 1 372 ? -19.828 -10.32 -12.078 1 87.56 372 TYR B C 1
ATOM 7918 O O . TYR B 1 372 ? -20.203 -11.336 -12.672 1 87.56 372 TYR B O 1
ATOM 7926 N N . ALA B 1 373 ? -19.188 -10.359 -10.984 1 85 373 ALA B N 1
ATOM 7927 C CA . ALA B 1 373 ? -18.875 -11.633 -10.344 1 85 373 ALA B CA 1
ATOM 7928 C C . ALA B 1 373 ? -20.141 -12.375 -9.93 1 85 373 ALA B C 1
ATOM 7930 O O . ALA B 1 373 ? -20.234 -13.586 -10.102 1 85 373 ALA B O 1
ATOM 7931 N N . VAL B 1 374 ? -21.094 -11.648 -9.406 1 81.69 374 VAL B N 1
ATOM 7932 C CA . VAL B 1 374 ? -22.359 -12.25 -8.984 1 81.69 374 VAL B CA 1
ATOM 7933 C C . VAL B 1 374 ? -23.109 -12.758 -10.203 1 81.69 374 VAL B C 1
ATOM 7935 O O . VAL B 1 374 ? -23.75 -13.812 -10.156 1 81.69 374 VAL B O 1
ATOM 7938 N N . TYR B 1 375 ? -23 -12.008 -11.258 1 82.62 375 TYR B N 1
ATOM 7939 C CA . TYR B 1 375 ? -23.641 -12.422 -12.508 1 82.62 375 TYR B CA 1
ATOM 7940 C C . TYR B 1 375 ? -23.047 -13.727 -13.016 1 82.62 375 TYR B C 1
ATOM 7942 O O . TYR B 1 375 ? -23.766 -14.641 -13.406 1 82.62 375 TYR B O 1
ATOM 7950 N N . LEU B 1 376 ? -21.781 -13.867 -13 1 77.44 376 LEU B N 1
ATOM 7951 C CA . LEU B 1 376 ? -21.109 -15.086 -13.438 1 77.44 376 LEU B CA 1
ATOM 7952 C C . LEU B 1 376 ? -21.469 -16.25 -12.539 1 77.44 376 LEU B C 1
ATOM 7954 O O . LEU B 1 376 ? -21.672 -17.375 -13.016 1 77.44 376 LEU B O 1
ATOM 7958 N N . PHE B 1 377 ? -21.609 -15.93 -11.336 1 73.38 377 PHE B N 1
ATOM 7959 C CA . PHE B 1 377 ? -22 -16.953 -10.383 1 73.38 377 PHE B CA 1
ATOM 7960 C C . PHE B 1 377 ? -23.422 -17.438 -10.648 1 73.38 377 PHE B C 1
ATOM 7962 O O . PHE B 1 377 ? -23.719 -18.625 -10.586 1 73.38 377 PHE B O 1
ATOM 7969 N N . ALA B 1 378 ? -24.234 -16.531 -10.984 1 73 378 ALA B N 1
ATOM 7970 C CA . ALA B 1 378 ? -25.641 -16.859 -11.234 1 73 378 ALA B CA 1
ATOM 7971 C C . ALA B 1 378 ? -25.797 -17.641 -12.523 1 73 378 ALA B C 1
ATOM 7973 O O . ALA B 1 378 ? -26.703 -18.484 -12.641 1 73 378 ALA B O 1
ATOM 7974 N N . THR B 1 379 ? -24.859 -17.422 -13.477 1 72.88 379 THR B N 1
ATOM 7975 C CA . THR B 1 379 ? -24.938 -18.109 -14.75 1 72.88 379 THR B CA 1
ATOM 7976 C C . THR B 1 379 ? -24.078 -19.359 -14.75 1 72.88 379 THR B C 1
ATOM 7978 O O . THR B 1 379 ? -23.75 -19.906 -15.805 1 72.88 379 THR B O 1
ATOM 7981 N N . HIS B 1 380 ? -23.656 -19.781 -13.617 1 66.81 380 HIS B N 1
ATOM 7982 C CA . HIS B 1 380 ? -22.938 -21.031 -13.375 1 66.81 380 HIS B CA 1
ATOM 7983 C C . HIS B 1 380 ? -21.594 -21.031 -14.086 1 66.81 380 HIS B C 1
ATOM 7985 O O . HIS B 1 380 ? -21.156 -22.062 -14.617 1 66.81 380 HIS B O 1
ATOM 7991 N N . THR B 1 381 ? -21.094 -19.797 -14.219 1 69.31 381 THR B N 1
ATOM 7992 C CA . THR B 1 381 ? -19.734 -19.625 -14.742 1 69.31 381 THR B CA 1
ATOM 7993 C C . THR B 1 381 ? -18.766 -19.266 -13.625 1 69.31 381 THR B C 1
ATOM 7995 O O . THR B 1 381 ? -19.172 -18.797 -12.562 1 69.31 381 THR B O 1
ATOM 7998 N N . VAL B 1 382 ? -17.594 -19.641 -13.758 1 68 382 VAL B N 1
ATOM 7999 C CA . VAL B 1 382 ? -16.594 -19.375 -12.734 1 68 382 VAL B CA 1
ATOM 8000 C C . VAL B 1 382 ? -16.297 -17.875 -12.68 1 68 382 VAL B C 1
ATOM 8002 O O . VAL B 1 382 ? -16.016 -17.25 -13.711 1 68 382 VAL B O 1
ATOM 8005 N N . ALA B 1 383 ? -16.578 -17.188 -11.57 1 66.75 383 ALA B N 1
ATOM 8006 C CA . ALA B 1 383 ? -16.406 -15.75 -11.406 1 66.75 383 ALA B CA 1
ATOM 8007 C C . ALA B 1 383 ? -14.93 -15.383 -11.336 1 66.75 383 ALA B C 1
ATOM 8009 O O . ALA B 1 383 ? -14.547 -14.242 -11.609 1 66.75 383 ALA B O 1
ATOM 8010 N N . GLY B 1 384 ? -14.055 -16.188 -11.133 1 69.19 384 GLY B N 1
ATOM 8011 C CA . GLY B 1 384 ? -12.625 -15.922 -11.117 1 69.19 384 GLY B CA 1
ATOM 8012 C C . GLY B 1 384 ? -12.211 -14.922 -10.047 1 69.19 384 GLY B C 1
ATOM 8013 O O . GLY B 1 384 ? -12.695 -14.984 -8.914 1 69.19 384 GLY B O 1
ATOM 8014 N N . SER B 1 385 ? -11.289 -13.93 -10.422 1 78.31 385 SER B N 1
ATOM 8015 C CA . SER B 1 385 ? -10.641 -13.008 -9.5 1 78.31 385 SER B CA 1
ATOM 8016 C C . SER B 1 385 ? -11.258 -11.617 -9.586 1 78.31 385 SER B C 1
ATOM 8018 O O . SER B 1 385 ? -10.648 -10.633 -9.164 1 78.31 385 SER B O 1
ATOM 8020 N N . PHE B 1 386 ? -12.539 -11.531 -10.008 1 84.69 386 PHE B N 1
ATOM 8021 C CA . PHE B 1 386 ? -13.117 -10.219 -10.25 1 84.69 386 PHE B CA 1
ATOM 8022 C C . PHE B 1 386 ? -13.422 -9.508 -8.938 1 84.69 386 PHE B C 1
ATOM 8024 O O . PHE B 1 386 ? -13.312 -8.281 -8.852 1 84.69 386 PHE B O 1
ATOM 8031 N N . LEU B 1 387 ? -13.797 -10.266 -7.984 1 84.44 387 LEU B N 1
ATOM 8032 C CA . LEU B 1 387 ? -14.086 -9.664 -6.684 1 84.44 387 LEU B CA 1
ATOM 8033 C C . LEU B 1 387 ? -12.828 -9.031 -6.09 1 84.44 387 LEU B C 1
ATOM 8035 O O . LEU B 1 387 ? -12.859 -7.887 -5.637 1 84.44 387 LEU B O 1
ATOM 8039 N N . SER B 1 388 ? -11.734 -9.781 -6.133 1 86 388 SER B N 1
ATOM 8040 C CA . SER B 1 388 ? -10.477 -9.281 -5.582 1 86 388 SER B CA 1
ATOM 8041 C C . SER B 1 388 ? -9.945 -8.109 -6.398 1 86 388 SER B C 1
ATOM 8043 O O . SER B 1 388 ? -9.398 -7.152 -5.836 1 86 388 SER B O 1
ATOM 8045 N N . MET B 1 389 ? -10.141 -8.203 -7.656 1 87.88 389 MET B N 1
ATOM 8046 C CA . MET B 1 389 ? -9.711 -7.102 -8.516 1 87.88 389 MET B CA 1
ATOM 8047 C C . MET B 1 389 ? -10.508 -5.836 -8.219 1 87.88 389 MET B C 1
ATOM 8049 O O . MET B 1 389 ? -9.945 -4.738 -8.195 1 87.88 389 MET B O 1
ATOM 8053 N N . GLY B 1 390 ? -11.758 -6.059 -8.055 1 90.12 390 GLY B N 1
ATOM 8054 C CA . GLY B 1 390 ? -12.609 -4.918 -7.742 1 90.12 390 GLY B CA 1
ATOM 8055 C C . GLY B 1 390 ? -12.203 -4.211 -6.465 1 90.12 390 GLY B C 1
ATOM 8056 O O . GLY B 1 390 ? -12.102 -2.98 -6.438 1 90.12 390 GLY B O 1
ATOM 8057 N N . PHE B 1 391 ? -11.969 -4.941 -5.484 1 91.19 391 PHE B N 1
ATOM 8058 C CA . PHE B 1 391 ? -11.586 -4.312 -4.227 1 91.19 391 PHE B CA 1
ATOM 8059 C C . PHE B 1 391 ? -10.188 -3.713 -4.332 1 91.19 391 PHE B C 1
ATOM 8061 O O . PHE B 1 391 ? -9.906 -2.666 -3.744 1 91.19 391 PHE B O 1
ATOM 8068 N N . ALA B 1 392 ? -9.297 -4.473 -4.996 1 91 392 ALA B N 1
ATOM 8069 C CA . ALA B 1 392 ? -7.949 -3.941 -5.168 1 91 392 ALA B CA 1
ATOM 8070 C C . ALA B 1 392 ? -7.984 -2.559 -5.812 1 91 392 ALA B C 1
ATOM 8072 O O . ALA B 1 392 ? -7.301 -1.637 -5.359 1 91 392 ALA B O 1
ATOM 8073 N N . LEU B 1 393 ? -8.766 -2.398 -6.762 1 90.19 393 LEU B N 1
ATOM 8074 C CA . LEU B 1 393 ? -8.898 -1.112 -7.434 1 90.19 393 LEU B CA 1
ATOM 8075 C C . LEU B 1 393 ? -9.508 -0.072 -6.504 1 90.19 393 LEU B C 1
ATOM 8077 O O . LEU B 1 393 ? -9.016 1.057 -6.418 1 90.19 393 LEU B O 1
ATOM 8081 N N . PHE B 1 394 ? -10.578 -0.456 -5.801 1 94.69 394 PHE B N 1
ATOM 8082 C CA . PHE B 1 394 ? -11.203 0.435 -4.828 1 94.69 394 PHE B CA 1
ATOM 8083 C C . PHE B 1 394 ? -10.188 0.911 -3.797 1 94.69 394 PHE B C 1
ATOM 8085 O O . PHE B 1 394 ? -10.141 2.096 -3.463 1 94.69 394 PHE B O 1
ATOM 8092 N N . ALA B 1 395 ? -9.398 -0.055 -3.359 1 91.31 395 ALA B N 1
ATOM 8093 C CA . ALA B 1 395 ? -8.398 0.254 -2.334 1 91.31 395 ALA B CA 1
ATOM 8094 C C . ALA B 1 395 ? -7.352 1.227 -2.865 1 91.31 395 ALA B C 1
ATOM 8096 O O . ALA B 1 395 ? -6.906 2.121 -2.143 1 91.31 395 ALA B O 1
ATOM 8097 N N . LEU B 1 396 ? -6.957 1.087 -4.082 1 89.38 396 LEU B N 1
ATOM 8098 C CA . LEU B 1 396 ? -5.988 1.987 -4.695 1 89.38 396 LEU B CA 1
ATOM 8099 C C . LEU B 1 396 ? -6.555 3.398 -4.816 1 89.38 396 LEU B C 1
ATOM 8101 O O . LEU B 1 396 ? -5.879 4.375 -4.477 1 89.38 396 LEU B O 1
ATOM 8105 N N . PHE B 1 397 ? -7.77 3.484 -5.188 1 90.5 397 PHE B N 1
ATOM 8106 C CA . PHE B 1 397 ? -8.414 4.785 -5.328 1 90.5 397 PHE B CA 1
ATOM 8107 C C . PHE B 1 397 ? -8.609 5.445 -3.967 1 90.5 397 PHE B C 1
ATOM 8109 O O . PHE B 1 397 ? -8.477 6.664 -3.836 1 90.5 397 PHE B O 1
ATOM 8116 N N . GLN B 1 398 ? -8.938 4.629 -3.027 1 88.31 398 GLN B N 1
ATOM 8117 C CA . GLN B 1 398 ? -9.094 5.148 -1.674 1 88.31 398 GLN B CA 1
ATOM 8118 C C . GLN B 1 398 ? -7.762 5.672 -1.133 1 88.31 398 GLN B C 1
ATOM 8120 O O . GLN B 1 398 ? -7.727 6.695 -0.444 1 88.31 398 GLN B O 1
ATOM 8125 N N . SER B 1 399 ? -6.73 4.938 -1.397 1 85.75 399 SER B N 1
ATOM 8126 C CA . SER B 1 399 ? -5.41 5.398 -0.982 1 85.75 399 SER B CA 1
ATOM 8127 C C . SER B 1 399 ? -5.047 6.715 -1.663 1 85.75 399 SER B C 1
ATOM 8129 O O . SER B 1 399 ? -4.438 7.59 -1.048 1 85.75 399 SER B O 1
ATOM 8131 N N . GLY B 1 400 ? -5.445 6.801 -2.902 1 84.19 400 GLY B N 1
ATOM 8132 C CA . GLY B 1 400 ? -5.258 8.062 -3.604 1 84.19 400 GLY B CA 1
ATOM 8133 C C . GLY B 1 400 ? -6.055 9.203 -3.006 1 84.19 400 GLY B C 1
ATOM 8134 O O . GLY B 1 400 ? -5.555 10.32 -2.889 1 84.19 400 GLY B O 1
ATOM 8135 N N . SER B 1 401 ? -7.246 8.922 -2.637 1 87.06 401 SER B N 1
ATOM 8136 C CA . SER B 1 401 ? -8.102 9.914 -2.004 1 87.06 401 SER B CA 1
ATOM 8137 C C . SER B 1 401 ? -7.52 10.383 -0.677 1 87.06 401 SER B C 1
ATOM 8139 O O . SER B 1 401 ? -7.562 11.578 -0.364 1 87.06 401 SER B O 1
ATOM 8141 N N . LEU B 1 402 ? -7.039 9.484 0.026 1 83.19 402 LEU B N 1
ATOM 8142 C CA . LEU B 1 402 ? -6.406 9.805 1.3 1 83.19 402 LEU B CA 1
ATOM 8143 C C . LEU B 1 402 ? -5.188 10.703 1.093 1 83.19 402 LEU B C 1
ATOM 8145 O O . LEU B 1 402 ? -4.98 11.656 1.844 1 83.19 402 LEU B O 1
ATOM 8149 N N . ALA B 1 403 ? -4.391 10.383 0.118 1 80.44 403 ALA B N 1
ATOM 8150 C CA . ALA B 1 403 ? -3.23 11.203 -0.214 1 80.44 403 ALA B CA 1
ATOM 8151 C C . ALA B 1 403 ? -3.648 12.617 -0.585 1 80.44 403 ALA B C 1
ATOM 8153 O O . ALA B 1 403 ? -3 13.586 -0.186 1 80.44 403 ALA B O 1
ATOM 8154 N N . HIS B 1 404 ? -4.68 12.727 -1.264 1 82.94 404 HIS B N 1
ATOM 8155 C CA . HIS B 1 404 ? -5.207 14.023 -1.656 1 82.94 404 HIS B CA 1
ATOM 8156 C C . HIS B 1 404 ? -5.691 14.812 -0.443 1 82.94 404 HIS B C 1
ATOM 8158 O O . HIS B 1 404 ? -5.441 16.016 -0.337 1 82.94 404 HIS B O 1
ATOM 8164 N N . ALA B 1 405 ? -6.398 14.148 0.364 1 79 405 ALA B N 1
ATOM 8165 C CA . ALA B 1 405 ? -6.898 14.789 1.58 1 79 405 ALA B CA 1
ATOM 8166 C C . ALA B 1 405 ? -5.75 15.266 2.461 1 79 405 ALA B C 1
ATOM 8168 O O . ALA B 1 405 ? -5.824 16.344 3.059 1 79 405 ALA B O 1
ATOM 8169 N N . HIS B 1 406 ? -4.746 14.516 2.557 1 77.25 406 HIS B N 1
ATOM 8170 C CA . HIS B 1 406 ? -3.578 14.891 3.342 1 77.25 406 HIS B CA 1
ATOM 8171 C C . HIS B 1 406 ? -2.893 16.125 2.75 1 77.25 406 HIS B C 1
ATOM 8173 O O . HIS B 1 406 ? -2.465 17.016 3.486 1 77.25 406 HIS B O 1
ATOM 8179 N N . ALA B 1 407 ? -2.77 16.078 1.515 1 76.88 407 ALA B N 1
ATOM 8180 C CA . ALA B 1 407 ? -2.156 17.219 0.837 1 76.88 407 ALA B CA 1
ATOM 8181 C C . ALA B 1 407 ? -2.975 18.5 1.052 1 76.88 407 ALA B C 1
ATOM 8183 O O . ALA B 1 407 ? -2.414 19.578 1.28 1 76.88 407 ALA B O 1
ATOM 8184 N N . ALA B 1 408 ? -4.195 18.328 0.971 1 77.94 408 ALA B N 1
ATOM 8185 C CA . ALA B 1 408 ? -5.09 19.453 1.175 1 77.94 408 ALA B CA 1
ATOM 8186 C C . ALA B 1 408 ? -5.008 19.969 2.609 1 77.94 408 ALA B C 1
ATOM 8188 O O . ALA B 1 408 ? -5.035 21.188 2.844 1 77.94 408 ALA B O 1
ATOM 8189 N N . LEU B 1 409 ? -4.945 19.078 3.49 1 77.56 409 LEU B N 1
ATOM 8190 C CA . LEU B 1 409 ? -4.84 19.438 4.898 1 77.56 409 LEU B CA 1
ATOM 8191 C C . LEU B 1 409 ? -3.531 20.172 5.172 1 77.56 409 LEU B C 1
ATOM 8193 O O . LEU B 1 409 ? -3.502 21.141 5.934 1 77.56 409 LEU B O 1
ATOM 8197 N N . GLU B 1 410 ? -2.523 19.734 4.629 1 76.25 410 GLU B N 1
ATOM 8198 C CA . GLU B 1 410 ? -1.225 20.391 4.793 1 76.25 410 GLU B CA 1
ATOM 8199 C C . GLU B 1 410 ? -1.237 21.797 4.223 1 76.25 410 GLU B C 1
ATOM 8201 O O . GLU B 1 410 ? -0.672 22.719 4.816 1 76.25 410 GLU B O 1
ATOM 8206 N N . SER B 1 411 ? -1.783 21.875 3.131 1 77.25 411 SER B N 1
ATOM 8207 C CA . SER B 1 411 ? -1.895 23.203 2.52 1 77.25 411 SER B CA 1
ATOM 8208 C C . SER B 1 411 ? -2.74 24.141 3.379 1 77.25 411 SER B C 1
ATOM 8210 O O . SER B 1 411 ? -2.381 25.297 3.574 1 77.25 411 SER B O 1
ATOM 8212 N N . HIS B 1 412 ? -3.795 23.594 3.854 1 78.44 412 HIS B N 1
ATOM 8213 C CA . HIS B 1 412 ? -4.676 24.375 4.711 1 78.44 412 HIS B CA 1
ATOM 8214 C C . HIS B 1 412 ? -3.961 24.812 5.988 1 78.44 412 HIS B C 1
ATOM 8216 O O . HIS B 1 412 ? -4.082 25.969 6.41 1 78.44 412 HIS B O 1
ATOM 8222 N N . ASN B 1 413 ? -3.25 23.938 6.539 1 80.44 413 ASN B N 1
ATOM 8223 C CA . ASN B 1 413 ? -2.508 24.25 7.758 1 80.44 413 ASN B CA 1
ATOM 8224 C C . ASN B 1 413 ? -1.442 25.312 7.512 1 80.44 413 ASN B C 1
ATOM 8226 O O . ASN B 1 413 ? -1.219 26.188 8.359 1 80.44 413 ASN B O 1
ATOM 8230 N N . SER B 1 414 ? -0.85 25.203 6.422 1 77.69 414 SER B N 1
ATOM 8231 C CA . SER B 1 414 ? 0.15 26.203 6.062 1 77.69 414 SER B CA 1
ATOM 8232 C C . SER B 1 414 ? -0.486 27.578 5.875 1 77.69 414 SER B C 1
ATOM 8234 O O . SER B 1 414 ? 0.071 28.594 6.305 1 77.69 414 SER B O 1
ATOM 8236 N N . ASP B 1 415 ? -1.534 27.578 5.227 1 76.12 415 ASP B N 1
ATOM 8237 C CA . ASP B 1 415 ? -2.27 28.828 5.016 1 76.12 415 ASP B CA 1
ATOM 8238 C C . ASP B 1 415 ? -2.721 29.422 6.348 1 76.12 415 ASP B C 1
ATOM 8240 O O . ASP B 1 415 ? -2.621 30.641 6.551 1 76.12 415 ASP B O 1
ATOM 8244 N N . MET B 1 416 ? -3.221 28.594 7.152 1 79.38 416 MET B N 1
ATOM 8245 C CA . MET B 1 416 ? -3.697 29.047 8.461 1 79.38 416 MET B CA 1
ATOM 8246 C C . MET B 1 416 ? -2.551 29.609 9.289 1 79.38 416 MET B C 1
ATOM 8248 O O . MET B 1 416 ? -2.715 30.625 9.977 1 79.38 416 MET B O 1
ATOM 8252 N N . HIS B 1 417 ? -1.461 28.984 9.25 1 79.69 417 HIS B N 1
ATOM 8253 C CA . HIS B 1 417 ? -0.266 29.453 9.938 1 79.69 417 HIS B CA 1
ATOM 8254 C C . HIS B 1 417 ? 0.151 30.828 9.445 1 79.69 417 HIS B C 1
ATOM 8256 O O . HIS B 1 417 ? 0.49 31.703 10.242 1 79.69 417 HIS B O 1
ATOM 8262 N N . GLU B 1 418 ? 0.107 30.922 8.242 1 75.5 418 GLU B N 1
ATOM 8263 C CA . GLU B 1 418 ? 0.496 32.219 7.652 1 75.5 418 GLU B CA 1
ATOM 8264 C C . GLU B 1 418 ? -0.471 33.312 8.055 1 75.5 418 GLU B C 1
ATOM 8266 O O . GLU B 1 418 ? -0.051 34.438 8.344 1 75.5 418 GLU B O 1
ATOM 8271 N N . ARG B 1 419 ? -1.652 33 8.086 1 71.94 419 ARG B N 1
ATOM 8272 C CA . ARG B 1 419 ? -2.674 33.969 8.461 1 71.94 419 ARG B CA 1
ATOM 8273 C C . ARG B 1 419 ? -2.537 34.375 9.922 1 71.94 419 ARG B C 1
ATOM 8275 O O . ARG B 1 419 ? -2.633 35.562 10.258 1 71.94 419 ARG B O 1
ATOM 8282 N N . LEU B 1 420 ? -2.338 33.438 10.719 1 78.44 420 LEU B N 1
ATOM 8283 C CA . LEU B 1 420 ? -2.219 33.719 12.148 1 78.44 420 LEU B CA 1
ATOM 8284 C C . LEU B 1 420 ? -0.962 34.531 12.445 1 78.44 420 LEU B C 1
ATOM 8286 O O . LEU B 1 420 ? -0.979 35.406 13.305 1 78.44 420 LEU B O 1
ATOM 8290 N N . GLU B 1 421 ? 0.031 34.156 11.758 1 78.62 421 GLU B N 1
ATOM 8291 C CA . GLU B 1 421 ? 1.283 34.906 11.922 1 78.62 421 GLU B CA 1
ATOM 8292 C C . GLU B 1 421 ? 1.146 36.344 11.453 1 78.62 421 GLU B C 1
ATOM 8294 O O . GLU B 1 421 ? 1.666 37.25 12.086 1 78.62 421 GL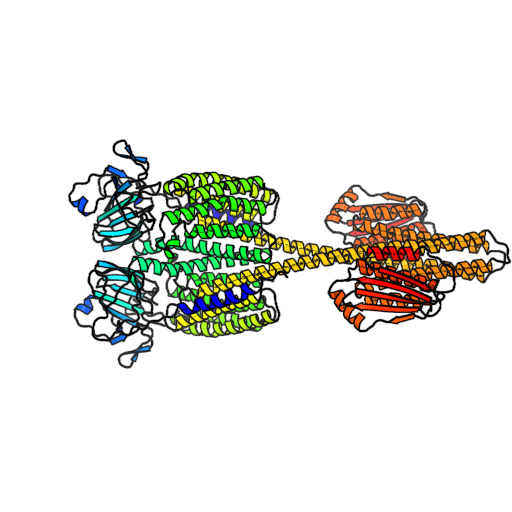U B O 1
ATOM 8299 N N . SER B 1 422 ? 0.486 36.5 10.375 1 67.88 422 SER B N 1
ATOM 8300 C CA . SER B 1 422 ? 0.251 37.844 9.859 1 67.88 422 SER B CA 1
ATOM 8301 C C . SER B 1 422 ? -0.601 38.688 10.82 1 67.88 422 SER B C 1
ATOM 8303 O O . SER B 1 422 ? -0.342 39.875 11.039 1 67.88 422 SER B O 1
ATOM 8305 N N . SER B 1 423 ? -1.618 37.969 11.305 1 67.44 423 SER B N 1
ATOM 8306 C CA . SER B 1 423 ? -2.479 38.656 12.273 1 67.44 423 SER B CA 1
ATOM 8307 C C . SER B 1 423 ? -1.699 39.062 13.523 1 67.44 423 SER B C 1
ATOM 8309 O O . SER B 1 423 ? -1.901 40.125 14.078 1 67.44 423 SER B O 1
ATOM 8311 N N . ARG B 1 424 ? -0.848 38.219 13.961 1 71.06 424 ARG B N 1
ATOM 8312 C CA . ARG B 1 424 ? -0.001 38.5 15.117 1 71.06 424 ARG B CA 1
ATOM 8313 C C . ARG B 1 424 ? 0.925 39.656 14.852 1 71.06 424 ARG B C 1
ATOM 8315 O O . ARG B 1 424 ? 1.074 40.562 15.695 1 71.06 424 ARG B O 1
ATOM 8322 N N . LYS B 1 425 ? 1.435 39.688 13.75 1 68 425 LYS B N 1
ATOM 8323 C CA . LYS B 1 425 ? 2.34 40.75 13.383 1 68 425 LYS B CA 1
ATOM 8324 C C . LYS B 1 425 ? 1.599 42.094 13.297 1 68 425 LYS B C 1
ATOM 8326 O O . LYS B 1 425 ? 2.131 43.125 13.688 1 68 425 LYS B O 1
ATOM 8331 N N . ALA B 1 426 ? 0.451 42 12.766 1 59.78 426 ALA B N 1
ATOM 8332 C CA . ALA B 1 426 ? -0.374 43.188 12.672 1 59.78 426 ALA B CA 1
ATOM 8333 C C . ALA B 1 426 ? -0.715 43.75 14.055 1 59.78 426 ALA B C 1
ATOM 8335 O O . ALA B 1 426 ? -0.678 44.969 14.281 1 59.78 426 ALA B O 1
ATOM 8336 N N . LEU B 1 427 ? -1.005 42.812 14.914 1 67.56 427 LEU B N 1
ATOM 8337 C CA . LEU B 1 427 ? -1.347 43.25 16.281 1 67.56 427 LEU B CA 1
ATOM 8338 C C . LEU B 1 427 ? -0.132 43.812 16.984 1 67.56 427 LEU B C 1
ATOM 8340 O O . LEU B 1 427 ? -0.257 44.781 17.734 1 67.56 427 LEU B O 1
ATOM 8344 N N . GLU B 1 428 ? 0.981 43.312 16.734 1 68.94 428 GLU B N 1
ATOM 8345 C CA . GLU B 1 428 ? 2.225 43.812 17.297 1 68.94 428 GLU B CA 1
ATOM 8346 C C . GLU B 1 428 ? 2.545 45.188 16.766 1 68.94 428 GLU B C 1
ATOM 8348 O O . GLU B 1 428 ? 2.98 46.062 17.516 1 68.94 428 GLU B O 1
ATOM 8353 N N . SER B 1 429 ? 2.264 45.344 15.555 1 60.5 429 SER B N 1
ATOM 8354 C CA . SER B 1 429 ? 2.5 46.656 14.945 1 60.5 429 SER B CA 1
ATOM 8355 C C . SER B 1 429 ? 1.533 47.688 15.484 1 60.5 429 SER B C 1
ATOM 8357 O O . SER B 1 429 ? 1.913 48.844 15.695 1 60.5 429 SER B O 1
ATOM 8359 N N . GLN B 1 430 ? 0.298 47.312 15.625 1 60.88 430 GLN B N 1
ATOM 8360 C CA . GLN B 1 430 ? -0.697 48.219 16.188 1 60.88 430 GLN B CA 1
ATOM 8361 C C . GLN B 1 430 ? -0.298 48.656 17.594 1 60.88 430 GLN B C 1
ATOM 8363 O O . GLN B 1 430 ? -0.419 49.844 17.938 1 60.88 430 GLN B O 1
ATOM 8368 N N . ARG B 1 431 ? 0.177 47.781 18.297 1 64.38 431 ARG B N 1
ATOM 8369 C CA . ARG B 1 431 ? 0.606 48.094 19.656 1 64.38 431 ARG B CA 1
ATOM 8370 C C . ARG B 1 431 ? 1.749 49.094 19.656 1 64.38 431 ARG B C 1
ATOM 8372 O O . ARG B 1 431 ? 1.745 50.062 20.438 1 64.38 431 ARG B O 1
ATOM 8379 N N . LYS B 1 432 ? 2.652 48.906 18.812 1 61.44 432 LYS B N 1
ATOM 8380 C CA . LYS B 1 432 ? 3.799 49.812 18.719 1 61.44 432 LYS B CA 1
ATOM 8381 C C . LYS B 1 432 ? 3.363 51.219 18.297 1 61.44 432 LYS B C 1
ATOM 8383 O O . LYS B 1 432 ? 3.889 52.188 18.812 1 61.44 432 LYS B O 1
ATOM 8388 N N . GLN B 1 433 ? 2.43 51.25 17.5 1 57.25 433 GLN B N 1
ATOM 8389 C CA . GLN B 1 433 ? 1.929 52.531 17.016 1 57.25 433 GLN B CA 1
ATOM 8390 C C . GLN B 1 433 ? 1.153 53.281 18.109 1 57.25 433 GLN B C 1
ATOM 8392 O O . GLN B 1 433 ? 1.273 54.5 18.25 1 57.25 433 GLN B O 1
ATOM 8397 N N . ILE B 1 434 ? 0.421 52.5 18.766 1 61.59 434 ILE B N 1
ATOM 8398 C CA . ILE B 1 434 ? -0.327 53.094 19.859 1 61.59 434 ILE B CA 1
ATOM 8399 C C . ILE B 1 434 ? 0.64 53.719 20.875 1 61.59 434 ILE B C 1
ATOM 8401 O O . ILE B 1 434 ? 0.441 54.844 21.328 1 61.59 434 ILE B O 1
ATOM 8405 N N . GLU B 1 435 ? 1.692 53.094 21.141 1 62.38 435 GLU B N 1
ATOM 8406 C CA . GLU B 1 435 ? 2.719 53.562 22.078 1 62.38 435 GLU B CA 1
ATOM 8407 C C . GLU B 1 435 ? 3.35 54.844 21.578 1 62.38 435 GLU B C 1
ATOM 8409 O O . GLU B 1 435 ? 3.527 55.781 22.359 1 62.38 435 GLU B O 1
ATOM 8414 N N . ALA B 1 436 ? 3.594 54.844 20.344 1 58.22 436 ALA B N 1
ATOM 8415 C CA . ALA B 1 436 ? 4.254 56 19.766 1 58.22 436 ALA B CA 1
ATOM 8416 C C . ALA B 1 436 ? 3.32 57.219 19.734 1 58.22 436 ALA B C 1
ATOM 8418 O O . ALA B 1 436 ? 3.727 58.344 20.078 1 58.22 436 ALA B O 1
ATOM 8419 N N . ASN B 1 437 ? 2.07 57.031 19.344 1 54.81 437 ASN B N 1
ATOM 8420 C CA . ASN B 1 437 ? 1.093 58.094 19.25 1 54.81 437 ASN B CA 1
ATOM 8421 C C . ASN B 1 437 ? 0.78 58.688 20.625 1 54.81 437 ASN B C 1
ATOM 8423 O O . ASN B 1 437 ? 0.666 59.906 20.766 1 54.81 437 ASN B O 1
ATOM 8427 N N . LEU B 1 438 ? 0.639 57.844 21.531 1 61.81 438 LEU B N 1
ATOM 8428 C CA . LEU B 1 438 ? 0.368 58.312 22.891 1 61.81 438 LEU B CA 1
ATOM 8429 C C . LEU B 1 438 ? 1.527 59.156 23.422 1 61.81 438 LEU B C 1
ATOM 8431 O O . LEU B 1 438 ? 1.313 60.219 24.016 1 61.81 438 LEU B O 1
ATOM 8435 N N . HIS B 1 439 ? 2.721 58.75 23.156 1 57.91 439 HIS B N 1
ATOM 8436 C CA . HIS B 1 439 ? 3.924 59.469 23.578 1 57.91 439 HIS B CA 1
ATOM 8437 C C . HIS B 1 439 ? 3.988 60.875 22.938 1 57.91 439 HIS B C 1
ATOM 8439 O O . HIS B 1 439 ? 4.148 61.875 23.641 1 57.91 439 HIS B O 1
ATOM 8445 N N . ASP B 1 440 ? 3.738 60.875 21.656 1 54.44 440 ASP B N 1
ATOM 8446 C CA . ASP B 1 440 ? 3.918 62.125 20.906 1 54.44 440 ASP B CA 1
ATOM 8447 C C . ASP B 1 440 ? 2.807 63.125 21.234 1 54.44 440 ASP B C 1
ATOM 8449 O O . ASP B 1 440 ? 3.074 64.312 21.469 1 54.44 440 ASP B O 1
ATOM 8453 N N . SER B 1 441 ? 1.535 62.656 21.234 1 54.5 441 SER B N 1
ATOM 8454 C CA . SER B 1 441 ? 0.404 63.562 21.391 1 54.5 441 SER B CA 1
ATOM 8455 C C . SER B 1 441 ? 0.236 63.969 22.844 1 54.5 441 SER B C 1
ATOM 8457 O O . SER B 1 441 ? 0.199 65.188 23.156 1 54.5 441 SER B O 1
ATOM 8459 N N . LEU B 1 442 ? 0.276 63 23.688 1 63.62 442 LEU B N 1
ATOM 8460 C CA . LEU B 1 442 ? 0.013 63.344 25.078 1 63.62 442 LEU B CA 1
ATOM 8461 C C . LEU B 1 442 ? 1.243 63.969 25.734 1 63.62 442 LEU B C 1
ATOM 8463 O O . LEU B 1 442 ? 1.123 64.938 26.516 1 63.62 442 LEU B O 1
ATOM 8467 N N . GLY B 1 443 ? 2.344 63.531 25.297 1 58.56 443 GLY B N 1
ATOM 8468 C CA . GLY B 1 443 ? 3.58 64.125 25.828 1 58.56 443 GLY B CA 1
ATOM 8469 C C . GLY B 1 443 ? 3.777 65.562 25.469 1 58.56 443 GLY B C 1
ATOM 8470 O O . GLY B 1 443 ? 4.125 66.375 26.312 1 58.56 443 GLY B O 1
ATOM 8471 N N . GLY B 1 444 ? 3.523 65.875 24.281 1 57.69 444 GLY B N 1
ATOM 8472 C CA . GLY B 1 444 ? 3.65 67.25 23.812 1 57.69 444 GLY B CA 1
ATOM 8473 C C . GLY B 1 444 ? 2.666 68.188 24.469 1 57.69 444 GLY B C 1
ATOM 8474 O O . GLY B 1 444 ? 3.049 69.312 24.938 1 57.69 444 GLY B O 1
ATOM 8475 N N . ASN B 1 445 ? 1.416 67.812 24.547 1 60.44 445 ASN B N 1
ATOM 8476 C CA . ASN B 1 445 ? 0.366 68.625 25.109 1 60.44 445 ASN B CA 1
ATOM 8477 C C . ASN B 1 445 ? 0.588 68.875 26.609 1 60.44 445 ASN B C 1
ATOM 8479 O O . ASN B 1 445 ? 0.42 70 27.078 1 60.44 445 ASN B O 1
ATOM 8483 N N . LEU B 1 446 ? 1.019 67.938 27.25 1 68.31 446 LEU B N 1
ATOM 8484 C CA . LEU B 1 446 ? 1.241 68.062 28.688 1 68.31 446 LEU B CA 1
ATOM 8485 C C . LEU B 1 446 ? 2.449 68.938 28.984 1 68.31 446 LEU B C 1
ATOM 8487 O O . LEU B 1 446 ? 2.434 69.688 29.922 1 68.31 446 LEU B O 1
ATOM 8491 N N . THR B 1 447 ? 3.422 68.875 28.125 1 61.78 447 THR B N 1
ATOM 8492 C CA . THR B 1 447 ? 4.594 69.75 28.25 1 61.78 447 THR B CA 1
ATOM 8493 C C . THR B 1 447 ? 4.219 71.188 28.031 1 61.78 447 THR B C 1
ATOM 8495 O O . THR B 1 447 ? 4.688 72.062 28.75 1 61.78 447 THR B O 1
ATOM 8498 N N . ASP B 1 448 ? 3.344 71.438 27.125 1 61.81 448 ASP B N 1
ATOM 8499 C CA . ASP B 1 448 ? 2.881 72.812 26.844 1 61.81 448 ASP B CA 1
ATOM 8500 C C . ASP B 1 448 ? 2.111 73.375 28.016 1 61.81 448 ASP B C 1
ATOM 8502 O O . ASP B 1 448 ? 2.275 74.562 28.359 1 61.81 448 ASP B O 1
ATOM 8506 N N . ILE B 1 449 ? 1.27 72.625 28.609 1 69.56 449 ILE B N 1
ATOM 8507 C CA . ILE B 1 449 ? 0.5 73.062 29.766 1 69.56 449 ILE B CA 1
ATOM 8508 C C . ILE B 1 449 ? 1.446 73.438 30.922 1 69.56 449 ILE B C 1
ATOM 8510 O O . ILE B 1 449 ? 1.273 74.438 31.609 1 69.56 449 ILE B O 1
ATOM 8514 N N . LYS B 1 450 ? 2.428 72.625 31.047 1 67.69 450 LYS B N 1
ATOM 8515 C CA . LYS B 1 450 ? 3.416 72.812 32.094 1 67.69 450 LYS B CA 1
ATOM 8516 C C . LYS B 1 450 ? 4.148 74.188 31.906 1 67.69 450 LYS B C 1
ATOM 8518 O O . LYS B 1 450 ? 4.297 74.938 32.844 1 67.69 450 LYS B O 1
ATOM 8523 N N . LEU B 1 451 ? 4.508 74.438 30.719 1 63.34 451 LEU B N 1
ATOM 8524 C CA . LEU B 1 451 ? 5.227 75.688 30.406 1 63.34 451 LEU B CA 1
ATOM 8525 C C . LEU B 1 451 ? 4.332 76.875 30.578 1 63.34 451 LEU B C 1
ATOM 8527 O O . LEU B 1 451 ? 4.781 77.938 31.062 1 63.34 451 LEU B O 1
ATOM 8531 N N . GLY B 1 452 ? 3.064 76.75 30.297 1 65 452 GLY B N 1
ATOM 8532 C CA . GLY B 1 452 ? 2.1 77.812 30.5 1 65 452 GLY B CA 1
ATOM 8533 C C . GLY B 1 452 ? 1.88 78.188 31.953 1 65 452 GLY B C 1
ATOM 8534 O O . GLY B 1 452 ? 1.822 79.375 32.312 1 65 452 GLY B O 1
ATOM 8535 N N . LEU B 1 453 ? 1.881 77.188 32.688 1 69.88 453 LEU B N 1
ATOM 8536 C CA . LEU B 1 453 ? 1.69 77.438 34.094 1 69.88 453 LEU B CA 1
ATOM 8537 C C . LEU B 1 453 ? 2.93 78.062 34.719 1 69.88 453 LEU B C 1
ATOM 8539 O O . LEU B 1 453 ? 2.818 78.938 35.562 1 69.88 453 LEU B O 1
ATOM 8543 N N . GLU B 1 454 ? 4.059 77.562 34.25 1 64 454 GLU B N 1
ATOM 8544 C CA . GLU B 1 454 ? 5.309 78.125 34.75 1 64 454 GLU B CA 1
ATOM 8545 C C . GLU B 1 454 ? 5.418 79.625 34.375 1 64 454 GLU B C 1
ATOM 8547 O O . GLU B 1 454 ? 5.887 80.438 35.188 1 64 454 GLU B O 1
ATOM 8552 N N . ALA B 1 455 ? 4.961 80 33.281 1 64.75 455 ALA B N 1
ATOM 8553 C CA . ALA B 1 455 ? 4.977 81.438 32.812 1 64.75 455 ALA B CA 1
ATOM 8554 C C . ALA B 1 455 ? 4.027 82.25 33.656 1 64.75 455 ALA B C 1
ATOM 8556 O O . ALA B 1 455 ? 4.336 83.438 33.969 1 64.75 455 ALA B O 1
ATOM 8557 N N . LEU B 1 456 ? 2.951 81.688 34 1 69.19 456 LEU B N 1
ATOM 8558 C CA . LEU B 1 456 ? 1.979 82.438 34.844 1 69.19 456 LEU B CA 1
ATOM 8559 C C . LEU B 1 456 ? 2.541 82.688 36.219 1 69.19 456 LEU B C 1
ATOM 8561 O O . LEU B 1 456 ? 2.293 83.812 36.781 1 69.19 456 LEU B O 1
ATOM 8565 N N . VAL B 1 457 ? 3.338 81.812 36.719 1 62.84 457 VAL B N 1
ATOM 8566 C CA . VAL B 1 457 ? 3.945 82 38.031 1 62.84 457 VAL B CA 1
ATOM 8567 C C . VAL B 1 457 ? 4.973 83.125 38 1 62.84 457 VAL B C 1
ATOM 8569 O O . VAL B 1 457 ? 5.078 83.938 38.938 1 62.84 457 VAL B O 1
ATOM 8572 N N . LYS B 1 458 ? 5.641 83.312 36.938 1 60.06 458 LYS B N 1
ATOM 8573 C CA . LYS B 1 458 ? 6.699 84.312 36.812 1 60.06 458 LYS B CA 1
ATOM 8574 C C . LYS B 1 458 ? 6.117 85.688 36.594 1 60.06 458 LYS B C 1
ATOM 8576 O O . LYS B 1 458 ? 6.656 86.688 37.094 1 60.06 458 LYS B O 1
ATOM 8581 N N . ASP B 1 459 ? 5.027 85.938 35.844 1 58.34 459 ASP B N 1
ATOM 8582 C CA . ASP B 1 459 ? 4.527 87.25 35.469 1 58.34 459 ASP B CA 1
ATOM 8583 C C . ASP B 1 459 ? 3.309 87.625 36.312 1 58.34 459 ASP B C 1
ATOM 8585 O O . ASP B 1 459 ? 2.17 87.375 35.906 1 58.34 459 ASP B O 1
ATOM 8589 N N . MET B 1 460 ? 3.242 87.625 37.562 1 53.72 460 MET B N 1
ATOM 8590 C CA . MET B 1 460 ? 2.121 87.812 38.469 1 53.72 460 MET B CA 1
ATOM 8591 C C . MET B 1 460 ? 1.583 89.25 38.344 1 53.72 460 MET B C 1
ATOM 8593 O O . MET B 1 460 ? 0.83 89.75 39.188 1 53.72 460 MET B O 1
ATOM 8597 N N . ARG B 1 461 ? 1.928 90.125 37.531 1 54.72 461 ARG B N 1
ATOM 8598 C CA . ARG B 1 461 ? 1.229 91.375 37.531 1 54.72 461 ARG B CA 1
ATOM 8599 C C . ARG B 1 461 ? -0.23 91.25 37.125 1 54.72 461 ARG B C 1
ATOM 8601 O O . ARG B 1 461 ? -0.553 90.375 36.312 1 54.72 461 ARG B O 1
ATOM 8608 N N . ALA B 1 462 ? -1.256 91.75 37.812 1 52.84 462 ALA B N 1
ATOM 8609 C CA . ALA B 1 462 ? -2.707 91.688 37.969 1 52.84 462 ALA B CA 1
ATOM 8610 C C . ALA B 1 462 ? -3.387 91.688 36.594 1 52.84 462 ALA B C 1
ATOM 8612 O O . ALA B 1 462 ? -4.348 90.938 36.375 1 52.84 462 ALA B O 1
ATOM 8613 N N . ARG B 1 463 ? -3.166 92.562 35.656 1 52.81 463 ARG B N 1
ATOM 8614 C CA . ARG B 1 463 ? -4.004 93 34.531 1 52.81 463 ARG B CA 1
ATOM 8615 C C . ARG B 1 463 ? -3.906 92 33.375 1 52.81 463 ARG B C 1
ATOM 8617 O O . ARG B 1 463 ? -4.836 91.875 32.594 1 52.81 463 ARG B O 1
ATOM 8624 N N . GLY B 1 464 ? -3.363 90.5 33.531 1 58.22 464 GLY B N 1
ATOM 8625 C CA . GLY B 1 464 ? -3.178 89.562 32.406 1 58.22 464 GLY B CA 1
ATOM 8626 C C . GLY B 1 464 ? -3.209 88.125 32.812 1 58.22 464 GLY B C 1
ATOM 8627 O O . GLY B 1 464 ? -3.225 87.188 31.953 1 58.22 464 GLY B O 1
ATOM 8628 N N . ILE B 1 465 ? -3.414 87.938 33.969 1 64.69 465 ILE B N 1
ATOM 8629 C CA . ILE B 1 465 ? -3.318 86.562 34.531 1 64.69 465 ILE B CA 1
ATOM 8630 C C . ILE B 1 465 ? -4.574 85.75 34.188 1 64.69 465 ILE B C 1
ATOM 8632 O O . ILE B 1 465 ? -4.504 84.562 33.938 1 64.69 465 ILE B O 1
ATOM 8636 N N . LYS B 1 466 ? -5.625 86.438 34.25 1 63.66 466 LYS B N 1
ATOM 8637 C CA . LYS B 1 466 ? -6.895 85.812 33.906 1 63.66 466 LYS B CA 1
ATOM 8638 C C . LYS B 1 466 ? -6.867 85.25 32.5 1 63.66 466 LYS B C 1
ATOM 8640 O O . LYS B 1 466 ? -7.344 84.125 32.25 1 63.66 466 LYS B O 1
ATOM 8645 N N . LYS B 1 467 ? -6.293 86 31.562 1 66.62 467 LYS B N 1
ATOM 8646 C CA . LYS B 1 467 ? -6.227 85.5 30.172 1 66.62 467 LYS B CA 1
ATOM 8647 C C . LYS B 1 467 ? -5.273 84.375 30.016 1 66.62 467 LYS B C 1
ATOM 8649 O O . LYS B 1 467 ? -5.543 83.438 29.25 1 66.62 467 LYS B O 1
ATOM 8654 N N . ASP B 1 468 ? -4.273 84.375 30.797 1 64.25 468 ASP B N 1
ATOM 8655 C CA . ASP B 1 468 ? -3.285 83.312 30.719 1 64.25 468 ASP B CA 1
ATOM 8656 C C . ASP B 1 468 ? -3.83 82.062 31.328 1 64.25 468 ASP B C 1
ATOM 8658 O O . ASP B 1 468 ? -3.594 80.938 30.797 1 64.25 468 ASP B O 1
ATOM 8662 N N . ILE B 1 469 ? -4.617 82.125 32.375 1 68.19 469 ILE B N 1
ATOM 8663 C CA . ILE B 1 469 ? -5.234 80.938 33.031 1 68.19 469 ILE B CA 1
ATOM 8664 C C . ILE B 1 469 ? -6.305 80.375 32.094 1 68.19 469 ILE B C 1
ATOM 8666 O O . ILE B 1 469 ? -6.445 79.188 32 1 68.19 469 ILE B O 1
ATOM 8670 N N . GLN B 1 470 ? -6.98 81.25 31.469 1 66.81 470 GLN B N 1
ATOM 8671 C CA . GLN B 1 470 ? -7.992 80.75 30.516 1 66.81 470 GLN B CA 1
ATOM 8672 C C . GLN B 1 470 ? -7.355 80.062 29.328 1 66.81 470 GLN B C 1
ATOM 8674 O O . GLN B 1 470 ? -7.891 79.062 28.844 1 66.81 470 GLN B O 1
ATOM 8679 N N . ARG B 1 471 ? -6.234 80.5 28.938 1 65.62 471 ARG B N 1
ATOM 8680 C CA . ARG B 1 471 ? -5.504 79.875 27.859 1 65.62 471 ARG B CA 1
ATOM 8681 C C . ARG B 1 471 ? -5.035 78.438 28.281 1 65.62 471 ARG B C 1
ATOM 8683 O O . ARG B 1 471 ? -5.102 77.5 27.484 1 65.62 471 ARG B O 1
ATOM 8690 N N . LEU B 1 472 ? -4.57 78.375 29.5 1 67.75 472 LEU B N 1
ATOM 8691 C CA . LEU B 1 472 ? -4.117 77.125 30 1 67.75 472 LEU B CA 1
ATOM 8692 C C . LEU B 1 472 ? -5.285 76.125 30.156 1 67.75 472 LEU B C 1
ATOM 8694 O O . LEU B 1 472 ? -5.148 74.938 29.891 1 67.75 472 LEU B O 1
ATOM 8698 N N . ASP B 1 473 ? -6.41 76.625 30.656 1 63.47 473 ASP B N 1
ATOM 8699 C CA . ASP B 1 473 ? -7.629 75.812 30.781 1 63.47 473 ASP B CA 1
ATOM 8700 C C . ASP B 1 473 ? -8.062 75.25 29.422 1 63.47 473 ASP B C 1
ATOM 8702 O O . ASP B 1 473 ? -8.422 74.125 29.312 1 63.47 473 ASP B O 1
ATOM 8706 N N . HIS B 1 474 ? -7.918 76.062 28.391 1 64.62 474 HIS B N 1
ATOM 8707 C CA . HIS B 1 474 ? -8.258 75.625 27.047 1 64.62 474 HIS B CA 1
ATOM 8708 C C . HIS B 1 474 ? -7.285 74.562 26.531 1 64.62 474 HIS B C 1
ATOM 8710 O O . HIS B 1 474 ? -7.688 73.625 25.859 1 64.62 474 HIS B O 1
ATOM 8716 N N . ARG B 1 475 ? -6.105 74.688 26.969 1 61.69 475 ARG B N 1
ATOM 8717 C CA . ARG B 1 475 ? -5.094 73.75 26.547 1 61.69 475 ARG B CA 1
ATOM 8718 C C . ARG B 1 475 ? -5.316 72.375 27.203 1 61.69 475 ARG B C 1
ATOM 8720 O O . ARG B 1 475 ? -5.152 71.312 26.578 1 61.69 475 ARG B O 1
ATOM 8727 N N . VAL B 1 476 ? -5.613 72.375 28.5 1 67.19 476 VAL B N 1
ATOM 8728 C CA . VAL B 1 476 ? -5.891 71.125 29.219 1 67.19 476 VAL B CA 1
ATOM 8729 C C . VAL B 1 476 ? -7.133 70.438 28.656 1 67.19 476 VAL B C 1
ATOM 8731 O O . VAL B 1 476 ? -7.156 69.25 28.469 1 67.19 476 VAL B O 1
ATOM 8734 N N . ALA B 1 477 ? -8.141 71.25 28.406 1 62.25 477 ALA B N 1
ATOM 8735 C CA . ALA B 1 477 ? -9.344 70.688 27.781 1 62.25 477 ALA B CA 1
ATOM 8736 C C . ALA B 1 477 ? -9.039 70.062 26.422 1 62.25 477 ALA B C 1
ATOM 8738 O O . ALA B 1 477 ? -9.57 69.062 26.078 1 62.25 477 ALA B O 1
ATOM 8739 N N . GLY B 1 478 ? -8.156 70.688 25.781 1 61.16 478 GLY B N 1
ATOM 8740 C CA . GLY B 1 478 ? -7.719 70.188 24.5 1 61.16 478 GLY B CA 1
ATOM 8741 C C . GLY B 1 478 ? -6.961 68.875 24.609 1 61.16 478 GLY B C 1
ATOM 8742 O O . GLY B 1 478 ? -7.137 68 23.781 1 61.16 478 GLY B O 1
ATOM 8743 N N . THR B 1 479 ? -6.086 68.75 25.562 1 64.75 479 THR B N 1
ATOM 8744 C CA . THR B 1 479 ? -5.312 67.562 25.797 1 64.75 479 THR B CA 1
ATOM 8745 C C . THR B 1 479 ? -6.234 66.375 26.141 1 64.75 479 THR B C 1
ATOM 8747 O O . THR B 1 479 ? -6.023 65.25 25.672 1 64.75 479 THR B O 1
ATOM 8750 N N . ILE B 1 480 ? -7.203 66.625 27 1 61.72 480 ILE B N 1
ATOM 8751 C CA . ILE B 1 480 ? -8.188 65.562 27.391 1 61.72 480 ILE B CA 1
ATOM 8752 C C . ILE B 1 480 ? -8.938 65.125 26.141 1 61.72 480 ILE B C 1
ATOM 8754 O O . ILE B 1 480 ? -9.141 63.906 25.953 1 61.72 480 ILE B O 1
ATOM 8758 N N . ALA B 1 481 ? -9.281 66.062 25.359 1 59.91 481 ALA B N 1
ATOM 8759 C CA . ALA B 1 481 ? -9.992 65.75 24.125 1 59.91 481 ALA B CA 1
ATOM 8760 C C . ALA B 1 481 ? -9.109 64.938 23.203 1 59.91 481 ALA B C 1
ATOM 8762 O O . ALA B 1 481 ? -9.578 63.969 22.562 1 59.91 481 ALA B O 1
ATOM 8763 N N . SER B 1 482 ? -7.84 65.188 23.203 1 59.66 482 SER B N 1
ATOM 8764 C CA . SER B 1 482 ? -6.887 64.5 22.375 1 59.66 482 SER B CA 1
ATOM 8765 C C . SER B 1 482 ? -6.715 63.062 22.859 1 59.66 482 SER B C 1
ATOM 8767 O O . SER B 1 482 ? -6.637 62.125 22.047 1 59.66 482 SER B O 1
ATOM 8769 N N . LEU B 1 483 ? -6.578 62.875 24.109 1 64.5 483 LEU B N 1
ATOM 8770 C CA . LEU B 1 483 ? -6.469 61.531 24.688 1 64.5 483 LEU B CA 1
ATOM 8771 C C . LEU B 1 483 ? -7.684 60.688 24.344 1 64.5 483 LEU B C 1
ATOM 8773 O O . LEU B 1 483 ? -7.547 59.531 23.953 1 64.5 483 LEU B O 1
ATOM 8777 N N . ARG B 1 484 ? -8.82 61.281 24.484 1 56.81 484 ARG B N 1
ATOM 8778 C CA . ARG B 1 484 ? -10.062 60.562 24.203 1 56.81 484 ARG B CA 1
ATOM 8779 C C . ARG B 1 484 ? -10.133 60.188 22.719 1 56.81 484 ARG B C 1
ATOM 8781 O O . ARG B 1 484 ? -10.578 59.062 22.391 1 56.81 484 ARG B O 1
ATOM 8788 N N . THR B 1 485 ? -9.672 61.094 21.953 1 60.53 485 THR B N 1
ATOM 8789 C CA . THR B 1 485 ? -9.656 60.844 20.516 1 60.53 485 THR B CA 1
ATOM 8790 C C . THR B 1 485 ? -8.711 59.688 20.188 1 60.53 485 THR B C 1
ATOM 8792 O O . THR B 1 485 ? -9.016 58.875 19.328 1 60.53 485 THR B O 1
ATOM 8795 N N . GLU B 1 486 ? -7.637 59.688 20.859 1 62.22 486 GLU B N 1
ATOM 8796 C CA . GLU B 1 486 ? -6.664 58.625 20.609 1 62.22 486 GLU B CA 1
ATOM 8797 C C . GLU B 1 486 ? -7.195 57.25 21.062 1 62.22 486 GLU B C 1
ATOM 8799 O O . GLU B 1 486 ? -6.977 56.25 20.391 1 62.22 486 GLU B O 1
ATOM 8804 N N . LEU B 1 487 ? -7.84 57.219 22.172 1 62.72 487 LEU B N 1
ATOM 8805 C CA . LEU B 1 487 ? -8.422 56 22.672 1 62.72 487 LEU B CA 1
ATOM 8806 C C . LEU B 1 487 ? -9.523 55.5 21.75 1 62.72 487 LEU B C 1
ATOM 8808 O O . LEU B 1 487 ? -9.641 54.281 21.5 1 62.72 487 LEU B O 1
ATOM 8812 N N . LEU B 1 488 ? -10.32 56.469 21.344 1 60.75 488 LEU B N 1
ATOM 8813 C CA . LEU B 1 488 ? -11.367 56.094 20.391 1 60.75 488 LEU B CA 1
ATOM 8814 C C . LEU B 1 488 ? -10.773 55.594 19.094 1 60.75 488 LEU B C 1
ATOM 8816 O O . LEU B 1 488 ? -11.305 54.656 18.484 1 60.75 488 LEU B O 1
ATOM 8820 N N . PHE B 1 489 ? -9.672 56.25 18.766 1 63.09 489 PHE B N 1
ATOM 8821 C CA . PHE B 1 489 ? -8.969 55.812 17.562 1 63.09 489 PHE B CA 1
ATOM 8822 C C . PHE B 1 489 ? -8.508 54.375 17.703 1 63.09 489 PHE B C 1
ATOM 8824 O O . PHE B 1 489 ? -8.578 53.594 16.75 1 63.09 489 PHE B O 1
ATOM 8831 N N . LEU B 1 490 ? -8.141 54 18.797 1 64.5 490 LEU B N 1
ATOM 8832 C CA . LEU B 1 490 ? -7.695 52.625 19.047 1 64.5 490 LEU B CA 1
ATOM 8833 C C . LEU B 1 490 ? -8.844 51.625 18.875 1 64.5 490 LEU B C 1
ATOM 8835 O O . LEU B 1 490 ? -8.648 50.562 18.328 1 64.5 490 LEU B O 1
ATOM 8839 N N . GLU B 1 491 ? -9.906 51.969 19.391 1 61.22 491 GLU B N 1
ATOM 8840 C CA . GLU B 1 491 ? -11.094 51.156 19.234 1 61.22 491 GLU B CA 1
ATOM 8841 C C . GLU B 1 491 ? -11.492 51.031 17.766 1 61.22 491 GLU B C 1
ATOM 8843 O O . GLU B 1 491 ? -11.852 49.938 17.312 1 61.22 491 GLU B O 1
ATOM 8848 N N . ASP B 1 492 ? -11.438 52.219 17.156 1 65.75 492 ASP B N 1
ATOM 8849 C CA . ASP B 1 492 ? -11.828 52.25 15.758 1 65.75 492 ASP B CA 1
ATOM 8850 C C . ASP B 1 492 ? -10.852 51.438 14.898 1 65.75 492 ASP B C 1
ATOM 8852 O O . ASP B 1 492 ? -11.25 50.844 13.898 1 65.75 492 ASP B O 1
ATOM 8856 N N . LEU B 1 493 ? -9.648 51.406 15.266 1 67.5 493 LEU B N 1
ATOM 8857 C CA . LEU B 1 493 ? -8.625 50.656 14.547 1 67.5 493 LEU B CA 1
ATOM 8858 C C . LEU B 1 493 ? -8.938 49.156 14.555 1 67.5 493 LEU B C 1
ATOM 8860 O O . LEU B 1 493 ? -8.727 48.469 13.555 1 67.5 493 LEU B O 1
ATOM 8864 N N . GLN B 1 494 ? -9.469 48.781 15.617 1 63.81 494 GLN B N 1
ATOM 8865 C CA . GLN B 1 494 ? -9.883 47.406 15.695 1 63.81 494 GLN B CA 1
ATOM 8866 C C . GLN B 1 494 ? -10.961 47.094 14.664 1 63.81 494 GLN B C 1
ATOM 8868 O O . GLN B 1 494 ? -10.922 46.031 14 1 63.81 494 GLN B O 1
ATOM 8873 N N . LEU B 1 495 ? -11.859 47.906 14.617 1 65.56 495 LEU B N 1
ATOM 8874 C CA . LEU B 1 495 ? -12.938 47.75 13.641 1 65.56 495 LEU B CA 1
ATOM 8875 C C . LEU B 1 495 ? -12.391 47.781 12.219 1 65.56 495 LEU B C 1
ATOM 8877 O O . LEU B 1 495 ? -12.836 47.031 11.359 1 65.56 495 LEU B O 1
ATOM 8881 N N . ALA B 1 496 ? -11.406 48.719 12.047 1 73.19 496 ALA B N 1
ATOM 8882 C CA . ALA B 1 496 ? -10.836 48.875 10.711 1 73.19 496 ALA B CA 1
ATOM 8883 C C . ALA B 1 496 ? -10.055 47.656 10.273 1 73.19 496 ALA B C 1
ATOM 8885 O O . ALA B 1 496 ? -9.969 47.344 9.086 1 73.19 496 ALA B O 1
ATOM 8886 N N . MET B 1 497 ? -9.586 46.938 11.156 1 70.75 497 MET B N 1
ATOM 8887 C CA . MET B 1 497 ? -8.859 45.719 10.82 1 70.75 497 MET B CA 1
ATOM 8888 C C . MET B 1 497 ? -9.82 44.625 10.367 1 70.75 497 MET B C 1
ATOM 8890 O O . MET B 1 497 ? -9.484 43.812 9.492 1 70.75 497 MET B O 1
ATOM 8894 N N . ASP B 1 498 ? -11.031 44.656 10.93 1 66.5 498 ASP B N 1
ATOM 8895 C CA . ASP B 1 498 ? -12.047 43.656 10.586 1 66.5 498 ASP B CA 1
ATOM 8896 C C . ASP B 1 498 ? -12.828 44.094 9.344 1 66.5 498 ASP B C 1
ATOM 8898 O O . ASP B 1 498 ? -13.125 43.25 8.477 1 66.5 498 ASP B O 1
ATOM 8902 N N . ASP B 1 499 ? -13.273 45.312 9.375 1 74.75 499 ASP B N 1
ATOM 8903 C CA . ASP B 1 499 ? -13.977 45.969 8.273 1 74.75 499 ASP B CA 1
ATOM 8904 C C . ASP B 1 499 ? -13.383 47.344 7.969 1 74.75 499 ASP B C 1
ATOM 8906 O O . ASP B 1 499 ? -13.758 48.312 8.594 1 74.75 499 ASP B O 1
ATOM 8910 N N . PHE B 1 500 ? -12.586 47.406 6.949 1 81.56 500 PHE B N 1
ATOM 8911 C CA . PHE B 1 500 ? -11.758 48.562 6.703 1 81.56 500 PHE B CA 1
ATOM 8912 C C . PHE B 1 500 ? -12.617 49.781 6.387 1 81.56 500 PHE B C 1
ATOM 8914 O O . PHE B 1 500 ? -12.422 50.875 6.953 1 81.56 500 PHE B O 1
ATOM 8921 N N . ILE B 1 501 ? -13.656 49.625 5.523 1 84.19 501 ILE B N 1
ATOM 8922 C CA . ILE B 1 501 ? -14.477 50.75 5.066 1 84.19 501 ILE B CA 1
ATOM 8923 C C . ILE B 1 501 ? -15.312 51.281 6.227 1 84.19 501 ILE B C 1
ATOM 8925 O O . ILE B 1 501 ? -15.383 52.5 6.438 1 84.19 501 ILE B O 1
ATOM 8929 N N . SER B 1 502 ? -15.859 50.344 6.977 1 81.88 502 SER B N 1
ATOM 8930 C CA . SER B 1 502 ? -16.641 50.75 8.133 1 81.88 502 SER B CA 1
ATOM 8931 C C . SER B 1 502 ? -15.75 51.438 9.188 1 81.88 502 SER B C 1
ATOM 8933 O O . SER B 1 502 ? -16.172 52.406 9.828 1 81.88 502 SER B O 1
ATOM 8935 N N . GLY B 1 503 ? -14.602 50.938 9.336 1 79.25 503 GLY B N 1
ATOM 8936 C CA . GLY B 1 503 ? -13.656 51.469 10.297 1 79.25 503 GLY B CA 1
ATOM 8937 C C . GLY B 1 503 ? -13.227 52.875 9.969 1 79.25 503 GLY B C 1
ATOM 8938 O O . GLY B 1 503 ? -13.25 53.75 10.836 1 79.25 503 GLY B O 1
ATOM 8939 N N . ILE B 1 504 ? -12.922 53.125 8.727 1 84.44 504 ILE B N 1
ATOM 8940 C CA . ILE B 1 504 ? -12.453 54.469 8.336 1 84.44 504 ILE B CA 1
ATOM 8941 C C . ILE B 1 504 ? -13.609 55.469 8.414 1 84.44 504 ILE B C 1
ATOM 8943 O O . ILE B 1 504 ? -13.422 56.625 8.812 1 84.44 504 ILE B O 1
ATOM 8947 N N . ASN B 1 505 ? -14.797 54.969 8.016 1 85.38 505 ASN B N 1
ATOM 8948 C CA . ASN B 1 505 ? -15.984 55.812 8.148 1 85.38 505 ASN B CA 1
ATOM 8949 C C . ASN B 1 505 ? -16.188 56.25 9.594 1 85.38 505 ASN B C 1
ATOM 8951 O O . ASN B 1 505 ? -16.453 57.438 9.852 1 85.38 505 ASN B O 1
ATOM 8955 N N . LEU B 1 506 ? -15.992 55.344 10.422 1 80.75 506 LEU B N 1
ATOM 8956 C CA . LEU B 1 506 ? -16.203 55.656 11.836 1 80.75 506 LEU B CA 1
ATOM 8957 C C . LEU B 1 506 ? -15.117 56.594 12.367 1 80.75 506 LEU B C 1
ATOM 8959 O O . LEU B 1 506 ? -15.398 57.5 13.148 1 80.75 506 LEU B O 1
ATOM 8963 N N . ILE B 1 507 ? -13.922 56.375 11.969 1 79 507 ILE B N 1
ATOM 8964 C CA . ILE B 1 507 ? -12.789 57.219 12.375 1 79 507 ILE B CA 1
ATOM 8965 C C . ILE B 1 507 ? -13.039 58.656 11.977 1 79 507 ILE B C 1
ATOM 8967 O O . ILE B 1 507 ? -12.859 59.562 12.789 1 79 507 ILE B O 1
ATOM 8971 N N . LEU B 1 508 ? -13.531 58.906 10.812 1 84.5 508 LEU B N 1
ATOM 8972 C CA . LEU B 1 508 ? -13.766 60.25 10.297 1 84.5 508 LEU B CA 1
ATOM 8973 C C . LEU B 1 508 ? -14.984 60.875 10.961 1 84.5 508 LEU B C 1
ATOM 8975 O O . LEU B 1 508 ? -14.914 62 11.43 1 84.5 508 LEU B O 1
ATOM 8979 N N . LEU B 1 509 ? -16.016 60.062 11.07 1 82.75 509 LEU B N 1
ATOM 8980 C CA . LEU B 1 509 ? -17.281 60.594 11.617 1 82.75 509 LEU B CA 1
ATOM 8981 C C . LEU B 1 509 ? -17.094 61.031 13.07 1 82.75 509 LEU B C 1
ATOM 8983 O O . LEU B 1 509 ? -17.531 62.125 13.445 1 82.75 509 LEU B O 1
ATOM 8987 N N . ARG B 1 510 ? -16.469 60.312 13.812 1 76.38 510 ARG B N 1
ATOM 8988 C CA . ARG B 1 510 ? -16.297 60.562 15.242 1 76.38 510 ARG B CA 1
ATOM 8989 C C . ARG B 1 510 ? -15.406 61.781 15.461 1 76.38 510 ARG B C 1
ATOM 8991 O O . ARG B 1 510 ? -15.672 62.625 16.344 1 76.38 510 ARG B O 1
ATOM 8998 N N . ARG B 1 511 ? -14.469 61.969 14.703 1 75.81 511 ARG B N 1
ATOM 8999 C CA . ARG B 1 511 ? -13.523 63.062 14.867 1 75.81 511 ARG B CA 1
ATOM 9000 C C . ARG B 1 511 ? -14.172 64.375 14.5 1 75.81 511 ARG B C 1
ATOM 9002 O O . ARG B 1 511 ? -14 65.375 15.211 1 75.81 511 ARG B O 1
ATOM 9009 N N . TYR B 1 512 ? -14.93 64.375 13.461 1 81.06 512 TYR B N 1
ATOM 9010 C CA . TYR B 1 512 ? -15.602 65.625 13.062 1 81.06 512 TYR B CA 1
ATOM 9011 C C . TYR B 1 512 ? -16.75 65.938 14.016 1 81.06 512 TYR B C 1
ATOM 9013 O O . TYR B 1 512 ? -16.984 67.125 14.32 1 81.06 512 TYR B O 1
ATOM 9021 N N . GLN B 1 513 ? -17.359 64.938 14.492 1 78.62 513 GLN B N 1
ATOM 9022 C CA . GLN B 1 513 ? -18.438 65.125 15.453 1 78.62 513 GLN B CA 1
ATOM 9023 C C . GLN B 1 513 ? -17.906 65.75 16.75 1 78.62 513 GLN B C 1
ATOM 9025 O O . GLN B 1 513 ? -18.516 66.688 17.328 1 78.62 513 GLN B O 1
ATOM 9030 N N . MET B 1 514 ? -16.797 65.25 17.156 1 69.69 514 MET B N 1
ATOM 9031 C CA . MET B 1 514 ? -16.172 65.75 18.391 1 69.69 514 MET B CA 1
ATOM 9032 C C . MET B 1 514 ? -15.719 67.188 18.219 1 69.69 514 MET B C 1
ATOM 9034 O O . MET B 1 514 ? -15.758 68 19.172 1 69.69 514 MET B O 1
ATOM 9038 N N . ALA B 1 515 ? -15.297 67.562 17.047 1 71.19 515 ALA B N 1
ATOM 9039 C CA . ALA B 1 515 ? -14.852 68.938 16.766 1 71.19 515 ALA B CA 1
ATOM 9040 C C . ALA B 1 515 ? -16.031 69.875 16.391 1 71.19 515 ALA B C 1
ATOM 9042 O O . ALA B 1 515 ? -15.852 71.062 16.156 1 71.19 515 ALA B O 1
ATOM 9043 N N . LYS B 1 516 ? -17.25 69.25 16.422 1 76.5 516 LYS B N 1
ATOM 9044 C CA . LYS B 1 516 ? -18.469 70 16.078 1 76.5 516 LYS B CA 1
ATOM 9045 C C . LYS B 1 516 ? -18.344 70.625 14.711 1 76.5 516 LYS B C 1
ATOM 9047 O O . LYS B 1 516 ? -18.734 71.812 14.547 1 76.5 516 LYS B O 1
ATOM 9052 N N . ARG B 1 517 ? -17.703 70.062 13.836 1 86 517 ARG B N 1
ATOM 9053 C CA . ARG B 1 517 ? -17.562 70.562 12.453 1 86 517 ARG B CA 1
ATOM 9054 C C . ARG B 1 517 ? -18.375 69.688 11.5 1 86 517 ARG B C 1
ATOM 9056 O O . ARG B 1 517 ? -18.375 68.438 11.625 1 86 517 ARG B O 1
ATOM 9063 N N . PRO B 1 518 ? -19.172 70.25 10.688 1 88.12 518 PRO B N 1
ATOM 9064 C CA . PRO B 1 518 ? -19.953 69.438 9.742 1 88.12 518 PRO B CA 1
ATOM 9065 C C . PRO B 1 518 ? -19.078 68.688 8.742 1 88.12 518 PRO B C 1
ATOM 9067 O O . PRO B 1 518 ? -18.078 69.188 8.281 1 88.12 518 PRO B O 1
ATOM 9070 N N . VAL B 1 519 ? -19.391 67.375 8.547 1 90.25 519 VAL B N 1
ATOM 9071 C CA . VAL B 1 519 ? -18.641 66.562 7.605 1 90.25 519 VAL B CA 1
ATOM 9072 C C . VAL B 1 519 ? -19.609 65.75 6.73 1 90.25 519 VAL B C 1
ATOM 9074 O O . VAL B 1 519 ? -20.688 65.375 7.184 1 90.25 519 VAL B O 1
ATOM 9077 N N . ASP B 1 520 ? -19.359 65.688 5.414 1 91.31 520 ASP B N 1
ATOM 9078 C CA . ASP B 1 520 ? -20.078 64.812 4.465 1 91.31 520 ASP B CA 1
ATOM 9079 C C . ASP B 1 520 ? -19.188 63.719 3.957 1 91.31 520 ASP B C 1
ATOM 9081 O O . ASP B 1 520 ? -18.219 63.969 3.225 1 91.31 520 ASP B O 1
ATOM 9085 N N . ILE B 1 521 ? -19.453 62.531 4.461 1 92.19 521 ILE B N 1
ATOM 9086 C CA . ILE B 1 521 ? -18.688 61.375 4.031 1 92.19 521 ILE B CA 1
ATOM 9087 C C . ILE B 1 521 ? -19.469 60.594 2.961 1 92.19 521 ILE B C 1
ATOM 9089 O O . ILE B 1 521 ? -20.547 60.094 3.227 1 92.19 521 ILE B O 1
ATOM 9093 N N . ARG B 1 522 ? -18.906 60.469 1.744 1 91.06 522 ARG B N 1
ATOM 9094 C CA . ARG B 1 522 ? -19.547 59.844 0.606 1 91.06 522 ARG B CA 1
ATOM 9095 C C . ARG B 1 522 ? -18.906 58.5 0.293 1 91.06 522 ARG B C 1
ATOM 9097 O O . ARG B 1 522 ? -17.734 58.438 -0.102 1 91.06 522 ARG B O 1
ATOM 9104 N N . ILE B 1 523 ? -19.641 57.469 0.56 1 90.38 523 ILE B N 1
ATOM 9105 C CA . ILE B 1 523 ? -19.234 56.125 0.245 1 90.38 523 ILE B CA 1
ATOM 9106 C C . ILE B 1 523 ? -20.25 55.469 -0.68 1 90.38 523 ILE B C 1
ATOM 9108 O O . ILE B 1 523 ? -21.422 55.312 -0.312 1 90.38 523 ILE B O 1
ATOM 9112 N N . SER B 1 524 ? -19.844 55.156 -1.892 1 84.56 524 SER B N 1
ATOM 9113 C CA . SER B 1 524 ? -20.766 54.562 -2.854 1 84.56 524 SER B CA 1
ATOM 9114 C C . SER B 1 524 ? -21.109 53.125 -2.48 1 84.56 524 SER B C 1
ATOM 9116 O O . SER B 1 524 ? -20.359 52.469 -1.748 1 84.56 524 SER B O 1
ATOM 9118 N N . ASN B 1 525 ? -22.266 52.688 -2.828 1 81.25 525 ASN B N 1
ATOM 9119 C CA . ASN B 1 525 ? -22.672 51.312 -2.604 1 81.25 525 ASN B CA 1
ATOM 9120 C C . ASN B 1 525 ? -21.703 50.344 -3.26 1 81.25 525 ASN B C 1
ATOM 9122 O O . ASN B 1 525 ? -21.438 49.25 -2.721 1 81.25 525 ASN B O 1
ATOM 9126 N N . LYS B 1 526 ? -21.156 50.781 -4.297 1 83.5 526 LYS B N 1
ATOM 9127 C CA . LYS B 1 526 ? -20.172 49.938 -4.98 1 83.5 526 LYS B CA 1
ATOM 9128 C C . LYS B 1 526 ? -18.922 49.75 -4.125 1 83.5 526 LYS B C 1
ATOM 9130 O O . LYS B 1 526 ? -18.344 48.656 -4.086 1 83.5 526 LYS B O 1
ATOM 9135 N N . THR B 1 527 ? -18.578 50.75 -3.393 1 86.12 527 THR B N 1
ATOM 9136 C CA . THR B 1 527 ? -17.406 50.688 -2.531 1 86.12 527 THR B CA 1
ATOM 9137 C C . THR B 1 527 ? -17.625 49.75 -1.365 1 86.12 527 THR B C 1
ATOM 9139 O O . THR B 1 527 ? -16.719 48.969 -1.012 1 86.12 527 THR B O 1
ATOM 9142 N N . ARG B 1 528 ? -18.75 49.688 -0.884 1 79.19 528 ARG B N 1
ATOM 9143 C CA . ARG B 1 528 ? -19.078 48.812 0.245 1 79.19 528 ARG B CA 1
ATOM 9144 C C . ARG B 1 528 ? -19.062 47.344 -0.165 1 79.19 528 ARG B C 1
ATOM 9146 O O . ARG B 1 528 ? -18.562 46.5 0.576 1 79.19 528 ARG B O 1
ATOM 9153 N N . GLU B 1 529 ? -19.547 47.125 -1.339 1 79.75 529 GLU B N 1
ATOM 9154 C CA . GLU B 1 529 ? -19.562 45.75 -1.847 1 79.75 529 GLU B CA 1
ATOM 9155 C C . GLU B 1 529 ? -18.141 45.281 -2.174 1 79.75 529 GLU B C 1
ATOM 9157 O O . GLU B 1 529 ? -17.766 44.156 -1.832 1 79.75 529 GLU B O 1
ATOM 9162 N N . GLU B 1 530 ? -17.438 46.219 -2.734 1 79.56 530 GLU B N 1
ATOM 9163 C CA . GLU B 1 530 ? -16.062 45.906 -3.111 1 79.56 530 GLU B CA 1
ATOM 9164 C C . GLU B 1 530 ? -15.18 45.719 -1.88 1 79.56 530 GLU B C 1
ATOM 9166 O O . GLU B 1 530 ? -14.266 44.906 -1.873 1 79.56 530 GLU B O 1
ATOM 9171 N N . GLY B 1 531 ? -15.453 46.438 -0.859 1 76.19 531 GLY B N 1
ATOM 9172 C CA . GLY B 1 531 ? -14.703 46.344 0.383 1 76.19 531 GLY B CA 1
ATOM 9173 C C . GLY B 1 531 ? -14.781 44.969 1.013 1 76.19 531 GLY B C 1
ATOM 9174 O O . GLY B 1 531 ? -13.766 44.406 1.45 1 76.19 531 GLY B O 1
ATOM 9175 N N . ALA B 1 532 ? -15.914 44.469 0.915 1 72.44 532 ALA B N 1
ATOM 9176 C CA . ALA B 1 532 ? -16.125 43.125 1.45 1 72.44 532 ALA B CA 1
ATOM 9177 C C . ALA B 1 532 ? -15.367 42.094 0.631 1 72.44 532 ALA B C 1
ATOM 9179 O O . ALA B 1 532 ? -14.797 41.125 1.188 1 72.44 532 ALA B O 1
ATOM 9180 N N . ASN B 1 533 ? -15.391 42.312 -0.688 1 73.69 533 ASN B N 1
ATOM 9181 C CA . ASN B 1 533 ? -14.68 41.406 -1.577 1 73.69 533 ASN B CA 1
ATOM 9182 C C . ASN B 1 533 ? -13.172 41.5 -1.363 1 73.69 533 ASN B C 1
ATOM 9184 O O . ASN B 1 533 ? -12.484 40.469 -1.371 1 73.69 533 ASN B O 1
ATOM 9188 N N . ILE B 1 534 ? -12.695 42.656 -1.106 1 69.56 534 ILE B N 1
ATOM 9189 C CA . ILE B 1 534 ? -11.266 42.875 -0.95 1 69.56 534 ILE B CA 1
ATOM 9190 C C . ILE B 1 534 ? -10.789 42.25 0.368 1 69.56 534 ILE B C 1
ATOM 9192 O O . ILE B 1 534 ? -9.688 41.719 0.441 1 69.56 534 ILE B O 1
ATOM 9196 N N . GLU B 1 535 ? -11.578 42.375 1.325 1 66.44 535 GLU B N 1
ATOM 9197 C CA . GLU B 1 535 ? -11.266 41.75 2.617 1 66.44 535 GLU B CA 1
ATOM 9198 C C . GLU B 1 535 ? -11.164 40.25 2.504 1 66.44 535 GLU B C 1
ATOM 9200 O O . GLU B 1 535 ? -10.266 39.625 3.078 1 66.44 535 GLU B O 1
ATOM 9205 N N . ARG B 1 536 ? -12.016 39.719 1.702 1 63.31 536 ARG B N 1
ATOM 9206 C CA . ARG B 1 536 ? -12.039 38.281 1.493 1 63.31 536 ARG B CA 1
ATOM 9207 C C . ARG B 1 536 ? -10.797 37.812 0.738 1 63.31 536 ARG B C 1
ATOM 9209 O O . ARG B 1 536 ? -10.258 36.75 1.023 1 63.31 536 ARG B O 1
ATOM 9216 N N . ARG B 1 537 ? -10.32 38.906 -0.038 1 58.38 537 ARG B N 1
ATOM 9217 C CA . ARG B 1 537 ? -9.195 38.531 -0.889 1 58.38 537 ARG B CA 1
ATOM 9218 C C . ARG B 1 537 ? -7.871 38.969 -0.253 1 58.38 537 ARG B C 1
ATOM 9220 O O . ARG B 1 537 ? -6.801 38.688 -0.797 1 58.38 537 ARG B O 1
ATOM 9227 N N . ALA B 1 538 ? -7.992 39.406 0.787 1 59.53 538 ALA B N 1
ATOM 9228 C CA . ALA B 1 538 ? -6.84 39.844 1.574 1 59.53 538 ALA B CA 1
ATOM 9229 C C . ALA B 1 538 ? -5.91 40.75 0.75 1 59.53 538 ALA B C 1
ATOM 9231 O O . ALA B 1 538 ? -4.688 40.562 0.784 1 59.53 538 ALA B O 1
ATOM 9232 N N . LEU B 1 539 ? -6.477 41.594 -0.037 1 65.88 539 LEU B N 1
ATOM 9233 C CA . LEU B 1 539 ? -5.695 42.469 -0.912 1 65.88 539 LEU B CA 1
ATOM 9234 C C . LEU B 1 539 ? -5.039 43.594 -0.119 1 65.88 539 LEU B C 1
ATOM 9236 O O . LEU B 1 539 ? -4.02 44.125 -0.538 1 65.88 539 LEU B O 1
ATOM 9240 N N . LEU B 1 540 ? -5.633 43.938 1.056 1 70.62 540 LEU B N 1
ATOM 9241 C CA . LEU B 1 540 ? -5.062 44.938 1.963 1 70.62 540 LEU B CA 1
ATOM 9242 C C . LEU B 1 540 ? -4.531 44.281 3.229 1 70.62 540 LEU B C 1
ATOM 9244 O O . LEU B 1 540 ? -5.301 43.719 4.012 1 70.62 540 LEU B O 1
ATOM 9248 N N . THR B 1 541 ? -3.26 44.25 3.277 1 68.94 541 THR B N 1
ATOM 9249 C CA . THR B 1 541 ? -2.652 43.656 4.477 1 68.94 541 THR B CA 1
ATOM 9250 C C . THR B 1 541 ? -2.967 44.531 5.699 1 68.94 541 THR B C 1
ATOM 9252 O O . THR B 1 541 ? -3.299 45.719 5.57 1 68.94 541 THR B O 1
ATOM 9255 N N . ASN B 1 542 ? -2.979 44.031 6.824 1 68.5 542 ASN B N 1
ATOM 9256 C CA . ASN B 1 542 ? -3.246 44.75 8.055 1 68.5 542 ASN B CA 1
ATOM 9257 C C . ASN B 1 542 ? -2.25 45.906 8.258 1 68.5 542 ASN B C 1
ATOM 9259 O O . ASN B 1 542 ? -2.6 46.938 8.812 1 68.5 542 ASN B O 1
ATOM 9263 N N . GLU B 1 543 ? -1.138 45.656 7.719 1 67.81 543 GLU B N 1
ATOM 9264 C CA . GLU B 1 543 ? -0.134 46.719 7.816 1 67.81 543 GLU B CA 1
ATOM 9265 C C . GLU B 1 543 ? -0.535 47.938 6.992 1 67.81 543 GLU B C 1
ATOM 9267 O O . GLU B 1 543 ? -0.412 49.062 7.457 1 67.81 543 GLU B O 1
ATOM 9272 N N . VAL B 1 544 ? -0.998 47.625 5.848 1 75.75 544 VAL B N 1
ATOM 9273 C CA . VAL B 1 544 ? -1.418 48.688 4.961 1 75.75 544 VAL B CA 1
ATOM 9274 C C . VAL B 1 544 ? -2.658 49.375 5.527 1 75.75 544 VAL B C 1
ATOM 9276 O O . VAL B 1 544 ? -2.758 50.625 5.512 1 75.75 544 VAL B O 1
ATOM 9279 N N . LYS B 1 545 ? -3.553 48.625 6.039 1 79.25 545 LYS B N 1
ATOM 9280 C CA . LYS B 1 545 ? -4.754 49.156 6.664 1 79.25 545 LYS B CA 1
ATOM 9281 C C . LYS B 1 545 ? -4.395 50.125 7.797 1 79.25 545 LYS B C 1
ATOM 9283 O O . LYS B 1 545 ? -4.961 51.219 7.902 1 79.25 545 LYS B O 1
ATOM 9288 N N . LEU B 1 546 ? -3.459 49.656 8.539 1 72.75 546 LEU B N 1
ATOM 9289 C CA . LEU B 1 546 ? -3.023 50.469 9.68 1 72.75 546 LEU B CA 1
ATOM 9290 C C . LEU B 1 546 ? -2.451 51.812 9.211 1 72.75 546 LEU B C 1
ATOM 9292 O O . LEU B 1 546 ? -2.811 52.875 9.742 1 72.75 546 LEU B O 1
ATOM 9296 N N . GLU B 1 547 ? -1.616 51.719 8.312 1 75.38 547 GLU B N 1
ATOM 9297 C CA . GLU B 1 547 ? -0.972 52.938 7.812 1 75.38 547 GLU B CA 1
ATOM 9298 C C . GLU B 1 547 ? -1.993 53.875 7.207 1 75.38 547 GLU B C 1
ATOM 9300 O O . GLU B 1 547 ? -1.887 55.094 7.375 1 75.38 547 GLU B O 1
ATOM 9305 N N . LEU B 1 548 ? -2.918 53.344 6.57 1 83.12 548 LEU B N 1
ATOM 9306 C CA . LEU B 1 548 ? -3.955 54.188 5.961 1 83.12 548 LEU B CA 1
ATOM 9307 C C . LEU B 1 548 ? -4.805 54.844 7.031 1 83.12 548 LEU B C 1
ATOM 9309 O O . LEU B 1 548 ? -5.148 56.031 6.898 1 83.12 548 LEU B O 1
ATOM 9313 N N . CYS B 1 549 ? -5.102 54.125 7.988 1 81.06 549 CYS B N 1
ATOM 9314 C CA . CYS B 1 549 ? -5.863 54.719 9.086 1 81.06 549 CYS B CA 1
ATOM 9315 C C . CYS B 1 549 ? -5.086 55.844 9.75 1 81.06 549 CYS B C 1
ATOM 9317 O O . CYS B 1 549 ? -5.66 56.875 10.078 1 81.06 549 CYS B O 1
ATOM 9319 N N . MET B 1 550 ? -3.795 55.656 9.875 1 75.88 550 MET B N 1
ATOM 9320 C CA . MET B 1 550 ? -2.947 56.688 10.453 1 75.88 550 MET B CA 1
ATOM 9321 C C . MET B 1 550 ? -2.896 57.906 9.547 1 75.88 550 MET B C 1
ATOM 9323 O O . MET B 1 550 ? -2.922 59.062 10.031 1 75.88 550 MET B O 1
ATOM 9327 N N . MET B 1 551 ? -2.857 57.719 8.352 1 81.5 551 MET B N 1
ATOM 9328 C CA . MET B 1 551 ? -2.855 58.812 7.395 1 81.5 551 MET B CA 1
ATOM 9329 C C . MET B 1 551 ? -4.172 59.594 7.449 1 81.5 551 MET B C 1
ATOM 9331 O O . MET B 1 551 ? -4.172 60.812 7.438 1 81.5 551 MET B O 1
ATOM 9335 N N . LEU B 1 552 ? -5.207 58.875 7.512 1 85.19 552 LEU B N 1
ATOM 9336 C CA . LEU B 1 552 ? -6.523 59.5 7.566 1 85.19 552 LEU B CA 1
ATOM 9337 C C . LEU B 1 552 ? -6.68 60.312 8.844 1 85.19 552 LEU B C 1
ATOM 9339 O O . LEU B 1 552 ? -7.242 61.406 8.812 1 85.19 552 LEU B O 1
ATOM 9343 N N . GLN B 1 553 ? -6.184 59.75 9.828 1 78.62 553 GLN B N 1
ATOM 9344 C CA . GLN B 1 553 ? -6.211 60.469 11.086 1 78.62 553 GLN B CA 1
ATOM 9345 C C . GLN B 1 553 ? -5.441 61.781 10.969 1 78.62 553 GLN B C 1
ATOM 9347 O O . GLN B 1 553 ? -5.902 62.844 11.438 1 78.62 553 GLN B O 1
ATOM 9352 N N . GLU B 1 554 ? -4.336 61.719 10.406 1 76.62 554 GLU B N 1
ATOM 9353 C CA . GLU B 1 554 ? -3.5 62.906 10.234 1 76.62 554 GLU B CA 1
ATOM 9354 C C . GLU B 1 554 ? -4.18 63.906 9.328 1 76.62 554 GLU B C 1
ATOM 9356 O O . GLU B 1 554 ? -4.168 65.125 9.617 1 76.62 554 GLU B O 1
ATOM 9361 N N . LEU B 1 555 ? -4.75 63.531 8.297 1 84.19 555 LEU B N 1
ATOM 9362 C CA . LEU B 1 555 ? -5.453 64.375 7.363 1 84.19 555 LEU B CA 1
ATOM 9363 C C . LEU B 1 555 ? -6.66 65.062 8.031 1 84.19 555 LEU B C 1
ATOM 9365 O O . LEU B 1 555 ? -6.926 66.25 7.832 1 84.19 555 LEU B O 1
ATOM 9369 N N . CYS B 1 556 ? -7.328 64.25 8.742 1 83.38 556 CYS B N 1
ATOM 9370 C CA . CYS B 1 556 ? -8.484 64.75 9.477 1 83.38 556 CYS B CA 1
ATOM 9371 C C . CYS B 1 556 ? -8.07 65.812 10.484 1 83.38 556 CYS B C 1
ATOM 9373 O O . CYS B 1 556 ? -8.695 66.875 10.562 1 83.38 556 CYS B O 1
ATOM 9375 N N . ASN B 1 557 ? -7.031 65.562 11.227 1 74.81 557 ASN B N 1
ATOM 9376 C CA . ASN B 1 557 ? -6.52 66.562 12.195 1 74.81 557 ASN B CA 1
ATOM 9377 C C . ASN B 1 557 ? -6.113 67.875 11.516 1 74.81 557 ASN B C 1
ATOM 9379 O O . ASN B 1 557 ? -6.398 68.938 12.023 1 74.81 557 ASN B O 1
ATOM 9383 N N . ASN B 1 558 ? -5.496 67.75 10.438 1 76.81 558 ASN B N 1
ATOM 9384 C CA . ASN B 1 558 ? -5.082 68.938 9.68 1 76.81 558 ASN B CA 1
ATOM 9385 C C . ASN B 1 558 ? -6.285 69.75 9.203 1 76.81 558 ASN B C 1
ATOM 9387 O O . ASN B 1 558 ? -6.273 71 9.258 1 76.81 558 ASN B O 1
ATOM 9391 N N . ASN B 1 559 ? -7.254 69.062 8.75 1 83.69 559 ASN B N 1
ATOM 9392 C CA . ASN B 1 559 ? -8.461 69.75 8.273 1 83.69 559 ASN B CA 1
ATOM 9393 C C . ASN B 1 559 ? -9.203 70.438 9.422 1 83.69 559 ASN B C 1
ATOM 9395 O O . ASN B 1 559 ? -9.742 71.562 9.242 1 83.69 559 ASN B O 1
ATOM 9399 N N . LEU B 1 560 ? -9.195 69.812 10.477 1 80.19 560 LEU B N 1
ATOM 9400 C CA . LEU B 1 560 ? -9.883 70.375 11.625 1 80.19 560 LEU B CA 1
ATOM 9401 C C . LEU B 1 560 ? -9.141 71.562 12.156 1 80.19 560 LEU B C 1
ATOM 9403 O O . LEU B 1 560 ? -9.758 72.562 12.617 1 80.19 560 LEU B O 1
ATOM 9407 N N . LYS B 1 561 ? -7.883 71.562 12.062 1 73.06 561 LYS B N 1
ATOM 9408 C CA . LYS B 1 561 ? -7.051 72.625 12.578 1 73.06 561 LYS B CA 1
ATOM 9409 C C . LYS B 1 561 ? -7.008 73.812 11.594 1 73.06 561 LYS B C 1
ATOM 9411 O O . LYS B 1 561 ? -7.074 74.938 12.008 1 73.06 561 LYS B O 1
ATOM 9416 N N . TYR B 1 562 ? -6.887 73.562 10.391 1 77.44 562 TYR B N 1
ATOM 9417 C CA . TYR B 1 562 ? -6.586 74.625 9.43 1 77.44 562 TYR B CA 1
ATOM 9418 C C . TYR B 1 562 ? -7.762 74.812 8.484 1 77.44 562 TYR B C 1
ATOM 9420 O O . TYR B 1 562 ? -7.785 75.812 7.738 1 77.44 562 TYR B O 1
ATOM 9428 N N . GLY B 1 563 ? -8.711 73.938 8.492 1 79.31 563 GLY B N 1
ATOM 9429 C CA . GLY B 1 563 ? -9.852 74.062 7.602 1 79.31 563 GLY B CA 1
ATOM 9430 C C . GLY B 1 563 ? -10.984 74.875 8.172 1 79.31 563 GLY B C 1
ATOM 9431 O O . GLY B 1 563 ? -10.961 75.25 9.352 1 79.31 563 GLY B O 1
ATOM 9432 N N . ALA B 1 564 ? -11.727 75.375 7.258 1 80.94 564 ALA B N 1
ATOM 9433 C CA . ALA B 1 564 ? -12.906 76.125 7.656 1 80.94 564 ALA B CA 1
ATOM 9434 C C . ALA B 1 564 ? -14.172 75.562 7.012 1 80.94 564 ALA B C 1
ATOM 9436 O O . ALA B 1 564 ? -14.125 75.062 5.895 1 80.94 564 ALA B O 1
ATOM 9437 N N . GLY B 1 565 ? -15.164 75.625 7.699 1 81.19 565 GLY B N 1
ATOM 9438 C CA . GLY B 1 565 ? -16.453 75.25 7.16 1 81.19 565 GLY B CA 1
ATOM 9439 C C . GLY B 1 565 ? -16.641 73.688 7.102 1 81.19 565 GLY B C 1
ATOM 9440 O O . GLY B 1 565 ? -16.062 73 7.906 1 81.19 565 GLY B O 1
ATOM 9441 N N . SER B 1 566 ? -17.391 73.25 6.145 1 86.94 566 SER B N 1
ATOM 9442 C CA . SER B 1 566 ? -17.719 71.875 6.008 1 86.94 566 SER B CA 1
ATOM 9443 C C . SER B 1 566 ? -16.688 71.125 5.18 1 86.94 566 SER B C 1
ATOM 9445 O O . SER B 1 566 ? -16.078 71.688 4.27 1 86.94 566 SER B O 1
ATOM 9447 N N . ALA B 1 567 ? -16.328 69.938 5.602 1 90.19 567 ALA B N 1
ATOM 9448 C CA . ALA B 1 567 ? -15.391 69.062 4.879 1 90.19 567 ALA B CA 1
ATOM 9449 C C . ALA B 1 567 ? -16.125 67.938 4.141 1 90.19 567 ALA B C 1
ATOM 9451 O O . ALA B 1 567 ? -17.125 67.375 4.641 1 90.19 567 ALA B O 1
ATOM 9452 N N . VAL B 1 568 ? -15.711 67.625 2.914 1 92.88 568 VAL B N 1
ATOM 9453 C CA . VAL B 1 568 ? -16.297 66.5 2.129 1 92.88 568 VAL B CA 1
ATOM 9454 C C . VAL B 1 568 ? -15.25 65.438 1.91 1 92.88 568 VAL B C 1
ATOM 9456 O O . VAL B 1 568 ? -14.203 65.688 1.318 1 92.88 568 VAL B O 1
ATOM 9459 N N . TRP B 1 569 ? -15.555 64.25 2.49 1 93.56 569 TRP B N 1
ATOM 9460 C CA . TRP B 1 569 ? -14.711 63.094 2.275 1 93.56 569 TRP B CA 1
ATOM 9461 C C . TRP B 1 569 ? -15.336 62.156 1.244 1 93.56 569 TRP B C 1
ATOM 9463 O O . TRP B 1 569 ? -16.531 61.875 1.314 1 93.56 569 TRP B O 1
ATOM 9473 N N . GLN B 1 570 ? -14.578 61.75 0.213 1 93.12 570 GLN B N 1
ATOM 9474 C CA . GLN B 1 570 ? -15.008 60.781 -0.778 1 93.12 570 GLN B CA 1
ATOM 9475 C C . GLN B 1 570 ? -14.133 59.531 -0.739 1 93.12 570 GLN B C 1
ATOM 9477 O O . GLN B 1 570 ? -12.914 59.625 -0.879 1 93.12 570 GLN B O 1
ATOM 9482 N N . ILE B 1 571 ? -14.742 58.406 -0.408 1 92.25 571 ILE B N 1
ATOM 9483 C CA . ILE B 1 571 ? -14.047 57.125 -0.354 1 92.25 571 ILE B CA 1
ATOM 9484 C C . ILE B 1 571 ? -14.531 56.219 -1.482 1 92.25 571 ILE B C 1
ATOM 9486 O O . ILE B 1 571 ? -15.711 55.844 -1.524 1 92.25 571 ILE B O 1
ATOM 9490 N N . GLU B 1 572 ? -13.625 55.906 -2.432 1 89.12 572 GLU B N 1
ATOM 9491 C CA . GLU B 1 572 ? -13.961 55.062 -3.58 1 89.12 572 GLU B CA 1
ATOM 9492 C C . GLU B 1 572 ? -13 53.875 -3.693 1 89.12 572 GLU B C 1
ATOM 9494 O O . GLU B 1 572 ? -11.781 54.062 -3.748 1 89.12 572 GLU B O 1
ATOM 9499 N N . MET B 1 573 ? -13.617 52.781 -3.551 1 86.62 573 MET B N 1
ATOM 9500 C CA . MET B 1 573 ? -12.836 51.562 -3.707 1 86.62 573 MET B CA 1
ATOM 9501 C C . MET B 1 573 ? -13.312 50.781 -4.918 1 86.62 573 MET B C 1
ATOM 9503 O O . MET B 1 573 ? -14.516 50.562 -5.094 1 86.62 573 MET B O 1
ATOM 9507 N N . ASN B 1 574 ? -12.414 50.5 -5.984 1 80.19 574 ASN B N 1
ATOM 9508 C CA . ASN B 1 574 ? -12.688 49.656 -7.137 1 80.19 574 ASN B CA 1
ATOM 9509 C C . ASN B 1 574 ? -11.68 48.5 -7.25 1 80.19 574 ASN B C 1
ATOM 9511 O O . ASN B 1 574 ? -10.852 48.312 -6.363 1 80.19 574 ASN B O 1
ATOM 9515 N N . ALA B 1 575 ? -11.867 47.625 -8.32 1 78.44 575 ALA B N 1
ATOM 9516 C CA . ALA B 1 575 ? -10.992 46.469 -8.508 1 78.44 575 ALA B CA 1
ATOM 9517 C C . ALA B 1 575 ? -9.539 46.906 -8.664 1 78.44 575 ALA B C 1
ATOM 9519 O O . ALA B 1 575 ? -8.625 46.156 -8.328 1 78.44 575 ALA B O 1
ATOM 9520 N N . ALA B 1 576 ? -9.375 48.188 -9.047 1 78.19 576 ALA B N 1
ATOM 9521 C CA . ALA B 1 576 ? -8.023 48.656 -9.375 1 78.19 576 ALA B CA 1
ATOM 9522 C C . ALA B 1 576 ? -7.344 49.25 -8.148 1 78.19 576 ALA B C 1
ATOM 9524 O O . ALA B 1 576 ? -6.113 49.25 -8.062 1 78.19 576 ALA B O 1
ATOM 9525 N N . GLY B 1 577 ? -8.156 49.75 -7.27 1 86.06 577 GLY B N 1
ATOM 9526 C CA . GLY B 1 577 ? -7.512 50.375 -6.137 1 86.06 577 GLY B CA 1
ATOM 9527 C C . GLY B 1 577 ? -8.484 51.125 -5.23 1 86.06 577 GLY B C 1
ATOM 9528 O O . GLY B 1 577 ? -9.695 50.969 -5.367 1 86.06 577 GLY B O 1
ATOM 9529 N N . LEU B 1 578 ? -7.902 51.719 -4.188 1 88.19 578 LEU B N 1
ATOM 9530 C CA . LEU B 1 578 ? -8.625 52.562 -3.215 1 88.19 578 LEU B CA 1
ATOM 9531 C C . LEU B 1 578 ? -8.211 54 -3.32 1 88.19 578 LEU B C 1
ATOM 9533 O O . LEU B 1 578 ? -7.023 54.312 -3.469 1 88.19 578 LEU B O 1
ATOM 9537 N N . GLU B 1 579 ? -9.242 54.906 -3.471 1 90.81 579 GLU B N 1
ATOM 9538 C CA . GLU B 1 579 ? -9 56.344 -3.475 1 90.81 579 GLU B CA 1
ATOM 9539 C C . GLU B 1 579 ? -9.797 57.031 -2.375 1 90.81 579 GLU B C 1
ATOM 9541 O O . GLU B 1 579 ? -11.016 56.844 -2.266 1 90.81 579 GLU B O 1
ATOM 9546 N N . ILE B 1 580 ? -9.102 57.719 -1.525 1 91.31 580 ILE B N 1
ATOM 9547 C CA . ILE B 1 580 ? -9.711 58.562 -0.491 1 91.31 580 ILE B CA 1
ATOM 9548 C C . ILE B 1 580 ? -9.375 60.031 -0.745 1 91.31 580 ILE B C 1
ATOM 9550 O O . ILE B 1 580 ? -8.203 60.406 -0.847 1 91.31 580 ILE B O 1
ATOM 9554 N N . SER B 1 581 ? -10.414 60.844 -0.915 1 92.31 581 SER B N 1
ATOM 9555 C CA . SER B 1 581 ? -10.188 62.25 -1.19 1 92.31 581 SER B CA 1
ATOM 9556 C C . SER B 1 581 ? -10.898 63.156 -0.174 1 92.31 581 SER B C 1
ATOM 9558 O O . SER B 1 581 ? -11.969 62.781 0.32 1 92.31 581 SER B O 1
ATOM 9560 N N . LEU B 1 582 ? -10.273 64.188 0.222 1 92.56 582 LEU B N 1
ATOM 9561 C CA . LEU B 1 582 ? -10.781 65.25 1.115 1 92.56 582 LEU B CA 1
ATOM 9562 C C . LEU B 1 582 ? -10.867 66.562 0.402 1 92.56 582 LEU B C 1
ATOM 9564 O O . LEU B 1 582 ? -9.914 67 -0.259 1 92.56 582 LEU B O 1
ATOM 9568 N N . THR B 1 583 ? -12.055 67.25 0.362 1 89.44 583 THR B N 1
ATOM 9569 C CA . THR B 1 583 ? -12.258 68.562 -0.158 1 89.44 583 THR B CA 1
ATOM 9570 C C . THR B 1 583 ? -12.844 69.5 0.914 1 89.44 583 THR B C 1
ATOM 9572 O O . THR B 1 583 ? -13.758 69.125 1.639 1 89.44 583 THR B O 1
ATOM 9575 N N . GLY B 1 584 ? -12.211 70.562 1.126 1 85.06 584 GLY B N 1
ATOM 9576 C CA . GLY B 1 584 ? -12.703 71.562 2.096 1 85.06 584 GLY B CA 1
ATOM 9577 C C . GLY B 1 584 ? -12.164 72.938 1.877 1 85.06 584 GLY B C 1
ATOM 9578 O O . GLY B 1 584 ? -11.453 73.188 0.903 1 85.06 584 GLY B O 1
ATOM 9579 N N . LYS B 1 585 ? -12.727 73.938 2.678 1 81.25 585 LYS B N 1
ATOM 9580 C CA . LYS B 1 585 ? -12.273 75.312 2.633 1 81.25 585 LYS B CA 1
ATOM 9581 C C . LYS B 1 585 ? -11.117 75.562 3.604 1 81.25 585 LYS B C 1
ATOM 9583 O O . LYS B 1 585 ? -11 74.812 4.609 1 81.25 585 LYS B O 1
ATOM 9588 N N . SER B 1 586 ? -10.086 76.25 3.293 1 74.12 586 SER B N 1
ATOM 9589 C CA . SER B 1 586 ? -8.93 76.562 4.137 1 74.12 586 SER B CA 1
ATOM 9590 C C . SER B 1 586 ? -8.969 77.938 4.676 1 74.12 586 SER B C 1
ATOM 9592 O O . SER B 1 586 ? -9.445 78.875 3.996 1 74.12 586 SER B O 1
ATOM 9594 N N . LYS B 1 587 ? -8.789 78.188 5.941 1 66.69 587 LYS B N 1
ATOM 9595 C CA . LYS B 1 587 ? -8.57 79.5 6.469 1 66.69 587 LYS B CA 1
ATOM 9596 C C . LYS B 1 587 ? -7.336 80.188 5.848 1 66.69 587 LYS B C 1
ATOM 9598 O O . LYS B 1 587 ? -6.379 79.5 5.5 1 66.69 587 LYS B O 1
ATOM 9603 N N . ALA B 1 588 ? -7.344 81.312 5.23 1 53.31 588 ALA B N 1
ATOM 9604 C CA . ALA B 1 588 ? -6.363 82.062 4.449 1 53.31 588 ALA B CA 1
ATOM 9605 C C . ALA B 1 588 ? -4.953 81.875 4.996 1 53.31 588 ALA B C 1
ATOM 9607 O O . ALA B 1 588 ? -4.027 82.625 4.609 1 53.31 588 ALA B O 1
ATOM 9608 N N . ARG B 1 589 ? -4.699 81.188 5.973 1 50.81 589 ARG B N 1
ATOM 9609 C CA . ARG B 1 589 ? -3.332 81.438 6.434 1 50.81 589 ARG B CA 1
ATOM 9610 C C . ARG B 1 589 ? -2.318 80.938 5.414 1 50.81 589 ARG B C 1
ATOM 9612 O O . ARG B 1 589 ? -2.617 80 4.621 1 50.81 589 ARG B O 1
ATOM 9619 N N . LYS B 1 590 ? -0.999 81.438 5.516 1 49.28 590 LYS B N 1
ATOM 9620 C CA . LYS B 1 590 ? 0.335 81.312 4.934 1 49.28 590 LYS B CA 1
ATOM 9621 C C . LYS B 1 590 ? 0.691 79.812 4.688 1 49.28 590 LYS B C 1
ATOM 9623 O O . LYS B 1 590 ? 0.148 78.938 5.34 1 49.28 590 LYS B O 1
ATOM 9628 N N . ASN B 1 591 ? 1.658 79.562 3.662 1 43.84 591 ASN B N 1
ATOM 9629 C CA . ASN B 1 591 ? 2.396 78.438 3.08 1 43.84 591 ASN B CA 1
ATOM 9630 C C . ASN B 1 591 ? 2.844 77.438 4.148 1 43.84 591 ASN B C 1
ATOM 9632 O O . ASN B 1 591 ? 3.977 77.5 4.629 1 43.84 591 ASN B O 1
ATOM 9636 N N . HIS B 1 592 ? 2.281 77.188 5.141 1 41 592 HIS B N 1
ATOM 9637 C CA . HIS B 1 592 ? 3.004 76.312 6.074 1 41 592 HIS B CA 1
ATOM 9638 C C . HIS B 1 592 ? 3.201 74.938 5.504 1 41 592 HIS B C 1
ATOM 9640 O O . HIS B 1 592 ? 2.26 74.125 5.461 1 41 592 HIS B O 1
ATOM 9646 N N . SER B 1 593 ? 3.906 74.688 4.5 1 48.78 593 SER B N 1
ATOM 9647 C CA . SER B 1 593 ? 4.453 73.438 3.984 1 48.78 593 SER B CA 1
ATOM 9648 C C . SER B 1 593 ? 4.844 72.5 5.121 1 48.78 593 SER B C 1
ATOM 9650 O O . SER B 1 593 ? 6.031 72.312 5.383 1 48.78 593 SER B O 1
ATOM 9652 N N . GLY B 1 594 ? 4.375 72.5 6.363 1 50.84 594 GLY B N 1
ATOM 9653 C CA . GLY B 1 594 ? 5.062 72.062 7.57 1 50.84 594 GLY B CA 1
ATOM 9654 C C . GLY B 1 594 ? 5.129 70.562 7.707 1 50.84 594 GLY B C 1
ATOM 9655 O O . GLY B 1 594 ? 4.781 69.812 6.777 1 50.84 594 GLY B O 1
ATOM 9656 N N . LYS B 1 595 ? 5.457 69.938 8.859 1 60 595 LYS B N 1
ATOM 9657 C CA . LYS B 1 595 ? 5.82 68.625 9.391 1 60 595 LYS B CA 1
ATOM 9658 C C . LYS B 1 595 ? 4.703 67.625 9.164 1 60 595 LYS B C 1
ATOM 9660 O O . LYS B 1 595 ? 4.969 66.438 8.883 1 60 595 LYS B O 1
ATOM 9665 N N . GLY B 1 596 ? 3.484 68.062 8.867 1 64.31 596 GLY B N 1
ATOM 9666 C CA . GLY B 1 596 ? 2.385 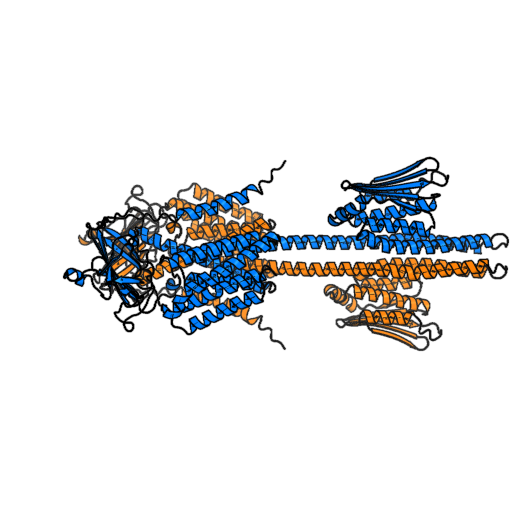67.125 8.711 1 64.31 596 GLY B CA 1
ATOM 9667 C C . GLY B 1 596 ? 2.301 66.562 7.324 1 64.31 596 GLY B C 1
ATOM 9668 O O . GLY B 1 596 ? 2.072 65.375 7.176 1 64.31 596 GLY B O 1
ATOM 9669 N N . ALA B 1 597 ? 2.473 67.438 6.281 1 73.81 597 ALA B N 1
ATOM 9670 C CA . ALA B 1 597 ? 2.422 67 4.898 1 73.81 597 ALA B CA 1
ATOM 9671 C C . ALA B 1 597 ? 3.578 66 4.598 1 73.81 597 ALA B C 1
ATOM 9673 O O . ALA B 1 597 ? 3.41 65.062 3.879 1 73.81 597 ALA B O 1
ATOM 9674 N N . GLU B 1 598 ? 4.633 66.25 5.191 1 76.81 598 GLU B N 1
ATOM 9675 C CA . GLU B 1 598 ? 5.793 65.438 5.012 1 76.81 598 GLU B CA 1
ATOM 9676 C C . GLU B 1 598 ? 5.574 64.062 5.656 1 76.81 598 GLU B C 1
ATOM 9678 O O . GLU B 1 598 ? 5.961 63.031 5.098 1 76.81 598 GLU B O 1
ATOM 9683 N N . THR B 1 599 ? 4.949 64.062 6.758 1 75.81 599 THR B N 1
ATOM 9684 C CA . THR B 1 599 ? 4.641 62.781 7.445 1 75.81 599 THR B CA 1
ATOM 9685 C C . THR B 1 599 ? 3.686 61.938 6.613 1 75.81 599 THR B C 1
ATOM 9687 O O . THR B 1 599 ? 3.84 60.719 6.535 1 75.81 599 THR B O 1
ATOM 9690 N N . LEU B 1 600 ? 2.77 62.594 5.973 1 82.25 600 LEU B N 1
ATOM 9691 C CA . LEU B 1 600 ? 1.792 61.906 5.152 1 82.25 600 LEU B CA 1
ATOM 9692 C C . LEU B 1 600 ? 2.447 61.312 3.904 1 82.25 600 LEU B C 1
ATOM 9694 O O . LEU B 1 600 ? 2.145 60.188 3.51 1 82.25 600 LEU B O 1
ATOM 9698 N N . ARG B 1 601 ? 3.377 62.062 3.359 1 83.25 601 ARG B N 1
ATOM 9699 C CA . ARG B 1 601 ? 4.098 61.562 2.184 1 83.25 601 ARG B CA 1
ATOM 9700 C C . ARG B 1 601 ? 4.984 60.375 2.535 1 83.25 601 ARG B C 1
ATOM 9702 O O . ARG B 1 601 ? 5.055 59.406 1.781 1 83.25 601 ARG B O 1
ATOM 9709 N N . ARG B 1 602 ? 5.535 60.469 3.627 1 80.62 602 ARG B N 1
ATOM 9710 C CA . ARG B 1 602 ? 6.398 59.375 4.078 1 80.62 602 ARG B CA 1
ATOM 9711 C C . ARG B 1 602 ? 5.598 58.094 4.328 1 80.62 602 ARG B C 1
ATOM 9713 O O . ARG B 1 602 ? 6.027 57 3.959 1 80.62 602 ARG B O 1
ATOM 9720 N N . ARG B 1 603 ? 4.512 58.219 4.914 1 77.62 603 ARG B N 1
ATOM 9721 C CA . ARG B 1 603 ? 3.646 57.094 5.199 1 77.62 603 ARG B CA 1
ATOM 9722 C C . ARG B 1 603 ? 3.1 56.469 3.914 1 77.62 603 ARG B C 1
ATOM 9724 O O . ARG B 1 603 ? 2.984 55.25 3.801 1 77.62 603 ARG B O 1
ATOM 9731 N N . ALA B 1 604 ? 2.779 57.406 2.982 1 84.06 604 ALA B N 1
ATOM 9732 C CA . ALA B 1 604 ? 2.293 56.938 1.686 1 84.06 604 ALA B CA 1
ATOM 9733 C C . ALA B 1 604 ? 3.361 56.125 0.955 1 84.06 604 ALA B C 1
ATOM 9735 O O . ALA B 1 604 ? 3.064 55.094 0.35 1 84.06 604 ALA B O 1
ATOM 9736 N N . GLU B 1 605 ? 4.508 56.469 1.097 1 80.88 605 GLU B N 1
ATOM 9737 C CA . GLU B 1 605 ? 5.617 55.781 0.446 1 80.88 605 GLU B CA 1
ATOM 9738 C C . GLU B 1 605 ? 5.828 54.406 1.05 1 80.88 605 GLU B C 1
ATOM 9740 O O . GLU B 1 605 ? 6.109 53.438 0.331 1 80.88 605 GLU B O 1
ATOM 9745 N N . LYS B 1 606 ? 5.613 54.312 2.27 1 71.94 606 LYS B N 1
ATOM 9746 C CA . LYS B 1 606 ? 5.812 53.062 2.975 1 71.94 606 LYS B CA 1
ATOM 9747 C C . LYS B 1 606 ? 4.773 52.031 2.551 1 71.94 606 LYS B C 1
ATOM 9749 O O . LYS B 1 606 ? 5.043 50.812 2.564 1 71.94 606 LYS B O 1
ATOM 9754 N N . THR B 1 607 ? 3.629 52.406 2.203 1 75.31 607 THR B N 1
ATOM 9755 C CA . THR B 1 607 ? 2.523 51.5 1.906 1 75.31 607 THR B CA 1
ATOM 9756 C C . THR B 1 607 ? 2.342 51.344 0.399 1 75.31 607 THR B C 1
ATOM 9758 O O . THR B 1 607 ? 1.499 50.562 -0.054 1 75.31 607 THR B O 1
ATOM 9761 N N . GLY B 1 608 ? 3.113 52.031 -0.345 1 78.88 608 GLY B N 1
ATOM 9762 C CA . GLY B 1 608 ? 2.955 52.031 -1.791 1 78.88 608 GLY B CA 1
ATOM 9763 C C . GLY B 1 608 ? 1.791 52.875 -2.268 1 78.88 608 GLY B C 1
ATOM 9764 O O . GLY B 1 608 ? 1.339 52.719 -3.406 1 78.88 608 GLY B O 1
ATOM 9765 N N . ALA B 1 609 ? 1.302 53.688 -1.384 1 84.19 609 ALA B N 1
ATOM 9766 C CA . ALA B 1 609 ? 0.205 54.562 -1.743 1 84.19 609 ALA B CA 1
ATOM 9767 C C . ALA B 1 609 ? 0.734 55.906 -2.297 1 84.19 609 ALA B C 1
ATOM 9769 O O . ALA B 1 609 ? 1.936 56.156 -2.227 1 84.19 609 ALA B O 1
ATOM 9770 N N . THR B 1 610 ? -0.07 56.688 -3.074 1 87.88 610 THR B N 1
ATOM 9771 C CA . THR B 1 610 ? 0.24 58.031 -3.537 1 87.88 610 THR B CA 1
ATOM 9772 C C . THR B 1 610 ? -0.583 59.062 -2.777 1 87.88 610 THR B C 1
ATOM 9774 O O . THR B 1 610 ? -1.765 58.844 -2.502 1 87.88 610 THR B O 1
ATOM 9777 N N . PHE B 1 611 ? 0.095 60.062 -2.287 1 89.69 611 PHE B N 1
ATOM 9778 C CA . PHE B 1 611 ? -0.544 61.188 -1.59 1 89.69 611 PHE B CA 1
ATOM 9779 C C . PHE B 1 611 ? -0.393 62.469 -2.379 1 89.69 611 PHE B C 1
ATOM 9781 O O . PHE B 1 611 ? 0.716 62.844 -2.777 1 89.69 611 PHE B O 1
ATOM 9788 N N . GLU B 1 612 ? -1.483 63.156 -2.752 1 88.38 612 GLU B N 1
ATOM 9789 C CA . GLU B 1 612 ? -1.505 64.438 -3.447 1 88.38 612 GLU B CA 1
ATOM 9790 C C . GLU B 1 612 ? -2.287 65.5 -2.654 1 88.38 612 GLU B C 1
ATOM 9792 O O . GLU B 1 612 ? -3.334 65.188 -2.082 1 88.38 612 GLU B O 1
ATOM 9797 N N . GLU B 1 613 ? -1.7 66.562 -2.398 1 86.25 613 GLU B N 1
ATOM 9798 C CA . GLU B 1 613 ? -2.357 67.688 -1.712 1 86.25 613 GLU B CA 1
ATOM 9799 C C . GLU B 1 613 ? -2.297 68.938 -2.545 1 86.25 613 GLU B C 1
ATOM 9801 O O . GLU B 1 613 ? -1.272 69.25 -3.162 1 86.25 613 GLU B O 1
ATOM 9806 N N . THR B 1 614 ? -3.441 69.625 -2.855 1 81.06 614 THR B N 1
ATOM 9807 C CA . THR B 1 614 ? -3.508 70.875 -3.57 1 81.06 614 THR B CA 1
ATOM 9808 C C . THR B 1 614 ? -4.266 71.938 -2.752 1 81.06 614 THR B C 1
ATOM 9810 O O . THR B 1 614 ? -5.332 71.625 -2.199 1 81.06 614 THR B O 1
ATOM 9813 N N . SER B 1 615 ? -3.584 72.938 -2.414 1 75.25 615 SER B N 1
ATOM 9814 C CA . SER B 1 615 ? -4.215 74.125 -1.743 1 75.25 615 SER B CA 1
ATOM 9815 C C . SER B 1 615 ? -4.285 75.312 -2.662 1 75.25 615 SER B C 1
ATOM 9817 O O . SER B 1 615 ? -3.254 75.875 -3.08 1 75.25 615 SER B O 1
ATOM 9819 N N . VAL B 1 616 ? -5.363 75.75 -3.383 1 70.5 616 VAL B N 1
ATOM 9820 C CA . VAL B 1 616 ? -5.543 76.938 -4.227 1 70.5 616 VAL B CA 1
ATOM 9821 C C . VAL B 1 616 ? -6.492 77.875 -3.551 1 70.5 616 VAL B C 1
ATOM 9823 O O . VAL B 1 616 ? -7.652 77.562 -3.289 1 70.5 616 VAL B O 1
ATOM 9826 N N . SER B 1 617 ? -6.105 79.188 -3.322 1 71.5 617 SER B N 1
ATOM 9827 C CA . SER B 1 617 ? -6.855 80.25 -2.691 1 71.5 617 SER B CA 1
ATOM 9828 C C . SER B 1 617 ? -7.527 79.75 -1.405 1 71.5 617 SER B C 1
ATOM 9830 O O . SER B 1 617 ? -6.852 79.375 -0.469 1 71.5 617 SER B O 1
ATOM 9832 N N . ASN B 1 618 ? -8.844 79.625 -1.347 1 74.56 618 ASN B N 1
ATOM 9833 C CA . ASN B 1 618 ? -9.617 79.312 -0.154 1 74.56 618 ASN B CA 1
ATOM 9834 C C . ASN B 1 618 ? -10.133 77.875 -0.19 1 74.56 618 ASN B C 1
ATOM 9836 O O . ASN B 1 618 ? -11.047 77.5 0.548 1 74.56 618 ASN B O 1
ATOM 9840 N N . SER B 1 619 ? -9.383 77.062 -1.135 1 79.12 619 SER B N 1
ATOM 9841 C CA . SER B 1 619 ? -9.859 75.688 -1.226 1 79.12 619 SER B CA 1
ATOM 9842 C C . SER B 1 619 ? -8.719 74.688 -0.997 1 79.12 619 SER B C 1
ATOM 9844 O O . SER B 1 619 ? -7.598 74.938 -1.445 1 79.12 619 SER B O 1
ATOM 9846 N N . TYR B 1 620 ? -8.953 73.625 -0.218 1 83.94 620 TYR B N 1
ATOM 9847 C CA . TYR B 1 620 ? -7.992 72.625 0.089 1 83.94 620 TYR B CA 1
ATOM 9848 C C . TYR B 1 620 ? -8.484 71.25 -0.415 1 83.94 620 TYR B C 1
ATOM 9850 O O . TYR B 1 620 ? -9.641 70.875 -0.211 1 83.94 620 TYR B O 1
ATOM 9858 N N . LYS B 1 621 ? -7.652 70.625 -1.278 1 87.56 621 LYS B N 1
ATOM 9859 C CA . LYS B 1 621 ? -7.953 69.25 -1.751 1 87.56 621 LYS B CA 1
ATOM 9860 C C . LYS B 1 621 ? -6.785 68.312 -1.486 1 87.56 621 LYS B C 1
ATOM 9862 O O . LYS B 1 621 ? -5.629 68.688 -1.731 1 87.56 621 LYS B O 1
ATOM 9867 N N . ALA B 1 622 ? -7.094 67.125 -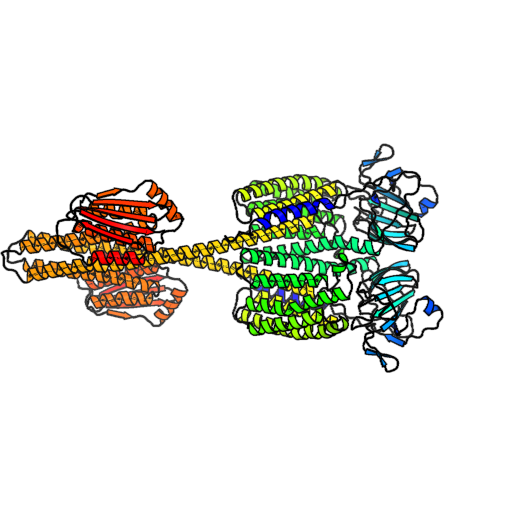0.828 1 89 622 ALA B N 1
ATOM 9868 C CA . ALA B 1 622 ? -6.098 66.125 -0.606 1 89 622 ALA B CA 1
ATOM 9869 C C . ALA B 1 622 ? -6.629 64.75 -1.037 1 89 622 ALA B C 1
ATOM 9871 O O . ALA B 1 622 ? -7.824 64.438 -0.927 1 89 622 ALA B O 1
ATOM 9872 N N . ALA B 1 623 ? -5.734 63.906 -1.642 1 91.31 623 ALA B N 1
ATOM 9873 C CA . ALA B 1 623 ? -6.152 62.562 -2.102 1 91.31 623 ALA B CA 1
ATOM 9874 C C . ALA B 1 623 ? -5.094 61.531 -1.787 1 91.31 623 ALA B C 1
ATOM 9876 O O . ALA B 1 623 ? -3.896 61.781 -1.944 1 91.31 623 ALA B O 1
ATOM 9877 N N . ILE B 1 624 ? -5.566 60.406 -1.17 1 91.31 624 ILE B N 1
ATOM 9878 C CA . ILE B 1 624 ? -4.742 59.219 -0.964 1 91.31 624 ILE B CA 1
ATOM 9879 C C . ILE B 1 624 ? -5.188 58.125 -1.916 1 91.31 624 ILE B C 1
ATOM 9881 O O . ILE B 1 624 ? -6.379 57.812 -2.004 1 91.31 624 ILE B O 1
ATOM 9885 N N . ARG B 1 625 ? -4.18 57.5 -2.699 1 91.69 625 ARG B N 1
ATOM 9886 C CA . ARG B 1 625 ? -4.484 56.438 -3.639 1 91.69 625 ARG B CA 1
ATOM 9887 C C . ARG B 1 625 ? -3.607 55.219 -3.381 1 91.69 625 ARG B C 1
ATOM 9889 O O . ARG B 1 625 ? -2.398 55.344 -3.184 1 91.69 625 ARG B O 1
ATOM 9896 N N . VAL B 1 626 ? -4.363 54.156 -3.248 1 88.06 626 VAL B N 1
ATOM 9897 C CA . VAL B 1 626 ? -3.67 52.906 -3.115 1 88.06 626 VAL B CA 1
ATOM 9898 C C . VAL B 1 626 ? -4.055 51.969 -4.273 1 88.06 626 VAL B C 1
ATOM 9900 O O . VAL B 1 626 ? -5.238 51.781 -4.559 1 88.06 626 VAL B O 1
ATOM 9903 N N . LYS B 1 627 ? -3.035 51.281 -4.973 1 84.19 627 LYS B N 1
ATOM 9904 C CA . LYS B 1 627 ? -3.283 50.344 -6.059 1 84.19 627 LYS B CA 1
ATOM 9905 C C . LYS B 1 627 ? -3.213 48.906 -5.562 1 84.19 627 LYS B C 1
ATOM 9907 O O . LYS B 1 627 ? -2.365 48.562 -4.73 1 84.19 627 LYS B O 1
ATOM 9912 N N . PHE B 1 628 ? -4.188 48.25 -5.973 1 77.94 628 PHE B N 1
ATOM 9913 C CA . PHE B 1 628 ? -4.195 46.844 -5.629 1 77.94 628 PHE B CA 1
ATOM 9914 C C . PHE B 1 628 ? -3.439 46.031 -6.676 1 77.94 628 PHE B C 1
ATOM 9916 O O . PHE B 1 628 ? -3.461 46.344 -7.863 1 77.94 628 PHE B O 1
#

Sequence (1256 aa):
MSFSARHLFSRLFLRKLIFLLFGLLFSASAIAASATELPTIDLNAGDAIRLHDYPWQFYWKKLLSPKDFESGAAKPDLIMQPVTIWNHQIIAAEELGSYGYATYRLRCRLNAHGKRVALRIPAPLTSYRVYVNGELLAEAGKVGESAEDYKPMRRSALIFFRAADDRLDLVIQVANFLVYKGGLRAGIEIGYASAMQAYGMRYLAIDLFCIGLIFAIMLYHLLLFVLTRKDWAIFVFALLALNYFLLAFLFGEQSISLFLPEVELSLHSRIASIIAYLLPPLVMEFTGRLYAGTIGARLRLIFWANAAIFVVLAVFLSPVYFMRYNVFYYGGVGGLTAIICMRSAIIAIRARRPGSRLLGTGLLFLFALTIYAVYLFATHTVAGSFLSMGFALFALFQSGSLAHAHAALESHNSDMHERLESSRKALESQRKQIEANLHDSLGGNLTDIKLGLEALVKDMRARGIKKDIQRLDHRVAGTIASLRTELLFLEDLQLAMDDFISGINLILLRRYQMAKRPVDIRISNKTREEGANIERRALLTNEVKLELCMMLQELCNNNLKYGAGSAVWQIEMNAAGLEISLTGKSKARKNHSGKGAETLRRRAEKTGATFEETSVSNSYKAAIRVKFMSFSARHLFSRLFLRKLIFLLFGLLFSASAIAASATELPTIDLNAGDAIRLHDYPWQFYWKKLLSPKDFESGAAKPDLIMQPVTIWNHQIIAAEELGSYGYATYRLRCRLNAHGKRVALRIPAPLTSYRVYVNGELLAEAGKVGESAEDYKPMRRSALIFFRAADDRLDLVIQVANFLVYKGGLRAGIEIGYASAMQAYGMRYLAIDLFCIGLIFAIMLYHLLLFVLTRKDWAIFVFALLALNYFLLAFLFGEQSISLFLPEVELSLHSRIASIIAYLLPPLVMEFTGRLYAGTIGARLRLIFWANAAIFVVLAVFLSPVYFMRYNVFYYGGVGGLTAIICMRSAIIAIRARRPGSRLLGTGLLFLFALTIYAVYLFATHTVAGSFLSMGFALFALFQSGSLAHAHAALESHNSDMHERLESSRKALESQRKQIEANLHDSLGGNLTDIKLGLEALVKDMRARGIKKDIQRLDHRVAGTIASLRTELLFLEDLQLAMDDFISGINLILLRRYQMAKRPVDIRISNKTREEGANIERRALLTNEVKLELCMMLQELCNNNLKYGAGSAVWQIEMNAAGLEISLTGKSKARKNHSGKGAETLRRRAEKTGATFEETSVSNSYKAAIRVKF

Nearest PDB structures (foldseek):
  3ehh-assembly1_B  TM=5.294E-01  e=3.574E-07  Bacillus subtilis
  7ssj-assembly2_C  TM=4.925E-01  e=1.937E-07  Bacillus subtilis subsp. subtilis str. 168
  5iul-assembly1_B  TM=4.300E-01  e=4.070E-08  Bacillus subtilis subsp. subtilis str. 168
  7ssi-assembly1_B  TM=4.434E-01  e=9.386E-08  Bacillus subtilis subsp. subtilis str. 168
  4biz-assembly1_F  TM=3.779E-01  e=6.012E-05  Escherichia coli K-12

Foldseek 3Di:
DPPPPPPPVPPPVVVVVVVVVPPPPPPPPLPPDDDDDAAEDEFDPQDKDWCQQPWKFKFFLDDDAPVNVVVVPDHGQDTDGRFAFQAQPDGPNDGDFAFFKIKIKGKHFYPQAFAKKKKKAAFFPWWKWKDKPRDTFDTAFFQDGDPVRGATDTAIDIGIDTPNDRMIMIMMMWGDDAARIGDGFTDIIMHGPVSVVVVLVVLVVVLVVLLVLLVVLLVVLCVVCVVVVPQVLSVLVSVLSVLLSVLSCLAFNVVVCVVVVPDGPQVSLLVNLLSVLVNLLSLLVNLCSVQPPLHDPVNSVVSVVVSVVLNVCSVPPGCHPSVVCSLVCCCPSVVVSLVSSLSSLVVCVVVVPQLSVLLSVLSVLQSVLSVQLSVCVVVSHRSHNSNSVSNSSNSVSVVVSVVRVVVVVVVVVVVVVVVVVLVVVLVVVLVVVLVVVCCVLLVVLVVVLVVLVVVLVVPVDPPCSVVSVVVSVVSVVVSVLVVVLSVVLSVLLVVCLVQVVVSLVVNLVVLCVSLVAAEAEDDDPQQRVVSVVCVVVCVDRSVLSVLVSVLSNLVSVCCSVFFDHYKYWYWDQDPFWTKIKIKGFGDQDDDCVDDSVVVSCVSCVVNVKDWDWDDDGGMTMIMIIDTD/DPPPPPPPVPPVVVVVVVVVVPPPPPPPPLPPDDDDDAAEDEFDPQDKDWCQQPWKFKFFLDDDAPVNVVVVPDHGQDTDGRFAFQAQPAGPNDGDFAFFKIKIKGKHFYPQAFAKKKKKAAFFPWWKWKDKPRDTFDTAFFQDGDPVRGATGTAIDIGIDTPNGRMIMIMMMWGDDAARTGDGFTDIIMHGPVSVVVVLVVLVVVLVVLLVLLVVLLVVLCVVCVVVVPQVLSVLVSVLSVLLSVLSCLAFNVVVCVVVVPDGPQVSLLVNLLSVLVNLLSLLVNLCSVQPPLHDPVNSVVSVVVSVVLNVCSVPDGCRPSVVCSLVCCCPSVVVSLVSSLSSLVVCVVVVPQLSVLLSVLSVLQSVLSVQLSVCVVVSHRSHNSNSVSNSSNSVSVVVSVVRVVVVVVVVVVVVVVVVVLVVVLVVVLVVVLVVLCCVLLVVLVVVLVVLVVVLVVPVDDPPNVVSVVVSVVSVVVSVLVVVLSVVLSVLLVVCLVQVVVSLVVNLVVLCVSLVAAEAEDDDPVQRVVSVVCVVVCVQRSVLSVLVSVLSNLVSVCCSVFFDHYKYWYWDQDPFWTKIKIKGFGDQDDDCVDPSVVVSCVSCVVNVKDWDWDDDGGMTMIMIIDTD

Solvent-accessible surface area (backbone atoms only — not comparable to full-atom values): 64478 Å² total; per-residue (Å²): 134,84,78,75,72,74,64,62,62,61,59,57,54,56,53,52,55,55,53,59,66,64,64,71,71,67,80,75,79,81,69,81,77,76,88,84,58,69,51,72,44,79,70,51,95,75,44,68,46,68,54,28,62,40,70,25,35,30,29,76,76,36,84,69,51,63,72,50,55,72,72,68,71,73,74,63,70,41,77,32,72,53,41,46,50,45,50,69,38,72,49,96,90,36,69,36,60,26,62,48,33,26,20,39,36,36,63,34,30,32,65,43,69,74,36,56,29,21,39,36,38,58,54,30,71,31,8,29,37,35,26,53,70,70,38,80,73,47,73,32,61,34,64,29,93,42,70,85,57,38,36,63,22,62,55,61,43,79,44,75,48,68,28,76,48,56,59,39,40,39,38,37,35,34,21,24,76,52,48,69,65,17,56,45,57,41,60,32,28,37,21,42,36,72,43,40,53,38,53,60,45,43,59,46,42,51,42,29,20,31,42,17,23,29,47,44,53,21,52,50,32,42,50,39,24,72,68,58,69,70,54,60,37,41,41,39,42,19,51,43,32,46,42,49,41,56,43,43,32,61,39,53,78,32,57,41,43,63,79,47,70,80,64,51,43,67,60,48,52,38,54,48,48,44,50,54,44,48,44,49,32,36,55,46,45,23,50,22,54,65,41,71,82,61,44,59,68,68,59,44,49,49,40,43,50,53,29,49,53,52,38,52,43,44,73,72,43,59,62,50,58,47,58,66,48,42,60,53,46,54,53,48,54,38,46,52,42,48,53,54,52,49,51,35,31,52,52,35,41,74,66,64,43,79,34,24,63,42,36,40,52,12,50,46,44,26,47,52,29,37,52,50,26,52,48,27,49,74,68,50,35,80,43,50,50,32,52,39,48,12,46,34,48,23,51,51,24,40,52,47,18,50,40,45,38,49,40,50,49,51,50,48,51,51,51,48,50,51,49,48,51,51,51,39,51,34,53,53,50,51,50,55,48,51,46,50,51,49,50,56,55,51,44,50,48,32,51,51,47,29,51,50,32,54,51,51,60,73,57,66,63,82,87,56,48,62,61,52,41,51,52,43,29,52,48,34,52,47,42,42,51,48,52,52,49,51,46,49,46,53,57,31,48,54,42,26,70,76,38,51,68,63,15,53,50,49,51,52,51,53,53,32,56,75,67,72,39,59,69,48,78,46,67,49,70,61,22,57,56,42,46,54,52,35,60,76,60,55,70,65,48,58,62,46,50,49,52,50,52,52,44,49,50,52,54,50,51,48,42,68,70,47,36,37,77,54,37,38,37,40,45,45,41,57,94,59,26,39,38,40,35,41,41,32,32,34,53,80,70,78,88,70,84,49,74,64,64,54,50,43,46,52,54,20,58,75,62,65,29,49,66,50,75,49,76,59,88,54,35,34,38,38,37,42,37,37,72,99,135,85,80,76,71,76,66,62,62,62,59,57,55,55,55,52,54,55,54,56,66,62,63,69,72,66,79,75,78,81,70,81,78,76,90,85,58,69,50,72,44,79,70,51,94,73,43,68,46,69,53,28,61,40,70,25,36,30,28,76,76,37,85,70,52,63,73,51,55,72,73,68,71,74,74,62,70,41,77,33,72,53,43,48,50,45,50,68,38,72,51,96,90,35,70,37,60,27,60,48,30,27,20,40,36,36,62,34,29,35,63,42,69,73,36,56,29,21,39,36,38,58,55,30,72,31,8,29,37,34,26,53,71,70,38,80,73,47,73,31,61,35,63,30,95,43,69,86,57,39,37,63,22,64,56,63,43,80,44,76,48,67,30,79,48,56,59,40,40,38,38,37,34,35,22,24,74,53,49,71,62,15,56,46,56,41,60,31,30,38,21,41,36,72,44,40,54,38,54,60,45,43,59,46,42,53,41,28,21,31,43,17,24,28,46,44,53,21,51,50,32,42,51,40,25,71,67,58,68,70,54,62,35,42,40,40,44,19,51,44,31,48,42,50,40,55,42,43,30,61,38,50,77,34,57,41,43,62,78,46,69,80,64,49,43,66,60,49,53,40,53,47,48,45,50,56,43,50,45,48,33,36,54,48,45,23,52,22,54,65,41,71,82,61,45,58,68,66,61,43,48,49,40,46,50,54,28,48,52,52,38,52,43,42,73,72,43,59,63,48,60,47,58,65,48,43,58,52,46,54,53,47,53,37,46,51,42,48,51,54,51,50,51,36,30,50,54,36,40,75,68,64,42,79,33,25,63,41,36,38,52,12,48,47,43,25,46,52,29,38,51,50,25,52,50,26,48,73,68,50,33,80,42,50,51,32,50,40,47,12,46,35,47,23,52,52,24,40,51,49,18,50,41,46,38,50,41,49,49,52,50,48,51,50,50,50,50,53,50,50,50,50,51,38,51,36,52,52,50,50,50,53,48,52,47,50,50,50,50,55,55,51,45,52,47,32,50,51,47,28,52,50,32,53,50,51,64,72,56,66,61,78,98,54,45,61,62,51,41,50,52,41,30,52,48,35,52,46,42,42,51,47,52,51,50,52,48,48,45,54,57,31,48,55,42,24,70,76,37,51,68,63,14,52,50,48,52,52,51,52,52,31,57,74,69,70,37,59,69,46,77,47,65,50,71,63,21,58,57,42,47,56,52,35,61,74,61,55,70,66,49,60,62,47,50,50,52,50,52,52,42,48,50,51,53,51,52,50,43,67,71,48,36,38,76,55,36,38,38,41,46,46,42,57,93,59,26,39,38,39,34,41,40,32,30,32,52,82,70,78,88,69,83,46,76,64,64,54,51,45,46,52,54,20,58,74,63,64,30,48,65,49,75,47,77,57,90,57,36,34,38,37,37,41,36,36,73,100

Secondary structure (DSSP, 8-state):
----TTTHHHHHHHHHHHHHHHHGGG--------SSS-PEEE--TTPPEEGGGS-EEEEET----HHHHHTT----SEEESS--B-TT-EETTEE--S-EEEEEEEEEEEE-TT-EEEEEE---SSEEEEEETTEEEEEESB--SSSTT-B-----EEEEEE--SSEEEEEEEEEESSSSS-BPPS--EEEEHHHHHHHHHHHHHHHHHHHHHHHHHHHHHHHHHHHH---HHHHHHHHHHHHHHHHHHHSTTTGGGGT-TT--HHHHHHHHHHHHHTHHHHHHHHHHHHSTTSS-HHHHHHHHHHHHHHHHHHHHS-HHHHHHHHHHIIIIIHHHHHHHHHHHHHHHHHTT-TTHHHHHHHHHHHHHHHHHHHHHHHTT---TTHHHHHHHHHHHHHHHHHHHHHHHHHHHHHHHHHHHHHHHHHHHHHHHHHHHHHHHHHHHHHHHHHHHHHHHHH---SSSHHHHHHHHHHHHHHHHHHHHHHHHHHHHHHHHHH-HHHHHHHHHHHHHHHTT--EEEEE-HHHHHHHHHHHHHT-S-HHHHHHHHHHHHHHHHHHHHHEEEEEEEEEEE-SSEEEEEEEEEE-S------HHHHHHHHHHHHHT-EEEEEEETTEEEEEEEEE-/----TTTHHHHHHHHHHHHHHHHGGG--------SSS-PEEE--TTPPEEGGGS-EEEEET----HHHHHTT----SEEESS--B-TT-EETTEE--S-EEEEEEEEEEEE-TT-EEEEEE---SSEEEEEETTEEEEEESB--SSSTT-B-----EEEEEE--SSEEEEEEEEEESSSSS-BPPS--EEEEHHHHHHHHHHHHHHHHHHHHHHHHHHHHHHHHHHHH---HHHHHHHHHHHHHHHHHHHSTTTGGGGT-TT--HHHHHHHHHHHHHTHHHHHHHHHHHHSTTSS-HHHHHHHHHHHHHHHHHHHHS-HHHHHHHHHHIIIIIHHHHHHHHHHHHHHHHHTT-TTHHHHHHHHHHHHHHHHHHHHHHHTT---TTHHHHHHHHHHHHHHHHHHHHHHHHHHHHHHHHHHHHHHHHHHHHHHHHHHHHHHHHHHHHHHHHHHHHHHHHH---GGGHHHHHHHHHHHHHHHHHHHHHHHHHHHHHHHHHH-HHHHHHHHHHHHHHHTT--EEEEE-HHHHHHHHHHHHHT-S-HHHHHHHHHHHHHHHHHHHHHEEEEEEEEEEE-SSEEEEEEEEEEPS------HHHHHHHHHHHHHT-EEEEEEETTEEEEEEEEE-

Radius of gyration: 46.39 Å; Cα contacts (8 Å, |Δi|>4): 2141; chains: 2; bounding box: 84×147×99 Å

pLDDT: mean 78.95, std 15.9, range [21.28, 97.19]

InterPro domains:
  IPR008979 Galactose-binding-like domain superfamily [SSF49785] (36-140)
  IPR011623 7TM-DISM receptor, extracellular domain, type 1 [PF07695] (205-403)